Protein 8ZVQ (pdb70)

Nearest PDB structures (foldseek):
  2yh2-assembly1_B  TM=8.060E-01  e=1.694E-17  Pyrobaculum calidifontis
  3zwq-assembly1_A-2  TM=8.144E-01  e=1.072E-16  Pyrobaculum calidifontis JCM 11548
  2yh2-assembly1_D  TM=8.089E-01  e=5.123E-17  Pyrobaculum calidifontis
  1jji-assembly1_A  TM=8.231E-01  e=1.576E-15  Archaeoglobus fulgidus
  7wol-assembly1_B  TM=7.322E-01  e=1.945E-15  Thermomicrobium roseum DSM 5159

InterPro domains:
  IPR002168 Lipase, GDXG, putative histidine active site [PS01173] (647-663)
  IPR010468 Hormone-sensitive lipase, N-terminal [PF06350] (308-615)
  IPR013094 Alpha/beta hydrolase fold-3 [PF07859] (647-795)
  IPR013094 Alpha/beta hydrolase fold-3 [PF07859] (962-1027)
  IPR029058 Alpha/Beta hydrolase fold [G3DSA:3.40.50.1820] (612-806)
  IPR029058 Alpha/Beta hydrolase fold [G3DSA:3.40.50.1820] (913-1050)
  IPR029058 Alpha/Beta hydrolase fold [SSF53474] (625-1048)
  IPR033140 Lipase, GDXG, putative serine active site [PS01174] (719-731)

B-factor: mean 62.89, std 19.81, range [0.26, 115.64]

GO terms:
  GO:0004771 sterol ester esterase activity (F, IDA)
  GO:0004806 triacylglycerol lipase activity (F, IDA)
  GO:0120516 diacylglycerol lipase activity (F, IDA)
  GO:0050253 retinyl-palmitate esterase activity (F, IDA)
  GO:0004806 triacylglycerol lipase activity (F, EXP)
  GO:0005886 plasma membrane (C, EXP)
  GO:0047376 all-trans-retinyl-palmitate hydrolase, all-trans-retinol forming activity (F, EXP)
  GO:0006468 protein phosphorylation (P, TAS)
  GO:0005515 protein binding (F, IPI)
  GO:0005829 cytosol (C, IDA)

Sequence (1152 aa):
RTMTQSLVTLAEDNIAFFSSQGPGETAQRLSGVFAGVREQALGLEPALGRLLGVAHLFDLDPETPANGYRSLVHTARCCLAHLLHKSRYVASNRRSIFFRTSHNLAELEAYLAALTQLRALVYYAQRLLVTNRPGVLFFEGDEGLTADFLREYVTLHKGCFYGRCLGFQFTPAIRPFLQTISIGLVSFGEHYKRNRFAIDPELRGAEFERITQNLDVHFWKAFWNITEMEVLSSLANMASATVRVSRLLSLPPEAFEMPLTADPTLTVTISPPLAHTGPGPVLVRLISYDLREGQDSEELSSLIKSQQAPRSRSLIVHFHGGGFVAQTSRSHEPYLKSWAQELGAPIISIDYSLAPEAPFPRALEECFFAYCWAIKHCALLGSTGERICLAGDSAGGNLCFTVALRAAAYGVRVPDGIMAAYPATMLQPAASPSRLLSLMDPLLPLSVLSKCVSAYAGAKTAAFPEGFHPRRSSQGATQMPLYSSPIVKNPFMSPLLAPDSMLKSLPPVHIVACALDPMLDDSVMLARRLRNLGQPVTLRVVEDLPHGFLTLAALCRETRQAAELCVERIRLVLTPRTMTQSLVTLAEDNIAFFSSQGPGETAQRLSGVFAGVREQALGLEPALGRLLGVAHLFDLDPETPANGYRSLVHTARCCLAHLLHKSRYVASNRRSIFFRTSHNLAELEAYLAALTQLRALVYYAQRLLVTNRPGVLFFEGDEGLTADFLREYVTLHKGCFYGRCLGFQFTPAIRPFLQTISIGLVSFGEHYKRNRFAIDPELRGAEFERITQNLDVHFWKAFWNITEMEVLSSLANMASATVRVSRLLSLPPEAFEMPLTADPTLTVTISPPLAHTGPGPVLVRLISYDLREGQDSEELSSLIKSQQAPRSRSLIVHFHGGGFVAQTSRSHEPYLKSWAQELGAPIISIDYSLAPEAPFPRALEECFFAYCWAIKHCALLGSTGERICLAGDSAGGNLCFTVALRAAAYGVRVPDGIMAAYPATMLQPAASPSRLLSLMDPLLPLSVLSKCVSAYAGAKTAAFPEGFHPRRSSQGATQMPLYSSPIVKNPFMSPLLAPDSMLKSLPPVHIVACALDPMLDDSVMLARRLRNLGQPVTLRVVEDLPHGFLTLAALCRETRQAAELCVERIRLVLTP

Radius of gyration: 34.59 Å; Cα contacts (8 Å, |Δi|>4): 1881; chains: 2; bounding box: 99×94×50 Å

Foldseek 3Di:
DVLLVLLVVLQVVQLVVQLVPDDDPLSVLRNVLSVLVSVLSVVQVVLLVVLVVVLVVAADDPVASFFLSVLLSLQLVLLSVVVSVVSVVCVVVVPDCPDDSVVVSVVSVLSSLVSLLSSLLSVLQVVVVVVADGHAQFHPDDDPVQVVSVLLLVQFADQRLQFPVVQSFFDPQCVVVLLVLLVVVVVLVVCVVVCPCSVHRNCRSVVVLVCLQVDAVVSCLCVLCVCPDPPNLVVVPPLFDDFDFWFKFWDDQFWDWAAFQVDRVHTDTDHALCVVPGGGTQIKIKTARFAAPLAPDVLLVVGGVVVHHYAAEEAEEAEEASLLRHDFPSQQRSVVSVLNPPQRHTYTYGGFHGWQVQAPPSRLRSSLVVVRVCCVCVSNSRHHNPAYFYEEAQARQLSQQQSQQVVVVRRHDGHQEGQHELYPQCLPDGDGSLLSLQCNHSNHHNVSSQNSSCGRVVPDFVSDDPPRDRDTDPPDSRDGDNDDDPVCQESSNHNQNHDLVRCLPGHEYEYEYENRESSRSSVSSVCVSCVVVVRDYDYYYHGSDYGPLLSPCPPDDVSVVVNCVSNVVRCVSVDD/DVLLVLLVVCQPVQLVVQLVPDDDPLSVLRNVLSVLVNVLSVVLVVLLVVLVVLLVVAADDPVDSFALSVLLSLQLSLLSVVVSVVVVVCVVVVPDCPDDSVVVSVVSVLSSQVSLVSSLLSVLQVVVCVPADGHAQFHPDDDVVLVVSVLLLVQFDDLRCQFPVPQSFFDPQCVVVLLVLLVVLLVLVVCVVVCPCSPGSNCSSVRSLCCQLPDALVSLQCVQCVCLDPVNVVVLQVLADDFDFWAKFWDDQDKDKDAFPVDRVDIDIDDGQPVVPGGGTFIKIKTARFAAPLAPDVLRVVGGVVVHHYQAEAAEEEEEARLLRHDFLSQQRRVVRVLNPPLVHMYTHGGAHGWQVQAPPSSVCSVLVVVVVCCVCVSNSRHNNPAYFYEEAAARLCVCVQSQQVVVVVRHDGGQEYFYELYPQCLQDGDGSLLSLQCSHSNHHNSNSLNSSCGRLVDDFVSDDPPSDRDTDPPDRSPGDSDDDCVCQDCNNHPLNHDLVRCLPRHEYEYEYESNESSRSSVSSVCVSCVVNVRDYHYHYHYSDYGPCLSVQPPDPVSVVVNVVSSVVSSVSVDD

Secondary structure (DSSP, 8-state):
-HHHHHHHHTTHHHHHHHHTS--SHHHHHHHHHHHHHHHHHHHHHHHHHHHHHHHHHH-S-SS---SHHHHHHHHHHHHHHHHHHHHHHHHHT-SSS-S-HHHHHHHHHHHHHHHHHHHHHHHHHHHHHHHSPTT-SS----HHHHHHHHHHHHTB--TTTTTTTTTSSS-TTTHHHHHHHHHHHHHHHHHHH----SS-GGGTHHHHTHHHHS--HHHHHHHHTTT-STTHHHHT-SSS---SEEEE--B-SS---EEETTEEEEEE------TTS----B--EEEESSPBTTTSSHHHHT------B---S--EEEE--GGGTS--TTSSHHHHHHHHHHH---EEEE----TTTS-TTHHHHHHHHHHHHTTTSTTTTT---SS-B----SSTTHHHHHTTTSSTTTTS---S-EEEES-----S----STTGGGSS-SS--HHHHHTHHHHHHT-----S-TT----B--S----------TTSSSTTT-SSSS-GGGSTTPPPEEEEEETTSSTTHHHHHHHHHHHTTT--EEEEEE-S--S--GGGGGG-HHHHHHHTHHHHHHSSSS--/-HHHHTTTTTSHHHHHHHHTS--SHHHHHHHHHHHHHHHHHHHHHHHHHHHHHHHHHH-S-SS---SHHHHHHHHHHHHHHHHHHHHHHHHHT-SSS-S-HHHHHHHHHHHHHHHHHHHHHHHHHHHHHHHSPTT-SS----HHHHHHHHHHHHTB---STTSTTTTTTS-TTTHHHHHHHHHHHHHHHHHHHH--TTT-GGGTHHHHHHHHHS--HHHHTTTTTTTTSHHHHHHHGGGS---SB--B--B-SS--EEE-SS-TTSEEEPPP--TTS----B-EEEEBSS-BTTTSSHHHHTT-----B---S-EEEEE--STTTS--GGGSHHHHHHHHHHH-S-EEEE----TTTS-TTHHHHHHHHHHHHTTTSTGGGT---S-EEEE--TTTTTHHHHHHHTHHHHTS---S-EEEES-----S----HHHHTTSS-SS--HHHHSSSHHHHHT-----S-TT----B--S----------GGGSSTTT-GGGS-GGGGGGPPPEEEEEETT-GGGHHHHHHHHHHHTTT--EEEEEE-S--S--GGGTTTSSSHHHHHHHHHHHHSSSS--

Organism: Homo sapiens (NCBI:txid9606)

Solvent-accessible surface area: 49445 Å² total; per-residue (Å²): 153,109,96,11,96,27,2,34,82,29,4,119,63,12,26,48,90,22,57,91,138,32,138,40,120,51,5,114,143,23,19,44,17,8,28,17,0,93,82,20,0,91,21,0,43,59,0,14,17,125,0,88,36,45,0,148,123,4,25,46,40,135,143,26,70,1,2,0,1,66,3,0,6,64,0,0,105,30,0,12,36,55,0,46,96,75,2,136,142,29,38,84,85,31,220,65,103,134,48,196,20,62,110,44,40,24,25,11,90,12,11,46,35,0,0,30,7,0,32,0,1,0,54,7,0,34,98,6,18,121,68,10,159,47,32,46,4,18,41,130,36,115,78,53,100,12,30,90,20,28,63,38,0,23,50,0,14,0,36,2,4,2,6,68,3,4,2,5,5,10,26,101,61,5,71,44,40,11,40,15,74,1,11,20,7,14,22,85,33,97,130,119,160,204,156,191,26,10,132,54,41,94,100,13,4,45,45,4,6,84,29,2,33,112,30,73,28,118,93,13,46,44,48,44,49,57,56,22,88,72,39,74,19,41,64,43,57,79,70,20,32,90,52,124,5,50,50,65,2,27,2,70,60,122,34,46,98,5,39,38,74,95,49,100,118,107,59,45,92,35,68,10,6,80,28,186,100,40,52,23,76,5,78,1,18,0,0,0,54,51,60,27,81,21,1,53,50,120,69,0,26,61,42,83,139,153,221,88,19,97,103,9,162,4,2,0,1,0,0,0,0,0,15,2,5,0,5,29,1,112,10,2,16,40,14,0,12,52,2,2,85,95,26,37,2,1,0,1,0,1,20,2,25,36,0,42,154,19,37,47,66,40,0,20,59,12,0,14,10,0,5,2,7,3,35,76,65,9,48,24,1,0,2,48,15,114,39,16,0,3,0,0,1,19,5,0,0,3,1,0,2,6,1,0,7,18,0,36,76,87,22,13,134,46,4,64,1,0,0,0,0,2,0,7,0,21,12,43,26,9,5,0,0,0,31,1,4,0,2,4,3,7,31,0,2,15,12,17,27,32,44,7,22,34,3,4,19,34,26,154,167,121,58,27,74,173,68,27,141,16,149,79,18,95,62,51,85,42,140,52,71,47,108,10,28,112,74,6,78,29,13,91,7,0,5,1,74,6,86,65,99,60,2,115,64,17,6,59,2,40,1,4,1,0,21,4,0,0,7,1,0,3,1,1,22,3,3,71,54,0,137,112,46,68,21,89,4,72,12,124,24,24,104,42,8,10,8,13,2,3,64,29,27,63,51,15,148,72,0,88,98,4,6,93,30,0,16,103,35,0,85,101,6,39,94,145,143,110,97,14,76,25,5,38,89,38,2,116,69,7,28,46,80,18,54,86,127,33,142,39,121,52,2,114,140,30,19,43,18,10,34,9,1,75,106,13,0,81,25,1,49,60,1,18,31,133,3,102,36,36,1,151,130,7,24,50,53,123,137,23,66,1,2,0,3,62,3,1,10,94,2,0,102,33,0,15,39,49,2,38,98,52,14,118,139,30,38,83,83,25,219,68,104,148,59,195,20,62,112,32,47,17,30,23,79,20,11,48,34,1,0,27,8,0,43,0,2,1,54,2,0,35,65,9,22,110,83,10,166,76,39,46,6,18,36,126,32,107,85,54,102,10,39,90,18,16,73,47,5,36,44,1,20,11,37,4,4,0,10,58,5,1,2,4,13,8,14,92,32,5,70,36,40,12,49,14,61,1,26,25,5,7,46,74,13,93,116,140,171,204,151,225,45,31,121,53,39,98,96,8,5,42,72,0,4,74,14,5,33,116,17,79,25,100,19,13,53,40,39,49,43,57,33,38,88,66,31,62,20,33,76,35,52,71,77,18,35,94,51,147,3,48,54,69,1,25,3,72,70,135,42,47,81,2,46,37,76,89,60,105,115,111,87,44,88,13,92,40,5,89,22,181,102,39,51,22,67,5,40,2,11,0,0,1,55,48,68,32,79,23,1,57,45,125,77,1,25,66,35,81,121,155,224,86,18,100,103,10,190,4,0,0,2,0,1,0,0,2,20,11,6,4,9,20,1,107,4,2,23,38,16,0,14,54,2,4,83,99,22,39,4,2,0,7,0,3,43,5,24,39,0,34,156,17,38,47,54,21,2,21,57,21,0,9,5,4,7,1,12,4,27,67,73,13,50,29,1,0,1,57,21,125,53,13,0,3,0,0,4,26,6,0,0,3,4,0,3,3,1,1,8,30,0,41,79,92,19,5,110,52,3,59,0,0,0,0,0,6,0,10,0,13,17,37,29,10,4,1,5,0,12,0,1,0,12,3,1,5,31,8,0,18,12,17,19,13,42,20,14,41,2,5,14,34,34,157,172,138,62,29,72,172,73,21,150,25,150,73,18,99,69,56,71,40,137,46,87,52,101,12,25,109,61,8,67,48,30,70,2,0,3,10,66,9,81,69,96,53,2,105,76,13,6,60,1,33,1,4,0,0,21,10,0,0,11,1,0,0,2,2,25,3,5,79,48,0,142,108,42,67,18,89,6,63,16,93,23,21,110,53,5,8,12,6,1,2,57,30,21,64,59,10,166,49,0,126,91,6,6,108,36,0,18,73,45,0,84,92,5,48,85,154

Structure (mmCIF, N/CA/C/O backbone):
data_8ZVQ
#
_entry.id   8ZVQ
#
loop_
_atom_site.group_PDB
_atom_site.id
_atom_site.type_symbol
_atom_site.label_atom_id
_atom_site.label_alt_id
_atom_site.label_comp_id
_atom_site.label_asym_id
_atom_site.label_entity_id
_atom_site.label_seq_id
_atom_site.pdbx_PDB_ins_code
_atom_site.Cartn_x
_atom_site.Cartn_y
_atom_site.Cartn_z
_atom_site.occupancy
_atom_site.B_iso_or_equiv
_atom_site.auth_seq_id
_atom_site.auth_comp_id
_atom_site.auth_asym_id
_atom_site.auth_atom_id
_atom_site.pdbx_PDB_model_num
ATOM 1 N N . ARG A 1 4 ? 88.328 146.040 106.013 1.00 84.80 4 ARG A N 1
ATOM 2 C CA . ARG A 1 4 ? 86.934 146.389 106.263 1.00 85.23 4 ARG A CA 1
ATOM 3 C C . ARG A 1 4 ? 86.026 145.179 106.071 1.00 84.37 4 ARG A C 1
ATOM 4 O O . ARG A 1 4 ? 85.081 144.975 106.832 1.00 84.24 4 ARG A O 1
ATOM 12 N N . THR A 1 5 ? 86.317 144.376 105.045 1.00 88.49 5 THR A N 1
ATOM 13 C CA . THR A 1 5 ? 85.575 143.138 104.841 1.00 89.63 5 THR A CA 1
ATOM 14 C C . THR A 1 5 ? 85.948 142.071 105.861 1.00 92.66 5 THR A C 1
ATOM 15 O O . THR A 1 5 ? 85.147 141.164 106.111 1.00 90.30 5 THR A O 1
ATOM 19 N N . MET A 1 6 ? 87.142 142.157 106.449 1.00 90.65 6 MET A N 1
ATOM 20 C CA . MET A 1 6 ? 87.547 141.201 107.473 1.00 87.95 6 MET A CA 1
ATOM 21 C C . MET A 1 6 ? 86.885 141.502 108.811 1.00 81.77 6 MET A C 1
ATOM 22 O O . MET A 1 6 ? 86.570 140.580 109.572 1.00 79.95 6 MET A O 1
ATOM 27 N N . THR A 1 7 ? 86.677 142.784 109.118 1.00 83.33 7 THR A N 1
ATOM 28 C CA . THR A 1 7 ? 86.069 143.162 110.389 1.00 92.86 7 THR A CA 1
ATOM 29 C C . THR A 1 7 ? 84.569 142.887 110.407 1.00 92.90 7 THR A C 1
ATOM 30 O O . THR A 1 7 ? 84.041 142.397 111.411 1.00 89.62 7 THR A O 1
ATOM 34 N N . GLN A 1 8 ? 83.870 143.194 109.309 1.00 85.63 8 GLN A N 1
ATOM 35 C CA . GLN A 1 8 ? 82.423 143.001 109.238 1.00 82.56 8 GLN A CA 1
ATOM 36 C C . GLN A 1 8 ? 82.044 141.526 109.232 1.00 86.16 8 GLN A C 1
ATOM 37 O O . GLN A 1 8 ? 80.980 141.170 109.748 1.00 86.59 8 GLN A O 1
ATOM 43 N N . SER A 1 9 ? 82.899 140.663 108.672 1.00 82.24 9 SER A N 1
ATOM 44 C CA . SER A 1 9 ? 82.574 139.244 108.554 1.00 78.55 9 SER A CA 1
ATOM 45 C C . SER A 1 9 ? 82.440 138.585 109.921 1.00 79.50 9 SER A C 1
ATOM 46 O O . SER A 1 9 ? 81.617 137.681 110.100 1.00 79.53 9 SER A O 1
ATOM 49 N N . LEU A 1 10 ? 83.230 139.025 110.899 1.00 73.37 10 LEU A N 1
ATOM 50 C CA . LEU A 1 10 ? 83.025 13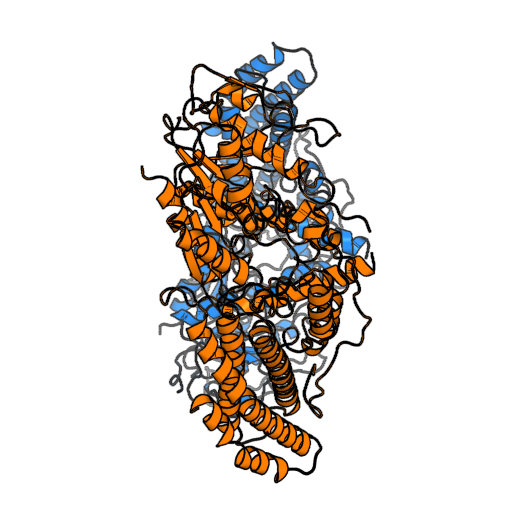8.551 112.262 1.00 72.16 10 LEU A CA 1
ATOM 51 C C . LEU A 1 10 ? 81.754 139.131 112.868 1.00 74.63 10 LEU A C 1
ATOM 52 O O . LEU A 1 10 ? 81.091 138.464 113.672 1.00 74.09 10 LEU A O 1
ATOM 57 N N . VAL A 1 11 ? 81.401 140.365 112.501 1.00 76.96 11 VAL A N 1
ATOM 58 C CA . VAL A 1 11 ? 80.229 141.016 113.081 1.00 74.38 11 VAL A CA 1
ATOM 59 C C . VAL A 1 11 ? 78.941 140.435 112.504 1.00 75.96 11 VAL A C 1
ATOM 60 O O . VAL A 1 11 ? 77.965 140.217 113.231 1.00 76.46 11 VAL A O 1
ATOM 64 N N . THR A 1 12 ? 78.911 140.169 111.197 1.00 82.71 12 THR A N 1
ATOM 65 C CA . THR A 1 12 ? 77.690 139.662 110.579 1.00 82.49 12 THR A CA 1
ATOM 66 C C . THR A 1 12 ? 77.399 138.206 110.929 1.00 81.09 12 THR A C 1
ATOM 67 O O . THR A 1 12 ? 76.290 137.734 110.656 1.00 82.73 12 THR A O 1
ATOM 71 N N . LEU A 1 13 ? 78.352 137.489 111.526 1.00 81.57 13 LEU A N 1
ATOM 72 C CA . LEU A 1 13 ? 78.134 136.137 112.030 1.00 82.04 13 LEU A CA 1
ATOM 73 C C . LEU A 1 13 ? 77.983 136.098 113.546 1.00 81.56 13 LEU A C 1
ATOM 74 O O . LEU A 1 13 ? 78.160 135.038 114.154 1.00 81.37 13 LEU A O 1
ATOM 79 N N . ALA A 1 14 ? 77.647 137.226 114.173 1.00 87.45 14 ALA A N 1
ATOM 80 C CA . ALA A 1 14 ? 77.639 137.317 115.631 1.00 84.14 14 ALA A CA 1
ATOM 81 C C . ALA A 1 14 ? 76.273 137.017 116.237 1.00 88.91 14 ALA A C 1
ATOM 82 O O . ALA A 1 14 ? 76.150 136.105 117.062 1.00 89.27 14 ALA A O 1
ATOM 84 N N . GLU A 1 15 ? 75.246 137.782 115.851 1.00 92.58 15 GLU A N 1
ATOM 85 C CA . GLU A 1 15 ? 73.932 137.651 116.476 1.00 93.92 15 GLU A CA 1
ATOM 86 C C . GLU A 1 15 ? 73.300 136.294 116.202 1.00 98.04 15 GLU A C 1
ATOM 87 O O . GLU A 1 15 ? 72.653 135.725 117.091 1.00 94.58 15 GLU A O 1
ATOM 93 N N . ASP A 1 16 ? 73.467 135.762 114.986 1.00 102.31 16 ASP A N 1
ATOM 94 C CA . ASP A 1 16 ? 72.946 134.431 114.698 1.00 95.55 16 ASP A CA 1
ATOM 95 C C . ASP A 1 16 ? 73.643 133.379 115.557 1.00 95.80 16 ASP A C 1
ATOM 96 O O . ASP A 1 16 ? 72.981 132.561 116.202 1.00 94.20 16 ASP A O 1
ATOM 101 N N . ASN A 1 17 ? 74.972 133.461 115.674 1.00 95.25 17 ASN A N 1
ATOM 102 C CA . ASN A 1 17 ? 75.692 132.519 116.522 1.00 96.02 17 ASN A CA 1
ATOM 103 C C . ASN A 1 17 ? 75.433 132.779 117.998 1.00 95.00 17 ASN A C 1
ATOM 104 O O . ASN A 1 17 ? 75.557 131.858 118.813 1.00 98.21 17 ASN A O 1
ATOM 109 N N . ILE A 1 18 ? 75.074 134.011 118.360 1.00 91.42 18 ILE A N 1
ATOM 110 C CA . ILE A 1 18 ? 74.548 134.260 119.697 1.00 91.31 18 ILE A CA 1
ATOM 111 C C . ILE A 1 18 ? 73.192 133.578 119.860 1.00 91.68 18 ILE A C 1
ATOM 112 O O . ILE A 1 18 ? 72.927 132.915 120.871 1.00 91.68 18 ILE A O 1
ATOM 117 N N . ALA A 1 19 ? 72.327 133.700 118.850 1.00 96.79 19 ALA A N 1
ATOM 118 C CA . ALA A 1 19 ? 71.016 133.063 118.904 1.00 97.69 19 ALA A CA 1
ATOM 119 C C . ALA A 1 19 ? 71.085 131.555 118.689 1.00 99.11 19 ALA A C 1
ATOM 120 O O . ALA A 1 19 ? 70.147 130.847 119.071 1.00 98.18 19 ALA A O 1
ATOM 122 N N . PHE A 1 20 ? 72.164 131.053 118.079 1.00 104.22 20 PHE A N 1
ATOM 123 C CA . PHE A 1 20 ? 72.307 129.614 117.871 1.00 102.31 20 PHE A CA 1
ATOM 124 C C . PHE A 1 20 ? 72.497 128.870 119.188 1.00 102.34 20 PHE A C 1
ATOM 125 O O . PHE A 1 20 ? 72.008 127.746 119.344 1.00 103.19 20 PHE A O 1
ATOM 133 N N . PHE A 1 21 ? 73.202 129.472 120.143 1.00 101.36 21 PHE A N 1
ATOM 134 C CA . PHE A 1 21 ? 73.512 128.792 121.395 1.00 103.27 21 PHE A CA 1
ATOM 135 C C . PHE A 1 21 ? 72.628 129.220 122.557 1.00 103.15 21 PHE A C 1
ATOM 136 O O . PHE A 1 21 ? 72.405 128.422 123.474 1.00 105.35 21 PHE A O 1
ATOM 144 N N . SER A 1 22 ? 72.120 130.453 122.548 1.00 94.92 22 SER A N 1
ATOM 145 C CA . SER A 1 22 ? 71.284 130.927 123.645 1.00 95.41 22 SER A CA 1
ATOM 146 C C . SER A 1 22 ? 69.871 130.360 123.606 1.00 95.67 22 SER A C 1
ATOM 147 O O . SER A 1 22 ? 69.186 130.374 124.635 1.00 95.53 22 SER A O 1
ATOM 150 N N . SER A 1 23 ? 69.419 129.865 122.455 1.00 100.79 23 SER A N 1
ATOM 151 C CA . SER A 1 23 ? 68.063 129.350 122.321 1.00 101.02 23 SER A CA 1
ATOM 152 C C . SER A 1 23 ? 67.958 127.850 122.564 1.00 101.03 23 SER A C 1
ATOM 153 O O . SER A 1 23 ? 66.840 127.325 122.601 1.00 99.19 23 SER A O 1
ATOM 156 N N . GLN A 1 24 ? 69.078 127.150 122.733 1.00 105.04 24 GLN A N 1
ATOM 157 C CA . GLN A 1 24 ? 69.091 125.698 122.901 1.00 105.31 24 GLN A CA 1
ATOM 158 C C . GLN A 1 24 ? 69.809 125.316 124.187 1.00 107.71 24 GLN A C 1
ATOM 159 O O . GLN A 1 24 ? 70.689 124.452 124.208 1.00 109.08 24 GLN A O 1
ATOM 165 N N . GLY A 1 25 ? 69.439 125.963 125.287 1.00 96.54 25 GLY A N 1
ATOM 166 C CA . GLY A 1 25 ? 69.971 125.613 126.580 1.00 94.83 25 GLY A CA 1
ATOM 167 C C . GLY A 1 25 ? 70.003 126.777 127.549 1.00 93.78 25 GLY A C 1
ATOM 168 O O . GLY A 1 25 ? 70.422 127.889 127.214 1.00 93.18 25 GLY A O 1
ATOM 169 N N . PRO A 1 26 ? 69.552 126.535 128.780 1.00 86.04 26 PRO A N 1
ATOM 170 C CA . PRO A 1 26 ? 69.593 127.570 129.827 1.00 85.40 26 PRO A CA 1
ATOM 171 C C . PRO A 1 26 ? 70.820 127.517 130.730 1.00 86.32 26 PRO A C 1
ATOM 172 O O . PRO A 1 26 ? 70.839 128.232 131.737 1.00 87.62 26 PRO A O 1
ATOM 176 N N . GLY A 1 27 ? 71.820 126.705 130.402 1.00 83.45 27 GLY A N 1
ATOM 177 C CA . GLY A 1 27 ? 72.989 126.564 131.241 1.00 82.79 27 GLY A CA 1
ATOM 178 C C . GLY A 1 27 ? 73.921 127.758 131.143 1.00 82.49 27 GLY A C 1
ATOM 179 O O . GLY A 1 27 ? 73.663 128.752 130.463 1.00 81.33 27 GLY A O 1
ATOM 180 N N . GLU A 1 28 ? 75.040 127.647 131.863 1.00 84.68 28 GLU A N 1
ATOM 181 C CA . GLU A 1 28 ? 76.015 128.732 131.894 1.00 84.77 28 GLU A CA 1
ATOM 182 C C . GLU A 1 28 ? 76.727 128.893 130.557 1.00 87.21 28 GLU A C 1
ATOM 183 O O . GLU A 1 28 ? 77.091 130.014 130.186 1.00 86.04 28 GLU A O 1
ATOM 189 N N . THR A 1 29 ? 76.915 127.792 129.821 1.00 85.31 29 THR A N 1
ATOM 190 C CA . THR A 1 29 ? 77.726 127.823 128.607 1.00 83.78 29 THR A CA 1
ATOM 191 C C . THR A 1 29 ? 77.080 128.650 127.503 1.00 84.56 29 THR A C 1
ATOM 192 O O . THR A 1 29 ? 77.792 129.224 126.673 0.62 84.02 29 THR A O 1
ATOM 196 N N . ALA A 1 30 ? 75.747 128.731 127.480 1.00 86.92 30 ALA A N 1
ATOM 197 C CA . ALA A 1 30 ? 75.074 129.594 126.512 1.00 87.31 30 ALA A CA 1
ATOM 198 C C . ALA A 1 30 ? 75.409 131.058 126.762 1.00 90.65 30 ALA A C 1
ATOM 199 O O . ALA A 1 30 ? 75.737 131.802 125.828 1.00 92.27 30 ALA A O 1
ATOM 201 N N . GLN A 1 31 ? 75.353 131.480 128.029 1.00 91.47 31 GLN A N 1
ATOM 202 C CA . GLN A 1 31 ? 75.733 132.842 128.388 1.00 91.76 31 GLN A CA 1
ATOM 203 C C . GLN A 1 31 ? 77.206 133.095 128.099 1.00 85.95 31 GLN A C 1
ATOM 204 O O . GLN A 1 31 ? 77.571 134.167 127.599 1.00 86.82 31 GLN A O 1
ATOM 210 N N . ARG A 1 32 ? 78.061 132.108 128.397 1.00 83.45 32 ARG A N 1
ATOM 211 C CA . ARG A 1 32 ? 79.493 132.238 128.136 1.00 83.21 32 ARG A CA 1
ATOM 212 C C . ARG A 1 32 ? 79.771 132.439 126.652 1.00 82.66 32 ARG A C 1
ATOM 213 O O . ARG A 1 32 ? 80.497 133.361 126.269 1.00 86.70 32 ARG A O 1
ATOM 221 N N . LEU A 1 33 ? 79.177 131.603 125.798 1.00 75.94 33 LEU A N 1
ATOM 222 C CA . LEU A 1 33 ? 79.457 131.697 124.369 1.00 79.18 33 LEU A CA 1
ATOM 223 C C . LEU A 1 33 ? 78.838 132.948 123.756 1.00 79.90 33 LEU A C 1
ATOM 224 O O . LEU A 1 33 ? 79.449 133.575 122.881 1.00 79.00 33 LEU A O 1
ATOM 229 N N . SER A 1 34 ? 77.639 133.337 124.207 1.00 74.42 34 SER A N 1
ATOM 230 C CA . SER A 1 34 ? 77.024 134.560 123.697 1.00 82.34 34 SER A CA 1
ATOM 231 C C . SER A 1 34 ? 77.839 135.791 124.077 1.00 85.90 34 SER A C 1
ATOM 232 O O . SER A 1 34 ? 78.085 136.664 123.234 1.00 87.78 34 SER A O 1
ATOM 235 N N . GLY A 1 35 ? 78.289 135.866 125.334 1.00 77.61 35 GLY A N 1
ATOM 236 C CA . GLY A 1 35 ? 79.130 136.977 125.743 1.00 73.94 35 GLY A CA 1
ATOM 237 C C . GLY A 1 35 ? 80.479 136.975 125.052 1.00 69.75 35 GLY A C 1
ATOM 238 O O . GLY A 1 35 ? 81.013 138.035 124.720 1.00 71.59 35 GLY A O 1
ATOM 239 N N . VAL A 1 36 ? 81.035 135.785 124.804 1.00 61.98 36 VAL A N 1
ATOM 240 C CA . VAL A 1 36 ? 82.316 135.678 124.113 1.00 63.62 36 VAL A CA 1
ATOM 241 C C . VAL A 1 36 ? 82.196 136.191 122.684 1.00 65.35 36 VAL A C 1
ATOM 242 O O . VAL A 1 36 ? 83.043 136.955 122.208 1.00 64.25 36 VAL A O 1
ATOM 246 N N . PHE A 1 37 ? 81.123 135.815 121.988 1.00 62.90 37 PHE A N 1
ATOM 247 C CA . PHE A 1 37 ? 81.017 136.224 120.592 1.00 62.49 37 PHE A CA 1
ATOM 248 C C . PHE A 1 37 ? 80.615 137.693 120.477 1.00 66.64 37 PHE A C 1
ATOM 249 O O . PHE A 1 37 ? 81.027 138.387 119.533 1.00 70.49 37 PHE A O 1
ATOM 257 N N . ALA A 1 38 ? 79.834 138.193 121.444 1.00 66.39 38 ALA A N 1
ATOM 258 C CA . ALA A 1 38 ? 79.557 139.626 121.507 1.00 69.77 38 ALA A CA 1
ATOM 259 C C . ALA A 1 38 ? 80.832 140.422 121.763 1.00 71.37 38 ALA A C 1
ATOM 260 O O . ALA A 1 38 ? 81.045 141.482 121.161 1.00 68.21 38 ALA A O 1
ATOM 262 N N . GLY A 1 39 ? 81.700 139.918 122.644 1.00 65.80 39 GLY A N 1
ATOM 263 C CA . GLY A 1 39 ? 82.993 140.548 122.840 1.00 54.43 39 GLY A CA 1
ATOM 264 C C . GLY A 1 39 ? 83.864 140.490 121.600 1.00 52.81 39 GLY A C 1
ATOM 265 O O . GLY A 1 39 ? 84.614 141.425 121.323 1.00 57.01 39 GLY A O 1
ATOM 266 N N . VAL A 1 40 ? 83.772 139.395 120.838 1.00 55.54 40 VAL A N 1
ATOM 267 C CA . VAL A 1 40 ? 84.547 139.265 119.604 1.00 54.09 40 VAL A CA 1
ATOM 268 C C . VAL A 1 40 ? 84.131 140.326 118.592 1.00 53.86 40 VAL A C 1
ATOM 269 O O . VAL A 1 40 ? 84.982 141.034 118.028 1.00 54.05 40 VAL A O 1
ATOM 273 N N . ARG A 1 41 ? 82.821 140.477 118.365 1.00 48.44 41 ARG A N 1
ATOM 274 C CA . ARG A 1 41 ? 82.375 141.477 117.397 1.00 52.13 41 ARG A CA 1
ATOM 275 C C . ARG A 1 41 ? 82.644 142.894 117.900 1.00 56.15 41 ARG A C 1
ATOM 276 O O . ARG A 1 41 ? 83.012 143.777 117.111 1.00 56.20 41 ARG A O 1
ATOM 284 N N . GLU A 1 42 ? 82.516 143.118 119.216 1.00 58.17 42 GLU A N 1
ATOM 285 C CA . GLU A 1 42 ? 82.810 144.434 119.779 1.00 59.82 42 GLU A CA 1
ATOM 286 C C . GLU A 1 42 ? 84.285 144.791 119.637 1.00 54.04 42 GLU A C 1
ATOM 287 O O . GLU A 1 42 ? 84.617 145.926 119.276 1.00 51.17 42 GLU A O 1
ATOM 293 N N . GLN A 1 43 ? 85.182 143.837 119.908 1.00 55.77 43 GLN A N 1
ATOM 294 C CA . GLN A 1 43 ? 86.612 144.098 119.787 1.00 49.51 43 GLN A CA 1
ATOM 295 C C . GLN A 1 43 ? 87.015 144.342 118.340 1.00 49.82 43 GLN A C 1
ATOM 296 O O . GLN A 1 43 ? 87.818 145.240 118.068 1.00 52.14 43 GLN A O 1
ATOM 302 N N . ALA A 1 44 ? 86.463 143.570 117.396 1.00 61.20 44 ALA A N 1
ATOM 303 C CA . ALA A 1 44 ? 86.780 143.801 115.987 1.00 56.78 44 ALA A CA 1
ATOM 304 C C . ALA A 1 44 ? 86.298 145.175 115.525 1.00 55.79 44 ALA A C 1
ATOM 305 O O . ALA A 1 44 ? 87.049 145.926 114.879 1.00 57.50 44 ALA A O 1
ATOM 307 N N . LEU A 1 45 ? 85.058 145.534 115.879 1.00 50.09 45 LEU A N 1
ATOM 308 C CA . LEU A 1 45 ? 84.500 146.808 115.438 1.00 56.87 45 LEU A CA 1
ATOM 309 C C . LEU A 1 45 ? 85.211 147.992 116.085 1.00 64.25 45 LEU A C 1
ATOM 310 O O . LEU A 1 45 ? 85.402 149.031 115.442 1.00 63.90 45 LEU A O 1
ATOM 315 N N . GLY A 1 46 ? 85.609 147.863 117.354 1.00 64.68 46 GLY A N 1
ATOM 316 C CA . GLY A 1 46 ? 86.341 148.934 118.005 1.00 60.29 46 GLY A CA 1
ATOM 317 C C . GLY A 1 46 ? 87.803 149.011 117.620 1.00 60.95 46 GLY A C 1
ATOM 318 O O . GLY A 1 46 ? 88.415 150.074 117.766 1.00 60.56 46 GLY A O 1
ATOM 319 N N . LEU A 1 47 ? 88.377 147.915 117.127 1.00 61.70 47 LEU A N 1
ATOM 320 C CA . LEU A 1 47 ? 89.778 147.904 116.746 1.00 49.16 47 LEU A CA 1
ATOM 321 C C . LEU A 1 47 ? 90.005 148.285 115.292 1.00 54.67 47 LEU A C 1
ATOM 322 O O . LEU A 1 47 ? 91.141 148.605 114.929 1.00 56.66 47 LEU A O 1
ATOM 327 N N . GLU A 1 48 ? 88.964 148.243 114.456 1.00 66.93 48 GLU A N 1
ATOM 328 C CA . GLU A 1 48 ? 89.113 148.657 113.057 1.00 68.46 48 GLU A CA 1
ATOM 329 C C . GLU A 1 48 ? 89.635 150.088 112.845 1.00 74.83 48 GLU A C 1
ATOM 330 O O . GLU A 1 48 ? 90.594 150.250 112.064 1.00 74.33 48 GLU A O 1
ATOM 336 N N . PRO A 1 49 ? 89.096 151.151 113.478 1.00 69.46 49 PRO A N 1
ATOM 337 C CA . PRO A 1 49 ? 89.559 152.502 113.098 1.00 65.40 49 PRO A CA 1
ATOM 338 C C . PRO A 1 49 ? 90.966 152.835 113.572 1.00 64.17 49 PRO A C 1
ATOM 339 O O . PRO A 1 49 ? 91.691 153.550 112.863 1.00 64.24 49 PRO A O 1
ATOM 343 N N . ALA A 1 50 ? 91.370 152.346 114.748 1.00 64.71 50 ALA A N 1
ATOM 344 C CA . ALA A 1 50 ? 92.734 152.564 115.214 1.00 60.62 50 ALA A CA 1
ATOM 345 C C . ALA A 1 50 ? 93.739 151.889 114.291 1.00 56.70 50 ALA A C 1
ATOM 346 O O . ALA A 1 50 ? 94.797 152.455 113.991 1.00 60.02 50 ALA A O 1
ATOM 348 N N . LEU A 1 51 ? 93.406 150.688 113.807 1.00 52.10 51 LEU A N 1
ATOM 349 C CA . LEU A 1 51 ? 94.251 150.013 112.827 1.00 59.21 51 LEU A CA 1
ATOM 350 C C . LEU A 1 51 ? 94.315 150.789 111.517 1.00 58.24 51 LEU A C 1
ATOM 351 O O . LEU A 1 51 ? 95.370 150.842 110.874 1.00 63.65 51 LEU A O 1
ATOM 356 N N . GLY A 1 52 ? 93.195 151.392 111.103 1.00 66.25 52 GLY A N 1
ATOM 357 C CA . GLY A 1 52 ? 93.212 152.201 109.889 1.00 72.46 52 GLY A CA 1
ATOM 358 C C . GLY A 1 52 ? 94.119 153.415 109.999 1.00 70.13 52 GLY A C 1
ATOM 359 O O . GLY A 1 52 ? 94.902 153.710 109.086 1.00 65.71 52 GLY A O 1
ATOM 360 N N . ARG A 1 53 ? 94.031 154.130 111.127 1.00 66.76 53 ARG A N 1
ATOM 361 C CA . ARG A 1 53 ? 94.922 155.270 111.353 1.00 68.49 53 ARG A CA 1
ATOM 362 C C . ARG A 1 53 ? 96.381 154.830 111.417 1.00 67.47 53 ARG A C 1
ATOM 363 O O . ARG A 1 53 ? 97.269 155.507 110.874 1.00 69.06 53 ARG A O 1
ATOM 371 N N . LEU A 1 54 ? 96.642 153.693 112.075 1.00 55.74 54 LEU A N 1
ATOM 372 C CA . LEU A 1 54 ? 98.005 153.184 112.181 1.00 46.00 54 LEU A CA 1
ATOM 373 C C . LEU A 1 54 ? 98.582 152.830 110.818 1.00 52.06 54 LEU A C 1
ATOM 374 O O . LEU A 1 54 ? 99.737 153.155 110.535 1.00 54.69 54 LEU A O 1
ATOM 379 N N . LEU A 1 55 ? 97.797 152.184 109.949 1.00 63.73 55 LEU A N 1
ATOM 380 C CA . LEU A 1 55 ? 98.333 151.834 108.635 1.00 65.84 55 LEU A CA 1
ATOM 381 C C . LEU A 1 55 ? 98.517 153.063 107.752 1.00 66.36 55 LEU A C 1
ATOM 382 O O . LEU A 1 55 ? 99.490 153.128 106.986 1.00 70.73 55 LEU A O 1
ATOM 387 N N . GLY A 1 56 ? 97.621 154.052 107.856 1.00 60.33 56 GLY A N 1
ATOM 388 C CA . GLY A 1 56 ? 97.805 155.278 107.089 1.00 64.37 56 GLY A CA 1
ATOM 389 C C . GLY A 1 56 ? 99.067 156.028 107.477 1.00 66.98 56 GLY A C 1
ATOM 390 O O . GLY A 1 56 ? 99.871 156.422 106.620 1.00 62.34 56 GLY A O 1
ATOM 391 N N . VAL A 1 57 ? 99.295 156.192 108.780 1.00 62.55 57 VAL A N 1
ATOM 392 C CA . VAL A 1 57 ? 100.497 156.916 109.171 1.00 57.53 57 VAL A CA 1
ATOM 393 C C . VAL A 1 57 ? 101.739 156.033 109.007 1.00 60.50 57 VAL A C 1
ATOM 394 O O . VAL A 1 57 ? 102.834 156.551 108.761 1.00 60.62 57 VAL A O 1
ATOM 398 N N . ALA A 1 58 ? 101.587 154.705 109.040 1.00 58.72 58 ALA A N 1
ATOM 399 C CA . ALA A 1 58 ? 102.700 153.812 108.732 1.00 58.40 58 ALA A CA 1
ATOM 400 C C . ALA A 1 58 ? 103.147 153.959 107.284 1.00 59.72 58 ALA A C 1
ATOM 401 O O . ALA A 1 58 ? 104.345 153.873 106.987 1.00 55.66 58 ALA A O 1
ATOM 403 N N . HIS A 1 59 ? 102.197 154.156 106.367 1.00 61.80 59 HIS A N 1
ATOM 404 C CA . HIS A 1 59 ? 102.566 154.563 105.014 1.00 65.76 59 HIS A CA 1
ATOM 405 C C . HIS A 1 59 ? 103.249 155.925 105.027 1.00 68.52 59 HIS A C 1
ATOM 406 O O . HIS A 1 59 ? 104.212 156.154 104.284 1.00 67.27 59 HIS A O 1
ATOM 413 N N . LEU A 1 60 ? 102.765 156.842 105.871 1.00 67.43 60 LEU A N 1
ATOM 414 C CA . LEU A 1 60 ? 103.390 158.162 105.990 1.00 62.00 60 LEU A CA 1
ATOM 415 C C . LEU A 1 60 ? 104.790 158.120 106.616 1.00 62.32 60 LEU A C 1
ATOM 416 O O . LEU A 1 60 ? 105.541 159.093 106.485 1.00 58.16 60 LEU A O 1
ATOM 421 N N . PHE A 1 61 ? 105.171 157.016 107.259 1.00 58.50 61 PHE A N 1
ATOM 422 C CA . PHE A 1 61 ? 106.306 156.985 108.174 1.00 62.87 61 PHE A CA 1
ATOM 423 C C . PHE A 1 61 ? 107.549 156.302 107.623 1.00 66.86 61 PHE A C 1
ATOM 424 O O . PHE A 1 61 ? 108.655 156.641 108.046 1.00 66.94 61 PHE A O 1
ATOM 432 N N . ASP A 1 62 ? 107.399 155.345 106.709 1.00 64.20 62 ASP A N 1
ATOM 433 C CA . ASP A 1 62 ? 108.510 154.492 106.307 1.00 63.18 62 ASP A CA 1
ATOM 434 C C . ASP A 1 62 ? 109.516 155.246 105.440 1.00 63.19 62 ASP A C 1
ATOM 435 O O . ASP A 1 62 ? 109.194 156.231 104.769 1.00 64.99 62 ASP A O 1
ATOM 440 N N . LEU A 1 63 ? 110.758 154.756 105.465 1.00 71.97 63 LEU A N 1
ATOM 441 C CA . LEU A 1 63 ? 111.844 155.390 104.726 1.00 71.95 63 LEU A CA 1
ATOM 442 C C . LEU A 1 63 ? 111.728 155.148 103.223 1.00 71.68 63 LEU A C 1
ATOM 443 O O . LEU A 1 63 ? 111.882 156.081 102.427 1.00 67.98 63 LEU A O 1
ATOM 448 N N . ASP A 1 64 ? 111.443 153.915 102.814 1.00 84.04 64 ASP A N 1
ATOM 449 C CA . ASP A 1 64 ? 111.327 153.566 101.407 1.00 85.80 64 ASP A CA 1
ATOM 450 C C . ASP A 1 64 ? 110.090 152.712 101.180 1.00 84.97 64 ASP A C 1
ATOM 451 O O . ASP A 1 64 ? 109.690 151.945 102.062 1.00 80.19 64 ASP A O 1
ATOM 456 N N . PRO A 1 65 ? 109.460 152.826 100.006 1.00 87.02 65 PRO A N 1
ATOM 457 C CA . PRO A 1 65 ? 108.329 151.937 99.697 1.00 85.83 65 PRO A CA 1
ATOM 458 C C . PRO A 1 65 ? 108.733 150.489 99.482 1.00 82.80 65 PRO A C 1
ATOM 459 O O . PRO A 1 65 ? 107.876 149.604 99.596 1.00 82.23 65 PRO A O 1
ATOM 463 N N . GLU A 1 66 ? 110.004 150.220 99.175 1.00 87.99 66 GLU A N 1
ATOM 464 C CA . GLU A 1 66 ? 110.425 148.853 98.889 1.00 91.48 66 GLU A CA 1
ATOM 465 C C . GLU A 1 66 ? 110.471 147.995 100.146 1.00 91.59 66 GLU A C 1
ATOM 466 O O . GLU A 1 66 ? 110.222 146.787 100.077 1.00 89.08 66 GLU A O 1
ATOM 472 N N . THR A 1 67 ? 110.784 148.590 101.294 1.00 87.12 67 THR A N 1
ATOM 473 C CA . THR A 1 67 ? 110.919 147.844 102.545 1.00 86.07 67 THR A CA 1
ATOM 474 C C . THR A 1 67 ? 109.844 148.278 103.528 1.00 86.45 67 THR A C 1
ATOM 475 O O . THR A 1 67 ? 109.987 149.322 104.189 1.00 81.41 67 THR A O 1
ATOM 479 N N . PRO A 1 68 ? 108.754 147.522 103.663 1.00 87.92 68 PRO A N 1
ATOM 480 C CA . PRO A 1 68 ? 107.761 147.842 104.697 1.00 85.12 68 PRO A CA 1
ATOM 481 C C . PRO A 1 68 ? 108.262 147.452 106.076 1.00 82.72 68 PRO A C 1
ATOM 482 O O . PRO A 1 68 ? 107.836 146.434 106.631 1.00 78.85 68 PRO A O 1
ATOM 486 N N . ALA A 1 69 ? 109.168 148.246 106.637 1.00 58.10 69 ALA A N 1
ATOM 487 C CA . ALA A 1 69 ? 109.820 147.928 107.902 1.00 56.01 69 ALA A CA 1
ATOM 488 C C . ALA A 1 69 ? 109.615 149.092 108.863 1.00 52.69 69 ALA A C 1
ATOM 489 O O . ALA A 1 69 ? 110.354 150.076 108.831 1.00 62.52 69 ALA A O 1
ATOM 491 N N . ASN A 1 70 ? 108.588 148.982 109.701 1.00 47.45 70 ASN A N 1
ATOM 492 C CA . ASN A 1 70 ? 108.362 149.892 110.814 1.00 53.47 70 ASN A CA 1
ATOM 493 C C . ASN A 1 70 ? 107.782 149.087 111.965 1.00 59.42 70 ASN A C 1
ATOM 494 O O . ASN A 1 70 ? 107.462 147.906 111.817 1.00 55.95 70 ASN A O 1
ATOM 499 N N . GLY A 1 71 ? 107.641 149.734 113.121 1.00 60.72 71 GLY A N 1
ATOM 500 C CA . GLY A 1 71 ? 106.928 149.099 114.216 1.00 64.04 71 GLY A CA 1
ATOM 501 C C . GLY A 1 71 ? 105.426 149.109 114.024 1.00 60.48 71 GLY A C 1
ATOM 502 O O . GLY A 1 71 ? 104.728 148.193 114.480 1.00 59.45 71 GLY A O 1
ATOM 503 N N . TYR A 1 72 ? 104.910 150.138 113.346 1.00 47.84 72 TYR A N 1
ATOM 504 C CA . TYR A 1 72 ? 103.475 150.247 113.111 1.00 51.95 72 TYR A CA 1
ATOM 505 C C . TYR A 1 72 ? 102.971 149.117 112.225 1.00 49.79 72 TYR A C 1
ATOM 506 O O . TYR A 1 72 ? 101.912 148.534 112.493 1.00 52.44 72 TYR A O 1
ATOM 515 N N . ARG A 1 73 ? 103.723 148.791 111.169 1.00 44.26 73 ARG A N 1
ATOM 516 C CA . ARG A 1 73 ? 103.362 147.664 110.319 1.00 48.82 73 ARG A CA 1
ATOM 517 C C . ARG A 1 73 ? 103.390 146.357 111.092 1.00 44.67 73 ARG A C 1
ATOM 518 O O . ARG A 1 73 ? 102.562 145.477 110.846 1.00 50.83 73 ARG A O 1
ATOM 526 N N . SER A 1 74 ? 104.299 146.230 112.060 1.00 35.43 74 SER A N 1
ATOM 527 C CA . SER A 1 74 ? 104.374 145.005 112.847 1.00 42.61 74 SER A CA 1
ATOM 528 C C . SER A 1 74 ? 103.185 144.867 113.793 1.00 48.24 74 SER A C 1
ATOM 529 O O . SER A 1 74 ? 102.625 143.772 113.937 1.00 46.00 74 SER A O 1
ATOM 532 N N . LEU A 1 75 ? 102.778 145.962 114.446 1.00 47.88 75 LEU A N 1
ATOM 533 C CA . LEU A 1 75 ? 101.614 145.884 115.329 1.00 50.14 75 LEU A CA 1
ATOM 534 C C . LEU A 1 75 ? 100.328 145.648 114.542 1.00 44.15 75 LEU A C 1
ATOM 535 O O . LEU A 1 75 ? 99.462 144.871 114.973 1.00 39.71 75 LEU A O 1
ATOM 540 N N . VAL A 1 76 ? 100.192 146.294 113.379 1.00 46.06 76 VAL A N 1
ATOM 541 C CA . VAL A 1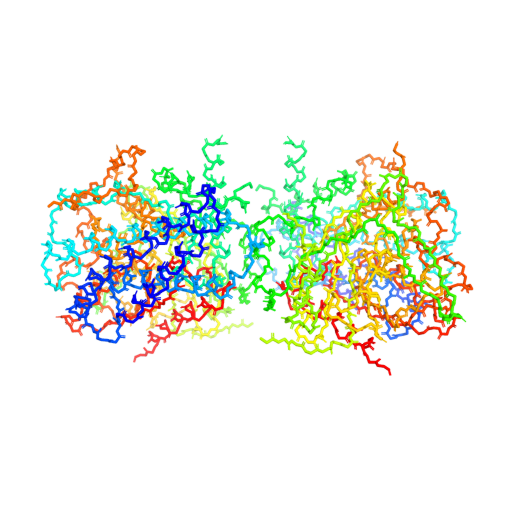 76 ? 99.046 146.044 112.510 1.00 39.40 76 VAL A CA 1
ATOM 542 C C . VAL A 1 76 ? 99.046 144.600 112.014 1.00 40.78 76 VAL A C 1
ATOM 543 O O . VAL A 1 76 ? 97.986 143.963 111.937 1.00 51.25 76 VAL A O 1
ATOM 547 N N . HIS A 1 77 ? 100.227 144.050 111.708 1.00 35.00 77 HIS A N 1
ATOM 548 C CA . HIS A 1 77 ? 100.338 142.655 111.294 1.00 32.27 77 HIS A CA 1
ATOM 549 C C . HIS A 1 77 ? 99.905 141.704 112.399 1.00 37.52 77 HIS A C 1
ATOM 550 O O . HIS A 1 77 ? 99.200 140.723 112.138 1.00 43.58 77 HIS A O 1
ATOM 557 N N . THR A 1 78 ? 100.318 141.980 113.638 1.00 32.92 78 THR A N 1
ATOM 558 C CA . THR A 1 78 ? 99.909 141.150 114.769 1.00 41.31 78 THR A CA 1
ATOM 559 C C . THR A 1 78 ? 98.396 141.199 114.978 1.00 50.14 78 THR A C 1
ATOM 560 O O . THR A 1 78 ? 97.749 140.157 115.184 1.00 54.90 78 THR A O 1
ATOM 564 N N . ALA A 1 79 ? 97.811 142.397 114.881 1.00 42.21 79 ALA A N 1
ATOM 565 C CA . ALA A 1 79 ? 96.367 142.541 115.054 1.00 30.77 79 ALA A CA 1
ATOM 566 C C . ALA A 1 79 ? 95.592 141.816 113.959 1.00 33.14 79 ALA A C 1
ATOM 567 O O . ALA A 1 79 ? 94.611 141.116 114.239 1.00 41.64 79 ALA A O 1
ATOM 569 N N . ARG A 1 80 ? 96.023 141.954 112.702 1.00 40.33 80 ARG A N 1
ATOM 570 C CA . ARG A 1 80 ? 95.275 141.303 111.632 1.00 41.11 80 ARG A CA 1
ATOM 571 C C . ARG A 1 80 ? 95.515 139.800 111.608 1.00 39.70 80 ARG A C 1
ATOM 572 O O . ARG A 1 80 ? 94.642 139.054 111.155 1.00 46.39 80 ARG A O 1
ATOM 580 N N . CYS A 1 81 ? 96.657 139.326 112.117 1.00 39.69 81 CYS A N 1
ATOM 581 C CA . CYS A 1 81 ? 96.839 137.886 112.272 1.00 35.33 81 CYS A CA 1
ATOM 582 C C . CYS A 1 81 ? 95.881 137.318 113.310 1.00 43.24 81 CYS A C 1
ATOM 583 O O . CYS A 1 81 ? 95.274 136.261 113.087 1.00 59.63 81 CYS A O 1
ATOM 586 N N . CYS A 1 82 ? 95.720 138.017 114.441 1.00 38.64 82 CYS A N 1
ATOM 587 C CA . CYS A 1 82 ? 94.743 137.582 115.441 1.00 50.48 82 CYS A CA 1
ATOM 588 C C . CYS A 1 82 ? 93.322 137.607 114.880 1.00 50.36 82 CYS A C 1
ATOM 589 O O . CYS A 1 82 ? 92.532 136.681 115.120 1.00 41.39 82 CYS A O 1
ATOM 592 N N . LEU A 1 83 ? 92.989 138.652 114.113 1.00 54.96 83 LEU A N 1
ATOM 593 C CA . LEU A 1 83 ? 91.658 138.755 113.520 1.00 38.60 83 LEU A CA 1
ATOM 594 C C . LEU A 1 83 ? 91.404 137.650 112.499 1.00 41.46 83 LEU A C 1
ATOM 595 O O . LEU A 1 83 ? 90.307 137.084 112.458 1.00 45.77 83 LEU A O 1
ATOM 600 N N . ALA A 1 84 ? 92.402 137.324 111.672 1.00 48.20 84 ALA A N 1
ATOM 601 C CA . ALA A 1 84 ? 92.229 136.266 110.681 1.00 50.79 84 ALA A CA 1
ATOM 602 C C . ALA A 1 84 ? 92.106 134.898 111.340 1.00 51.22 84 ALA A C 1
ATOM 603 O O . ALA A 1 84 ? 91.339 134.047 110.873 1.00 57.47 84 ALA A O 1
ATOM 605 N N . HIS A 1 85 ? 92.852 134.669 112.425 1.00 45.28 85 HIS A N 1
ATOM 606 C CA . HIS A 1 85 ? 92.724 133.408 113.152 1.00 46.03 85 HIS A CA 1
ATOM 607 C C . HIS A 1 85 ? 91.343 133.266 113.787 1.00 45.98 85 HIS A C 1
ATOM 608 O O . HIS A 1 85 ? 90.727 132.191 113.722 1.00 48.24 85 HIS A O 1
ATOM 615 N N . LEU A 1 86 ? 90.834 134.346 114.394 1.00 44.71 86 LEU A N 1
ATOM 616 C CA . LEU A 1 86 ? 89.488 134.311 114.964 1.00 46.55 86 LEU A CA 1
ATOM 617 C C . LEU A 1 86 ? 88.432 134.127 113.880 1.00 53.32 86 LEU A C 1
ATOM 618 O O . LEU A 1 86 ? 87.438 133.422 114.087 1.00 58.01 86 LEU A O 1
ATOM 623 N N . LEU A 1 87 ? 88.640 134.748 112.713 1.00 57.10 87 LEU A N 1
ATOM 624 C CA . LEU A 1 87 ? 87.736 134.573 111.579 1.00 51.63 87 LEU A CA 1
ATOM 625 C C . LEU A 1 87 ? 87.695 133.125 111.106 1.00 59.73 87 LEU A C 1
ATOM 626 O O . LEU A 1 87 ? 86.613 132.583 110.853 1.00 56.80 87 LEU A O 1
ATOM 631 N N . HIS A 1 88 ? 88.864 132.493 110.958 1.00 65.04 88 HIS A N 1
ATOM 632 C CA . HIS A 1 88 ? 88.908 131.103 110.509 1.00 57.84 88 HIS A CA 1
ATOM 633 C C . HIS A 1 88 ? 88.259 130.168 111.522 1.00 53.96 88 HIS A C 1
ATOM 634 O O . HIS A 1 88 ? 87.508 129.257 111.140 1.00 52.53 88 HIS A O 1
ATOM 641 N N . LYS A 1 89 ? 88.529 130.385 112.815 1.00 53.89 89 LYS A N 1
ATOM 642 C CA . LYS A 1 89 ? 87.897 129.569 113.848 1.00 51.92 89 LYS A CA 1
ATOM 643 C C . LYS A 1 89 ? 86.384 129.748 113.848 1.00 50.77 89 LYS A C 1
ATOM 644 O O . LYS A 1 89 ? 85.640 128.768 113.979 1.00 59.63 89 LYS A O 1
ATOM 650 N N . SER A 1 90 ? 85.914 130.990 113.673 1.00 64.37 90 SER A N 1
ATOM 651 C CA . SER A 1 90 ? 84.480 131.261 113.620 1.00 65.84 90 SER A CA 1
ATOM 652 C C . SER A 1 90 ? 83.824 130.604 112.413 1.00 64.84 90 SER A C 1
ATOM 653 O O . SER A 1 90 ? 82.727 130.043 112.528 1.00 66.57 90 SER A O 1
ATOM 656 N N . ARG A 1 91 ? 84.476 130.669 111.246 1.00 71.31 91 ARG A N 1
ATOM 657 C CA . ARG A 1 91 ? 83.934 130.031 110.048 1.00 71.34 91 ARG A CA 1
ATOM 658 C C . ARG A 1 91 ? 83.838 128.522 110.227 1.00 76.39 91 ARG A C 1
ATOM 659 O O . ARG A 1 91 ? 82.840 127.903 109.833 1.00 72.70 91 ARG A O 1
ATOM 667 N N . TYR A 1 92 ? 84.856 127.918 110.849 1.00 81.04 92 TYR A N 1
ATOM 668 C CA . TYR A 1 92 ? 84.835 126.475 111.070 1.00 71.94 92 TYR A CA 1
ATOM 669 C C . TYR A 1 92 ? 83.740 126.064 112.054 1.00 70.72 92 TYR A C 1
ATOM 670 O O . TYR A 1 92 ? 83.037 125.074 111.813 1.00 73.14 92 TYR A O 1
ATOM 679 N N . VAL A 1 93 ? 83.567 126.800 113.162 1.00 73.90 93 VAL A N 1
ATOM 680 C CA . VAL A 1 93 ? 82.550 126.374 114.127 1.00 74.42 93 VAL A CA 1
ATOM 681 C C . VAL A 1 93 ? 81.156 126.632 113.558 1.00 74.66 93 VAL A C 1
ATOM 682 O O . VAL A 1 93 ? 80.223 125.854 113.791 1.00 74.99 93 VAL A O 1
ATOM 686 N N . ALA A 1 94 ? 81.000 127.702 112.768 1.00 70.24 94 ALA A N 1
ATOM 687 C CA . ALA A 1 94 ? 79.717 127.972 112.125 1.00 75.53 94 ALA A CA 1
ATOM 688 C C . ALA A 1 94 ? 79.367 126.899 111.101 1.00 78.01 94 ALA A C 1
ATOM 689 O O . ALA A 1 94 ? 78.204 126.493 110.994 1.00 79.32 94 ALA A O 1
ATOM 691 N N . SER A 1 95 ? 80.357 126.423 110.340 1.00 73.28 95 SER A N 1
ATOM 692 C CA . SER A 1 95 ? 80.096 125.339 109.401 1.00 74.68 95 SER A CA 1
ATOM 693 C C . SER A 1 95 ? 79.937 123.991 110.095 1.00 77.21 95 SER A C 1
ATOM 694 O O . SER A 1 95 ? 79.382 123.065 109.494 1.00 73.27 95 SER A O 1
ATOM 697 N N . ASN A 1 96 ? 80.404 123.858 111.339 1.00 81.61 96 ASN A N 1
ATOM 698 C CA . ASN A 1 96 ? 80.366 122.569 112.024 1.00 77.79 96 ASN A CA 1
ATOM 699 C C . ASN A 1 96 ? 79.661 122.641 113.376 1.00 75.41 96 ASN A C 1
ATOM 700 O O . ASN A 1 96 ? 80.193 122.150 114.377 1.00 74.66 96 ASN A O 1
ATOM 705 N N . ARG A 1 97 ? 78.475 123.244 113.425 1.00 79.08 97 ARG A N 1
ATOM 706 C CA . ARG A 1 97 ? 77.686 123.329 114.651 1.00 79.09 97 ARG A CA 1
ATOM 707 C C . ARG A 1 97 ? 76.347 122.617 114.493 1.00 83.11 97 ARG A C 1
ATOM 708 O O . ARG A 1 97 ? 75.334 123.020 115.068 1.00 83.46 97 ARG A O 1
ATOM 716 N N . ARG A 1 98 ? 76.324 121.544 113.702 1.00 95.78 98 ARG A N 1
ATOM 717 C CA . ARG A 1 98 ? 75.091 120.781 113.540 1.00 96.44 98 ARG A CA 1
ATOM 718 C C . ARG A 1 98 ? 74.804 119.919 114.763 1.00 100.31 98 ARG A C 1
ATOM 719 O O . ARG A 1 98 ? 73.638 119.691 115.105 1.00 99.65 98 ARG A O 1
ATOM 727 N N . SER A 1 99 ? 75.847 119.439 115.430 1.00 104.65 99 SER A N 1
ATOM 728 C CA . SER A 1 99 ? 75.724 118.641 116.639 1.00 105.29 99 SER A CA 1
ATOM 729 C C . SER A 1 99 ? 76.495 119.308 117.772 1.00 104.80 99 SER A C 1
ATOM 730 O O . SER A 1 99 ? 77.248 120.264 117.567 1.00 99.33 99 SER A O 1
ATOM 733 N N . ILE A 1 100 ? 76.296 118.791 118.983 1.00 100.07 100 ILE A N 1
ATOM 734 C CA . ILE A 1 100 ? 76.952 119.312 120.180 1.00 94.09 100 ILE A CA 1
ATOM 735 C C . ILE A 1 100 ? 77.953 118.222 120.568 1.00 94.42 100 ILE A C 1
ATOM 736 O O . ILE A 1 100 ? 78.213 117.962 121.750 1.00 95.36 100 ILE A O 1
ATOM 741 N N . PHE A 1 101 ? 78.477 117.528 119.553 1.00 94.12 101 PHE A N 1
ATOM 742 C CA . PHE A 1 101 ? 79.476 116.489 119.789 1.00 93.49 101 PHE A CA 1
ATOM 743 C C . PHE A 1 101 ? 80.759 117.072 120.369 1.00 95.07 101 PHE A C 1
ATOM 744 O O . PHE A 1 101 ? 81.349 116.496 121.291 1.00 96.94 101 PHE A O 1
ATOM 752 N N . PHE A 1 102 ? 81.210 118.208 119.840 1.00 89.07 102 PHE A N 1
ATOM 753 C CA . PHE A 1 102 ? 82.380 118.878 120.389 1.00 87.24 102 PHE A CA 1
ATOM 754 C C . PHE A 1 102 ? 82.060 119.444 121.766 1.00 89.91 102 PHE A C 1
ATOM 755 O O . PHE A 1 102 ? 80.965 119.961 122.004 1.00 94.32 102 PHE A O 1
ATOM 763 N N . ARG A 1 103 ? 83.015 119.326 122.684 1.00 87.75 103 ARG A N 1
ATOM 764 C CA . ARG A 1 103 ? 82.813 119.854 124.025 1.00 88.21 103 ARG A CA 1
ATOM 765 C C . ARG A 1 103 ? 82.899 121.374 124.007 1.00 87.48 103 ARG A C 1
ATOM 766 O O . ARG A 1 103 ? 83.811 121.950 123.407 1.00 85.00 103 ARG A O 1
ATOM 774 N N . THR A 1 104 ? 81.937 122.021 124.667 1.00 75.86 104 THR A N 1
ATOM 775 C CA . THR A 1 104 ? 81.889 123.475 124.701 1.00 73.92 104 THR A CA 1
ATOM 776 C C . THR A 1 104 ? 83.044 124.074 125.492 1.00 72.37 104 THR A C 1
ATOM 777 O O . THR A 1 104 ? 83.402 125.231 125.255 1.00 73.73 104 THR A O 1
ATOM 781 N N . SER A 1 105 ? 83.643 123.308 126.410 1.00 60.80 105 SER A N 1
ATOM 782 C CA . SER A 1 105 ? 84.709 123.839 127.257 1.00 66.89 105 SER A CA 1
ATOM 783 C C . SER A 1 105 ? 85.966 124.165 126.455 1.00 75.12 105 SER A C 1
ATOM 784 O O . SER A 1 105 ? 86.612 125.193 126.697 1.00 75.40 105 SER A O 1
ATOM 787 N N . HIS A 1 106 ? 86.324 123.304 125.497 1.00 69.82 106 HIS A N 1
ATOM 788 C CA . HIS A 1 106 ? 87.551 123.499 124.725 1.00 67.69 106 HIS A CA 1
ATOM 789 C C . HIS A 1 106 ? 87.478 124.757 123.865 1.00 67.12 106 HIS A C 1
ATOM 790 O O . HIS A 1 106 ? 88.360 125.625 123.936 1.00 65.74 106 HIS A O 1
ATOM 797 N N . ASN A 1 107 ? 86.417 124.886 123.062 1.00 65.93 107 ASN A N 1
ATOM 798 C CA . ASN A 1 107 ? 86.263 126.080 122.237 1.00 65.91 107 ASN A CA 1
ATOM 799 C C . ASN A 1 107 ? 85.951 127.308 123.081 1.00 63.54 107 ASN A C 1
ATOM 800 O O . ASN A 1 107 ? 86.298 128.427 122.687 1.00 62.07 107 ASN A O 1
ATOM 805 N N . LEU A 1 108 ? 85.329 127.116 124.248 1.00 56.08 108 LEU A N 1
ATOM 806 C CA . LEU A 1 108 ? 85.127 128.210 125.192 1.00 56.27 108 LEU A CA 1
ATOM 807 C C . LEU A 1 108 ? 86.459 128.790 125.647 1.00 59.49 108 LEU A C 1
ATOM 808 O O . LEU A 1 108 ? 86.663 130.008 125.608 1.00 64.16 108 LEU A O 1
ATOM 813 N N . ALA A 1 109 ? 87.386 127.924 126.064 1.00 52.16 109 ALA A N 1
ATOM 814 C CA . ALA A 1 109 ? 88.689 128.396 126.523 1.00 58.97 109 ALA A CA 1
ATOM 815 C C . ALA A 1 109 ? 89.508 128.978 125.375 1.00 63.80 109 ALA A C 1
ATOM 816 O O . ALA A 1 109 ? 90.219 129.977 125.559 1.00 66.34 109 ALA A O 1
ATOM 818 N N . GLU A 1 110 ? 89.400 128.385 124.180 1.00 57.88 110 GLU A N 1
ATOM 819 C CA . GLU A 1 110 ? 90.106 128.912 123.012 1.00 54.11 110 GLU A CA 1
ATOM 820 C C . GLU A 1 110 ? 89.631 130.319 122.658 1.00 53.69 110 GLU A C 1
ATOM 821 O O . GLU A 1 110 ? 90.441 131.239 122.468 1.00 51.70 110 GLU A O 1
ATOM 827 N N . LEU A 1 111 ? 88.314 130.516 122.595 1.00 41.23 111 LEU A N 1
ATOM 828 C CA . LEU A 1 111 ? 87.802 131.826 122.226 1.00 46.33 111 LEU A CA 1
ATOM 829 C C . LEU A 1 111 ? 87.950 132.827 123.367 1.00 50.92 111 LEU A C 1
ATOM 830 O O . LEU A 1 111 ? 88.046 134.031 123.113 1.00 47.21 111 LEU A O 1
ATOM 835 N N . GLU A 1 112 ? 88.020 132.358 124.617 1.00 41.50 112 GLU A N 1
ATOM 836 C CA . GLU A 1 112 ? 88.328 133.254 125.729 1.00 44.25 112 GLU A CA 1
ATOM 837 C C . GLU A 1 112 ? 89.761 133.770 125.637 1.00 46.06 112 GLU A C 1
ATOM 838 O O . GLU A 1 112 ? 90.018 134.969 125.834 1.00 49.68 112 GLU A O 1
ATOM 844 N N . ALA A 1 113 ? 90.708 132.877 125.324 1.00 44.05 113 ALA A N 1
ATOM 845 C CA . ALA A 1 113 ? 92.094 133.299 125.135 1.00 48.36 113 ALA A CA 1
ATOM 846 C C . ALA A 1 113 ? 92.227 134.250 123.953 1.00 39.10 113 ALA A C 1
ATOM 847 O O . ALA A 1 113 ? 93.000 135.213 124.005 1.00 42.72 113 ALA A O 1
ATOM 849 N N . TYR A 1 114 ? 91.464 134.015 122.886 1.00 33.44 114 TYR A N 1
ATOM 850 C CA . TYR A 1 114 ? 91.536 134.932 121.754 1.00 31.49 114 TYR A CA 1
ATOM 851 C C . TYR A 1 114 ? 90.844 136.266 122.032 1.00 33.89 114 TYR A C 1
ATOM 852 O O . TYR A 1 114 ? 91.262 137.295 121.486 1.00 39.58 114 TYR A O 1
ATOM 861 N N . LEU A 1 115 ? 89.813 136.278 122.883 1.00 39.40 115 LEU A N 1
ATOM 862 C CA . LEU A 1 115 ? 89.268 137.541 123.377 1.00 41.41 115 LEU A CA 1
ATOM 863 C C . LEU A 1 115 ? 90.314 138.324 124.156 1.00 44.45 115 LEU A C 1
ATOM 864 O O . LEU A 1 115 ? 90.439 139.548 123.994 1.00 40.63 115 LEU A O 1
ATOM 869 N N . ALA A 1 116 ? 91.069 137.630 125.012 1.00 38.15 116 ALA A N 1
ATOM 870 C CA . ALA A 1 116 ? 92.144 138.286 125.751 1.00 40.94 116 ALA A CA 1
ATOM 871 C C . ALA A 1 116 ? 93.213 138.826 124.807 1.00 47.85 116 ALA A C 1
ATOM 872 O O . ALA A 1 116 ? 93.736 139.930 125.013 1.00 37.70 116 ALA A O 1
ATOM 874 N N . ALA A 1 117 ? 93.535 138.067 123.756 1.00 52.19 117 ALA A N 1
ATOM 875 C CA . ALA A 1 117 ? 94.517 138.523 122.777 1.00 34.15 117 ALA A CA 1
ATOM 876 C C . ALA A 1 117 ? 94.049 139.778 122.055 1.00 30.78 117 ALA A C 1
ATOM 877 O O . ALA A 1 117 ? 94.822 140.730 121.888 1.00 40.83 117 ALA A O 1
ATOM 879 N N . LEU A 1 118 ? 92.781 139.808 121.640 1.00 24.77 118 LEU A N 1
ATOM 880 C CA . LEU A 1 118 ? 92.284 140.976 120.922 1.00 28.48 118 LEU A CA 1
ATOM 881 C C . LEU A 1 118 ? 92.207 142.200 121.826 1.00 33.49 118 LEU A C 1
ATOM 882 O O . LEU A 1 118 ? 92.541 143.308 121.393 1.00 41.14 118 LEU A O 1
ATOM 887 N N . THR A 1 119 ? 91.804 142.032 123.092 1.00 40.61 119 THR A N 1
ATOM 888 C CA . THR A 1 119 ? 91.741 143.209 123.960 1.00 54.23 119 THR A CA 1
ATOM 889 C C . THR A 1 119 ? 93.139 143.712 124.340 1.00 54.84 119 THR A C 1
ATOM 890 O O . THR A 1 119 ? 93.350 144.933 124.440 1.00 50.79 119 THR A O 1
ATOM 894 N N . GLN A 1 120 ? 94.122 142.810 124.479 1.00 49.82 120 GLN A N 1
ATOM 895 C CA . GLN A 1 120 ? 95.481 143.256 124.778 1.00 44.60 120 GLN A CA 1
ATOM 896 C C . GLN A 1 120 ? 96.107 143.959 123.581 1.00 36.68 120 GLN A C 1
ATOM 897 O O . GLN A 1 120 ? 96.796 144.976 123.739 1.00 37.89 120 GLN A O 1
ATOM 903 N N . LEU A 1 121 ? 95.866 143.445 122.373 1.00 37.84 121 LEU A N 1
ATOM 904 C CA . LEU A 1 121 ? 96.341 144.144 121.189 1.00 27.45 121 LEU A CA 1
ATOM 905 C C . LEU A 1 121 ? 95.614 145.467 120.993 1.00 39.89 121 LEU A C 1
ATOM 906 O O . LEU A 1 121 ? 96.198 146.407 120.450 1.00 40.47 121 LEU A O 1
ATOM 911 N N . ARG A 1 122 ? 94.357 145.567 121.439 1.00 48.94 122 ARG A N 1
ATOM 912 C CA . ARG A 1 122 ? 93.664 146.854 121.415 1.00 51.82 122 ARG A CA 1
ATOM 913 C C . ARG A 1 122 ? 94.358 147.869 122.313 1.00 54.30 122 ARG A C 1
ATOM 914 O O . ARG A 1 122 ? 94.577 149.022 121.911 1.00 47.44 122 ARG A O 1
ATOM 922 N N . ALA A 1 123 ? 94.733 147.447 123.525 1.00 48.68 123 ALA A N 1
ATOM 923 C CA . ALA A 1 123 ? 95.456 148.340 124.430 1.00 47.86 123 ALA A CA 1
ATOM 924 C C . ALA A 1 123 ? 96.809 148.753 123.852 1.00 47.28 123 ALA A C 1
ATOM 925 O O . ALA A 1 123 ? 97.200 149.927 123.933 1.00 47.78 123 ALA A O 1
ATOM 927 N N . LEU A 1 124 ? 97.526 147.806 123.236 1.00 47.08 124 LEU A N 1
ATOM 928 C CA . LEU A 1 124 ? 98.833 148.126 122.659 1.00 36.11 124 LEU A CA 1
ATOM 929 C C . LEU A 1 124 ? 98.711 149.050 121.449 1.00 39.32 124 LEU A C 1
ATOM 930 O O . LEU A 1 124 ? 99.555 149.930 121.252 1.00 41.91 124 LEU A O 1
ATOM 935 N N . VAL A 1 125 ? 97.674 148.867 120.628 1.00 37.32 125 VAL A N 1
ATOM 936 C CA . VAL A 1 125 ? 97.476 149.732 119.469 1.00 35.79 125 VAL A CA 1
ATOM 937 C C . VAL A 1 125 ? 97.103 151.144 119.913 1.00 40.02 125 VAL A C 1
ATOM 938 O O . VAL A 1 125 ? 97.563 152.137 119.330 1.00 43.53 125 VAL A O 1
ATOM 942 N N . TYR A 1 126 ? 96.303 151.258 120.978 1.00 42.17 126 TYR A N 1
ATOM 943 C CA . TYR A 1 126 ? 96.013 152.574 121.545 1.00 42.40 126 TYR A CA 1
ATOM 944 C C . TYR A 1 126 ? 97.277 153.245 122.078 1.00 50.13 126 TYR A C 1
ATOM 945 O O . TYR A 1 126 ? 97.460 154.459 121.919 1.00 57.66 126 TYR A O 1
ATOM 954 N N . TYR A 1 127 ? 98.166 152.468 122.707 1.00 50.06 127 TYR A N 1
ATOM 955 C CA . TYR A 1 127 ? 99.415 153.039 123.215 1.00 45.47 127 TYR A CA 1
ATOM 956 C C . TYR A 1 127 ? 100.346 153.472 122.083 1.00 42.07 127 TYR A C 1
ATOM 957 O O . TYR A 1 127 ? 101.031 154.499 122.191 1.00 43.06 127 TYR A O 1
ATOM 966 N N . ALA A 1 128 ? 100.383 152.703 120.992 1.00 38.48 128 ALA A N 1
ATOM 967 C CA . ALA A 1 128 ? 101.157 153.108 119.822 1.00 26.73 128 ALA A CA 1
ATOM 968 C C . ALA A 1 128 ? 100.598 154.384 119.209 1.00 32.77 128 ALA A C 1
ATOM 969 O O . ALA A 1 128 ? 101.358 155.248 118.758 1.00 45.88 128 ALA A O 1
ATOM 971 N N . GLN A 1 129 ? 99.270 154.528 119.195 1.00 47.76 129 GLN A N 1
ATOM 972 C CA . GLN A 1 129 ? 98.664 155.770 118.720 1.00 54.73 129 GLN A CA 1
ATOM 973 C C . GLN A 1 129 ? 99.015 156.948 119.627 1.00 52.90 129 GLN A C 1
ATOM 974 O O . GLN A 1 129 ? 99.251 158.063 119.142 1.00 53.70 129 GLN A O 1
ATOM 980 N N . ARG A 1 130 ? 99.047 156.720 120.945 1.00 53.82 130 ARG A N 1
ATOM 981 C CA . ARG A 1 130 ? 99.440 157.774 121.880 1.00 53.03 130 ARG A CA 1
ATOM 982 C C . ARG A 1 130 ? 100.880 158.219 121.643 1.00 56.33 130 ARG A C 1
ATOM 983 O O . ARG A 1 130 ? 101.172 159.424 121.629 1.00 61.58 130 ARG A O 1
ATOM 991 N N . LEU A 1 131 ? 101.786 157.257 121.438 1.00 58.16 131 LEU A N 1
ATOM 992 C CA . LEU A 1 131 ? 103.175 157.581 121.112 1.00 61.01 131 LEU A CA 1
ATOM 993 C C . LEU A 1 131 ? 103.271 158.337 119.793 1.00 53.20 131 LEU A C 1
ATOM 994 O O . LEU A 1 131 ? 104.090 159.252 119.645 1.00 59.66 131 LEU A O 1
ATOM 999 N N . LEU A 1 132 ? 102.449 157.947 118.822 1.00 48.00 132 LEU A N 1
ATOM 1000 C CA . LEU A 1 132 ? 102.435 158.588 117.515 1.00 46.44 132 LEU A CA 1
ATOM 1001 C C . LEU A 1 132 ? 102.014 160.047 117.606 1.00 61.97 132 LEU A C 1
ATOM 1002 O O . LEU A 1 132 ? 102.596 160.914 116.944 1.00 59.27 132 LEU A O 1
ATOM 1007 N N . VAL A 1 133 ? 100.985 160.330 118.405 1.00 77.88 133 VAL A N 1
ATOM 1008 C CA . VAL A 1 133 ? 100.534 161.708 118.577 1.00 64.91 133 VAL A CA 1
ATOM 1009 C C . VAL A 1 133 ? 101.563 162.514 119.365 1.00 65.25 133 VAL A C 1
ATOM 1010 O O . VAL A 1 133 ? 101.830 163.681 119.047 1.00 63.44 133 VAL A O 1
ATOM 1014 N N . THR A 1 134 ? 102.175 161.899 120.383 1.00 72.95 134 THR A N 1
ATOM 1015 C CA . THR A 1 134 ? 103.078 162.628 121.273 1.00 73.28 134 THR A CA 1
ATOM 1016 C C . THR A 1 134 ? 104.352 163.082 120.561 1.00 70.56 134 THR A C 1
ATOM 1017 O O . THR A 1 134 ? 104.837 164.194 120.801 1.00 69.99 134 THR A O 1
ATOM 1021 N N . ASN A 1 135 ? 104.903 162.252 119.679 1.00 71.82 135 ASN A N 1
ATOM 1022 C CA . ASN A 1 135 ? 106.186 162.563 119.064 1.00 73.56 135 ASN A CA 1
ATOM 1023 C C . ASN A 1 135 ? 106.013 163.303 117.738 1.00 73.79 135 ASN A C 1
ATOM 1024 O O . ASN A 1 135 ? 104.911 163.442 117.204 1.00 73.53 135 ASN A O 1
ATOM 1029 N N . ARG A 1 136 ? 107.135 163.786 117.216 1.00 81.82 136 ARG A N 1
ATOM 1030 C CA . ARG A 1 136 ? 107.178 164.378 115.885 1.00 82.67 136 ARG A CA 1
ATOM 1031 C C . ARG A 1 136 ? 107.267 163.269 114.843 1.00 79.90 136 ARG A C 1
ATOM 1032 O O . ARG A 1 136 ? 108.153 162.412 114.943 1.00 79.39 136 ARG A O 1
ATOM 1040 N N . PRO A 1 137 ? 106.357 163.214 113.872 1.00 83.72 137 PRO A N 1
ATOM 1041 C CA . PRO A 1 137 ? 106.471 162.214 112.804 1.00 81.07 137 PRO A CA 1
ATOM 1042 C C . PRO A 1 137 ? 107.725 162.415 111.966 1.00 81.66 137 PRO A C 1
ATOM 1043 O O . PRO A 1 137 ? 108.239 163.524 111.806 1.00 83.26 137 PRO A O 1
ATOM 1047 N N . GLY A 1 138 ? 108.218 161.301 111.429 1.00 75.17 138 GLY A N 1
ATOM 1048 C CA . GLY A 1 138 ? 109.451 161.262 110.682 1.00 74.06 138 GLY A CA 1
ATOM 1049 C C . GLY A 1 138 ? 110.612 160.645 111.431 1.00 76.23 138 GLY A C 1
ATOM 1050 O O . GLY A 1 138 ? 111.558 160.164 110.796 1.00 70.16 138 GLY A O 1
ATOM 1051 N N . VAL A 1 139 ? 110.561 160.639 112.760 1.00 79.64 139 VAL A N 1
ATOM 1052 C CA . VAL A 1 139 ? 111.548 159.964 113.592 1.00 72.89 139 VAL A CA 1
ATOM 1053 C C . VAL A 1 139 ? 110.815 158.929 114.439 1.00 71.32 139 VAL A C 1
ATOM 1054 O O . VAL A 1 139 ? 109.800 159.237 115.078 1.00 72.56 139 VAL A O 1
ATOM 1058 N N . LEU A 1 140 ? 111.292 157.686 114.394 1.00 67.52 140 LEU A N 1
ATOM 1059 C CA . LEU A 1 140 ? 110.608 156.601 115.080 1.00 65.50 140 LEU A CA 1
ATOM 1060 C C . LEU A 1 140 ? 111.070 156.435 116.519 1.00 69.11 140 LEU A C 1
ATOM 1061 O O . LEU A 1 140 ? 110.595 155.523 117.202 1.00 68.17 140 LEU A O 1
ATOM 1066 N N . PHE A 1 141 ? 111.984 157.278 116.983 1.00 74.30 141 PHE A N 1
ATOM 1067 C CA . PHE A 1 141 ? 112.428 157.304 118.365 1.00 68.61 141 PHE A CA 1
ATOM 1068 C C . PHE A 1 141 ? 111.944 158.593 119.023 1.00 75.73 141 PHE A C 1
ATOM 1069 O O . PHE A 1 141 ? 111.205 159.383 118.425 1.00 74.85 141 PHE A O 1
ATOM 1077 N N . PHE A 1 142 ? 112.361 158.808 120.267 1.00 85.78 142 PHE A N 1
ATOM 1078 C CA . PHE A 1 142 ? 111.951 159.969 121.042 1.00 84.17 142 PHE A CA 1
ATOM 1079 C C . PHE A 1 142 ? 113.153 160.850 121.349 1.00 84.08 142 PHE A C 1
ATOM 1080 O O . PHE A 1 142 ? 114.260 160.353 121.576 1.00 86.80 142 PHE A O 1
ATOM 1088 N N . GLU A 1 143 ? 112.924 162.162 121.352 1.00 83.26 143 GLU A N 1
ATOM 1089 C CA . GLU A 1 143 ? 113.956 163.145 121.652 1.00 86.54 143 GLU A CA 1
ATOM 1090 C C . GLU A 1 143 ? 113.922 163.622 123.099 1.00 88.20 143 GLU A C 1
ATOM 1091 O O . GLU A 1 143 ? 114.715 164.494 123.468 1.00 87.25 143 GLU A O 1
ATOM 1097 N N . GLY A 1 144 ? 113.036 163.067 123.927 1.00 96.53 144 GLY A N 1
ATOM 1098 C CA . GLY A 1 144 ? 112.885 163.534 125.287 1.00 98.47 144 GLY A CA 1
ATOM 1099 C C . GLY A 1 144 ? 114.009 163.090 126.204 1.00 98.34 144 GLY A C 1
ATOM 1100 O O . GLY A 1 144 ? 114.901 162.329 125.831 1.00 94.48 144 GLY A O 1
ATOM 1101 N N . ASP A 1 145 ? 113.950 163.584 127.439 1.00 105.28 145 ASP A N 1
ATOM 1102 C CA . ASP A 1 145 ? 114.976 163.305 128.431 1.00 104.27 145 ASP A CA 1
ATOM 1103 C C . ASP A 1 145 ? 114.762 161.924 129.050 1.00 101.02 145 ASP A C 1
ATOM 1104 O O . ASP A 1 145 ? 113.922 161.135 128.610 1.00 98.93 145 ASP A O 1
ATOM 1109 N N . GLU A 1 146 ? 115.542 161.630 130.093 1.00 94.37 146 GLU A N 1
ATOM 1110 C CA . GLU A 1 146 ? 115.519 160.296 130.687 1.00 93.49 146 GLU A CA 1
ATOM 1111 C C . GLU A 1 146 ? 114.263 160.066 131.520 1.00 94.76 146 GLU A C 1
ATOM 1112 O O . GLU A 1 146 ? 113.703 158.963 131.508 1.00 93.76 146 GLU A O 1
ATOM 1118 N N . GLY A 1 147 ? 113.817 161.085 132.260 1.00 96.29 147 GLY A N 1
ATOM 1119 C CA . GLY A 1 147 ? 112.695 160.896 133.170 1.00 93.75 147 GLY A CA 1
ATOM 1120 C C . GLY A 1 147 ? 111.384 160.623 132.456 1.00 92.28 147 GLY A C 1
ATOM 1121 O O . GLY A 1 147 ? 110.641 159.707 132.825 1.00 89.79 147 GLY A O 1
ATOM 1122 N N . LEU A 1 148 ? 111.091 161.397 131.409 1.00 94.49 148 LEU A N 1
ATOM 1123 C CA . LEU A 1 148 ? 109.837 161.203 130.687 1.00 95.95 148 LEU A CA 1
ATOM 1124 C C . LEU A 1 148 ? 109.860 159.920 129.864 1.00 97.09 148 LEU A C 1
ATOM 1125 O O . LEU A 1 148 ? 108.828 159.254 129.732 1.00 99.42 148 LEU A O 1
ATOM 1130 N N . THR A 1 149 ? 111.022 159.558 129.314 1.00 92.79 149 THR A N 1
ATOM 1131 C CA . THR A 1 149 ? 111.155 158.288 128.605 1.00 93.70 149 THR A CA 1
ATOM 1132 C C . THR A 1 149 ? 110.963 157.108 129.555 1.00 93.27 149 THR A C 1
ATOM 1133 O O . THR A 1 149 ? 110.294 156.127 129.208 1.00 91.94 149 THR A O 1
ATOM 1137 N N . ALA A 1 150 ? 111.519 157.200 130.768 1.00 87.90 150 ALA A N 1
ATOM 1138 C CA . ALA A 1 150 ? 111.295 156.166 131.774 1.00 87.53 150 ALA A CA 1
ATOM 1139 C C . ALA A 1 150 ? 109.831 156.091 132.190 1.00 87.26 150 ALA A C 1
ATOM 1140 O O . ALA A 1 150 ? 109.306 154.990 132.403 1.00 84.05 150 ALA A O 1
ATOM 1142 N N . ASP A 1 151 ? 109.163 157.244 132.308 1.00 85.41 151 ASP A N 1
ATOM 1143 C CA . ASP A 1 151 ? 107.732 157.258 132.603 1.00 87.25 151 ASP A CA 1
ATOM 1144 C C . ASP A 1 151 ? 106.934 156.581 131.495 1.00 88.02 151 ASP A C 1
ATOM 1145 O O . ASP A 1 151 ? 106.016 155.799 131.770 1.00 94.09 151 ASP A O 1
ATOM 1150 N N . PHE A 1 152 ? 107.282 156.864 130.237 1.00 82.18 152 PHE A N 1
ATOM 1151 C CA . PHE A 1 152 ? 106.621 156.230 129.099 1.00 84.78 152 PHE A CA 1
ATOM 1152 C C . PHE A 1 152 ? 106.835 154.722 129.102 1.00 84.17 152 PHE A C 1
ATOM 1153 O O . PHE A 1 152 ? 105.897 153.950 128.860 1.00 86.15 152 PHE A O 1
ATOM 1161 N N . LEU A 1 153 ? 108.067 154.287 129.376 1.00 78.74 153 LEU A N 1
ATOM 1162 C CA . LEU A 1 153 ? 108.373 152.863 129.382 1.00 79.07 153 LEU A CA 1
ATOM 1163 C C . LEU A 1 153 ? 107.644 152.143 130.507 1.00 79.95 153 LEU A C 1
ATOM 1164 O O . LEU A 1 153 ? 107.132 151.037 130.307 1.00 76.72 153 LEU A O 1
ATOM 1169 N N . ARG A 1 154 ? 107.574 152.758 131.692 1.00 82.05 154 ARG A N 1
ATOM 1170 C CA . ARG A 1 154 ? 106.841 152.146 132.797 1.00 82.15 154 ARG A CA 1
ATOM 1171 C C . ARG A 1 154 ? 105.343 152.101 132.515 1.00 82.50 154 ARG A C 1
ATOM 1172 O O . ARG A 1 154 ? 104.675 151.109 132.838 1.00 82.13 154 ARG A O 1
ATOM 1180 N N . GLU A 1 155 ? 104.806 153.161 131.900 1.00 71.62 155 GLU A N 1
ATOM 1181 C CA . GLU A 1 155 ? 103.386 153.202 131.571 1.00 66.26 155 GLU A CA 1
ATOM 1182 C C . GLU A 1 155 ? 103.022 152.134 130.546 1.00 67.68 155 GLU A C 1
ATOM 1183 O O . GLU A 1 155 ? 101.964 151.502 130.649 1.00 69.46 155 GLU A O 1
ATOM 1189 N N . TYR A 1 156 ? 103.894 151.898 129.562 1.00 68.50 156 TYR A N 1
ATOM 1190 C CA . TYR A 1 156 ? 103.619 150.827 128.606 1.00 71.43 156 TYR A CA 1
ATOM 1191 C C . TYR A 1 156 ? 103.831 149.448 129.228 1.00 71.01 156 TYR A C 1
ATOM 1192 O O . TYR A 1 156 ? 103.052 148.524 128.967 1.00 70.04 156 TYR A O 1
ATOM 1201 N N . VAL A 1 157 ? 104.866 149.282 130.058 1.00 66.19 157 VAL A N 1
ATOM 1202 C CA . VAL A 1 157 ? 105.147 147.967 130.633 1.00 65.21 157 VAL A CA 1
ATOM 1203 C C . VAL A 1 157 ? 104.189 147.611 131.759 1.00 72.87 157 VAL A C 1
ATOM 1204 O O . VAL A 1 157 ? 104.192 146.462 132.223 1.00 74.92 157 VAL A O 1
ATOM 1208 N N . THR A 1 158 ? 103.348 148.555 132.196 1.00 72.02 158 THR A N 1
ATOM 1209 C CA . THR A 1 158 ? 102.325 148.252 133.194 1.00 72.15 158 THR A CA 1
ATOM 1210 C C . THR A 1 158 ? 101.281 147.257 132.685 1.00 71.43 158 THR A C 1
ATOM 1211 O O . THR A 1 158 ? 100.602 146.622 133.499 1.00 75.55 158 THR A O 1
ATOM 1215 N N . LEU A 1 159 ? 101.149 147.095 131.368 1.00 69.73 159 LEU A N 1
ATOM 1216 C CA . LEU A 1 159 ? 100.170 146.171 130.810 1.00 72.25 159 LEU A CA 1
ATOM 1217 C C . LEU A 1 159 ? 100.530 144.721 131.124 1.00 69.42 159 LEU A C 1
ATOM 1218 O O . LEU A 1 159 ? 101.674 144.394 131.451 1.00 68.68 159 LEU A O 1
ATOM 1223 N N . HIS A 1 160 ? 99.530 143.851 131.019 1.00 70.66 160 HIS A N 1
ATOM 1224 C CA . HIS A 1 160 ? 99.635 142.458 131.426 1.00 69.68 160 HIS A CA 1
ATOM 1225 C C . HIS A 1 160 ? 99.444 141.577 130.199 1.00 69.37 160 HIS A C 1
ATOM 1226 O O . HIS A 1 160 ? 98.632 141.887 129.322 1.00 69.75 160 HIS A O 1
ATOM 1233 N N . LYS A 1 161 ? 100.194 140.477 130.143 1.00 74.48 161 LYS A N 1
ATOM 1234 C CA . LYS A 1 161 ? 100.378 139.730 128.903 1.00 75.74 161 LYS A CA 1
ATOM 1235 C C . LYS A 1 161 ? 99.858 138.299 129.001 1.00 76.38 161 LYS A C 1
ATOM 1236 O O . LYS A 1 161 ? 100.551 137.351 128.616 1.00 68.79 161 LYS A O 1
ATOM 1242 N N . GLY A 1 162 ? 98.631 138.133 129.492 1.00 70.03 162 GLY A N 1
ATOM 1243 C CA . GLY A 1 162 ? 98.078 136.818 129.763 1.00 70.06 162 GLY A CA 1
ATOM 1244 C C . GLY A 1 162 ? 97.640 135.995 128.571 1.00 74.12 162 GLY A C 1
ATOM 1245 O O . GLY A 1 162 ? 97.074 134.910 128.736 1.00 69.93 162 GLY A O 1
ATOM 1246 N N . CYS A 1 163 ? 97.896 136.490 127.367 1.00 68.59 163 CYS A N 1
ATOM 1247 C CA . CYS A 1 163 ? 97.396 135.872 126.148 1.00 67.74 163 CYS A CA 1
ATOM 1248 C C . CYS A 1 163 ? 98.501 135.398 125.218 1.00 65.44 163 CYS A C 1
ATOM 1249 O O . CYS A 1 163 ? 98.407 134.292 124.671 1.00 62.39 163 CYS A O 1
ATOM 1252 N N . PHE A 1 164 ? 99.542 136.209 125.005 1.00 58.96 164 PHE A N 1
ATOM 1253 C CA . PHE A 1 164 ? 100.624 135.795 124.116 1.00 52.00 164 PHE A CA 1
ATOM 1254 C C . PHE A 1 164 ? 101.473 134.694 124.736 1.00 58.09 164 PHE A C 1
ATOM 1255 O O . PHE A 1 164 ? 102.104 133.919 124.010 1.00 58.68 164 PHE A O 1
ATOM 1263 N N . TYR A 1 165 ? 101.511 134.612 126.065 1.00 68.68 165 TYR A N 1
ATOM 1264 C CA . TYR A 1 165 ? 102.373 133.673 126.769 1.00 68.26 165 TYR A CA 1
ATOM 1265 C C . TYR A 1 165 ? 101.628 132.436 127.246 1.00 63.64 165 TYR A C 1
ATOM 1266 O O . TYR A 1 165 ? 102.205 131.616 127.966 1.00 62.45 165 TYR A O 1
ATOM 1275 N N . GLY A 1 166 ? 100.364 132.285 126.867 1.00 64.24 166 GLY A N 1
ATOM 1276 C CA . GLY A 1 166 ? 99.604 131.109 127.233 1.00 67.64 166 GLY A CA 1
ATOM 1277 C C . GLY A 1 166 ? 99.489 130.131 126.084 1.00 70.36 166 GLY A C 1
ATOM 1278 O O . GLY A 1 166 ? 100.502 129.689 125.535 1.00 71.07 166 GLY A O 1
ATOM 1279 N N . ARG A 1 167 ? 98.257 129.793 125.705 1.00 68.92 167 ARG A N 1
ATOM 1280 C CA . ARG A 1 167 ? 98.033 128.855 124.613 1.00 67.17 167 ARG A CA 1
ATOM 1281 C C . ARG A 1 167 ? 98.347 129.462 123.249 1.00 66.62 167 ARG A C 1
ATOM 1282 O O . ARG A 1 167 ? 98.770 128.738 122.340 1.00 67.78 167 ARG A O 1
ATOM 1290 N N . CYS A 1 168 ? 98.244 130.781 123.113 1.00 66.40 168 CYS A N 1
ATOM 1291 C CA . CYS A 1 168 ? 98.410 131.456 121.826 1.00 69.37 168 CYS A CA 1
ATOM 1292 C C . CYS A 1 168 ? 99.855 131.855 121.556 1.00 66.04 168 CYS A C 1
ATOM 1293 O O . CYS A 1 168 ? 100.109 132.859 120.884 1.00 66.35 168 CYS A O 1
ATOM 1296 N N . LEU A 1 169 ? 100.822 131.096 122.072 1.00 67.03 169 LEU A N 1
ATOM 1297 C CA . LEU A 1 169 ? 102.242 131.406 121.896 1.00 68.54 169 LEU A CA 1
ATOM 1298 C C . LEU A 1 169 ? 102.642 131.117 120.455 1.00 70.83 169 LEU A C 1
ATOM 1299 O O . LEU A 1 169 ? 102.851 129.970 120.059 1.00 66.96 169 LEU A O 1
ATOM 1304 N N . GLY A 1 170 ? 102.757 132.177 119.662 1.00 77.98 170 GLY A N 1
ATOM 1305 C CA . GLY A 1 170 ? 103.250 132.042 118.309 1.00 73.84 170 GLY A CA 1
ATOM 1306 C C . GLY A 1 170 ? 102.177 132.076 117.243 1.00 72.76 170 GLY A C 1
ATOM 1307 O O . GLY A 1 170 ? 102.274 131.354 116.247 1.00 74.31 170 GLY A O 1
ATOM 1308 N N . PHE A 1 171 ? 101.147 132.902 117.433 1.00 61.68 171 PHE A N 1
ATOM 1309 C CA . PHE A 1 171 ? 100.145 133.074 116.390 1.00 63.99 171 PHE A CA 1
ATOM 1310 C C . PHE A 1 171 ? 100.649 133.958 115.259 1.00 65.04 171 PHE A C 1
ATOM 1311 O O . PHE A 1 171 ? 100.151 133.852 114.134 1.00 66.79 171 PHE A O 1
ATOM 1319 N N . GLN A 1 172 ? 101.624 134.822 115.537 1.00 62.55 172 GLN A N 1
ATOM 1320 C CA . GLN A 1 172 ? 102.124 135.768 114.552 1.00 58.44 172 GLN A CA 1
ATOM 1321 C C . GLN A 1 172 ? 103.199 135.175 113.655 1.00 65.19 172 GLN A C 1
ATOM 1322 O O . GLN A 1 172 ? 103.652 135.855 112.728 1.00 66.25 172 GLN A O 1
ATOM 1328 N N . PHE A 1 173 ? 103.608 133.936 113.902 1.00 70.91 173 PHE A N 1
ATOM 1329 C CA . PHE A 1 173 ? 104.656 133.271 113.146 1.00 63.88 173 PHE A CA 1
ATOM 1330 C C . PHE A 1 173 ? 104.055 132.218 112.225 1.00 62.40 173 PHE A C 1
ATOM 1331 O O . PHE A 1 173 ? 102.836 132.059 112.121 1.00 66.44 173 PHE A O 1
ATOM 1339 N N . THR A 1 174 ? 104.943 131.503 111.547 1.00 57.26 174 THR A N 1
ATOM 1340 C CA . THR A 1 174 ? 104.547 130.360 110.750 1.00 65.41 174 THR A CA 1
ATOM 1341 C C . THR A 1 174 ? 104.051 129.239 111.664 1.00 67.85 174 THR A C 1
ATOM 1342 O O . THR A 1 174 ? 104.595 129.030 112.752 1.00 68.24 174 THR A O 1
ATOM 1346 N N . PRO A 1 175 ? 103.006 128.510 111.256 1.00 65.01 175 PRO A N 1
ATOM 1347 C CA . PRO A 1 175 ? 102.579 127.334 112.032 1.00 64.34 175 PRO A CA 1
ATOM 1348 C C . PRO A 1 175 ? 103.562 126.170 112.007 1.00 63.79 175 PRO A C 1
ATOM 1349 O O . PRO A 1 175 ? 103.334 125.183 112.715 1.00 64.36 175 PRO A O 1
ATOM 1353 N N . ALA A 1 176 ? 104.641 126.245 111.229 1.00 56.88 176 ALA A N 1
ATOM 1354 C CA . ALA A 1 176 ? 105.634 125.181 111.163 1.00 60.18 176 ALA A CA 1
ATOM 1355 C C . ALA A 1 176 ? 106.728 125.318 112.212 1.00 61.53 176 ALA A C 1
ATOM 1356 O O . ALA A 1 176 ? 107.683 124.534 112.192 1.00 66.78 176 ALA A O 1
ATOM 1358 N N . ILE A 1 177 ? 106.619 126.283 113.121 1.00 56.35 177 ILE A N 1
ATOM 1359 C CA . ILE A 1 177 ? 107.657 126.522 114.114 1.00 55.91 177 ILE A CA 1
ATOM 1360 C C . ILE A 1 177 ? 107.139 126.468 115.547 1.00 56.18 177 ILE A C 1
ATOM 1361 O O . ILE A 1 177 ? 107.953 126.311 116.472 1.00 48.50 177 ILE A O 1
ATOM 1366 N N . ARG A 1 178 ? 105.823 126.542 115.760 1.00 56.93 178 ARG A N 1
ATOM 1367 C CA . ARG A 1 178 ? 105.246 126.667 117.099 1.00 53.18 178 ARG A CA 1
ATOM 1368 C C . ARG A 1 178 ? 105.635 125.580 118.101 1.00 58.04 178 ARG A C 1
ATOM 1369 O O . ARG A 1 178 ? 105.852 125.948 119.274 1.00 57.53 178 ARG A O 1
ATOM 1377 N N . PRO A 1 179 ? 105.703 124.273 117.770 1.00 61.09 179 PRO A N 1
ATOM 1378 C CA . PRO A 1 179 ? 106.130 123.282 118.779 1.00 53.06 179 PRO A CA 1
ATOM 1379 C C . PRO A 1 179 ? 107.506 123.542 119.373 1.00 59.28 179 PRO A C 1
ATOM 1380 O O . PRO A 1 179 ? 107.712 123.273 120.566 1.00 61.53 179 PRO A O 1
ATOM 1384 N N . PHE A 1 180 ? 108.435 124.077 118.582 1.00 64.46 180 PHE A N 1
ATOM 1385 C CA . PHE A 1 180 ? 109.740 124.436 119.123 1.00 59.80 180 PHE A CA 1
ATOM 1386 C C . PHE A 1 180 ? 109.625 125.571 120.131 1.00 61.23 180 PHE A C 1
ATOM 1387 O O . PHE A 1 180 ? 110.300 125.555 121.166 1.00 58.98 180 PHE A O 1
ATOM 1395 N N . LEU A 1 181 ? 108.776 126.562 119.850 1.00 57.32 181 LEU A N 1
ATOM 1396 C CA . LEU A 1 181 ? 108.543 127.629 120.818 1.00 54.88 181 LEU A CA 1
ATOM 1397 C C . LEU A 1 181 ? 107.910 127.092 122.096 1.00 53.72 181 LEU A C 1
ATOM 1398 O O . LEU A 1 181 ? 108.276 127.520 123.199 1.00 54.46 181 LEU A O 1
ATOM 1403 N N . GLN A 1 182 ? 106.981 126.135 121.976 1.00 56.75 182 GLN A N 1
ATOM 1404 C CA . GLN A 1 182 ? 106.376 125.576 123.184 1.00 60.53 182 GLN A CA 1
ATOM 1405 C C . GLN A 1 182 ? 107.388 124.785 124.013 1.00 65.58 182 GLN A C 1
ATOM 1406 O O . GLN A 1 182 ? 107.406 124.906 125.243 1.00 66.66 182 GLN A O 1
ATOM 1412 N N . THR A 1 183 ? 108.257 123.990 123.373 1.00 61.39 183 THR A N 1
ATOM 1413 C CA . THR A 1 183 ? 109.206 123.231 124.191 1.00 56.73 183 THR A CA 1
ATOM 1414 C C . THR A 1 183 ? 110.318 124.122 124.736 1.00 56.41 183 THR A C 1
ATOM 1415 O O . THR A 1 183 ? 110.863 123.832 125.806 1.00 60.15 183 THR A O 1
ATOM 1419 N N . ILE A 1 184 ? 110.657 125.213 124.039 1.00 49.18 184 ILE A N 1
ATOM 1420 C CA . ILE A 1 184 ? 111.595 126.180 124.602 1.00 52.94 184 ILE A CA 1
ATOM 1421 C C . ILE A 1 184 ? 110.985 126.860 125.821 1.00 55.72 184 ILE A C 1
ATOM 1422 O O . ILE A 1 184 ? 111.664 127.066 126.836 1.00 53.70 184 ILE A O 1
ATOM 1427 N N . SER A 1 185 ? 109.688 127.182 125.755 1.00 60.44 185 SER A N 1
ATOM 1428 C CA . SER A 1 185 ? 108.997 127.731 126.919 1.00 62.16 185 SER A CA 1
ATOM 1429 C C . SER A 1 185 ? 108.985 126.742 128.079 1.00 63.00 185 SER A C 1
ATOM 1430 O O . SER A 1 185 ? 109.227 127.124 129.232 1.00 61.13 185 SER A O 1
ATOM 1433 N N . ILE A 1 186 ? 108.725 125.464 127.786 1.00 66.85 186 ILE A N 1
ATOM 1434 C CA . ILE A 1 186 ? 108.705 124.435 128.826 1.00 66.24 186 ILE A CA 1
ATOM 1435 C C . ILE A 1 186 ? 110.083 124.280 129.459 1.00 66.33 186 ILE A C 1
ATOM 1436 O O . ILE A 1 186 ? 110.214 124.213 130.688 1.00 65.87 186 ILE A O 1
ATOM 1441 N N . GLY A 1 187 ? 111.133 124.261 128.634 1.00 62.33 187 GLY A N 1
ATOM 1442 C CA . GLY A 1 187 ? 112.483 124.146 129.161 1.00 62.26 187 GLY A CA 1
ATOM 1443 C C . GLY A 1 187 ? 112.900 125.342 129.997 1.00 60.89 187 GLY A C 1
ATOM 1444 O O . GLY A 1 187 ? 113.530 125.184 131.045 1.00 57.12 187 GLY A O 1
ATOM 1445 N N . LEU A 1 188 ? 112.542 126.552 129.556 1.00 61.53 188 LEU A N 1
ATOM 1446 C CA . LEU A 1 188 ? 112.937 127.745 130.297 1.00 66.68 188 LEU A CA 1
ATOM 1447 C C . LEU A 1 188 ? 112.190 127.855 131.622 1.00 65.31 188 LEU A C 1
ATOM 1448 O O . LEU A 1 188 ? 112.781 128.241 132.639 1.00 69.74 188 LEU A O 1
ATOM 1453 N N . VAL A 1 189 ? 110.900 127.501 131.640 1.00 65.17 189 VAL A N 1
ATOM 1454 C CA . VAL A 1 189 ? 110.175 127.431 132.908 1.00 65.71 189 VAL A CA 1
ATOM 1455 C C . VAL A 1 189 ? 110.757 126.340 133.801 1.00 65.12 189 VAL A C 1
ATOM 1456 O O . VAL A 1 189 ? 110.827 126.502 135.028 1.00 66.56 189 VAL A O 1
ATOM 1460 N N . SER A 1 190 ? 111.210 125.232 133.207 1.00 68.83 190 SER A N 1
ATOM 1461 C CA . SER A 1 190 ? 111.828 124.162 133.983 1.00 73.62 190 SER A CA 1
ATOM 1462 C C . SER A 1 190 ? 113.111 124.634 134.660 1.00 75.51 190 SER A C 1
ATOM 1463 O O . SER A 1 190 ? 113.323 124.377 135.852 1.00 74.25 190 SER A O 1
ATOM 1466 N N . PHE A 1 191 ? 113.973 125.343 133.919 1.00 76.13 191 PHE A N 1
ATOM 1467 C CA . PHE A 1 191 ? 115.187 125.873 134.540 1.00 76.94 191 PHE A CA 1
ATOM 1468 C C . PHE A 1 191 ? 114.865 126.942 135.576 1.00 77.41 191 PHE A C 1
ATOM 1469 O O . PHE A 1 191 ? 115.526 127.000 136.622 1.00 80.05 191 PHE A O 1
ATOM 1477 N N . GLY A 1 192 ? 113.845 127.769 135.320 1.00 75.78 192 GLY A N 1
ATOM 1478 C CA . GLY A 1 192 ? 113.458 128.779 136.293 1.00 78.06 192 GLY A CA 1
ATOM 1479 C C . GLY A 1 192 ? 112.982 128.178 137.603 1.00 79.13 192 GLY A C 1
ATOM 1480 O O . GLY A 1 192 ? 113.387 128.615 138.681 1.00 80.06 192 GLY A O 1
ATOM 1481 N N . GLU A 1 193 ? 112.140 127.143 137.522 1.00 83.76 193 GLU A N 1
ATOM 1482 C CA . GLU A 1 193 ? 111.666 126.464 138.727 1.00 80.80 193 GLU A CA 1
ATOM 1483 C C . GLU A 1 193 ? 112.791 125.720 139.439 1.00 81.00 193 GLU A C 1
ATOM 1484 O O . GLU A 1 193 ? 112.888 125.769 140.674 1.00 83.69 193 GLU A O 1
ATOM 1490 N N . HIS A 1 194 ? 113.656 125.038 138.677 1.00 85.50 194 HIS A N 1
ATOM 1491 C CA . HIS A 1 194 ? 114.759 124.283 139.267 1.00 85.23 194 HIS A CA 1
ATOM 1492 C C . HIS A 1 194 ? 115.725 125.189 140.009 1.00 85.84 194 HIS A C 1
ATOM 1493 O O . HIS A 1 194 ? 116.258 124.815 141.061 1.00 85.97 194 HIS A O 1
ATOM 1500 N N . TYR A 1 195 ? 115.977 126.371 139.463 1.00 89.56 195 TYR A N 1
ATOM 1501 C CA . TYR A 1 195 ? 116.920 127.287 140.078 1.00 89.57 195 TYR A CA 1
ATOM 1502 C C . TYR A 1 195 ? 116.285 128.159 141.154 1.00 87.29 195 TYR A C 1
ATOM 1503 O O . TYR A 1 195 ? 116.997 128.651 142.037 1.00 87.30 195 TYR A O 1
ATOM 1512 N N . LYS A 1 196 ? 114.970 128.387 141.090 1.00 90.14 196 LYS A N 1
ATOM 1513 C CA . LYS A 1 196 ? 114.279 128.965 142.236 1.00 90.45 196 LYS A CA 1
ATOM 1514 C C . LYS A 1 196 ? 114.317 128.007 143.417 1.00 90.01 196 LYS A C 1
ATOM 1515 O O . LYS A 1 196 ? 114.511 128.427 144.564 1.00 90.22 196 LYS A O 1
ATOM 1521 N N . ARG A 1 197 ? 114.160 126.710 143.150 1.00 87.11 197 ARG A N 1
ATOM 1522 C CA . ARG A 1 197 ? 114.328 125.700 144.183 1.00 86.52 197 ARG A CA 1
ATOM 1523 C C . ARG A 1 197 ? 115.791 125.375 144.461 1.00 86.89 197 ARG A C 1
ATOM 1524 O O . ARG A 1 197 ? 116.068 124.671 145.439 1.00 86.91 197 ARG A O 1
ATOM 1532 N N . ASN A 1 198 ? 116.713 125.872 143.631 1.00 85.71 198 ASN A N 1
ATOM 1533 C CA . ASN A 1 198 ? 118.163 125.681 143.771 1.00 84.06 198 ASN A CA 1
ATOM 1534 C C . ASN A 1 198 ? 118.572 124.210 143.848 1.00 84.40 198 ASN A C 1
ATOM 1535 O O . ASN A 1 198 ? 119.680 123.842 143.455 1.00 86.14 198 ASN A O 1
ATOM 1540 N N . ARG A 1 214 ? 104.199 117.852 133.740 1.00 80.13 214 ARG A N 1
ATOM 1541 C CA . ARG A 1 214 ? 103.612 118.588 134.853 1.00 84.51 214 ARG A CA 1
ATOM 1542 C C . ARG A 1 214 ? 102.690 119.688 134.345 1.00 84.85 214 ARG A C 1
ATOM 1543 O O . ARG A 1 214 ? 101.486 119.484 134.187 1.00 88.06 214 ARG A O 1
ATOM 1551 N N . PHE A 1 215 ? 103.268 120.859 134.095 1.00 77.07 215 PHE A N 1
ATOM 1552 C CA . PHE A 1 215 ? 102.542 122.005 133.567 1.00 77.49 215 PHE A CA 1
ATOM 1553 C C . PHE A 1 215 ? 102.479 122.020 132.045 1.00 77.52 215 PHE A C 1
ATOM 1554 O O . PHE A 1 215 ? 101.800 122.879 131.476 1.00 79.48 215 PHE A O 1
ATOM 1562 N N . ALA A 1 216 ? 103.178 121.104 131.377 1.00 79.68 216 ALA A N 1
ATOM 1563 C CA . ALA A 1 216 ? 103.209 121.070 129.922 1.00 79.67 216 ALA A CA 1
ATOM 1564 C C . ALA A 1 216 ? 101.921 120.547 129.308 1.00 82.23 216 ALA A C 1
ATOM 1565 O O . ALA A 1 216 ? 101.636 120.854 128.145 1.00 80.71 216 ALA A O 1
ATOM 1567 N N . ILE A 1 217 ? 101.146 119.759 130.054 1.00 81.12 217 ILE A N 1
ATOM 1568 C CA . ILE A 1 217 ? 99.888 119.235 129.532 1.00 80.16 217 ILE A CA 1
ATOM 1569 C C . ILE A 1 217 ? 98.846 120.342 129.396 1.00 80.57 217 ILE A C 1
ATOM 1570 O O . ILE A 1 217 ? 98.144 120.416 128.380 1.00 83.46 217 ILE A O 1
ATOM 1575 N N . ASP A 1 218 ? 98.748 121.234 130.382 1.00 79.79 218 ASP A N 1
ATOM 1576 C CA . ASP A 1 218 ? 97.750 122.300 130.372 1.00 79.22 218 ASP A CA 1
ATOM 1577 C C . ASP A 1 218 ? 98.379 123.623 129.950 1.00 78.16 218 ASP A C 1
ATOM 1578 O O . ASP A 1 218 ? 99.164 124.210 130.711 1.00 78.12 218 ASP A O 1
ATOM 1583 N N . PRO A 1 219 ? 98.071 124.139 128.756 1.00 70.08 219 PRO A N 1
ATOM 1584 C CA . PRO A 1 219 ? 98.636 125.433 128.343 1.00 70.47 219 PRO A CA 1
ATOM 1585 C C . PRO A 1 219 ? 98.025 126.627 129.057 1.00 69.62 219 PRO A C 1
ATOM 1586 O O . PRO A 1 219 ? 98.542 127.741 128.902 1.00 71.54 219 PRO A O 1
ATOM 1590 N N . GLU A 1 220 ? 96.942 126.435 129.816 1.00 84.99 220 GLU A N 1
ATOM 1591 C CA . GLU A 1 220 ? 96.317 127.546 130.526 1.00 88.85 220 GLU A CA 1
ATOM 1592 C C . GLU A 1 220 ? 97.226 128.084 131.624 1.00 87.10 220 GLU A C 1
ATOM 1593 O O . GLU A 1 220 ? 97.230 129.289 131.899 1.00 89.10 220 GLU A O 1
ATOM 1599 N N . LEU A 1 221 ? 97.997 127.209 132.263 1.00 74.90 221 LEU A N 1
ATOM 1600 C CA . LEU A 1 221 ? 98.898 127.612 133.331 1.00 77.27 221 LEU A CA 1
ATOM 1601 C C . LEU A 1 221 ? 100.296 127.950 132.836 1.00 79.23 221 LEU A C 1
ATOM 1602 O O . LEU A 1 221 ? 101.173 128.226 133.660 1.00 83.01 221 LEU A O 1
ATOM 1607 N N . ARG A 1 222 ? 100.532 127.912 131.523 1.00 70.49 222 ARG A N 1
ATOM 1608 C CA . ARG A 1 222 ? 101.832 128.310 130.987 1.00 71.01 222 ARG A CA 1
ATOM 1609 C C . ARG A 1 222 ? 102.093 129.796 131.207 1.00 68.87 222 ARG A C 1
ATOM 1610 O O . ARG A 1 222 ? 103.204 130.191 131.590 1.00 67.47 222 ARG A O 1
ATOM 1618 N N . GLY A 1 223 ? 101.073 130.628 130.981 1.00 63.53 223 GLY A N 1
ATOM 1619 C CA . GLY A 1 223 ? 101.225 132.059 131.163 1.00 66.29 223 GLY A CA 1
ATOM 1620 C C . GLY A 1 223 ? 101.503 132.458 132.598 1.00 67.60 223 GLY A C 1
ATOM 1621 O O . GLY A 1 223 ? 102.256 133.404 132.845 1.00 70.70 223 GLY A O 1
ATOM 1622 N N . ALA A 1 224 ? 100.962 131.703 133.560 1.00 67.90 224 ALA A N 1
ATOM 1623 C CA . ALA A 1 224 ? 101.110 132.011 134.980 1.00 70.45 224 ALA A CA 1
ATOM 1624 C C . ALA A 1 224 ? 102.549 131.919 135.473 1.00 66.03 224 ALA A C 1
ATOM 1625 O O . ALA A 1 224 ? 102.812 132.289 136.621 1.00 66.27 224 ALA A O 1
ATOM 1627 N N . GLU A 1 225 ? 103.473 131.414 134.658 1.00 62.56 225 GLU A N 1
ATOM 1628 C CA . GLU A 1 225 ? 104.892 131.536 134.957 1.00 68.47 225 GLU A CA 1
ATOM 1629 C C . GLU A 1 225 ? 105.633 132.268 133.842 1.00 68.10 225 GLU A C 1
ATOM 1630 O O . GLU A 1 225 ? 106.650 132.925 134.102 1.00 68.27 225 GLU A O 1
ATOM 1636 N N . PHE A 1 226 ? 105.133 132.184 132.603 1.00 67.76 226 PHE A N 1
ATOM 1637 C CA . PHE A 1 226 ? 105.818 132.847 131.498 1.00 64.13 226 PHE A CA 1
ATOM 1638 C C . PHE A 1 226 ? 105.697 134.365 131.555 1.00 57.37 226 PHE A C 1
ATOM 1639 O O . PHE A 1 226 ? 106.493 135.060 130.917 1.00 56.53 226 PHE A O 1
ATOM 1647 N N . GLU A 1 227 ? 104.728 134.899 132.295 1.00 62.31 227 GLU A N 1
ATOM 1648 C CA . GLU A 1 227 ? 104.673 136.337 132.509 1.00 64.48 227 GLU A CA 1
ATOM 1649 C C . GLU A 1 227 ? 105.330 136.763 133.811 1.00 68.64 227 GLU A C 1
ATOM 1650 O O . GLU A 1 227 ? 105.694 137.936 133.950 1.00 68.82 227 GLU A O 1
ATOM 1656 N N . ARG A 1 228 ? 105.483 135.846 134.767 1.00 72.43 228 ARG A N 1
ATOM 1657 C CA . ARG A 1 228 ? 106.213 136.164 135.988 1.00 72.53 228 ARG A CA 1
ATOM 1658 C C . ARG A 1 228 ? 107.718 136.168 135.760 1.00 75.74 228 ARG A C 1
ATOM 1659 O O . ARG A 1 228 ? 108.434 136.961 136.388 1.00 72.67 228 ARG A O 1
ATOM 1667 N N . ILE A 1 229 ? 108.218 135.310 134.863 1.00 69.46 229 ILE A N 1
ATOM 1668 C CA . ILE A 1 229 ? 109.641 135.355 134.527 1.00 73.43 229 ILE A CA 1
ATOM 1669 C C . ILE A 1 229 ? 110.021 136.588 133.722 1.00 70.35 229 ILE A C 1
ATOM 1670 O O . ILE A 1 229 ? 111.214 136.879 133.588 1.00 62.80 229 ILE A O 1
ATOM 1675 N N . THR A 1 230 ? 109.046 137.304 133.155 1.00 73.84 230 THR A N 1
ATOM 1676 C CA . THR A 1 230 ? 109.350 138.556 132.472 1.00 72.75 230 THR A CA 1
ATOM 1677 C C . THR A 1 230 ? 109.869 139.598 133.455 1.00 75.38 230 THR A C 1
ATOM 1678 O O . THR A 1 230 ? 110.889 140.248 133.202 1.00 76.12 230 THR A O 1
ATOM 1682 N N . GLN A 1 231 ? 109.211 139.735 134.602 1.00 82.68 231 GLN A N 1
ATOM 1683 C CA . GLN A 1 231 ? 109.563 140.748 135.583 1.00 82.23 231 GLN A CA 1
ATOM 1684 C C . GLN A 1 231 ? 110.332 140.189 136.772 1.00 78.98 231 GLN A C 1
ATOM 1685 O O . GLN A 1 231 ? 110.655 140.947 137.691 1.00 79.23 231 GLN A O 1
ATOM 1691 N N . ASN A 1 232 ? 110.633 138.892 136.784 1.00 71.18 232 ASN A N 1
ATOM 1692 C CA . ASN A 1 232 ? 111.360 138.276 137.891 1.00 76.58 232 ASN A CA 1
ATOM 1693 C C . ASN A 1 232 ? 112.569 137.500 137.380 1.00 79.11 232 ASN A C 1
ATOM 1694 O O . ASN A 1 232 ? 112.790 136.339 137.730 1.00 82.00 232 ASN A O 1
ATOM 1699 N N . LEU A 1 233 ? 113.378 138.139 136.535 1.00 78.84 233 LEU A N 1
ATOM 1700 C CA . LEU A 1 233 ? 114.529 137.494 135.921 1.00 78.35 233 LEU A CA 1
ATOM 1701 C C . LEU A 1 233 ? 115.777 138.345 136.120 1.00 75.86 233 LEU A C 1
ATOM 1702 O O . LEU A 1 233 ? 115.700 139.571 136.238 1.00 73.74 233 LEU A O 1
ATOM 1707 N N . ASP A 1 234 ? 116.928 137.677 136.164 1.00 76.52 234 ASP A N 1
ATOM 1708 C CA . ASP A 1 234 ? 118.228 138.323 136.260 1.00 75.76 234 ASP A CA 1
ATOM 1709 C C . ASP A 1 234 ? 119.069 137.957 135.042 1.00 74.11 234 ASP A C 1
ATOM 1710 O O . ASP A 1 234 ? 118.923 136.869 134.478 1.00 75.17 234 ASP A O 1
ATOM 1715 N N . VAL A 1 235 ? 119.946 138.879 134.632 1.00 74.05 235 VAL A N 1
ATOM 1716 C CA . VAL A 1 235 ? 120.790 138.643 133.462 1.00 75.77 235 VAL A CA 1
ATOM 1717 C C . VAL A 1 235 ? 121.841 137.571 133.731 1.00 71.74 235 VAL A C 1
ATOM 1718 O O . VAL A 1 235 ? 122.251 136.860 132.803 1.00 68.54 235 VAL A O 1
ATOM 1722 N N . HIS A 1 236 ? 122.253 137.400 134.993 1.00 73.66 236 HIS A N 1
ATOM 1723 C CA . HIS A 1 236 ? 123.130 136.293 135.356 1.00 70.84 236 HIS A CA 1
ATOM 1724 C C . HIS A 1 236 ? 122.446 134.956 135.131 1.00 73.07 236 HIS A C 1
ATOM 1725 O O . HIS A 1 236 ? 123.115 133.927 134.987 1.00 75.65 236 HIS A O 1
ATOM 1732 N N . PHE A 1 237 ? 121.117 134.962 135.098 1.00 70.19 237 PHE A N 1
ATOM 1733 C CA . PHE A 1 237 ? 120.352 133.740 134.969 1.00 70.57 237 PHE A CA 1
ATOM 1734 C C . PHE A 1 237 ? 120.002 133.438 133.523 1.00 65.31 237 PHE A C 1
ATOM 1735 O O . PHE A 1 237 ? 119.855 132.268 133.150 1.00 61.54 237 PHE A O 1
ATOM 1743 N N . TRP A 1 238 ? 119.864 134.478 132.706 1.00 65.23 238 TRP A N 1
ATOM 1744 C CA . TRP A 1 238 ? 119.801 134.326 131.263 1.00 63.75 238 TRP A CA 1
ATOM 1745 C C . TRP A 1 238 ? 121.177 134.082 130.663 1.00 65.70 238 TRP A C 1
ATOM 1746 O O . TRP A 1 238 ? 121.269 133.710 129.489 1.00 62.02 238 TRP A O 1
ATOM 1757 N N . LYS A 1 239 ? 122.240 134.274 131.452 1.00 65.04 239 LYS A N 1
ATOM 1758 C CA . LYS A 1 239 ? 123.592 133.962 130.999 1.00 59.15 239 LYS A CA 1
ATOM 1759 C C . LYS A 1 239 ? 123.750 132.487 130.651 1.00 57.78 239 LYS A C 1
ATOM 1760 O O . LYS A 1 239 ? 124.603 132.138 129.830 1.00 57.42 239 LYS A O 1
ATOM 1766 N N . ALA A 1 240 ? 122.951 131.612 131.267 1.00 61.53 240 ALA A N 1
ATOM 1767 C CA . ALA A 1 240 ? 122.956 130.194 130.928 1.00 52.15 240 ALA A CA 1
ATOM 1768 C C . ALA A 1 240 ? 122.184 129.883 129.650 1.00 56.40 240 ALA A C 1
ATOM 1769 O O . ALA A 1 240 ? 122.468 128.872 128.996 1.00 55.09 240 ALA A O 1
ATOM 1771 N N . PHE A 1 241 ? 121.229 130.733 129.271 1.00 61.61 241 PHE A N 1
ATOM 1772 C CA . PHE A 1 241 ? 120.282 130.370 128.222 1.00 60.44 241 PHE A CA 1
ATOM 1773 C C . PHE A 1 241 ? 120.923 130.392 126.841 1.00 57.48 241 PHE A C 1
ATOM 1774 O O . PHE A 1 241 ? 120.705 129.482 126.032 1.00 57.73 241 PHE A O 1
ATOM 1782 N N . TRP A 1 242 ? 121.705 131.429 126.544 1.00 50.26 242 TRP A N 1
ATOM 1783 C CA . TRP A 1 242 ? 122.295 131.534 125.215 1.00 44.20 242 TRP A CA 1
ATOM 1784 C C . TRP A 1 242 ? 123.401 130.507 125.018 1.00 44.26 242 TRP A C 1
ATOM 1785 O O . TRP A 1 242 ? 123.642 130.057 123.891 1.00 42.50 242 TRP A O 1
ATOM 1796 N N . ASN A 1 243 ? 124.082 130.120 126.096 1.00 54.36 243 ASN A N 1
ATOM 1797 C CA . ASN A 1 243 ? 125.176 129.167 126.001 1.00 59.40 243 ASN A CA 1
ATOM 1798 C C . ASN A 1 243 ? 124.787 127.780 126.519 1.00 57.96 243 ASN A C 1
ATOM 1799 O O . ASN A 1 243 ? 125.663 126.986 126.869 1.00 63.01 243 ASN A O 1
ATOM 1804 N N . ILE A 1 244 ? 123.485 127.493 126.614 1.00 58.77 244 ILE A N 1
ATOM 1805 C CA . ILE A 1 244 ? 123.042 126.109 126.769 1.00 55.13 244 ILE A CA 1
ATOM 1806 C C . ILE A 1 244 ? 123.387 125.256 125.552 1.00 54.83 244 ILE A C 1
ATOM 1807 O O . ILE A 1 244 ? 123.394 124.024 125.652 1.00 60.39 244 ILE A O 1
ATOM 1812 N N . THR A 1 245 ? 123.681 125.869 124.404 1.00 55.55 245 THR A N 1
ATOM 1813 C CA . THR A 1 245 ? 124.218 125.157 123.255 1.00 55.19 245 THR A CA 1
ATOM 1814 C C . THR A 1 245 ? 125.742 125.091 123.277 1.00 62.08 245 THR A C 1
ATOM 1815 O O . THR A 1 245 ? 126.365 124.946 122.218 1.00 67.57 245 THR A O 1
ATOM 1819 N N . GLU A 1 246 ? 126.352 125.206 124.463 1.00 74.25 246 GLU A N 1
ATOM 1820 C CA . GLU A 1 246 ? 127.790 125.065 124.634 1.00 70.76 246 GLU A CA 1
ATOM 1821 C C . GLU A 1 246 ? 128.204 123.823 125.403 1.00 68.95 246 GLU A C 1
ATOM 1822 O O . GLU A 1 246 ? 129.348 123.384 125.245 1.00 68.86 246 GLU A O 1
ATOM 1828 N N . MET A 1 247 ? 127.338 123.271 126.251 1.00 85.57 247 MET A N 1
ATOM 1829 C CA . MET A 1 247 ? 127.751 122.156 127.089 1.00 90.11 247 MET A CA 1
ATOM 1830 C C . MET A 1 247 ? 127.960 120.917 126.233 1.00 89.74 247 MET A C 1
ATOM 1831 O O . MET A 1 247 ? 127.385 120.777 125.151 1.00 88.40 247 MET A O 1
ATOM 1836 N N . GLU A 1 248 ? 128.790 120.010 126.743 1.00 94.77 248 GLU A N 1
ATOM 1837 C CA . GLU A 1 248 ? 129.510 119.061 125.904 1.00 95.68 248 GLU A CA 1
ATOM 1838 C C . GLU A 1 248 ? 128.611 118.003 125.271 1.00 96.09 248 GLU A C 1
ATOM 1839 O O . GLU A 1 248 ? 129.079 117.253 124.408 1.00 99.98 248 GLU A O 1
ATOM 1845 N N . VAL A 1 249 ? 127.343 117.917 125.672 1.00 80.59 249 VAL A N 1
ATOM 1846 C CA . VAL A 1 249 ? 126.425 117.003 124.999 1.00 79.13 249 VAL A CA 1
ATOM 1847 C C . VAL A 1 249 ? 125.763 117.674 123.796 1.00 84.20 249 VAL A C 1
ATOM 1848 O O . VAL A 1 249 ? 125.795 117.138 122.684 1.00 84.85 249 VAL A O 1
ATOM 1852 N N . LEU A 1 250 ? 125.183 118.868 123.979 1.00 83.79 250 LEU A N 1
ATOM 1853 C CA . LEU A 1 250 ? 124.511 119.554 122.875 1.00 79.08 250 LEU A CA 1
ATOM 1854 C C . LEU A 1 250 ? 125.474 120.200 121.888 1.00 76.60 250 LEU A C 1
ATOM 1855 O O . LEU A 1 250 ? 125.146 120.284 120.702 1.00 75.75 250 LEU A O 1
ATOM 1860 N N . SER A 1 251 ? 126.652 120.657 122.329 1.00 76.18 251 SER A N 1
ATOM 1861 C CA . SER A 1 251 ? 127.633 121.154 121.364 1.00 79.96 251 SER A CA 1
ATOM 1862 C C . SER A 1 251 ? 128.115 120.040 120.440 1.00 83.10 251 SER A C 1
ATOM 1863 O O . SER A 1 251 ? 128.389 120.285 119.259 1.00 83.19 251 SER A O 1
ATOM 1866 N N . SER A 1 252 ? 128.205 118.813 120.954 1.00 82.58 252 SER A N 1
ATOM 1867 C CA . SER A 1 252 ? 128.528 117.661 120.120 1.00 79.37 252 SER A CA 1
ATOM 1868 C C . SER A 1 252 ? 127.330 117.204 119.294 1.00 83.64 252 SER A C 1
ATOM 1869 O O . SER A 1 252 ? 127.497 116.757 118.154 1.00 81.35 252 SER A O 1
ATOM 1872 N N . LEU A 1 253 ? 126.120 117.306 119.847 1.00 87.38 253 LEU A N 1
ATOM 1873 C CA . LEU A 1 253 ? 124.915 116.827 119.183 1.00 79.98 253 LEU A CA 1
ATOM 1874 C C . LEU A 1 253 ? 124.342 117.824 118.182 1.00 81.78 253 LEU A C 1
ATOM 1875 O O . LEU A 1 253 ? 123.389 117.490 117.473 1.00 84.09 253 LEU A O 1
ATOM 1880 N N . ALA A 1 254 ? 124.872 119.041 118.123 1.00 79.63 254 ALA A N 1
ATOM 1881 C CA . ALA A 1 254 ? 124.415 120.021 117.151 1.00 79.76 254 ALA A CA 1
ATOM 1882 C C . ALA A 1 254 ? 125.282 120.066 115.902 1.00 78.50 254 ALA A C 1
ATOM 1883 O O . ALA A 1 254 ? 125.079 120.945 115.059 1.00 78.68 254 ALA A O 1
ATOM 1885 N N . ASN A 1 255 ? 126.230 119.143 115.754 1.00 84.70 255 ASN A N 1
ATOM 1886 C CA . ASN A 1 255 ? 127.257 119.255 114.729 1.00 88.26 255 ASN A CA 1
ATOM 1887 C C . ASN A 1 255 ? 127.111 118.267 113.579 1.00 90.18 255 ASN A C 1
ATOM 1888 O O . ASN A 1 255 ? 127.975 118.251 112.696 1.00 92.16 255 ASN A O 1
ATOM 1893 N N . MET A 1 256 ? 126.061 117.442 113.551 1.00 86.20 256 MET A N 1
ATOM 1894 C CA . MET A 1 256 ? 125.867 116.600 112.373 1.00 87.96 256 MET A CA 1
ATOM 1895 C C . MET A 1 256 ? 125.340 117.392 111.185 1.00 87.27 256 MET A C 1
ATOM 1896 O O . MET A 1 256 ? 125.622 117.035 110.036 1.00 86.44 256 MET A O 1
ATOM 1901 N N . ALA A 1 257 ? 124.583 118.462 111.433 1.00 87.48 257 ALA A N 1
ATOM 1902 C CA . ALA A 1 257 ? 124.168 119.338 110.345 1.00 87.09 257 ALA A CA 1
ATOM 1903 C C . ALA A 1 257 ? 125.311 120.215 109.852 1.00 87.27 257 ALA A C 1
ATOM 1904 O O . ALA A 1 257 ? 125.219 120.768 108.750 1.00 84.08 257 ALA A O 1
ATOM 1906 N N . SER A 1 258 ? 126.374 120.356 110.640 1.00 74.82 258 SER A N 1
ATOM 1907 C CA . SER A 1 258 ? 127.533 121.130 110.222 1.00 73.91 258 SER A CA 1
ATOM 1908 C C . SER A 1 258 ? 128.275 120.418 109.097 1.00 79.00 258 SER A C 1
ATOM 1909 O O . SER A 1 258 ? 128.305 119.187 109.034 1.00 81.53 258 SER A O 1
ATOM 1912 N N . ALA A 1 259 ? 128.876 121.203 108.207 1.00 71.83 259 ALA A N 1
ATOM 1913 C CA . ALA A 1 259 ? 129.556 120.662 107.041 1.00 73.41 259 ALA A CA 1
ATOM 1914 C C . ALA A 1 259 ? 130.927 120.101 107.422 1.00 71.30 259 ALA A C 1
ATOM 1915 O O . ALA A 1 259 ? 131.352 120.142 108.580 1.00 70.94 259 ALA A O 1
ATOM 1917 N N . THR A 1 260 ? 131.625 119.564 106.423 1.00 69.99 260 THR A N 1
ATOM 1918 C CA . THR A 1 260 ? 132.930 118.954 106.646 1.00 68.47 260 THR A CA 1
ATOM 1919 C C . THR A 1 260 ? 133.996 120.016 106.884 1.00 71.56 260 THR A C 1
ATOM 1920 O O . THR A 1 260 ? 133.886 121.150 106.409 1.00 66.45 260 THR A O 1
ATOM 1924 N N . VAL A 1 261 ? 135.042 119.635 107.617 1.00 67.86 261 VAL A N 1
ATOM 1925 C CA . VAL A 1 261 ? 136.077 120.573 108.037 1.00 66.06 261 VAL A CA 1
ATOM 1926 C C . VAL A 1 261 ? 137.323 119.770 108.389 1.00 58.57 261 VAL A C 1
ATOM 1927 O O . VAL A 1 261 ? 137.276 118.545 108.521 1.00 56.86 261 VAL A O 1
ATOM 1931 N N . ARG A 1 262 ? 138.455 120.457 108.489 1.00 46.08 262 ARG A N 1
ATOM 1932 C CA . ARG A 1 262 ? 139.639 119.924 109.147 1.00 41.90 262 ARG A CA 1
ATOM 1933 C C . ARG A 1 262 ? 140.246 120.890 110.153 1.00 45.64 262 ARG A C 1
ATOM 1934 O O . ARG A 1 262 ? 140.711 120.460 111.211 1.00 45.71 262 ARG A O 1
ATOM 1942 N N . VAL A 1 263 ? 140.239 122.187 109.856 1.00 35.81 263 VAL A N 1
ATOM 1943 C CA . VAL A 1 263 ? 140.937 123.187 110.656 1.00 35.75 263 VAL A CA 1
ATOM 1944 C C . VAL A 1 263 ? 139.914 123.836 111.584 1.00 27.70 263 VAL A C 1
ATOM 1945 O O . VAL A 1 263 ? 139.100 124.653 111.156 1.00 32.66 263 VAL A O 1
ATOM 1949 N N . SER A 1 264 ? 139.956 123.470 112.861 1.00 30.24 264 SER A N 1
ATOM 1950 C CA . SER A 1 264 ? 139.060 124.024 113.873 1.00 29.89 264 SER A CA 1
ATOM 1951 C C . SER A 1 264 ? 139.844 124.344 115.140 1.00 29.68 264 SER A C 1
ATOM 1952 O O . SER A 1 264 ? 139.442 124.008 116.254 1.00 27.39 264 SER A O 1
ATOM 1955 N N . ARG A 1 265 ? 140.979 125.013 114.975 1.00 27.99 265 ARG A N 1
ATOM 1956 C CA . ARG A 1 265 ? 141.964 125.177 116.033 1.00 27.50 265 ARG A CA 1
ATOM 1957 C C . ARG A 1 265 ? 141.850 126.548 116.682 1.00 25.59 265 ARG A C 1
ATOM 1958 O O . ARG A 1 265 ? 141.657 127.557 115.998 1.00 30.60 265 ARG A O 1
ATOM 1966 N N . LEU A 1 266 ? 141.985 126.576 118.004 1.00 17.21 266 LEU A N 1
ATOM 1967 C CA . LEU A 1 266 ? 142.035 127.819 118.752 1.00 17.92 266 LEU A CA 1
ATOM 1968 C C . LEU A 1 266 ? 143.417 128.456 118.626 1.00 19.68 266 LEU A C 1
ATOM 1969 O O . LEU A 1 266 ? 144.384 127.829 118.190 1.00 27.30 266 LEU A O 1
ATOM 1974 N N . LEU A 1 267 ? 143.502 129.727 119.008 1.00 25.50 267 LEU A N 1
ATOM 1975 C CA . LEU A 1 267 ? 144.769 130.441 119.055 1.00 27.33 267 LEU A CA 1
ATOM 1976 C C . LEU A 1 267 ? 144.894 131.135 120.401 1.00 30.38 267 LEU A C 1
ATOM 1977 O O . LEU A 1 267 ? 143.954 131.162 121.198 1.00 35.69 267 LEU A O 1
ATOM 1982 N N . SER A 1 268 ? 146.074 131.698 120.649 1.00 24.89 268 SER A N 1
ATOM 1983 C CA . SER A 1 268 ? 146.341 132.447 121.878 1.00 34.38 268 SER A CA 1
ATOM 1984 C C . SER A 1 268 ? 147.296 133.582 121.527 1.00 41.29 268 SER A C 1
ATOM 1985 O O . SER A 1 268 ? 148.494 133.356 121.332 1.00 43.65 268 SER A O 1
ATOM 1988 N N . LEU A 1 269 ? 146.763 134.797 121.445 1.00 49.57 269 LEU A N 1
ATOM 1989 C CA . LEU A 1 269 ? 147.559 135.950 121.062 1.00 49.06 269 LEU A CA 1
ATOM 1990 C C . LEU A 1 269 ? 148.373 136.472 122.246 1.00 54.54 269 LEU A C 1
ATOM 1991 O O . LEU A 1 269 ? 147.937 136.378 123.397 1.00 56.45 269 LEU A O 1
ATOM 1996 N N . PRO A 1 270 ? 149.563 137.013 121.992 1.00 71.57 270 PRO A N 1
ATOM 1997 C CA . PRO A 1 270 ? 150.391 137.540 123.084 1.00 76.56 270 PRO A CA 1
ATOM 1998 C C . PRO A 1 270 ? 149.806 138.820 123.652 1.00 77.13 270 PRO A C 1
ATOM 1999 O O . PRO A 1 270 ? 149.257 139.648 122.909 1.00 69.99 270 PRO A O 1
ATOM 2003 N N . PRO A 1 271 ? 149.904 139.023 124.977 1.00 82.76 271 PRO A N 1
ATOM 2004 C CA . PRO A 1 271 ? 149.390 140.242 125.612 1.00 77.99 271 PRO A CA 1
ATOM 2005 C C . PRO A 1 271 ? 150.395 141.393 125.617 1.00 71.98 271 PRO A C 1
ATOM 2006 O O . PRO A 1 271 ? 150.660 142.012 126.654 1.00 70.42 271 PRO A O 1
ATOM 2010 N N . GLU A 1 272 ? 150.966 141.691 124.453 1.00 80.81 272 GLU A N 1
ATOM 2011 C CA . GLU A 1 272 ? 151.908 142.792 124.321 1.00 80.37 272 GLU A CA 1
ATOM 2012 C C . GLU A 1 272 ? 151.666 143.502 122.997 1.00 85.64 272 GLU A C 1
ATOM 2013 O O . GLU A 1 272 ? 151.268 142.882 122.007 1.00 80.45 272 GLU A O 1
ATOM 2019 N N . ALA A 1 273 ? 151.920 144.809 122.988 1.00 75.08 273 ALA A N 1
ATOM 2020 C CA . ALA A 1 273 ? 151.647 145.630 121.820 1.00 76.87 273 ALA A CA 1
ATOM 2021 C C . ALA A 1 273 ? 152.663 145.353 120.714 1.00 73.67 273 ALA A C 1
ATOM 2022 O O . ALA A 1 273 ? 153.725 144.762 120.932 1.00 74.51 273 ALA A O 1
ATOM 2024 N N . PHE A 1 274 ? 152.321 145.793 119.508 1.00 64.91 274 PHE A N 1
ATOM 2025 C CA . PHE A 1 274 ? 153.191 145.634 118.353 1.00 64.08 274 PHE A CA 1
ATOM 2026 C C . PHE A 1 274 ? 153.059 146.880 117.484 1.00 65.35 274 PHE A C 1
ATOM 2027 O O . PHE A 1 274 ? 152.497 147.897 117.902 1.00 68.00 274 PHE A O 1
ATOM 2035 N N . GLU A 1 275 ? 153.581 146.796 116.266 1.00 70.82 275 GLU A N 1
ATOM 2036 C CA . GLU A 1 275 ? 153.713 147.939 115.376 1.00 70.80 275 GLU A CA 1
ATOM 2037 C C . GLU A 1 275 ? 152.678 147.862 114.262 1.00 73.82 275 GLU A C 1
ATOM 2038 O O . GLU A 1 275 ? 152.478 146.803 113.659 1.00 71.28 275 GLU A O 1
ATOM 2044 N N . MET A 1 276 ? 152.019 148.993 113.995 1.00 67.56 276 MET A N 1
ATOM 2045 C CA . MET A 1 276 ? 151.025 149.071 112.934 1.00 65.55 276 MET A CA 1
ATOM 2046 C C . MET A 1 276 ? 151.010 150.463 112.329 1.00 68.36 276 MET A C 1
ATOM 2047 O O . MET A 1 276 ? 151.052 151.451 113.075 1.00 66.33 276 MET A O 1
ATOM 2052 N N . PRO A 1 277 ? 150.973 150.583 110.998 1.00 69.82 277 PRO A N 1
ATOM 2053 C CA . PRO A 1 277 ? 151.012 151.907 110.366 1.00 71.75 277 PRO A CA 1
ATOM 2054 C C . PRO A 1 277 ? 149.633 152.518 110.182 1.00 67.03 277 PRO A C 1
ATOM 2055 O O . PRO A 1 277 ? 148.628 151.955 110.625 1.00 67.95 277 PRO A O 1
ATOM 2059 N N . LEU A 1 278 ? 149.582 153.679 109.532 1.00 72.49 278 LEU A N 1
ATOM 2060 C CA . LEU A 1 278 ? 148.333 154.350 109.206 1.00 78.16 278 LEU A CA 1
ATOM 2061 C C . LEU A 1 278 ? 148.346 154.768 107.741 1.00 78.60 278 LEU A C 1
ATOM 2062 O O . LEU A 1 278 ? 149.402 155.044 107.167 1.00 75.97 278 LEU A O 1
ATOM 2067 N N . THR A 1 279 ? 147.151 154.811 107.141 1.00 79.29 279 THR A N 1
ATOM 2068 C CA . THR A 1 279 ? 147.030 155.002 105.698 1.00 79.91 279 THR A CA 1
ATOM 2069 C C . THR A 1 279 ? 147.367 156.425 105.263 1.00 81.58 279 THR A C 1
ATOM 2070 O O . THR A 1 279 ? 147.760 156.627 104.108 1.00 82.43 279 THR A O 1
ATOM 2074 N N . ALA A 1 280 ? 147.234 157.409 106.159 1.00 86.90 280 ALA A N 1
ATOM 2075 C CA . ALA A 1 280 ? 147.510 158.796 105.790 1.00 87.80 280 ALA A CA 1
ATOM 2076 C C . ALA A 1 280 ? 148.981 159.013 105.456 1.00 86.63 280 ALA A C 1
ATOM 2077 O O . ALA A 1 280 ? 149.309 159.874 104.632 1.00 84.85 280 ALA A O 1
ATOM 2079 N N . ASP A 1 281 ? 149.872 158.247 106.076 1.00 80.12 281 ASP A N 1
ATOM 2080 C CA . ASP A 1 281 ? 151.291 158.270 105.749 1.00 80.47 281 ASP A CA 1
ATOM 2081 C C . ASP A 1 281 ? 151.889 156.901 106.047 1.00 81.70 281 ASP A C 1
ATOM 2082 O O . ASP A 1 281 ? 152.001 156.517 107.218 1.00 83.28 281 ASP A O 1
ATOM 2087 N N . PRO A 1 282 ? 152.251 156.129 105.017 1.00 81.17 282 PRO A N 1
ATOM 2088 C CA . PRO A 1 282 ? 152.820 154.790 105.260 1.00 80.33 282 PRO A CA 1
ATOM 2089 C C . PRO A 1 282 ? 154.139 154.805 106.015 1.00 78.01 282 PRO A C 1
ATOM 2090 O O . PRO A 1 282 ? 154.444 153.838 106.724 1.00 76.19 282 PRO A O 1
ATOM 2094 N N . THR A 1 283 ? 154.932 155.870 105.887 1.00 77.42 283 THR A N 1
ATOM 2095 C CA . THR A 1 283 ? 156.200 155.953 106.602 1.00 77.33 283 THR A CA 1
ATOM 2096 C C . THR A 1 283 ? 156.023 156.201 108.094 1.00 78.55 283 THR A C 1
ATOM 2097 O O . THR A 1 283 ? 156.968 155.973 108.856 1.00 77.21 283 THR A O 1
ATOM 2101 N N . LEU A 1 284 ? 154.852 156.658 108.527 1.00 75.40 284 LEU A N 1
ATOM 2102 C CA . LEU A 1 284 ? 154.570 156.888 109.936 1.00 75.18 284 LEU A CA 1
ATOM 2103 C C . LEU A 1 284 ? 153.655 155.794 110.468 1.00 74.24 284 LEU A C 1
ATOM 2104 O O . LEU A 1 284 ? 152.660 155.435 109.830 1.00 75.08 284 LEU A O 1
ATOM 2109 N N . THR A 1 285 ? 154.006 155.263 111.634 1.00 74.09 285 THR A N 1
ATOM 2110 C CA . THR A 1 285 ? 153.237 154.228 112.303 1.00 72.26 285 THR A CA 1
ATOM 2111 C C . THR A 1 285 ? 152.798 154.722 113.674 1.00 74.21 285 THR A C 1
ATOM 2112 O O . THR A 1 285 ? 153.394 155.636 114.250 1.00 74.05 285 THR A O 1
ATOM 2116 N N . VAL A 1 286 ? 151.743 154.104 114.196 1.00 78.60 286 VAL A N 1
ATOM 2117 C CA . VAL A 1 286 ? 151.190 154.456 115.497 1.00 81.16 286 VAL A CA 1
ATOM 2118 C C . VAL A 1 286 ? 151.145 153.199 116.359 1.00 85.69 286 VAL A C 1
ATOM 2119 O O . VAL A 1 286 ? 150.710 152.136 115.901 1.00 86.40 286 VAL A O 1
ATOM 2123 N N . THR A 1 287 ? 151.639 153.313 117.588 1.00 100.84 287 THR A N 1
ATOM 2124 C CA . THR A 1 287 ? 151.658 152.210 118.539 1.00 98.76 287 THR A CA 1
ATOM 2125 C C . THR A 1 287 ? 150.553 152.425 119.565 1.00 96.06 287 THR A C 1
ATOM 2126 O O . THR A 1 287 ? 150.473 153.492 120.183 1.00 93.69 287 THR A O 1
ATOM 2130 N N . ILE A 1 288 ? 149.705 151.415 119.740 1.00 97.95 288 ILE A N 1
ATOM 2131 C CA . ILE A 1 288 ? 148.580 151.470 120.665 1.00 98.97 288 ILE A CA 1
ATOM 2132 C C . ILE A 1 288 ? 148.700 150.310 121.645 1.00 99.76 288 ILE A C 1
ATOM 2133 O O . ILE A 1 288 ? 149.007 149.179 121.253 1.00 96.84 288 ILE A O 1
ATOM 2138 N N . SER A 1 289 ? 148.462 150.609 122.922 1.00 94.53 289 SER A N 1
ATOM 2139 C CA . SER A 1 289 ? 148.660 149.677 124.016 1.00 90.59 289 SER A CA 1
ATOM 2140 C C . SER A 1 289 ? 147.713 148.479 123.907 1.00 92.32 289 SER A C 1
ATOM 2141 O O . SER A 1 289 ? 146.677 148.554 123.242 1.00 89.76 289 SER A O 1
ATOM 2144 N N . PRO A 1 290 ? 148.062 147.355 124.535 1.00 82.36 290 PRO A N 1
ATOM 2145 C CA . PRO A 1 290 ? 147.150 146.195 124.570 1.00 77.37 290 PRO A CA 1
ATOM 2146 C C . PRO A 1 290 ? 145.896 146.499 125.372 1.00 76.19 290 PRO A C 1
ATOM 2147 O O . PRO A 1 290 ? 145.819 147.534 126.050 1.00 76.14 290 PRO A O 1
ATOM 2151 N N . PRO A 1 291 ? 144.874 145.626 125.317 1.00 70.05 291 PRO A N 1
ATOM 2152 C CA . PRO A 1 291 ? 143.699 145.847 126.167 1.00 72.82 291 PRO A CA 1
ATOM 2153 C C . PRO A 1 291 ? 144.025 145.657 127.637 1.00 74.33 291 PRO A C 1
ATOM 2154 O O . PRO A 1 291 ? 144.188 144.529 128.109 1.00 73.72 291 PRO A O 1
ATOM 2158 N N . LEU A 1 292 ? 144.119 146.767 128.370 1.00 77.06 292 LEU A N 1
ATOM 2159 C CA . LEU A 1 292 ? 144.441 146.725 129.792 1.00 79.60 292 LEU A CA 1
ATOM 2160 C C . LEU A 1 292 ? 143.178 146.711 130.647 1.00 80.70 292 LEU A C 1
ATOM 2161 O O . LEU A 1 292 ? 142.962 145.773 131.420 1.00 80.15 292 LEU A O 1
ATOM 2166 N N . ALA A 1 293 ? 142.340 147.745 130.498 1.00 78.46 293 ALA A N 1
ATOM 2167 C CA . ALA A 1 293 ? 141.116 147.939 131.286 1.00 77.52 293 ALA A CA 1
ATOM 2168 C C . ALA A 1 293 ? 141.406 147.903 132.784 1.00 75.67 293 ALA A C 1
ATOM 2169 O O . ALA A 1 293 ? 140.634 147.348 133.569 1.00 76.31 293 ALA A O 1
ATOM 2171 N N . HIS A 1 294 ? 142.541 148.506 133.165 1.00 76.37 294 HIS A N 1
ATOM 2172 C CA . HIS A 1 294 ? 143.120 148.574 134.510 1.00 73.91 294 HIS A CA 1
ATOM 2173 C C . HIS A 1 294 ? 143.056 147.257 135.285 1.00 74.61 294 HIS A C 1
ATOM 2174 O O . HIS A 1 294 ? 142.873 147.257 136.507 1.00 76.43 294 HIS A O 1
ATOM 2181 N N . THR A 1 295 ? 143.231 146.131 134.587 1.00 79.63 295 THR A N 1
ATOM 2182 C CA . THR A 1 295 ? 143.278 144.829 135.239 1.00 80.14 295 THR A CA 1
ATOM 2183 C C . THR A 1 295 ? 144.321 143.893 134.644 1.00 78.79 295 THR A C 1
ATOM 2184 O O . THR A 1 295 ? 144.376 142.728 135.051 1.00 77.40 295 THR A O 1
ATOM 2188 N N . GLY A 1 296 ? 145.142 144.353 133.704 1.00 76.97 296 GLY A N 1
ATOM 2189 C CA . GLY A 1 296 ? 146.182 143.533 133.131 1.00 77.89 296 GLY A CA 1
ATOM 2190 C C . GLY A 1 296 ? 145.745 142.845 131.854 1.00 76.80 296 GLY A C 1
ATOM 2191 O O . GLY A 1 296 ? 144.703 142.184 131.804 1.00 76.60 296 GLY A O 1
ATOM 2192 N N . PRO A 1 297 ? 146.530 143.004 130.788 1.00 78.43 297 PRO A N 1
ATOM 2193 C CA . PRO A 1 297 ? 146.215 142.316 129.531 1.00 78.07 297 PRO A CA 1
ATOM 2194 C C . PRO A 1 297 ? 146.375 140.810 129.651 1.00 78.81 297 PRO A C 1
ATOM 2195 O O . PRO A 1 297 ? 147.233 140.304 130.380 1.00 79.60 297 PRO A O 1
ATOM 2199 N N . GLY A 1 298 ? 145.534 140.093 128.912 1.00 73.38 298 GLY A N 1
ATOM 2200 C CA . GLY A 1 298 ? 145.538 138.652 128.938 1.00 72.94 298 GLY A CA 1
ATOM 2201 C C . GLY A 1 298 ? 145.581 138.051 127.548 1.00 73.47 298 GLY A C 1
ATOM 2202 O O . GLY A 1 298 ? 145.973 138.699 126.573 1.00 75.50 298 GLY A O 1
ATOM 2203 N N . PRO A 1 299 ? 145.159 136.791 127.430 1.00 67.12 299 PRO A N 1
ATOM 2204 C CA . PRO A 1 299 ? 145.186 136.107 126.133 1.00 63.83 299 PRO A CA 1
ATOM 2205 C C . PRO A 1 299 ? 143.946 136.369 125.284 1.00 59.13 299 PRO A C 1
ATOM 2206 O O . PRO A 1 299 ? 142.829 135.969 125.625 1.00 65.56 299 PRO A O 1
ATOM 2210 N N . VAL A 1 300 ? 144.154 137.031 124.148 1.00 50.76 300 VAL A N 1
ATOM 2211 C CA . VAL A 1 300 ? 143.053 137.321 123.242 1.00 44.59 300 VAL A CA 1
ATOM 2212 C C . VAL A 1 300 ? 142.741 136.015 122.524 1.00 49.25 300 VAL A C 1
ATOM 2213 O O . VAL A 1 300 ? 143.457 135.605 121.600 1.00 48.84 300 VAL A O 1
ATOM 2217 N N . LEU A 1 301 ? 141.702 135.325 122.985 1.00 49.30 301 LEU A N 1
ATOM 2218 C CA . LEU A 1 301 ? 141.415 133.966 122.534 1.00 39.13 301 LEU A CA 1
ATOM 2219 C C . LEU A 1 301 ? 140.553 134.020 121.278 1.00 28.10 301 LEU A C 1
ATOM 2220 O O . LEU A 1 301 ? 139.360 134.325 121.325 1.00 30.83 301 LEU A O 1
ATOM 2225 N N . VAL A 1 302 ? 141.174 133.753 120.137 1.00 13.17 302 VAL A N 1
ATOM 2226 C CA . VAL A 1 302 ? 140.476 133.653 118.871 1.00 6.96 302 VAL A CA 1
ATOM 2227 C C . VAL A 1 302 ? 140.545 132.198 118.426 1.00 14.29 302 VAL A C 1
ATOM 2228 O O . VAL A 1 302 ? 141.236 131.379 119.028 1.00 23.89 302 VAL A O 1
ATOM 2232 N N . ARG A 1 303 ? 139.807 131.869 117.369 1.00 12.25 303 ARG A N 1
ATOM 2233 C CA . ARG A 1 303 ? 139.875 130.511 116.843 1.00 22.67 303 ARG A CA 1
ATOM 2234 C C . ARG A 1 303 ? 139.627 130.508 115.342 1.00 21.13 303 ARG A C 1
ATOM 2235 O O . ARG A 1 303 ? 138.673 131.122 114.860 1.00 28.70 303 ARG A O 1
ATOM 2243 N N . LEU A 1 304 ? 140.497 129.816 114.614 1.00 26.44 304 LEU A N 1
ATOM 2244 C CA . LEU A 1 304 ? 140.477 129.795 113.158 1.00 19.89 304 LEU A CA 1
ATOM 2245 C C . LEU A 1 304 ? 139.665 128.608 112.664 1.00 18.25 304 LEU A C 1
ATOM 2246 O O . LEU A 1 304 ? 139.942 127.463 113.032 1.00 24.98 304 LEU A O 1
ATOM 2251 N N . ILE A 1 305 ? 138.677 128.885 111.824 1.00 11.63 305 ILE A N 1
ATOM 2252 C CA . ILE A 1 305 ? 137.884 127.862 111.159 1.00 16.85 305 ILE A CA 1
ATOM 2253 C C . ILE A 1 305 ? 138.121 128.016 109.665 1.00 14.52 305 ILE A C 1
ATOM 2254 O O . ILE A 1 305 ? 137.762 129.040 109.073 1.00 25.86 305 ILE A O 1
ATOM 2259 N N . SER A 1 306 ? 138.724 127.006 109.051 1.00 27.37 306 SER A N 1
ATOM 2260 C CA . SER A 1 306 ? 139.028 127.034 107.630 1.00 26.88 306 SER A CA 1
ATOM 2261 C C . SER A 1 306 ? 138.615 125.717 106.996 1.00 34.72 306 SER A C 1
ATOM 2262 O O . SER A 1 306 ? 138.523 124.687 107.668 1.00 34.42 306 SER A O 1
ATOM 2265 N N . TYR A 1 307 ? 138.357 125.765 105.689 1.00 44.60 307 TYR A N 1
ATOM 2266 C CA . TYR A 1 307 ? 137.927 124.564 104.982 1.00 46.26 307 TYR A CA 1
ATOM 2267 C C . TYR A 1 307 ? 139.072 123.571 104.833 1.00 52.34 307 TYR A C 1
ATOM 2268 O O . TYR A 1 307 ? 138.892 122.369 105.047 1.00 56.58 307 TYR A O 1
ATOM 2277 N N . ASP A 1 308 ? 140.256 124.055 104.461 1.00 54.67 308 ASP A N 1
ATOM 2278 C CA . ASP A 1 308 ? 141.425 123.208 104.273 1.00 51.44 308 ASP A CA 1
ATOM 2279 C C . ASP A 1 308 ? 142.637 123.881 104.901 1.00 52.68 308 ASP A C 1
ATOM 2280 O O . ASP A 1 308 ? 142.578 125.029 105.349 1.00 49.66 308 ASP A O 1
ATOM 2285 N N . LEU A 1 309 ? 143.747 123.148 104.933 1.00 51.05 309 LEU A N 1
ATOM 2286 C CA . LEU A 1 309 ? 145.018 123.724 105.351 1.00 57.33 309 LEU A CA 1
ATOM 2287 C C . LEU A 1 309 ? 145.557 124.603 104.229 1.00 59.32 309 LEU A C 1
ATOM 2288 O O . LEU A 1 309 ? 145.699 124.147 103.090 1.00 58.64 309 LEU A O 1
ATOM 2293 N N . ARG A 1 310 ? 145.854 125.859 104.546 1.00 61.23 310 ARG A N 1
ATOM 2294 C CA . ARG A 1 310 ? 146.257 126.837 103.551 1.00 50.91 310 ARG A CA 1
ATOM 2295 C C . ARG A 1 310 ? 147.776 127.002 103.548 1.00 54.95 310 ARG A C 1
ATOM 2296 O O . ARG A 1 310 ? 148.489 126.465 104.398 1.00 58.18 310 ARG A O 1
ATOM 2304 N N . GLU A 1 311 ? 148.270 127.763 102.574 1.00 64.55 311 GLU A N 1
ATOM 2305 C CA . GLU A 1 311 ? 149.708 127.888 102.364 1.00 70.64 311 GLU A CA 1
ATOM 2306 C C . GLU A 1 311 ? 150.346 128.721 103.467 1.00 70.86 311 GLU A C 1
ATOM 2307 O O . GLU A 1 311 ? 149.867 129.810 103.797 1.00 67.60 311 GLU A O 1
ATOM 2313 N N . GLY A 1 312 ? 151.434 128.204 104.035 1.00 69.13 312 GLY A N 1
ATOM 2314 C CA . GLY A 1 312 ? 152.139 128.907 105.087 1.00 71.16 312 GLY A CA 1
ATOM 2315 C C . GLY A 1 312 ? 151.390 128.989 106.393 1.00 70.24 312 GLY A C 1
ATOM 2316 O O . GLY A 1 312 ? 151.735 129.810 107.245 1.00 69.96 312 GLY A O 1
ATOM 2317 N N . GLN A 1 313 ? 150.375 128.147 106.581 1.00 65.31 313 GLN A N 1
ATOM 2318 C CA . GLN A 1 313 ? 149.518 128.211 107.752 1.00 60.92 313 GLN A CA 1
ATOM 2319 C C . GLN A 1 313 ? 149.696 127.041 108.706 1.00 71.22 313 GLN A C 1
ATOM 2320 O O . GLN A 1 313 ? 149.678 127.256 109.921 1.00 77.66 313 GLN A O 1
ATOM 2326 N N . ASP A 1 314 ? 149.923 125.828 108.204 1.00 74.25 314 ASP A N 1
ATOM 2327 C CA . ASP A 1 314 ? 150.101 124.651 109.045 1.00 74.66 314 ASP A CA 1
ATOM 2328 C C . ASP A 1 314 ? 151.524 124.503 109.579 1.00 75.07 314 ASP A C 1
ATOM 2329 O O . ASP A 1 314 ? 151.886 123.419 110.045 1.00 79.68 314 ASP A O 1
ATOM 2334 N N . SER A 1 315 ? 152.331 125.560 109.527 1.00 69.95 315 SER A N 1
ATOM 2335 C CA . SER A 1 315 ? 153.712 125.505 109.984 1.00 68.18 315 SER A CA 1
ATOM 2336 C C . SER A 1 315 ? 153.767 125.720 111.497 1.00 69.94 315 SER A C 1
ATOM 2337 O O . SER A 1 315 ? 152.749 125.690 112.194 1.00 71.39 315 SER A O 1
ATOM 2340 N N . GLU A 1 316 ? 154.976 125.937 112.024 1.00 73.97 316 GLU A N 1
ATOM 2341 C CA . GLU A 1 316 ? 155.167 126.047 113.466 1.00 75.06 316 GLU A CA 1
ATOM 2342 C C . GLU A 1 316 ? 154.650 127.363 114.036 1.00 74.12 316 GLU A C 1
ATOM 2343 O O . GLU A 1 316 ? 154.306 127.412 115.224 1.00 73.05 316 GLU A O 1
ATOM 2349 N N . GLU A 1 317 ? 154.579 128.422 113.221 1.00 78.26 317 GLU A N 1
ATOM 2350 C CA . GLU A 1 317 ? 154.169 129.728 113.728 1.00 72.99 317 GLU A CA 1
ATOM 2351 C C . GLU A 1 317 ? 152.712 129.735 114.171 1.00 72.97 317 GLU A C 1
ATOM 2352 O O . GLU A 1 317 ? 152.345 130.502 115.068 1.00 78.41 317 GLU A O 1
ATOM 2358 N N . LEU A 1 318 ? 151.872 128.898 113.567 1.00 56.57 318 LEU A N 1
ATOM 2359 C CA . LEU A 1 318 ? 150.524 128.699 114.078 1.00 56.94 318 LEU A CA 1
ATOM 2360 C C . LEU A 1 318 ? 150.454 127.555 115.078 1.00 58.00 318 LEU A C 1
ATOM 2361 O O . LEU A 1 318 ? 149.624 127.591 115.995 1.00 62.03 318 LEU A O 1
ATOM 2366 N N . SER A 1 319 ? 151.325 126.553 114.942 1.00 57.10 319 SER A N 1
ATOM 2367 C CA . SER A 1 319 ? 151.299 125.406 115.840 1.00 61.12 319 SER A CA 1
ATOM 2368 C C . SER A 1 319 ? 151.812 125.730 117.236 1.00 60.50 319 SER A C 1
ATOM 2369 O O . SER A 1 319 ? 151.603 124.927 118.151 1.00 61.56 319 SER A O 1
ATOM 2372 N N . SER A 1 320 ? 152.466 126.872 117.426 1.00 62.14 320 SER A N 1
ATOM 2373 C CA . SER A 1 320 ? 153.030 127.232 118.719 1.00 62.69 320 SER A CA 1
ATOM 2374 C C . SER A 1 320 ? 152.084 128.050 119.592 1.00 58.70 320 SER A C 1
ATOM 2375 O O . SER A 1 320 ? 152.497 128.495 120.667 1.00 58.94 320 SER A O 1
ATOM 2378 N N . LEU A 1 321 ? 150.837 128.267 119.170 1.00 50.55 321 LEU A N 1
ATOM 2379 C CA . LEU A 1 321 ? 149.929 129.141 119.905 1.00 48.59 321 LEU A CA 1
ATOM 2380 C C . LEU A 1 321 ? 148.623 128.475 120.322 1.00 48.05 321 LEU A C 1
ATOM 2381 O O . LEU A 1 321 ? 147.710 129.176 120.772 1.00 51.22 321 LEU A O 1
ATOM 2386 N N . ILE A 1 322 ? 148.496 127.160 120.199 1.00 41.01 322 ILE A N 1
ATOM 2387 C CA . ILE A 1 322 ? 147.268 126.491 120.615 1.00 40.73 322 ILE A CA 1
ATOM 2388 C C . ILE A 1 322 ? 147.260 126.376 122.133 1.00 48.11 322 ILE A C 1
ATOM 2389 O O . ILE A 1 322 ? 148.209 125.859 122.734 1.00 45.95 322 ILE A O 1
ATOM 2394 N N . LYS A 1 323 ? 146.194 126.869 122.759 1.00 58.11 323 LYS A N 1
ATOM 2395 C CA . LYS A 1 323 ? 146.069 126.794 124.207 1.00 64.68 323 LYS A CA 1
ATOM 2396 C C . LYS A 1 323 ? 145.597 125.410 124.630 1.00 65.85 323 LYS A C 1
ATOM 2397 O O . LYS A 1 323 ? 144.696 124.829 124.017 1.00 63.86 323 LYS A O 1
ATOM 2403 N N . SER A 1 324 ? 146.212 124.885 125.685 1.00 73.01 324 SER A N 1
ATOM 2404 C CA . SER A 1 324 ? 145.884 123.556 126.187 1.00 74.73 324 SER A CA 1
ATOM 2405 C C . SER A 1 324 ? 144.540 123.552 126.906 1.00 76.64 324 SER A C 1
ATOM 2406 O O . SER A 1 324 ? 143.874 122.520 126.991 1.00 77.92 324 SER A O 1
ATOM 2409 N N . GLN A 1 337 ? 148.287 117.788 101.137 1.00 80.98 337 GLN A N 1
ATOM 2410 C CA . GLN A 1 337 ? 148.578 118.971 100.336 1.00 82.34 337 GLN A CA 1
ATOM 2411 C C . GLN A 1 337 ? 148.166 120.241 101.068 1.00 82.65 337 GLN A C 1
ATOM 2412 O O . GLN A 1 337 ? 147.679 120.190 102.198 1.00 82.70 337 GLN A O 1
ATOM 2418 N N . GLN A 1 338 ? 148.371 121.385 100.422 1.00 74.32 338 GLN A N 1
ATOM 2419 C CA . GLN A 1 338 ? 148.075 122.679 101.015 1.00 70.25 338 GLN A CA 1
ATOM 2420 C C . GLN A 1 338 ? 147.324 123.548 100.019 1.00 71.34 338 GLN A C 1
ATOM 2421 O O . GLN A 1 338 ? 147.679 123.607 98.838 1.00 71.57 338 GLN A O 1
ATOM 2427 N N . ALA A 1 339 ? 146.281 124.210 100.510 1.00 66.10 339 ALA A N 1
ATOM 2428 C CA . ALA A 1 339 ? 145.567 125.203 99.729 1.00 67.33 339 ALA A CA 1
ATOM 2429 C C . ALA A 1 339 ? 146.463 126.426 99.508 1.00 65.72 339 ALA A C 1
ATOM 2430 O O . ALA A 1 339 ? 147.296 126.750 100.359 1.00 64.30 339 ALA A O 1
ATOM 2432 N N . PRO A 1 340 ? 146.323 127.130 98.360 1.00 71.90 340 PRO A N 1
ATOM 2433 C CA . PRO A 1 340 ? 147.322 128.141 98.023 1.00 63.80 340 PRO A CA 1
ATOM 2434 C C . PRO A 1 340 ? 147.181 129.445 98.797 1.00 67.38 340 PRO A C 1
ATOM 2435 O O . PRO A 1 340 ? 146.510 129.493 99.835 1.00 65.21 340 PRO A O 1
ATOM 2439 N N . ARG A 1 341 ? 147.892 130.482 98.353 1.00 68.94 341 ARG A N 1
ATOM 2440 C CA . ARG A 1 341 ? 147.833 131.774 99.026 1.00 62.53 341 ARG A CA 1
ATOM 2441 C C . ARG A 1 341 ? 146.421 132.340 98.953 1.00 62.00 341 ARG A C 1
ATOM 2442 O O . ARG A 1 341 ? 145.888 132.576 97.865 1.00 63.26 341 ARG A O 1
ATOM 2450 N N . SER A 1 342 ? 145.813 132.541 100.119 1.00 48.46 342 SER A N 1
ATOM 2451 C CA . SER A 1 342 ? 144.428 132.968 100.194 1.00 55.81 342 SER A CA 1
ATOM 2452 C C . SER A 1 342 ? 144.295 134.427 99.765 1.00 60.30 342 SER A C 1
ATOM 2453 O O . SER A 1 342 ? 145.279 135.155 99.610 1.00 60.42 342 SER A O 1
ATOM 2456 N N . ARG A 1 343 ? 143.052 134.854 99.564 1.00 52.05 343 ARG A N 1
ATOM 2457 C CA . ARG A 1 343 ? 142.770 136.170 99.012 1.00 41.47 343 ARG A CA 1
ATOM 2458 C C . ARG A 1 343 ? 142.201 137.137 100.038 1.00 47.87 343 ARG A C 1
ATOM 2459 O O . ARG A 1 343 ? 142.606 138.303 100.071 1.00 60.64 343 ARG A O 1
ATOM 2467 N N . SER A 1 344 ? 141.281 136.691 100.889 1.00 36.05 344 SER A N 1
ATOM 2468 C CA . SER A 1 344 ? 140.666 137.598 101.855 1.00 36.99 344 SER A CA 1
ATOM 2469 C C . SER A 1 344 ? 140.113 136.800 103.021 1.00 27.71 344 SER A C 1
ATOM 2470 O O . SER A 1 344 ? 139.226 135.965 102.829 1.00 33.07 344 SER A O 1
ATOM 2473 N N . LEU A 1 345 ? 140.618 137.062 104.219 1.00 18.64 345 LEU A N 1
ATOM 2474 C CA . LEU A 1 345 ? 140.050 136.449 105.405 1.00 25.02 345 LEU A CA 1
ATOM 2475 C C . LEU A 1 345 ? 138.739 137.131 105.771 1.00 7.10 345 LEU A C 1
ATOM 2476 O O . LEU A 1 345 ? 138.465 138.263 105.369 1.00 29.43 345 LEU A O 1
ATOM 2481 N N . ILE A 1 346 ? 137.914 136.415 106.526 1.00 9.20 346 ILE A N 1
ATOM 2482 C CA . ILE A 1 346 ? 136.643 136.931 107.019 1.00 26.44 346 ILE A CA 1
ATOM 2483 C C . ILE A 1 346 ? 136.714 136.946 108.538 1.00 26.61 346 ILE A C 1
ATOM 2484 O O . ILE A 1 346 ? 136.919 135.902 109.168 1.00 44.83 346 ILE A O 1
ATOM 2489 N N . VAL A 1 347 ? 136.579 138.126 109.116 1.00 40.14 347 VAL A N 1
ATOM 2490 C CA . VAL A 1 347 ? 136.542 138.280 110.562 1.00 39.37 347 VAL A CA 1
ATOM 2491 C C . VAL A 1 347 ? 135.129 137.947 111.022 1.00 33.35 347 VAL A C 1
ATOM 2492 O O . VAL A 1 347 ? 134.182 137.993 110.233 1.00 48.83 347 VAL A O 1
ATOM 2496 N N . HIS A 1 348 ? 134.970 137.565 112.286 1.00 1.00 348 HIS A N 1
ATOM 2497 C CA . HIS A 1 348 ? 133.641 137.280 112.813 1.00 16.02 348 HIS A CA 1
ATOM 2498 C C . HIS A 1 348 ? 133.612 137.589 114.299 1.00 19.67 348 HIS A C 1
ATOM 2499 O O . HIS A 1 348 ? 134.520 137.194 115.034 1.00 28.57 348 HIS A O 1
ATOM 2506 N N . PHE A 1 349 ? 132.574 138.297 114.731 1.00 27.76 349 PHE A N 1
ATOM 2507 C CA . PHE A 1 349 ? 132.265 138.496 116.139 1.00 21.02 349 PHE A CA 1
ATOM 2508 C C . PHE A 1 349 ? 130.920 137.845 116.421 1.00 43.06 349 PHE A C 1
ATOM 2509 O O . PHE A 1 349 ? 129.956 138.069 115.683 1.00 45.03 349 PHE A O 1
ATOM 2517 N N . HIS A 1 350 ? 130.852 137.044 117.479 1.00 36.33 350 HIS A N 1
ATOM 2518 C CA . HIS A 1 350 ? 129.609 136.356 117.785 1.00 35.80 350 HIS A CA 1
ATOM 2519 C C . HIS A 1 350 ? 128.592 137.326 118.386 1.00 29.96 350 HIS A C 1
ATOM 2520 O O . HIS A 1 350 ? 128.894 138.482 118.693 1.00 33.10 350 HIS A O 1
ATOM 2527 N N . GLY A 1 351 ? 127.369 136.835 118.558 1.00 29.20 351 GLY A N 1
ATOM 2528 C CA . GLY A 1 351 ? 126.323 137.618 119.184 1.00 33.92 351 GLY A CA 1
ATOM 2529 C C . GLY A 1 351 ? 126.115 137.244 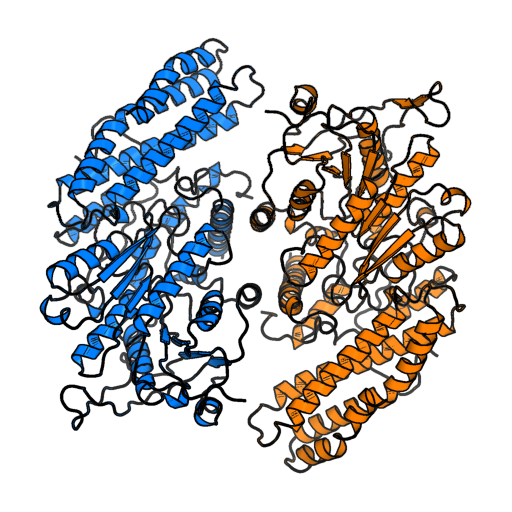120.635 1.00 40.47 351 GLY A C 1
ATOM 2530 O O . GLY A 1 351 ? 127.033 137.363 121.450 1.00 41.67 351 GLY A O 1
ATOM 2531 N N . GLY A 1 352 ? 124.915 136.785 120.969 1.00 45.56 352 GLY A N 1
ATOM 2532 C CA . GLY A 1 352 ? 124.631 136.312 122.312 1.00 45.11 352 GLY A CA 1
ATOM 2533 C C . GLY A 1 352 ? 124.607 137.362 123.402 1.00 43.95 352 GLY A C 1
ATOM 2534 O O . GLY A 1 352 ? 125.100 137.108 124.508 1.00 36.20 352 GLY A O 1
ATOM 2535 N N . GLY A 1 353 ? 124.057 138.540 123.112 1.00 55.82 353 GLY A N 1
ATOM 2536 C CA . GLY A 1 353 ? 123.727 139.525 124.127 1.00 58.92 353 GLY A CA 1
ATOM 2537 C C . GLY A 1 353 ? 124.884 140.121 124.895 1.00 51.10 353 GLY A C 1
ATOM 2538 O O . GLY A 1 353 ? 124.657 140.676 125.975 1.00 64.81 353 GLY A O 1
ATOM 2539 N N . PHE A 1 354 ? 126.117 139.995 124.395 1.00 33.62 354 PHE A N 1
ATOM 2540 C CA . PHE A 1 354 ? 127.359 140.403 125.056 1.00 50.27 354 PHE A CA 1
ATOM 2541 C C . PHE A 1 354 ? 127.554 139.759 126.422 1.00 50.57 354 PHE A C 1
ATOM 2542 O O . PHE A 1 354 ? 128.412 140.205 127.191 1.00 49.90 354 PHE A O 1
ATOM 2550 N N . VAL A 1 355 ? 126.782 138.728 126.750 1.00 41.41 355 VAL A N 1
ATOM 2551 C CA . VAL A 1 355 ? 126.867 138.082 128.050 1.00 48.58 355 VAL A CA 1
ATOM 2552 C C . VAL A 1 355 ? 127.058 136.577 127.948 1.00 49.60 355 VAL A C 1
ATOM 2553 O O . VAL A 1 355 ? 127.479 135.955 128.936 1.00 50.01 355 VAL A O 1
ATOM 2557 N N . ALA A 1 356 ? 126.787 135.966 126.800 1.00 44.41 356 ALA A N 1
ATOM 2558 C CA . ALA A 1 356 ? 126.902 134.524 126.646 1.00 48.01 356 ALA A CA 1
ATOM 2559 C C . ALA A 1 356 ? 127.106 134.214 125.169 1.00 46.74 356 ALA A C 1
ATOM 2560 O O . ALA A 1 356 ? 127.362 135.114 124.361 1.00 42.99 356 ALA A O 1
ATOM 2562 N N . GLN A 1 357 ? 126.985 132.928 124.825 1.00 49.85 357 GLN A N 1
ATOM 2563 C CA . GLN A 1 357 ? 127.113 132.405 123.463 1.00 45.39 357 GLN A CA 1
ATOM 2564 C C . GLN A 1 357 ? 128.485 132.746 122.870 1.00 45.43 357 GLN A C 1
ATOM 2565 O O . GLN A 1 357 ? 128.624 133.556 121.954 1.00 46.73 357 GLN A O 1
ATOM 2571 N N . THR A 1 358 ? 129.502 132.110 123.441 1.00 45.39 358 THR A N 1
ATOM 2572 C CA . THR A 1 358 ? 130.877 132.300 122.994 1.00 45.90 358 THR A CA 1
ATOM 2573 C C . THR A 1 358 ? 131.077 131.660 121.616 1.00 42.96 358 THR A C 1
ATOM 2574 O O . THR A 1 358 ? 130.151 131.130 120.996 1.00 49.13 358 THR A O 1
ATOM 2578 N N . SER A 1 359 ? 132.317 131.689 121.129 1.00 39.60 359 SER A N 1
ATOM 2579 C CA . SER A 1 359 ? 132.602 131.273 119.761 1.00 41.67 359 SER A CA 1
ATOM 2580 C C . SER A 1 359 ? 132.473 129.774 119.545 1.00 41.10 359 SER A C 1
ATOM 2581 O O . SER A 1 359 ? 132.527 129.335 118.393 1.00 40.12 359 SER A O 1
ATOM 2584 N N . ARG A 1 360 ? 132.300 128.983 120.605 1.00 55.52 360 ARG A N 1
ATOM 2585 C CA . ARG A 1 360 ? 132.143 127.539 120.491 1.00 61.62 360 ARG A CA 1
ATOM 2586 C C . ARG A 1 360 ? 130.723 127.111 120.097 1.00 65.87 360 ARG A C 1
ATOM 2587 O O . ARG A 1 360 ? 130.399 125.924 120.217 1.00 64.98 360 ARG A O 1
ATOM 2595 N N . SER A 1 361 ? 129.874 128.033 119.635 1.00 57.57 361 SER A N 1
ATOM 2596 C CA . SER A 1 361 ? 128.460 127.739 119.427 1.00 47.14 361 SER A CA 1
ATOM 2597 C C . SER A 1 361 ? 127.985 128.054 118.016 1.00 49.86 361 SER A C 1
ATOM 2598 O O . SER A 1 361 ? 126.950 127.541 117.581 1.00 48.28 361 SER A O 1
ATOM 2601 N N . HIS A 1 362 ? 128.709 128.901 117.298 1.00 48.38 362 HIS A N 1
ATOM 2602 C CA . HIS A 1 362 ? 128.225 129.386 116.016 1.00 46.73 362 HIS A CA 1
ATOM 2603 C C . HIS A 1 362 ? 128.767 128.598 114.830 1.00 43.97 362 HIS A C 1
ATOM 2604 O O . HIS A 1 362 ? 128.488 128.975 113.688 1.00 42.71 362 HIS A O 1
ATOM 2611 N N . GLU A 1 363 ? 129.517 127.518 115.071 1.00 41.40 363 GLU A N 1
ATOM 2612 C CA . GLU A 1 363 ? 130.022 126.693 113.970 1.00 43.41 363 GLU A CA 1
ATOM 2613 C C . GLU A 1 363 ? 128.966 126.103 113.037 1.00 42.90 363 GLU A C 1
ATOM 2614 O O . GLU A 1 363 ? 129.188 126.182 111.817 1.00 40.83 363 GLU A O 1
ATOM 2620 N N . PRO A 1 364 ? 127.839 125.517 113.492 1.00 44.76 364 PRO A N 1
ATOM 2621 C CA . PRO A 1 364 ? 126.947 124.807 112.545 1.00 51.90 364 PRO A CA 1
ATOM 2622 C C . PRO A 1 364 ? 126.438 125.628 111.361 1.00 43.99 364 PRO A C 1
ATOM 2623 O O . PRO A 1 364 ? 125.933 125.040 110.397 1.00 50.74 364 PRO A O 1
ATOM 2627 N N . TYR A 1 365 ? 126.571 126.952 111.389 1.00 26.14 365 TYR A N 1
ATOM 2628 C CA . TYR A 1 365 ? 126.483 127.747 110.175 1.00 37.52 365 TYR A CA 1
ATOM 2629 C C . TYR A 1 365 ? 127.816 128.376 109.775 1.00 52.46 365 TYR A C 1
ATOM 2630 O O . TYR A 1 365 ? 127.966 128.776 108.616 1.00 60.12 365 TYR A O 1
ATOM 2639 N N . LEU A 1 366 ? 128.786 128.464 110.694 1.00 47.24 366 LEU A N 1
ATOM 2640 C CA . LEU A 1 366 ? 130.126 128.914 110.320 1.00 36.88 366 LEU A CA 1
ATOM 2641 C C . LEU A 1 366 ? 130.834 127.892 109.438 1.00 39.77 366 LEU A C 1
ATOM 2642 O O . LEU A 1 366 ? 131.559 128.274 108.514 1.00 48.95 366 LEU A O 1
ATOM 2647 N N . LYS A 1 367 ? 130.658 126.595 109.719 1.00 51.55 367 LYS A N 1
ATOM 2648 C CA . LYS A 1 367 ? 131.224 125.567 108.851 1.00 45.69 367 LYS A CA 1
ATOM 2649 C C . LYS A 1 367 ? 130.502 125.559 107.513 1.00 48.40 367 LYS A C 1
ATOM 2650 O O . LYS A 1 367 ? 131.116 125.331 106.464 1.00 42.94 367 LYS A O 1
ATOM 2656 N N . SER A 1 368 ? 129.193 125.827 107.534 1.00 46.44 368 SER A N 1
ATOM 2657 C CA . SER A 1 368 ? 128.433 125.948 106.298 1.00 45.29 368 SER A CA 1
ATOM 2658 C C . SER A 1 368 ? 128.731 127.256 105.580 1.00 41.92 368 SER A C 1
ATOM 2659 O O . SER A 1 368 ? 128.415 127.392 104.394 1.00 46.14 368 SER A O 1
ATOM 2662 N N . TRP A 1 369 ? 129.315 128.233 106.278 1.00 39.45 369 TRP A N 1
ATOM 2663 C CA . TRP A 1 369 ? 129.755 129.448 105.601 1.00 42.00 369 TRP A CA 1
ATOM 2664 C C . TRP A 1 369 ? 130.984 129.182 104.742 1.00 51.29 369 TRP A C 1
ATOM 2665 O O . TRP A 1 369 ? 131.077 129.667 103.609 1.00 48.66 369 TRP A O 1
ATOM 2676 N N . ALA A 1 370 ? 131.933 128.398 105.259 1.00 52.39 370 ALA A N 1
ATOM 2677 C CA . ALA A 1 370 ? 133.208 128.180 104.586 1.00 44.12 370 ALA A CA 1
ATOM 2678 C C . ALA A 1 370 ? 133.100 127.285 103.357 1.00 48.50 370 ALA A C 1
ATOM 2679 O O . ALA A 1 370 ? 134.087 127.160 102.624 1.00 58.80 370 ALA A O 1
ATOM 2681 N N . GLN A 1 371 ? 131.946 126.655 103.123 1.00 56.84 371 GLN A N 1
ATOM 2682 C CA . GLN A 1 371 ? 131.796 125.770 101.971 1.00 57.62 371 GLN A CA 1
ATOM 2683 C C . GLN A 1 371 ? 131.860 126.537 100.654 1.00 57.51 371 GLN A C 1
ATOM 2684 O O . GLN A 1 371 ? 132.492 126.078 99.695 1.00 54.02 371 GLN A O 1
ATOM 2690 N N . GLU A 1 372 ? 131.218 127.703 100.582 1.00 52.17 372 GLU A N 1
ATOM 2691 C CA . GLU A 1 372 ? 131.188 128.474 99.344 1.00 52.98 372 GLU A CA 1
ATOM 2692 C C . GLU A 1 372 ? 132.055 129.723 99.384 1.00 53.74 372 GLU A C 1
ATOM 2693 O O . GLU A 1 372 ? 132.507 130.178 98.328 1.00 57.36 372 GLU A O 1
ATOM 2699 N N . LEU A 1 373 ? 132.288 130.293 100.569 1.00 46.41 373 LEU A N 1
ATOM 2700 C CA . LEU A 1 373 ? 133.075 131.519 100.653 1.00 49.03 373 LEU A CA 1
ATOM 2701 C C . LEU A 1 373 ? 134.545 131.263 100.348 1.00 43.54 373 LEU A C 1
ATOM 2702 O O . LEU A 1 373 ? 135.181 132.047 99.634 1.00 38.04 373 LEU A O 1
ATOM 2707 N N . GLY A 1 374 ? 135.094 130.166 100.861 1.00 42.64 374 GLY A N 1
ATOM 2708 C CA . GLY A 1 374 ? 136.509 129.884 100.678 1.00 38.43 374 GLY A CA 1
ATOM 2709 C C . GLY A 1 374 ? 137.417 130.867 101.383 1.00 33.63 374 GLY A C 1
ATOM 2710 O O . GLY A 1 374 ? 138.423 131.304 100.809 1.00 34.40 374 GLY A O 1
ATOM 2711 N N . ALA A 1 375 ? 137.083 131.231 102.615 1.00 31.25 375 ALA A N 1
ATOM 2712 C CA . ALA A 1 375 ? 137.859 132.192 103.376 1.00 25.63 375 ALA A CA 1
ATOM 2713 C C . ALA A 1 375 ? 138.133 131.655 104.770 1.00 28.82 375 ALA A C 1
ATOM 2714 O O . ALA A 1 375 ? 137.275 130.995 105.363 1.00 36.31 375 ALA A O 1
ATOM 2716 N N . PRO A 1 376 ? 139.322 131.914 105.316 1.00 14.63 376 PRO A N 1
ATOM 2717 C CA . PRO A 1 376 ? 139.606 131.484 106.692 1.00 15.94 376 PRO A CA 1
ATOM 2718 C C . PRO A 1 376 ? 138.876 132.333 107.718 1.00 13.52 376 PRO A C 1
ATOM 2719 O O . PRO A 1 376 ? 139.266 133.471 107.990 1.00 21.84 376 PRO A O 1
ATOM 2723 N N . ILE A 1 377 ? 137.827 131.778 108.313 1.00 16.43 377 ILE A N 1
ATOM 2724 C CA . ILE A 1 377 ? 136.924 132.542 109.164 1.00 15.19 377 ILE A CA 1
ATOM 2725 C C . ILE A 1 377 ? 137.443 132.497 110.594 1.00 10.91 377 ILE A C 1
ATOM 2726 O O . ILE A 1 377 ? 137.228 131.516 111.308 1.00 32.23 377 ILE A O 1
ATOM 2731 N N . ILE A 1 378 ? 138.101 133.567 111.027 1.00 5.24 378 ILE A N 1
ATOM 2732 C CA . ILE A 1 378 ? 138.588 133.665 112.397 1.00 3.67 378 ILE A CA 1
ATOM 2733 C C . ILE A 1 378 ? 137.433 134.213 113.233 1.00 13.96 378 ILE A C 1
ATOM 2734 O O . ILE A 1 378 ? 137.101 135.396 113.177 1.00 42.37 378 ILE A O 1
ATOM 2739 N N . SER A 1 379 ? 136.784 133.330 113.981 1.00 15.55 379 SER A N 1
ATOM 2740 C CA . SER A 1 379 ? 135.615 133.700 114.773 1.00 15.70 379 SER A CA 1
ATOM 2741 C C . SER A 1 379 ? 136.086 134.117 116.157 1.00 16.64 379 SER A C 1
ATOM 2742 O O . SER A 1 379 ? 136.255 133.280 117.045 1.00 35.93 379 SER A O 1
ATOM 2745 N N . ILE A 1 380 ? 136.283 135.423 116.346 1.00 3.65 380 ILE A N 1
ATOM 2746 C CA . ILE A 1 380 ? 136.883 135.937 117.571 1.00 7.89 380 ILE A CA 1
ATOM 2747 C C . ILE A 1 380 ? 135.930 135.735 118.739 1.00 11.68 380 ILE A C 1
ATOM 2748 O O . ILE A 1 380 ? 134.755 136.117 118.676 1.00 39.15 380 ILE A O 1
ATOM 2753 N N . ASP A 1 381 ? 136.427 135.121 119.808 1.00 21.44 381 ASP A N 1
ATOM 2754 C CA . ASP A 1 381 ? 135.679 135.043 121.059 1.00 27.94 381 ASP A CA 1
ATOM 2755 C C . ASP A 1 381 ? 136.140 136.205 121.925 1.00 29.75 381 ASP A C 1
ATOM 2756 O O . ASP A 1 381 ? 137.105 136.102 122.681 1.00 34.47 381 ASP A O 1
ATOM 2761 N N . TYR A 1 382 ? 135.451 137.334 121.802 1.00 24.90 382 TYR A N 1
ATOM 2762 C CA . TYR A 1 382 ? 135.737 138.469 122.659 1.00 29.19 382 TYR A CA 1
ATOM 2763 C C . TYR A 1 382 ? 135.178 138.221 124.059 1.00 37.14 382 TYR A C 1
ATOM 2764 O O . TYR A 1 382 ? 134.361 137.324 124.281 1.00 44.21 382 TYR A O 1
ATOM 2773 N N . SER A 1 383 ? 135.635 139.024 125.015 1.00 41.72 383 SER A N 1
ATOM 2774 C CA . SER A 1 383 ? 135.177 138.880 126.387 1.00 43.24 383 SER A CA 1
ATOM 2775 C C . SER A 1 383 ? 133.738 139.377 126.525 1.00 37.65 383 SER A C 1
ATOM 2776 O O . SER A 1 383 ? 133.222 140.124 125.691 1.00 34.41 383 SER A O 1
ATOM 2779 N N . LEU A 1 384 ? 133.086 138.953 127.604 1.00 40.32 384 LEU A N 1
ATOM 2780 C CA . LEU A 1 384 ? 131.651 139.127 127.760 1.00 39.45 384 LEU A CA 1
ATOM 2781 C C . LEU A 1 384 ? 131.325 139.952 128.999 1.00 48.00 384 LEU A C 1
ATOM 2782 O O . LEU A 1 384 ? 132.013 139.877 130.021 1.00 45.60 384 LEU A O 1
ATOM 2787 N N . ALA A 1 385 ? 130.261 140.745 128.884 1.00 39.17 385 ALA A N 1
ATOM 2788 C CA . ALA A 1 385 ? 129.730 141.520 129.991 1.00 47.87 385 ALA A CA 1
ATOM 2789 C C . ALA A 1 385 ? 129.031 140.594 130.989 1.00 37.90 385 ALA A C 1
ATOM 2790 O O . ALA A 1 385 ? 128.616 139.491 130.627 1.00 39.01 385 ALA A O 1
ATOM 2792 N N . PRO A 1 386 ? 128.882 141.010 132.268 1.00 42.44 386 PRO A N 1
ATOM 2793 C CA . PRO A 1 386 ? 129.294 142.259 132.933 1.00 44.02 386 PRO A CA 1
ATOM 2794 C C . PRO A 1 386 ? 130.657 142.209 133.608 1.00 52.28 386 PRO A C 1
ATOM 2795 O O . PRO A 1 386 ? 131.173 143.246 134.016 1.00 58.88 386 PRO A O 1
ATOM 2799 N N . GLU A 1 387 ? 131.257 141.027 133.756 1.00 72.60 387 GLU A N 1
ATOM 2800 C CA . GLU A 1 387 ? 132.568 140.934 134.386 1.00 77.09 387 GLU A CA 1
ATOM 2801 C C . GLU A 1 387 ? 133.664 141.531 133.517 1.00 69.29 387 GLU A C 1
ATOM 2802 O O . GLU A 1 387 ? 134.706 141.936 134.042 1.00 64.19 387 GLU A O 1
ATOM 2808 N N . ALA A 1 388 ? 133.450 141.599 132.206 1.00 60.16 388 ALA A N 1
ATOM 2809 C CA . ALA A 1 388 ? 134.367 142.259 131.281 1.00 61.20 388 ALA A CA 1
ATOM 2810 C C . ALA A 1 388 ? 133.560 143.202 130.398 1.00 69.33 388 ALA A C 1
ATOM 2811 O O . ALA A 1 388 ? 133.294 142.903 129.226 1.00 67.78 388 ALA A O 1
ATOM 2813 N N . PRO A 1 389 ? 133.155 144.361 130.929 1.00 63.40 389 PRO A N 1
ATOM 2814 C CA . PRO A 1 389 ? 132.366 145.302 130.129 1.00 51.34 389 PRO A CA 1
ATOM 2815 C C . PRO A 1 389 ? 133.252 146.152 129.238 1.00 51.23 389 PRO A C 1
ATOM 2816 O O . PRO A 1 389 ? 134.448 145.878 129.109 1.00 55.65 389 PRO A O 1
ATOM 2820 N N . PHE A 1 390 ? 132.675 147.162 128.595 1.00 54.74 390 PHE A N 1
ATOM 2821 C CA . PHE A 1 390 ? 133.485 148.117 127.863 1.00 58.98 390 PHE A CA 1
ATOM 2822 C C . PHE A 1 390 ? 134.375 148.890 128.840 1.00 56.67 390 PHE A C 1
ATOM 2823 O O . PHE A 1 390 ? 133.988 149.133 129.986 1.00 59.01 390 PHE A O 1
ATOM 2831 N N . PRO A 1 391 ? 135.590 149.262 128.424 1.00 42.28 391 PRO A N 1
ATOM 2832 C CA . PRO A 1 391 ? 136.206 149.083 127.106 1.00 44.79 391 PRO A CA 1
ATOM 2833 C C . PRO A 1 391 ? 136.993 147.782 126.941 1.00 56.70 391 PRO A C 1
ATOM 2834 O O . PRO A 1 391 ? 137.621 147.599 125.903 1.00 62.60 391 PRO A O 1
ATOM 2838 N N . ARG A 1 392 ? 136.995 146.873 127.922 1.00 57.15 392 ARG A N 1
ATOM 2839 C CA . ARG A 1 392 ? 137.662 145.584 127.740 1.00 53.28 392 ARG A CA 1
ATOM 2840 C C . ARG A 1 392 ? 136.985 144.762 126.650 1.00 58.92 392 ARG A C 1
ATOM 2841 O O . ARG A 1 392 ? 137.660 144.132 125.829 1.00 61.88 392 ARG A O 1
ATOM 2849 N N . ALA A 1 393 ? 135.653 144.779 126.610 1.00 56.02 393 ALA A N 1
ATOM 2850 C CA . ALA A 1 393 ? 134.911 143.997 125.630 1.00 54.74 393 ALA A CA 1
ATOM 2851 C C . ALA A 1 393 ? 135.057 144.520 124.204 1.00 48.84 393 ALA A C 1
ATOM 2852 O O . ALA A 1 393 ? 134.658 143.819 123.270 1.00 36.65 393 ALA A O 1
ATOM 2854 N N . LEU A 1 394 ? 135.607 145.720 124.010 1.00 43.60 394 LEU A N 1
ATOM 2855 C CA . LEU A 1 394 ? 135.764 146.296 122.683 1.00 45.89 394 LEU A CA 1
ATOM 2856 C C . LEU A 1 394 ? 137.218 146.465 122.265 1.00 47.08 394 LEU A C 1
ATOM 2857 O O . LEU A 1 394 ? 137.475 146.850 121.119 1.00 52.72 394 LEU A O 1
ATOM 2862 N N . GLU A 1 395 ? 138.174 146.193 123.150 1.00 43.72 395 GLU A N 1
ATOM 2863 C CA . GLU A 1 395 ? 139.581 146.403 122.836 1.00 42.64 395 GLU A CA 1
ATOM 2864 C C . GLU A 1 395 ? 140.312 145.126 122.448 1.00 44.02 395 GLU A C 1
ATOM 2865 O O . GLU A 1 395 ? 141.236 145.183 121.630 1.00 44.13 395 GLU A O 1
ATOM 2871 N N . GLU A 1 396 ? 139.937 143.976 123.015 1.00 41.33 396 GLU A N 1
ATOM 2872 C CA . GLU A 1 396 ? 140.595 142.734 122.625 1.00 40.83 396 GLU A CA 1
ATOM 2873 C C . GLU A 1 396 ? 140.120 142.260 121.259 1.00 36.53 396 GLU A C 1
ATOM 2874 O O . GLU A 1 396 ? 140.859 141.563 120.557 1.00 42.73 396 GLU A O 1
ATOM 2880 N N . CYS A 1 397 ? 138.898 142.620 120.863 1.00 34.23 397 CYS A N 1
ATOM 2881 C CA . CYS A 1 397 ? 138.506 142.436 119.476 1.00 28.52 397 CYS A CA 1
ATOM 2882 C C . CYS A 1 397 ? 139.060 143.544 118.601 1.00 26.77 397 CYS A C 1
ATOM 2883 O O . CYS A 1 397 ? 139.136 143.377 117.380 1.00 28.72 397 CYS A O 1
ATOM 2886 N N . PHE A 1 398 ? 139.429 144.678 119.197 1.00 31.66 398 PHE A N 1
ATOM 2887 C CA . PHE A 1 398 ? 140.254 145.642 118.487 1.00 37.14 398 PHE A CA 1
ATOM 2888 C C . PHE A 1 398 ? 141.698 145.174 118.392 1.00 46.64 398 PHE A C 1
ATOM 2889 O O . PHE A 1 398 ? 142.373 145.484 117.407 1.00 41.81 398 PHE A O 1
ATOM 2897 N N . PHE A 1 399 ? 142.183 144.426 119.380 1.00 45.88 399 PHE A N 1
ATOM 2898 C CA . PHE A 1 399 ? 143.523 143.860 119.302 1.00 51.56 399 PHE A CA 1
ATOM 2899 C C . PHE A 1 399 ? 143.599 142.695 118.318 1.00 51.48 399 PHE A C 1
ATOM 2900 O O . PHE A 1 399 ? 144.556 142.605 117.541 1.00 54.28 399 PHE A O 1
ATOM 2908 N N . ALA A 1 400 ? 142.598 141.807 118.334 1.00 43.66 400 ALA A N 1
ATOM 2909 C CA . ALA A 1 400 ? 142.595 140.652 117.438 1.00 35.20 400 ALA A CA 1
ATOM 2910 C C . ALA A 1 400 ? 142.437 141.071 115.986 1.00 37.40 400 ALA A C 1
ATOM 2911 O O . ALA A 1 400 ? 143.056 140.479 115.096 1.00 32.27 400 ALA A O 1
ATOM 2913 N N . TYR A 1 401 ? 141.590 142.067 115.724 1.00 48.79 401 TYR A N 1
ATOM 2914 C CA . TYR A 1 401 ? 141.490 142.592 114.369 1.00 40.22 401 TYR A CA 1
ATOM 2915 C C . TYR A 1 401 ? 142.791 143.266 113.956 1.00 31.65 401 TYR A C 1
ATOM 2916 O O . TYR A 1 401 ? 143.214 143.145 112.803 1.00 44.04 401 TYR A O 1
ATOM 2925 N N . CYS A 1 402 ? 143.444 143.964 114.892 1.00 30.65 402 CYS A N 1
ATOM 2926 C CA . CYS A 1 402 ? 144.713 144.619 114.591 1.00 41.74 402 CYS A CA 1
ATOM 2927 C C . CYS A 1 402 ? 145.834 143.614 114.361 1.00 50.64 402 CYS A C 1
ATOM 2928 O O . CYS A 1 402 ? 146.750 143.876 113.573 1.00 48.38 402 CYS A O 1
ATOM 2931 N N . TRP A 1 403 ? 145.791 142.472 115.044 1.00 55.67 403 TRP A N 1
ATOM 2932 C CA . TRP A 1 403 ? 146.816 141.452 114.873 1.00 47.58 403 TRP A CA 1
ATOM 2933 C C . TRP A 1 403 ? 146.681 140.704 113.551 1.00 52.67 403 TRP A C 1
ATOM 2934 O O . TRP A 1 403 ? 147.648 140.076 113.107 1.00 53.60 403 TRP A O 1
ATOM 2945 N N . ALA A 1 404 ? 145.528 140.791 112.893 1.00 63.66 404 ALA A N 1
ATOM 2946 C CA . ALA A 1 404 ? 145.232 139.971 111.727 1.00 59.44 404 ALA A CA 1
ATOM 2947 C C . ALA A 1 404 ? 145.515 140.656 110.393 1.00 56.25 404 ALA A C 1
ATOM 2948 O O . ALA A 1 404 ? 145.209 140.070 109.351 1.00 56.40 404 ALA A O 1
ATOM 2950 N N . ILE A 1 405 ? 146.074 141.869 110.378 1.00 59.53 405 ILE A N 1
ATOM 2951 C CA . ILE A 1 405 ? 146.534 142.432 109.107 1.00 64.12 405 ILE A CA 1
ATOM 2952 C C . ILE A 1 405 ? 148.027 142.175 108.908 1.00 66.50 405 ILE A C 1
ATOM 2953 O O . ILE A 1 405 ? 148.526 142.268 107.776 1.00 65.26 405 ILE A O 1
ATOM 2958 N N . LYS A 1 406 ? 148.753 141.840 109.968 1.00 68.00 406 LYS A N 1
ATOM 2959 C CA . LYS A 1 406 ? 150.198 141.665 109.898 1.00 68.55 406 LYS A CA 1
ATOM 2960 C C . LYS A 1 406 ? 150.603 140.204 109.984 1.00 68.92 406 LYS A C 1
ATOM 2961 O O . LYS A 1 406 ? 151.526 139.777 109.287 1.00 65.60 406 LYS A O 1
ATOM 2967 N N . HIS A 1 407 ? 149.917 139.432 110.821 1.00 65.41 407 HIS A N 1
ATOM 2968 C CA . HIS A 1 407 ? 150.103 137.986 110.901 1.00 64.81 407 HIS A CA 1
ATOM 2969 C C . HIS A 1 407 ? 149.100 137.285 109.981 1.00 64.36 407 HIS A C 1
ATOM 2970 O O . HIS A 1 407 ? 148.323 136.422 110.385 1.00 66.14 407 HIS A O 1
ATOM 2977 N N . CYS A 1 408 ? 149.121 137.705 108.715 1.00 61.08 408 CYS A N 1
ATOM 2978 C CA . CYS A 1 408 ? 148.191 137.171 107.727 1.00 59.56 408 CYS A CA 1
ATOM 2979 C C . CYS A 1 408 ? 148.571 135.764 107.287 1.00 70.88 408 CYS A C 1
ATOM 2980 O O . CYS A 1 408 ? 147.696 134.904 107.136 1.00 74.53 408 CYS A O 1
ATOM 2983 N N . ALA A 1 409 ? 149.863 135.515 107.055 1.00 70.00 409 ALA A N 1
ATOM 2984 C CA . ALA A 1 409 ? 150.297 134.167 106.710 1.00 61.50 409 ALA A CA 1
ATOM 2985 C C . ALA A 1 409 ? 150.137 133.219 107.888 1.00 58.54 409 ALA A C 1
ATOM 2986 O O . ALA A 1 409 ? 149.905 132.022 107.692 1.00 61.12 409 ALA A O 1
ATOM 2988 N N . LEU A 1 410 ? 150.245 133.742 109.111 1.00 55.77 410 LEU A N 1
ATOM 2989 C CA . LEU A 1 410 ? 150.031 132.933 110.305 1.00 59.81 410 LEU A CA 1
ATOM 2990 C C . LEU A 1 410 ? 148.582 132.472 110.414 1.00 54.50 410 LEU A C 1
ATOM 2991 O O . LEU A 1 410 ? 148.315 131.401 110.969 1.00 53.15 410 LEU A O 1
ATOM 2996 N N . LEU A 1 411 ? 147.641 133.258 109.895 1.00 46.18 411 LEU A N 1
ATOM 2997 C CA . LEU A 1 411 ? 146.243 132.861 109.807 1.00 47.01 411 LEU A CA 1
ATOM 2998 C C . LEU A 1 411 ? 145.891 132.255 108.455 1.00 42.20 411 LEU A C 1
ATOM 2999 O O . LEU A 1 411 ? 144.720 131.950 108.211 1.00 42.01 411 LEU A O 1
ATOM 3004 N N . GLY A 1 412 ? 146.875 132.066 107.584 1.00 36.29 412 GLY A N 1
ATOM 3005 C CA . GLY A 1 412 ? 146.621 131.544 106.254 1.00 42.15 412 GLY A CA 1
ATOM 3006 C C . GLY A 1 412 ? 145.860 132.488 105.352 1.00 43.27 412 GLY A C 1
ATOM 3007 O O . GLY A 1 412 ? 145.005 132.042 104.577 1.00 45.58 412 GLY A O 1
ATOM 3008 N N . SER A 1 413 ? 146.152 133.786 105.430 1.00 53.14 413 SER A N 1
ATOM 3009 C CA . SER A 1 413 ? 145.495 134.779 104.589 1.00 56.76 413 SER A CA 1
ATOM 3010 C C . SER A 1 413 ? 146.521 135.728 103.988 1.00 54.15 413 SER A C 1
ATOM 3011 O O . SER A 1 413 ? 147.725 135.577 104.217 1.00 54.74 413 SER A O 1
ATOM 3014 N N . THR A 1 414 ? 146.057 136.709 103.220 1.00 53.68 414 THR A N 1
ATOM 3015 C CA . THR A 1 414 ? 146.930 137.703 102.612 1.00 59.03 414 THR A CA 1
ATOM 3016 C C . THR A 1 414 ? 146.776 139.074 103.249 1.00 59.89 414 THR A C 1
ATOM 3017 O O . THR A 1 414 ? 147.771 139.694 103.638 1.00 62.00 414 THR A O 1
ATOM 3021 N N . GLY A 1 415 ? 145.545 139.563 103.372 1.00 69.09 415 GLY A N 1
ATOM 3022 C CA . GLY A 1 415 ? 145.283 140.831 104.016 1.00 69.56 415 GLY A CA 1
ATOM 3023 C C . GLY A 1 415 ? 145.108 142.010 103.087 1.00 70.32 415 GLY A C 1
ATOM 3024 O O . GLY A 1 415 ? 144.949 143.137 103.572 1.00 70.05 415 GLY A O 1
ATOM 3025 N N . GLU A 1 416 ? 145.134 141.794 101.771 1.00 79.33 416 GLU A N 1
ATOM 3026 C CA . GLU A 1 416 ? 144.858 142.876 100.837 1.00 84.29 416 GLU A CA 1
ATOM 3027 C C . GLU A 1 416 ? 143.373 143.186 100.725 1.00 81.43 416 GLU A C 1
ATOM 3028 O O . GLU A 1 416 ? 143.012 144.190 100.102 1.00 84.70 416 GLU A O 1
ATOM 3034 N N . ARG A 1 417 ? 142.511 142.355 101.305 1.00 61.24 417 ARG A N 1
ATOM 3035 C CA . ARG A 1 417 ? 141.095 142.662 101.406 1.00 61.89 417 ARG A CA 1
ATOM 3036 C C . ARG A 1 417 ? 140.526 142.001 102.650 1.00 67.72 417 ARG A C 1
ATOM 3037 O O . ARG A 1 417 ? 140.804 140.833 102.924 1.00 74.52 417 ARG A O 1
ATOM 3045 N N . ILE A 1 418 ? 139.745 142.763 103.406 1.00 44.27 418 ILE A N 1
ATOM 3046 C CA . ILE A 1 418 ? 139.151 142.297 104.648 1.00 34.13 418 ILE A CA 1
ATOM 3047 C C . ILE A 1 418 ? 137.640 142.344 104.501 1.00 26.08 418 ILE A C 1
ATOM 3048 O O . ILE A 1 418 ? 137.094 143.272 103.896 1.00 52.05 418 ILE A O 1
ATOM 3053 N N . CYS A 1 419 ? 136.969 141.334 105.040 1.00 18.39 419 CYS A N 1
ATOM 3054 C CA . CYS A 1 419 ? 135.520 141.324 105.138 1.00 33.31 419 CYS A CA 1
ATOM 3055 C C . CYS A 1 419 ? 135.141 141.254 106.609 1.00 28.51 419 CYS A C 1
ATOM 3056 O O . CYS A 1 419 ? 135.997 141.088 107.481 1.00 34.48 419 CYS A O 1
ATOM 3059 N N . LEU A 1 420 ? 133.850 141.397 106.886 1.00 20.40 420 LEU A N 1
ATOM 3060 C CA . LEU A 1 420 ? 133.359 141.379 108.254 1.00 17.63 420 LEU A CA 1
ATOM 3061 C C . LEU A 1 420 ? 132.042 140.626 108.337 1.00 23.64 420 LEU A C 1
ATOM 3062 O O . LEU A 1 420 ? 131.363 140.395 107.335 1.00 37.70 420 LEU A O 1
ATOM 3067 N N . ALA A 1 421 ? 131.696 140.240 109.561 1.00 16.79 421 ALA A N 1
ATOM 3068 C CA . ALA A 1 421 ? 130.452 139.544 109.835 1.00 24.58 421 ALA A CA 1
ATOM 3069 C C . ALA A 1 421 ? 129.909 140.016 111.172 1.00 15.30 421 ALA A C 1
ATOM 3070 O O . ALA A 1 421 ? 130.647 140.495 112.035 1.00 1.00 421 ALA A O 1
ATOM 3072 N N . GLY A 1 422 ? 128.601 139.868 111.332 1.00 28.03 422 GLY A N 1
ATOM 3073 C CA . GLY A 1 422 ? 127.937 140.291 112.548 1.00 36.94 422 GLY A CA 1
ATOM 3074 C C . GLY A 1 422 ? 126.819 139.333 112.882 1.00 44.70 422 GLY A C 1
ATOM 3075 O O . GLY A 1 422 ? 126.407 138.511 112.058 1.00 33.87 422 GLY A O 1
ATOM 3076 N N . ASP A 1 423 ? 126.322 139.459 114.106 1.00 51.00 423 ASP A N 1
ATOM 3077 C CA . ASP A 1 423 ? 125.396 138.485 114.666 1.00 30.12 423 ASP A CA 1
ATOM 3078 C C . ASP A 1 423 ? 124.383 139.241 115.517 1.00 25.40 423 ASP A C 1
ATOM 3079 O O . ASP A 1 423 ? 124.196 140.451 115.346 1.00 21.91 423 ASP A O 1
ATOM 3084 N N . SER A 1 424 ? 123.702 138.507 116.407 1.00 29.17 424 SER A N 1
ATOM 3085 C CA . SER A 1 424 ? 122.564 139.022 117.170 1.00 40.26 424 SER A CA 1
ATOM 3086 C C . SER A 1 424 ? 122.904 140.293 117.939 1.00 24.51 424 SER A C 1
ATOM 3087 O O . SER A 1 424 ? 122.286 141.343 117.735 1.00 20.84 424 SER A O 1
ATOM 3090 N N . ALA A 1 425 ? 123.888 140.217 118.825 1.00 24.66 425 ALA A N 1
ATOM 3091 C CA . ALA A 1 425 ? 124.368 141.401 119.519 1.00 30.17 425 ALA A CA 1
ATOM 3092 C C . ALA A 1 425 ? 125.662 141.943 118.940 1.00 30.91 425 ALA A C 1
ATOM 3093 O O . ALA A 1 425 ? 125.905 143.150 119.018 1.00 29.96 425 ALA A O 1
ATOM 3095 N N . GLY A 1 426 ? 126.477 141.092 118.323 1.00 37.05 426 GLY A N 1
ATOM 3096 C CA . GLY A 1 426 ? 127.723 141.528 117.727 1.00 32.74 426 GLY A CA 1
ATOM 3097 C C . GLY A 1 426 ? 127.550 142.219 116.391 1.00 27.74 426 GLY A C 1
ATOM 3098 O O . GLY A 1 426 ? 128.271 141.926 115.433 1.00 30.49 426 GLY A O 1
ATOM 3099 N N . GLY A 1 427 ? 126.591 143.134 116.314 1.00 20.18 427 GLY A N 1
ATOM 3100 C CA . GLY A 1 427 ? 126.418 143.973 115.151 1.00 28.30 427 GLY A CA 1
ATOM 3101 C C . GLY A 1 427 ? 126.864 145.386 115.453 1.00 26.17 427 GLY A C 1
ATOM 3102 O O . GLY A 1 427 ? 127.455 146.047 114.598 1.00 27.85 427 GLY A O 1
ATOM 3103 N N . ASN A 1 428 ? 126.594 145.860 116.672 1.00 19.91 428 ASN A N 1
ATOM 3104 C CA . ASN A 1 428 ? 127.152 147.140 117.095 1.00 23.60 428 ASN A CA 1
ATOM 3105 C C . ASN A 1 428 ? 128.657 147.030 117.298 1.00 38.73 428 ASN A C 1
ATOM 3106 O O . ASN A 1 428 ? 129.398 147.979 117.019 1.00 33.54 428 ASN A O 1
ATOM 3111 N N . LEU A 1 429 ? 129.124 145.875 117.781 1.00 46.51 429 LEU A N 1
ATOM 3112 C CA . LEU A 1 429 ? 130.557 145.621 117.852 1.00 36.98 429 LEU A CA 1
ATOM 3113 C C . LEU A 1 429 ? 131.147 145.422 116.466 1.00 21.24 429 LEU A C 1
ATOM 3114 O O . LEU A 1 429 ? 132.338 145.661 116.258 1.00 31.88 429 LEU A O 1
ATOM 3119 N N . CYS A 1 430 ? 130.332 144.969 115.515 1.00 16.41 430 CYS A N 1
ATOM 3120 C CA . CYS A 1 430 ? 130.765 144.923 114.127 1.00 13.70 430 CYS A CA 1
ATOM 3121 C C . CYS A 1 430 ? 130.906 146.324 113.543 1.00 21.03 430 CYS A C 1
ATOM 3122 O O . CYS A 1 430 ? 131.804 146.568 112.730 1.00 27.82 430 CYS A O 1
ATOM 3125 N N . PHE A 1 431 ? 130.038 147.253 113.948 1.00 38.23 431 PHE A N 1
ATOM 3126 C CA . PHE A 1 431 ? 130.131 148.638 113.493 1.00 31.47 431 PHE A CA 1
ATOM 3127 C C . PHE A 1 431 ? 131.267 149.388 114.172 1.00 33.20 431 PHE A C 1
ATOM 3128 O O . PHE A 1 431 ? 132.004 150.130 113.514 1.00 35.29 431 PHE A O 1
ATOM 3136 N N . THR A 1 432 ? 131.415 149.209 115.487 1.00 30.71 432 THR A N 1
ATOM 3137 C CA . THR A 1 432 ? 132.283 150.083 116.269 1.00 28.95 432 THR A CA 1
ATOM 3138 C C . THR A 1 432 ? 133.759 149.818 115.992 1.00 36.21 432 THR A C 1
ATOM 3139 O O . THR A 1 432 ? 134.544 150.762 115.850 1.00 37.16 432 THR A O 1
ATOM 3143 N N . VAL A 1 433 ? 134.159 148.547 115.904 1.00 41.56 433 VAL A N 1
ATOM 3144 C CA . VAL A 1 433 ? 135.558 148.240 115.634 1.00 37.86 433 VAL A CA 1
ATOM 3145 C C . VAL A 1 433 ? 135.928 148.527 114.187 1.00 44.04 433 VAL A C 1
ATOM 3146 O O . VAL A 1 433 ? 137.117 148.597 113.860 1.00 37.99 433 VAL A O 1
ATOM 3150 N N . ALA A 1 434 ? 134.947 148.697 113.309 1.00 35.80 434 ALA A N 1
ATOM 3151 C CA . ALA A 1 434 ? 135.212 149.063 111.929 1.00 39.00 434 ALA A CA 1
ATOM 3152 C C . ALA A 1 434 ? 135.135 150.562 111.702 1.00 36.52 434 ALA A C 1
ATOM 3153 O O . ALA A 1 434 ? 135.275 151.011 110.560 1.00 38.01 434 ALA A O 1
ATOM 3155 N N . LEU A 1 435 ? 134.918 151.344 112.754 1.00 29.26 435 LEU A N 1
ATOM 3156 C CA . LEU A 1 435 ? 134.752 152.780 112.594 1.00 32.05 435 LEU A CA 1
ATOM 3157 C C . LEU A 1 435 ? 135.766 153.532 113.446 1.00 43.91 435 LEU A C 1
ATOM 3158 O O . LEU A 1 435 ? 136.251 154.594 113.044 1.00 45.21 435 LEU A O 1
ATOM 3163 N N . ARG A 1 436 ? 136.111 152.986 114.614 1.00 56.38 436 ARG A N 1
ATOM 3164 C CA . ARG A 1 436 ? 137.185 153.568 115.409 1.00 59.37 436 ARG A CA 1
ATOM 3165 C C . ARG A 1 436 ? 138.559 153.273 114.829 1.00 48.76 436 ARG A C 1
ATOM 3166 O O . ARG A 1 436 ? 139.526 153.951 115.192 1.00 52.26 436 ARG A O 1
ATOM 3174 N N . ALA A 1 437 ? 138.665 152.285 113.939 1.00 54.96 437 ALA A N 1
ATOM 3175 C CA . ALA A 1 437 ? 139.898 152.098 113.190 1.00 62.84 437 ALA A CA 1
ATOM 3176 C C . ALA A 1 437 ? 140.148 153.261 112.240 1.00 59.64 437 ALA A C 1
ATOM 3177 O O . ALA A 1 437 ? 141.305 153.628 112.004 1.00 60.58 437 ALA A O 1
ATOM 3179 N N . ALA A 1 438 ? 139.082 153.857 111.695 1.00 52.65 438 ALA A N 1
ATOM 3180 C CA . ALA A 1 438 ? 139.223 155.033 110.844 1.00 57.14 438 ALA A CA 1
ATOM 3181 C C . ALA A 1 438 ? 139.688 156.255 111.621 1.00 62.43 438 ALA A C 1
ATOM 3182 O O . ALA A 1 438 ? 140.240 157.182 111.021 1.00 71.65 438 ALA A O 1
ATOM 3184 N N . ALA A 1 439 ? 139.470 156.280 112.935 1.00 61.10 439 ALA A N 1
ATOM 3185 C CA . ALA A 1 439 ? 140.029 157.325 113.780 1.00 66.17 439 ALA A CA 1
ATOM 3186 C C . ALA A 1 439 ? 141.519 157.139 114.035 1.00 69.43 439 ALA A C 1
ATOM 3187 O O . ALA A 1 439 ? 142.165 158.067 114.532 1.00 66.57 439 ALA A O 1
ATOM 3189 N N . TYR A 1 440 ? 142.074 155.970 113.710 1.00 82.50 440 TYR A N 1
ATOM 3190 C CA . TYR A 1 440 ? 143.483 155.682 113.930 1.00 76.01 440 TYR A CA 1
ATOM 3191 C C . TYR A 1 440 ? 144.307 155.710 112.651 1.00 74.79 440 TYR A C 1
ATOM 3192 O O . TYR A 1 440 ? 145.539 155.696 112.728 1.00 75.14 440 TYR A O 1
ATOM 3201 N N . GLY A 1 441 ? 143.664 155.752 111.484 1.00 71.17 441 GLY A N 1
ATOM 3202 C CA . GLY A 1 441 ? 144.359 155.795 110.217 1.00 73.66 441 GLY A CA 1
ATOM 3203 C C . GLY A 1 441 ? 144.643 154.448 109.588 1.00 79.16 441 GLY A C 1
ATOM 3204 O O . GLY A 1 441 ? 145.079 154.404 108.433 1.00 81.38 441 GLY A O 1
ATOM 3205 N N . VAL A 1 442 ? 144.414 153.349 110.307 1.00 71.50 442 VAL A N 1
ATOM 3206 C CA . VAL A 1 442 ? 144.613 152.021 109.740 1.00 63.58 442 VAL A CA 1
ATOM 3207 C C . VAL A 1 442 ? 143.486 151.722 108.752 1.00 66.53 442 VAL A C 1
ATOM 3208 O O . VAL A 1 442 ? 142.350 152.187 108.914 1.00 72.65 442 VAL A O 1
ATOM 3212 N N . ARG A 1 443 ? 143.819 150.985 107.688 1.00 56.39 443 ARG A N 1
ATOM 3213 C CA . ARG A 1 443 ? 142.883 150.643 106.621 1.00 57.21 443 ARG A CA 1
ATOM 3214 C C . ARG A 1 443 ? 141.667 149.888 107.142 1.00 57.54 443 ARG A C 1
ATOM 3215 O O . ARG A 1 443 ? 141.780 148.750 107.609 1.00 51.42 443 ARG A O 1
ATOM 3223 N N . VAL A 1 444 ? 140.503 150.526 107.068 1.00 52.14 444 VAL A N 1
ATOM 3224 C CA . VAL A 1 444 ? 139.239 149.960 107.533 1.00 48.96 444 VAL A CA 1
ATOM 3225 C C . VAL A 1 444 ? 138.745 148.943 106.511 1.00 41.27 444 VAL A C 1
ATOM 3226 O O . VAL A 1 444 ? 139.147 149.010 105.340 1.00 41.99 444 VAL A O 1
ATOM 3230 N N . PRO A 1 445 ? 137.897 147.986 106.890 1.00 35.29 445 PRO A N 1
ATOM 3231 C CA . PRO A 1 445 ? 137.319 147.085 105.891 1.00 37.63 445 PRO A CA 1
ATOM 3232 C C . PRO A 1 445 ? 136.361 147.829 104.979 1.00 44.54 445 PRO A C 1
ATOM 3233 O O . PRO A 1 445 ? 135.950 148.959 105.248 1.00 49.50 445 PRO A O 1
ATOM 3237 N N . ASP A 1 446 ? 136.021 147.183 103.868 1.00 43.65 446 ASP A N 1
ATOM 3238 C CA . ASP A 1 446 ? 135.125 147.771 102.885 1.00 42.76 446 ASP A CA 1
ATOM 3239 C C . ASP A 1 446 ? 133.750 147.115 102.884 1.00 47.01 446 ASP A C 1
ATOM 3240 O O . ASP A 1 446 ? 133.031 147.196 101.882 1.00 45.49 446 ASP A O 1
ATOM 3245 N N . GLY A 1 447 ? 133.366 146.476 103.983 1.00 46.18 447 GLY A N 1
ATOM 3246 C CA . GLY A 1 447 ? 132.047 145.882 104.066 1.00 47.22 447 GLY A CA 1
ATOM 3247 C C . GLY A 1 447 ? 131.654 145.598 105.494 1.00 43.98 447 GLY A C 1
ATOM 3248 O O . GLY A 1 447 ? 132.504 145.387 106.364 1.00 43.47 447 GLY A O 1
ATOM 3249 N N . ILE A 1 448 ? 130.347 145.605 105.733 1.00 45.13 448 ILE A N 1
ATOM 3250 C CA . ILE A 1 448 ? 129.756 145.287 107.025 1.00 37.37 448 ILE A CA 1
ATOM 3251 C C . ILE A 1 448 ? 128.562 144.385 106.757 1.00 34.21 448 ILE A C 1
ATOM 3252 O O . ILE A 1 448 ? 127.711 144.715 105.923 1.00 38.04 448 ILE A O 1
ATOM 3257 N N . MET A 1 449 ? 128.497 143.250 107.444 1.00 18.90 449 MET A N 1
ATOM 3258 C CA . MET A 1 449 ? 127.345 142.359 107.357 1.00 26.91 449 MET A CA 1
ATOM 3259 C C . MET A 1 449 ? 126.939 142.063 108.796 1.00 33.04 449 MET A C 1
ATOM 3260 O O . MET A 1 449 ? 127.445 141.125 109.413 1.00 32.59 449 MET A O 1
ATOM 3265 N N . ALA A 1 450 ? 126.025 142.868 109.325 1.00 29.71 450 ALA A N 1
ATOM 3266 C CA . ALA A 1 450 ? 125.485 142.681 110.663 1.00 24.06 450 ALA A CA 1
ATOM 3267 C C . ALA A 1 450 ? 124.012 142.327 110.555 1.00 36.24 450 ALA A C 1
ATOM 3268 O O . ALA A 1 450 ? 123.231 143.080 109.965 1.00 31.68 450 ALA A O 1
ATOM 3270 N N . ALA A 1 451 ? 123.637 141.188 111.125 1.00 38.37 451 ALA A N 1
ATOM 3271 C CA . ALA A 1 451 ? 122.264 140.706 111.090 1.00 30.84 451 ALA A CA 1
ATOM 3272 C C . ALA A 1 451 ? 121.573 141.045 112.402 1.00 25.28 451 ALA A C 1
ATOM 3273 O O . ALA A 1 451 ? 122.024 140.615 113.468 1.00 24.87 451 ALA A O 1
ATOM 3275 N N . TYR A 1 452 ? 120.441 141.762 112.305 1.00 25.73 452 TYR A N 1
ATOM 3276 C CA . TYR A 1 452 ? 119.597 142.301 113.376 1.00 33.62 452 TYR A CA 1
ATOM 3277 C C . TYR A 1 452 ? 120.407 142.807 114.572 1.00 38.79 452 TYR A C 1
ATOM 3278 O O . TYR A 1 452 ? 120.357 142.218 115.658 1.00 43.01 452 TYR A O 1
ATOM 3287 N N . PRO A 1 453 ? 121.155 143.894 114.415 1.00 23.03 453 PRO A N 1
ATOM 3288 C CA . PRO A 1 453 ? 122.062 144.338 115.475 1.00 18.63 453 PRO A CA 1
ATOM 3289 C C . PRO A 1 453 ? 121.336 145.116 116.565 1.00 12.21 453 PRO A C 1
ATOM 3290 O O . PRO A 1 453 ? 120.231 145.624 116.383 1.00 29.84 453 PRO A O 1
ATOM 3294 N N . ALA A 1 454 ? 121.996 145.200 117.721 1.00 20.25 454 ALA A N 1
ATOM 3295 C CA . ALA A 1 454 ? 121.497 145.961 118.867 1.00 36.50 454 ALA A CA 1
ATOM 3296 C C . ALA A 1 454 ? 122.190 147.319 118.858 1.00 45.60 454 ALA A C 1
ATOM 3297 O O . ALA A 1 454 ? 123.134 147.577 119.603 1.00 38.82 454 ALA A O 1
ATOM 3299 N N . THR A 1 455 ? 121.703 148.204 117.997 1.00 47.80 455 THR A N 1
ATOM 3300 C CA . THR A 1 455 ? 122.457 149.395 117.642 1.00 38.59 455 THR A CA 1
ATOM 3301 C C . THR A 1 455 ? 121.949 150.618 118.427 1.00 39.32 455 THR A C 1
ATOM 3302 O O . THR A 1 455 ? 122.529 151.708 118.353 1.00 42.80 455 THR A O 1
ATOM 3306 N N . MET A 1 456 ? 120.937 150.402 119.268 1.00 47.38 456 MET A N 1
ATOM 3307 C CA . MET A 1 456 ? 120.212 151.407 120.058 1.00 49.27 456 MET A CA 1
ATOM 3308 C C . MET A 1 456 ? 120.161 151.014 121.529 1.00 53.84 456 MET A C 1
ATOM 3309 O O . MET A 1 456 ? 119.101 150.970 122.151 1.00 52.17 456 MET A O 1
ATOM 3314 N N . LEU A 1 457 ? 121.339 150.729 122.085 1.00 56.37 457 LEU A N 1
ATOM 3315 C CA . LEU A 1 457 ? 121.463 150.369 123.494 1.00 52.77 457 LEU A CA 1
ATOM 3316 C C . LEU A 1 457 ? 121.009 151.480 124.439 1.00 55.44 457 LEU A C 1
ATOM 3317 O O . LEU A 1 457 ? 120.756 151.206 125.616 1.00 54.98 457 LEU A O 1
ATOM 3322 N N . GLN A 1 458 ? 120.921 152.719 123.967 1.00 63.83 458 GLN A N 1
ATOM 3323 C CA . GLN A 1 458 ? 120.290 153.783 124.739 1.00 67.55 458 GLN A CA 1
ATOM 3324 C C . GLN A 1 458 ? 118.810 153.464 124.933 1.00 65.75 458 GLN A C 1
ATOM 3325 O O . GLN A 1 458 ? 118.103 153.229 123.941 1.00 60.76 458 GLN A O 1
ATOM 3331 N N . PRO A 1 459 ? 118.306 153.422 126.170 1.00 78.02 459 PRO A N 1
ATOM 3332 C CA . PRO A 1 459 ? 116.905 153.031 126.398 1.00 79.42 459 PRO A CA 1
ATOM 3333 C C . PRO A 1 459 ? 115.934 154.128 125.980 1.00 85.24 459 PRO A C 1
ATOM 3334 O O . PRO A 1 459 ? 116.032 155.271 126.431 1.00 78.70 459 PRO A O 1
ATOM 3338 N N . ALA A 1 460 ? 114.991 153.772 125.108 1.00 89.04 460 ALA A N 1
ATOM 3339 C CA . ALA A 1 460 ? 113.966 154.705 124.661 1.00 86.47 460 ALA A CA 1
ATOM 3340 C C . ALA A 1 460 ? 112.776 153.920 124.129 1.00 87.42 460 ALA A C 1
ATOM 3341 O O . ALA A 1 460 ? 112.937 152.811 123.613 1.00 85.07 460 ALA A O 1
ATOM 3343 N N . ALA A 1 461 ? 111.587 154.503 124.259 1.00 88.30 461 ALA A N 1
ATOM 3344 C CA . ALA A 1 461 ? 110.378 153.865 123.764 1.00 88.41 461 ALA A CA 1
ATOM 3345 C C . ALA A 1 461 ? 110.303 153.956 122.244 1.00 83.72 461 ALA A C 1
ATOM 3346 O O . ALA A 1 461 ? 110.788 154.906 121.624 1.00 83.80 461 ALA A O 1
ATOM 3348 N N . SER A 1 462 ? 109.681 152.947 121.644 1.00 61.08 462 SER A N 1
ATOM 3349 C CA . SER A 1 462 ? 109.555 152.868 120.196 1.00 62.18 462 SER A CA 1
ATOM 3350 C C . SER A 1 462 ? 108.369 151.973 119.866 1.00 67.17 462 SER A C 1
ATOM 3351 O O . SER A 1 462 ? 107.991 151.123 120.680 1.00 70.39 462 SER A O 1
ATOM 3354 N N . PRO A 1 463 ? 107.743 152.160 118.694 1.00 61.48 463 PRO A N 1
ATOM 3355 C CA . PRO A 1 463 ? 106.622 151.278 118.316 1.00 56.01 463 PRO A CA 1
ATOM 3356 C C . PRO A 1 463 ? 107.008 149.818 118.172 1.00 56.59 463 PRO A C 1
ATOM 3357 O O . PRO A 1 463 ? 106.224 148.936 118.541 1.00 56.13 463 PRO A O 1
ATOM 3361 N N . SER A 1 464 ? 108.194 149.536 117.635 1.00 50.37 464 SER A N 1
ATOM 3362 C CA . SER A 1 464 ? 108.631 148.156 117.484 1.00 45.54 464 SER A CA 1
ATOM 3363 C C . SER A 1 464 ? 109.223 147.592 118.762 1.00 46.11 464 SER A C 1
ATOM 3364 O O . SER A 1 464 ? 109.316 146.369 118.897 1.00 50.47 464 SER A O 1
ATOM 3367 N N . ARG A 1 465 ? 109.628 148.445 119.697 1.00 43.18 465 ARG A N 1
ATOM 3368 C CA . ARG A 1 465 ? 110.008 147.960 121.013 1.00 44.13 465 ARG A CA 1
ATOM 3369 C C . ARG A 1 465 ? 108.802 147.736 121.911 1.00 47.63 465 ARG A C 1
ATOM 3370 O O . ARG A 1 465 ? 108.971 147.260 123.039 1.00 52.98 465 ARG A O 1
ATOM 3378 N N . LEU A 1 466 ? 107.595 148.071 121.443 1.00 51.46 466 LEU A N 1
ATOM 3379 C CA . LEU A 1 466 ? 106.392 147.761 122.202 1.00 53.72 466 LEU A CA 1
ATOM 3380 C C . LEU A 1 466 ? 106.068 146.276 122.141 1.00 54.48 466 LEU A C 1
ATOM 3381 O O . LEU A 1 466 ? 105.439 145.748 123.062 1.00 54.99 466 LEU A O 1
ATOM 3386 N N . LEU A 1 467 ? 106.481 145.592 121.077 1.00 40.17 467 LEU A N 1
ATOM 3387 C CA . LEU A 1 467 ? 106.296 144.147 120.962 1.00 33.04 467 LEU A CA 1
ATOM 3388 C C . LEU A 1 467 ? 107.501 143.384 121.513 1.00 38.65 467 LEU A C 1
ATOM 3389 O O . LEU A 1 467 ? 107.995 142.409 120.956 1.00 35.77 467 LEU A O 1
ATOM 3394 N N . SER A 1 468 ? 107.928 143.804 122.700 1.00 53.22 468 SER A N 1
ATOM 3395 C CA . SER A 1 468 ? 108.981 143.132 123.438 1.00 54.88 468 SER A CA 1
ATOM 3396 C C . SER A 1 468 ? 108.452 142.380 124.645 1.00 62.70 468 SER A C 1
ATOM 3397 O O . SER A 1 468 ? 109.205 141.616 125.257 1.00 60.73 468 SER A O 1
ATOM 3400 N N . LEU A 1 469 ? 107.187 142.579 125.002 1.00 63.45 469 LEU A N 1
ATOM 3401 C CA . LEU A 1 469 ? 106.536 141.855 126.084 1.00 59.72 469 LEU A CA 1
ATOM 3402 C C . LEU A 1 469 ? 105.801 140.612 125.601 1.00 53.98 469 LEU A C 1
ATOM 3403 O O . LEU A 1 469 ? 105.277 139.859 126.427 1.00 55.46 469 LEU A O 1
ATOM 3408 N N . MET A 1 470 ? 105.767 140.371 124.290 1.00 53.43 470 MET A N 1
ATOM 3409 C CA . MET A 1 470 ? 104.979 139.297 123.708 1.00 51.90 470 MET A CA 1
ATOM 3410 C C . MET A 1 470 ? 105.797 138.252 122.962 1.00 48.43 470 MET A C 1
ATOM 3411 O O . MET A 1 470 ? 105.234 137.223 122.570 1.00 41.43 470 MET A O 1
ATOM 3416 N N . ASP A 1 471 ? 107.092 138.479 122.753 1.00 58.72 471 ASP A N 1
ATOM 3417 C CA . ASP A 1 471 ? 107.891 137.587 121.927 1.00 60.14 471 ASP A CA 1
ATOM 3418 C C . ASP A 1 471 ? 108.135 136.254 122.636 1.00 59.95 471 ASP A C 1
ATOM 3419 O O . ASP A 1 471 ? 108.205 136.200 123.866 1.00 59.46 471 ASP A O 1
ATOM 3424 N N . PRO A 1 472 ? 108.258 135.151 121.875 1.00 58.32 472 PRO A N 1
ATOM 3425 C CA . PRO A 1 472 ? 108.389 133.827 122.502 1.00 67.48 472 PRO A CA 1
ATOM 3426 C C . PRO A 1 472 ? 109.691 133.586 123.248 1.00 62.90 472 PRO A C 1
ATOM 3427 O O . PRO A 1 472 ? 109.678 133.120 124.389 1.00 57.58 472 PRO A O 1
ATOM 3431 N N . LEU A 1 473 ? 110.809 133.905 122.604 1.00 64.75 473 LEU A N 1
ATOM 3432 C CA . LEU A 1 473 ? 112.115 133.633 123.200 1.00 66.39 473 LEU A CA 1
ATOM 3433 C C . LEU A 1 473 ? 112.543 134.618 124.273 1.00 68.04 473 LEU A C 1
ATOM 3434 O O . LEU A 1 473 ? 113.117 134.213 125.279 1.00 69.54 473 LEU A O 1
ATOM 3439 N N . LEU A 1 474 ? 112.275 135.903 124.079 1.00 63.86 474 LEU A N 1
ATOM 3440 C CA . LEU A 1 474 ? 112.777 136.888 125.037 1.00 67.84 474 LEU A CA 1
ATOM 3441 C C . LEU A 1 474 ? 111.730 137.868 125.543 1.00 66.65 474 LEU A C 1
ATOM 3442 O O . LEU A 1 474 ? 110.905 138.361 124.774 1.00 66.53 474 LEU A O 1
ATOM 3447 N N . PRO A 1 475 ? 111.748 138.136 126.853 1.00 30.00 475 PRO A N 1
ATOM 3448 C CA . PRO A 1 475 ? 110.832 139.138 127.397 1.00 30.00 475 PRO A CA 1
ATOM 3449 C C . PRO A 1 475 ? 111.485 140.505 127.391 1.00 30.00 475 PRO A C 1
ATOM 3450 O O . PRO A 1 475 ? 112.676 140.618 127.097 1.00 30.00 475 PRO A O 1
ATOM 3454 N N . LEU A 1 476 ? 110.721 141.535 127.723 1.00 61.35 476 LEU A N 1
ATOM 3455 C CA . LEU A 1 476 ? 111.257 142.888 127.751 1.00 60.90 476 LEU A CA 1
ATOM 3456 C C . LEU A 1 476 ? 112.502 143.000 128.616 1.00 60.61 476 LEU A C 1
ATOM 3457 O O . LEU A 1 476 ? 113.292 143.928 128.444 1.00 62.83 476 LEU A O 1
ATOM 3462 N N . SER A 1 477 ? 112.695 142.066 129.542 1.00 67.34 477 SER A N 1
ATOM 3463 C CA . SER A 1 477 ? 113.816 142.186 130.462 1.00 64.01 477 SER A CA 1
ATOM 3464 C C . SER A 1 477 ? 115.119 141.641 129.902 1.00 67.57 477 SER A C 1
ATOM 3465 O O . SER A 1 477 ? 116.141 141.742 130.586 1.00 70.10 477 SER A O 1
ATOM 3468 N N . VAL A 1 478 ? 115.115 141.046 128.708 1.00 63.10 478 VAL A N 1
ATOM 3469 C CA . VAL A 1 478 ? 116.368 140.601 128.106 1.00 62.55 478 VAL A CA 1
ATOM 3470 C C . VAL A 1 478 ? 117.233 141.799 127.727 1.00 59.22 478 VAL A C 1
ATOM 3471 O O . VAL A 1 478 ? 118.418 141.866 128.074 1.00 62.80 478 VAL A O 1
ATOM 3475 N N . LEU A 1 479 ? 116.648 142.777 127.034 1.00 62.38 479 LEU A N 1
ATOM 3476 C CA . LEU A 1 479 ? 117.420 143.940 126.606 1.00 63.66 479 LEU A CA 1
ATOM 3477 C C . LEU A 1 479 ? 117.496 145.013 127.678 1.00 65.02 479 LEU A C 1
ATOM 3478 O O . LEU A 1 479 ? 118.345 145.906 127.594 1.00 67.32 479 LEU A O 1
ATOM 3483 N N . SER A 1 480 ? 116.613 144.959 128.673 1.00 76.37 480 SER A N 1
ATOM 3484 C CA . SER A 1 480 ? 116.700 145.896 129.785 1.00 72.79 480 SER A CA 1
ATOM 3485 C C . SER A 1 480 ? 117.928 145.616 130.639 1.00 75.43 480 SER A C 1
ATOM 3486 O O . SER A 1 480 ? 118.571 146.547 131.138 1.00 72.49 480 SER A O 1
ATOM 3489 N N . LYS A 1 481 ? 118.266 144.343 130.818 1.00 67.17 481 LYS A N 1
ATOM 3490 C CA . LYS A 1 481 ? 119.416 143.944 131.614 1.00 57.45 481 LYS A CA 1
ATOM 3491 C C . LYS A 1 481 ? 120.647 143.637 130.773 1.00 62.58 481 LYS A C 1
ATOM 3492 O O . LYS A 1 481 ? 121.702 143.334 131.338 1.00 71.44 481 LYS A O 1
ATOM 3498 N N . CYS A 1 482 ? 120.542 143.701 129.444 1.00 62.20 482 CYS A N 1
ATOM 3499 C CA . CYS A 1 482 ? 121.726 143.561 128.602 1.00 66.00 482 CYS A CA 1
ATOM 3500 C C . CYS A 1 482 ? 122.581 144.823 128.631 1.00 62.68 482 CYS A C 1
ATOM 3501 O O . CYS A 1 482 ? 123.813 144.741 128.661 1.00 60.64 482 CYS A O 1
ATOM 3504 N N . VAL A 1 483 ? 121.948 145.998 128.635 1.00 49.29 483 VAL A N 1
ATOM 3505 C CA . VAL A 1 483 ? 122.706 147.242 128.686 1.00 40.43 483 VAL A CA 1
ATOM 3506 C C . VAL A 1 483 ? 123.134 147.594 130.106 1.00 48.03 483 VAL A C 1
ATOM 3507 O O . VAL A 1 483 ? 124.017 148.441 130.287 1.00 58.60 483 VAL A O 1
ATOM 3511 N N . SER A 1 484 ? 122.540 146.971 131.126 1.00 57.05 484 SER A N 1
ATOM 3512 C CA . SER A 1 484 ? 123.065 147.135 132.477 1.00 61.60 484 SER A CA 1
ATOM 3513 C C . SER A 1 484 ? 124.385 146.393 132.634 1.00 57.24 484 SER A C 1
ATOM 3514 O O . SER A 1 484 ? 125.279 146.843 133.360 1.00 54.96 484 SER A O 1
ATOM 3517 N N . ALA A 1 485 ? 124.520 145.254 131.955 1.00 51.12 485 ALA A N 1
ATOM 3518 C CA . ALA A 1 485 ? 125.765 144.500 131.997 1.00 55.71 485 ALA A CA 1
ATOM 3519 C C . ALA A 1 485 ? 126.852 145.174 131.170 1.00 59.73 485 ALA A C 1
ATOM 3520 O O . ALA A 1 485 ? 128.009 145.244 131.598 1.00 61.28 485 ALA A O 1
ATOM 3522 N N . TYR A 1 486 ? 126.497 145.666 129.980 1.00 54.09 486 TYR A N 1
ATOM 3523 C CA . TYR A 1 486 ? 127.476 146.290 129.093 1.00 50.40 486 TYR A CA 1
ATOM 3524 C C . TYR A 1 486 ? 128.019 147.588 129.681 1.00 53.66 486 TYR A C 1
ATOM 3525 O O . TYR A 1 486 ? 129.234 147.809 129.690 1.00 61.73 486 TYR A O 1
ATOM 3534 N N . ALA A 1 487 ? 127.143 148.455 130.183 1.00 55.89 487 ALA A N 1
ATOM 3535 C CA . ALA A 1 487 ? 127.588 149.739 130.706 1.00 58.57 487 ALA A CA 1
ATOM 3536 C C . ALA A 1 487 ? 128.140 149.651 132.122 1.00 66.41 487 ALA A C 1
ATOM 3537 O O . ALA A 1 487 ? 128.681 150.646 132.616 1.00 69.87 487 ALA A O 1
ATOM 3539 N N . GLY A 1 488 ? 128.031 148.496 132.775 1.00 74.86 488 GLY A N 1
ATOM 3540 C CA . GLY A 1 488 ? 128.526 148.339 134.129 1.00 74.36 488 GLY A CA 1
ATOM 3541 C C . GLY A 1 488 ? 127.796 149.184 135.153 1.00 75.99 488 GLY A C 1
ATOM 3542 O O . GLY A 1 488 ? 128.427 149.860 135.971 1.00 78.91 488 GLY A O 1
ATOM 3543 N N . ALA A 1 489 ? 126.466 149.167 135.100 1.00 87.84 489 ALA A N 1
ATOM 3544 C CA . ALA A 1 489 ? 125.659 149.930 136.041 1.00 90.34 489 ALA A CA 1
ATOM 3545 C C . ALA A 1 489 ? 125.792 149.373 137.456 1.00 89.48 489 ALA A C 1
ATOM 3546 O O . ALA A 1 489 ? 125.960 148.169 137.664 1.00 90.39 489 ALA A O 1
ATOM 3548 N N . LYS A 1 490 ? 125.718 150.272 138.434 1.00 105.86 490 LYS A N 1
ATOM 3549 C CA . LYS A 1 490 ? 125.841 149.904 139.838 1.00 105.90 490 LYS A CA 1
ATOM 3550 C C . LYS A 1 490 ? 124.458 149.705 140.445 1.00 107.17 490 LYS A C 1
ATOM 3551 O O . LYS A 1 490 ? 123.579 150.562 140.302 1.00 105.10 490 LYS A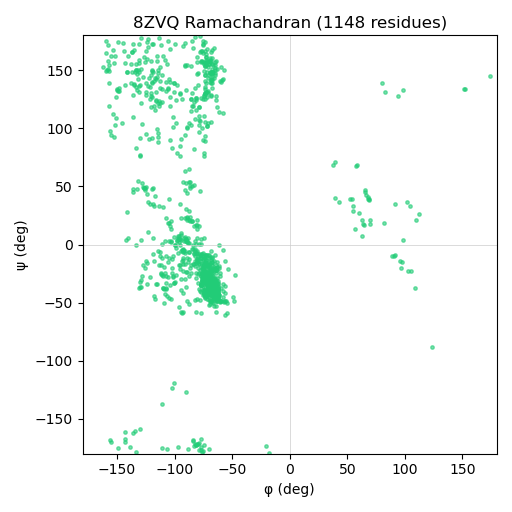 O 1
ATOM 3557 N N . THR A 1 491 ? 124.269 148.575 141.120 1.00 115.64 491 THR A N 1
ATOM 3558 C CA . THR A 1 491 ? 122.995 148.269 141.759 1.00 112.88 491 THR A CA 1
ATOM 3559 C C . THR A 1 491 ? 122.925 148.878 143.155 1.00 111.06 491 THR A C 1
ATOM 3560 O O . THR A 1 491 ? 121.841 149.148 143.672 1.00 108.40 491 THR A O 1
ATOM 3564 N N . ALA A 1 638 ? 95.264 161.512 128.699 1.00 86.34 638 ALA A N 1
ATOM 3565 C CA . ALA A 1 638 ? 94.909 160.409 129.583 1.00 87.49 638 ALA A CA 1
ATOM 3566 C C . ALA A 1 638 ? 95.594 159.121 129.144 1.00 86.39 638 ALA A C 1
ATOM 3567 O O . ALA A 1 638 ? 95.909 158.945 127.967 1.00 86.49 638 ALA A O 1
ATOM 3569 N N . ALA A 1 639 ? 95.834 158.226 130.106 1.00 82.10 639 ALA A N 1
ATOM 3570 C CA . ALA A 1 639 ? 96.442 156.939 129.786 1.00 80.32 639 ALA A CA 1
ATOM 3571 C C . ALA A 1 639 ? 95.490 156.061 128.984 1.00 78.30 639 ALA A C 1
ATOM 3572 O O . ALA A 1 639 ? 95.914 155.361 128.057 1.00 78.60 639 ALA A O 1
ATOM 3574 N N . PHE A 1 640 ? 94.202 156.087 129.322 1.00 76.68 640 PHE A N 1
ATOM 3575 C CA . PHE A 1 640 ? 93.206 155.271 128.645 1.00 76.23 640 PHE A CA 1
ATOM 3576 C C . PHE A 1 640 ? 91.842 155.908 128.845 1.00 77.32 640 PHE A C 1
ATOM 3577 O O . PHE A 1 640 ? 91.618 156.567 129.868 1.00 78.96 640 PHE A O 1
ATOM 3585 N N . PRO A 1 641 ? 90.922 155.751 127.895 1.00 85.50 641 PRO A N 1
ATOM 3586 C CA . PRO A 1 641 ? 89.564 156.271 128.087 1.00 85.59 641 PRO A CA 1
ATOM 3587 C C . PRO A 1 641 ? 88.826 155.522 129.188 1.00 84.49 641 PRO A C 1
ATOM 3588 O O . PRO A 1 641 ? 89.130 154.372 129.514 1.00 83.98 641 PRO A O 1
ATOM 3592 N N . GLU A 1 642 ? 87.848 156.212 129.773 1.00 92.19 642 GLU A N 1
ATOM 3593 C CA . GLU A 1 642 ? 87.070 155.644 130.866 1.00 90.02 642 GLU A CA 1
ATOM 3594 C C . GLU A 1 642 ? 86.194 154.500 130.373 1.00 90.94 642 GLU A C 1
ATOM 3595 O O . GLU A 1 642 ? 85.639 154.547 129.271 1.00 90.30 642 GLU A O 1
ATOM 3601 N N . GLY A 1 643 ? 86.074 153.464 131.200 1.00 80.47 643 GLY A N 1
ATOM 3602 C CA . GLY A 1 643 ? 85.287 152.299 130.871 1.00 79.00 643 GLY A CA 1
ATOM 3603 C C . GLY A 1 643 ? 86.042 151.193 130.169 1.00 79.51 643 GLY A C 1
ATOM 3604 O O . GLY A 1 643 ? 85.496 150.093 130.017 1.00 79.65 643 GLY A O 1
ATOM 3605 N N . PHE A 1 644 ? 87.275 151.442 129.739 1.00 71.71 644 PHE A N 1
ATOM 3606 C CA . PHE A 1 644 ? 88.109 150.433 129.099 1.00 69.85 644 PHE A CA 1
ATOM 3607 C C . PHE A 1 644 ? 89.146 149.959 130.105 1.00 68.01 644 PHE A C 1
ATOM 3608 O O . PHE A 1 644 ? 89.960 150.756 130.582 1.00 63.53 644 PHE A O 1
ATOM 3616 N N . HIS A 1 645 ? 89.118 148.670 130.419 1.00 82.45 645 HIS A N 1
ATOM 3617 C CA . HIS A 1 645 ? 90.040 148.137 131.410 1.00 79.91 645 HIS A CA 1
ATOM 3618 C C . HIS A 1 645 ? 90.323 146.663 131.152 1.00 77.80 645 HIS A C 1
ATOM 3619 O O . HIS A 1 645 ? 89.585 145.792 131.629 1.00 77.95 645 HIS A O 1
ATOM 3626 N N . PRO A 1 646 ? 91.383 146.341 130.406 1.00 78.84 646 PRO A N 1
ATOM 3627 C CA . PRO A 1 646 ? 91.806 144.938 130.300 1.00 82.46 646 PRO A CA 1
ATOM 3628 C C . PRO A 1 646 ? 92.544 144.492 131.553 1.00 75.14 646 PRO A C 1
ATOM 3629 O O . PRO A 1 646 ? 92.648 145.258 132.518 1.00 75.36 646 PRO A O 1
ATOM 3633 N N . ARG A 1 647 ? 93.050 143.260 131.564 1.00 67.54 647 ARG A N 1
ATOM 3634 C CA . ARG A 1 647 ? 93.799 142.779 132.717 1.00 72.47 647 ARG A CA 1
ATOM 3635 C C . ARG A 1 647 ? 95.117 143.535 132.842 1.00 72.57 647 ARG A C 1
ATOM 3636 O O . ARG A 1 647 ? 95.823 143.747 131.852 1.00 66.70 647 ARG A O 1
ATOM 3644 N N . ARG A 1 648 ? 95.438 143.956 134.062 1.00 74.88 648 ARG A N 1
ATOM 3645 C CA . ARG A 1 648 ? 96.610 144.772 134.329 1.00 73.38 648 ARG A CA 1
ATOM 3646 C C . ARG A 1 648 ? 97.546 144.039 135.279 1.00 75.10 648 ARG A C 1
ATOM 3647 O O . ARG A 1 648 ? 97.109 143.261 136.132 1.00 73.05 648 ARG A O 1
ATOM 3655 N N . SER A 1 649 ? 98.843 144.293 135.119 1.00 80.84 649 SER A N 1
ATOM 3656 C CA . SER A 1 649 ? 99.875 143.610 135.896 1.00 85.50 649 SER A CA 1
ATOM 3657 C C . SER A 1 649 ? 99.945 144.244 137.278 1.00 85.35 649 SER A C 1
ATOM 3658 O O . SER A 1 649 ? 100.497 145.332 137.450 1.00 86.96 649 SER A O 1
ATOM 3661 N N . SER A 1 650 ? 99.376 143.563 138.269 1.00 86.41 650 SER A N 1
ATOM 3662 C CA . SER A 1 650 ? 99.380 144.031 139.647 1.00 86.31 650 SER A CA 1
ATOM 3663 C C . SER A 1 650 ? 100.395 143.296 140.511 1.00 87.28 650 SER A C 1
ATOM 3664 O O . SER A 1 650 ? 100.340 143.403 141.741 1.00 87.70 650 SER A O 1
ATOM 3667 N N . GLN A 1 651 ? 101.314 142.553 139.902 1.00 88.27 651 GLN A N 1
ATOM 3668 C CA . GLN A 1 651 ? 102.301 141.765 140.642 1.00 92.62 651 GLN A CA 1
ATOM 3669 C C . GLN A 1 651 ? 103.545 142.584 140.980 1.00 91.42 651 GLN A C 1
ATOM 3670 O O . GLN A 1 651 ? 104.673 142.194 140.679 1.00 90.05 651 GLN A O 1
ATOM 3676 N N . GLY A 1 652 ? 103.344 143.737 141.614 1.00 93.43 652 GLY A N 1
ATOM 3677 C CA . GLY A 1 652 ? 104.452 144.576 142.024 1.00 95.75 652 GLY A CA 1
ATOM 3678 C C . GLY A 1 652 ? 104.979 145.457 140.910 1.00 95.35 652 GLY A C 1
ATOM 3679 O O . GLY A 1 652 ? 105.234 144.980 139.800 1.00 93.35 652 GLY A O 1
ATOM 3680 N N . ALA A 1 653 ? 105.155 146.745 141.196 1.00 98.11 653 ALA A N 1
ATOM 3681 C CA . ALA A 1 653 ? 105.677 147.688 140.213 1.00 98.23 653 ALA A CA 1
ATOM 3682 C C . ALA A 1 653 ? 107.195 147.566 140.173 1.00 94.98 653 ALA A C 1
ATOM 3683 O O . ALA A 1 653 ? 107.876 147.857 141.162 1.00 95.12 653 ALA A O 1
ATOM 3685 N N . THR A 1 654 ? 107.728 147.138 139.032 1.00 94.77 654 THR A N 1
ATOM 3686 C CA . THR A 1 654 ? 109.162 146.922 138.893 1.00 96.62 654 THR A CA 1
ATOM 3687 C C . THR A 1 654 ? 109.868 148.256 138.684 1.00 97.45 654 THR A C 1
ATOM 3688 O O . THR A 1 654 ? 109.606 148.958 137.702 1.00 94.92 654 THR A O 1
ATOM 3692 N N . GLN A 1 655 ? 110.761 148.602 139.607 1.00 106.06 655 GLN A N 1
ATOM 3693 C CA . GLN A 1 655 ? 111.583 149.806 139.517 1.00 105.63 655 GLN A CA 1
ATOM 3694 C C . GLN A 1 655 ? 113.043 149.365 139.574 1.00 103.12 655 GLN A C 1
ATOM 3695 O O . GLN A 1 655 ? 113.631 149.240 140.651 1.00 102.99 655 GLN A O 1
ATOM 3701 N N . MET A 1 656 ? 113.608 149.116 138.418 1.00 101.74 656 MET A N 1
ATOM 3702 C CA . MET A 1 656 ? 114.967 148.713 138.101 1.00 102.50 656 MET A CA 1
ATOM 3703 C C . MET A 1 656 ? 115.845 149.937 137.858 1.00 102.46 656 MET A C 1
ATOM 3704 O O . MET A 1 656 ? 115.345 151.001 137.482 1.00 102.11 656 MET A O 1
ATOM 3709 N N . PRO A 1 657 ? 117.158 149.834 138.086 1.00 102.13 657 PRO A N 1
ATOM 3710 C CA . PRO A 1 657 ? 118.066 150.925 137.702 1.00 99.93 657 PRO A CA 1
ATOM 3711 C C . PRO A 1 657 ? 118.365 150.890 136.210 1.00 102.02 657 PRO A C 1
ATOM 3712 O O . PRO A 1 657 ? 119.098 150.022 135.725 1.00 105.07 657 PRO A O 1
ATOM 3716 N N . LEU A 1 658 ? 117.790 151.839 135.475 1.00 101.30 658 LEU A N 1
ATOM 3717 C CA . LEU A 1 658 ? 118.028 151.987 134.044 1.00 101.20 658 LEU A CA 1
ATOM 3718 C C . LEU A 1 658 ? 118.585 153.372 133.730 1.00 101.80 658 LEU A C 1
ATOM 3719 O O . LEU A 1 658 ? 118.298 153.961 132.684 1.00 102.43 658 LEU A O 1
ATOM 3724 N N . TYR A 1 659 ? 119.406 153.897 134.639 1.00 95.08 659 TYR A N 1
ATOM 3725 C CA . TYR A 1 659 ? 119.979 155.226 134.472 1.00 93.52 659 TYR A CA 1
ATOM 3726 C C . TYR A 1 659 ? 120.965 155.254 133.309 1.00 93.13 659 TYR A C 1
ATOM 3727 O O . TYR A 1 659 ? 121.621 154.255 133.000 1.00 94.46 659 TYR A O 1
ATOM 3736 N N . SER A 1 660 ? 121.052 156.409 132.653 1.00 90.14 660 SER A N 1
ATOM 3737 C CA . SER A 1 660 ? 121.887 156.598 131.468 1.00 87.30 660 SER A CA 1
ATOM 3738 C C . SER A 1 660 ? 123.000 157.586 131.808 1.00 88.47 660 SER A C 1
ATOM 3739 O O . SER A 1 660 ? 122.828 158.802 131.687 1.00 89.10 660 SER A O 1
ATOM 3742 N N . SER A 1 661 ? 124.142 157.053 132.236 1.00 76.19 661 SER A N 1
ATOM 3743 C CA . SER A 1 661 ? 125.333 157.859 132.436 1.00 74.02 661 SER A CA 1
ATOM 3744 C C . SER A 1 661 ? 125.875 158.311 131.079 1.00 74.63 661 SER A C 1
ATOM 3745 O O . SER A 1 661 ? 125.575 157.698 130.052 1.00 73.91 661 SER A O 1
ATOM 3748 N N . PRO A 1 662 ? 126.661 159.398 131.043 1.00 72.73 662 PRO A N 1
ATOM 3749 C CA . PRO A 1 662 ? 127.246 159.858 129.764 1.00 72.44 662 PRO A CA 1
ATOM 3750 C C . PRO A 1 662 ? 128.123 158.838 129.030 1.00 72.19 662 PRO A C 1
ATOM 3751 O O . PRO A 1 662 ? 128.562 159.130 127.911 1.00 77.91 662 PRO A O 1
ATOM 3755 N N . ILE A 1 663 ? 128.390 157.663 129.613 1.00 73.04 663 ILE A N 1
ATOM 3756 C CA . ILE A 1 663 ? 129.110 156.600 128.916 1.00 71.55 663 ILE A CA 1
ATOM 3757 C C . ILE A 1 663 ? 128.223 155.763 128.007 1.00 66.97 663 ILE A C 1
ATOM 3758 O O . ILE A 1 663 ? 128.718 154.797 127.410 1.00 67.63 663 ILE A O 1
ATOM 3763 N N . VAL A 1 664 ? 126.933 156.087 127.884 1.00 64.25 664 VAL A N 1
ATOM 3764 C CA . VAL A 1 664 ? 126.016 155.309 127.052 1.00 65.83 664 VAL A CA 1
ATOM 3765 C C . VAL A 1 664 ? 125.590 156.059 125.793 1.00 67.20 664 VAL A C 1
ATOM 3766 O O . VAL A 1 664 ? 125.108 155.417 124.845 1.00 66.58 664 VAL A O 1
ATOM 3770 N N . LYS A 1 665 ? 125.739 157.376 125.791 1.00 63.40 665 LYS A N 1
ATOM 3771 C CA . LYS A 1 665 ? 125.328 158.174 124.649 1.00 63.41 665 LYS A CA 1
ATOM 3772 C C . LYS A 1 665 ? 126.520 158.412 123.752 1.00 63.21 665 LYS A C 1
ATOM 3773 O O . LYS A 1 665 ? 127.088 159.503 123.745 1.00 62.98 665 LYS A O 1
ATOM 3779 N N . ASN A 1 666 ? 126.909 157.395 122.993 1.00 67.66 666 ASN A N 1
ATOM 3780 C CA . ASN A 1 666 ? 128.089 157.518 122.150 1.00 64.19 666 ASN A CA 1
ATOM 3781 C C . ASN A 1 666 ? 128.082 156.490 121.040 1.00 61.55 666 ASN A C 1
ATOM 3782 O O . ASN A 1 666 ? 127.552 155.399 121.214 1.00 62.84 666 ASN A O 1
ATOM 3787 N N . PRO A 1 667 ? 128.682 156.829 119.891 1.00 52.48 667 PRO A N 1
ATOM 3788 C CA . PRO A 1 667 ? 128.783 155.853 118.806 1.00 44.19 667 PRO A CA 1
ATOM 3789 C C . PRO A 1 667 ? 129.433 154.602 119.318 1.00 52.25 667 PRO A C 1
ATOM 3790 O O . PRO A 1 667 ? 128.914 153.505 119.109 1.00 48.26 667 PRO A O 1
ATOM 3794 N N . PHE A 1 668 ? 130.571 154.767 119.980 1.00 53.13 668 PHE A N 1
ATOM 3795 C CA . PHE A 1 668 ? 131.303 153.623 120.491 1.00 52.75 668 PHE A CA 1
ATOM 3796 C C . PHE A 1 668 ? 130.378 152.671 121.214 1.00 55.12 668 PHE A C 1
ATOM 3797 O O . PHE A 1 668 ? 130.659 151.476 121.292 1.00 60.87 668 PHE A O 1
ATOM 3805 N N . MET A 1 669 ? 129.270 153.178 121.741 1.00 52.61 669 MET A N 1
ATOM 3806 C CA . MET A 1 669 ? 128.323 152.246 122.344 1.00 47.99 669 MET A CA 1
ATOM 3807 C C . MET A 1 669 ? 127.029 152.117 121.558 1.00 57.00 669 MET A C 1
ATOM 3808 O O . MET A 1 669 ? 126.393 151.058 121.619 1.00 61.73 669 MET A O 1
ATOM 3813 N N . SER A 1 670 ? 126.640 153.133 120.796 1.00 55.54 670 SER A N 1
ATOM 3814 C CA . SER A 1 670 ? 125.392 153.121 120.035 1.00 47.89 670 SER A CA 1
ATOM 3815 C C . SER A 1 670 ? 125.524 154.100 118.867 1.00 44.61 670 SER A C 1
ATOM 3816 O O . SER A 1 670 ? 125.351 155.317 119.032 1.00 47.12 670 SER A O 1
ATOM 3819 N N . PRO A 1 671 ? 125.856 153.601 117.671 1.00 38.38 671 PRO A N 1
ATOM 3820 C CA . PRO A 1 671 ? 126.378 154.473 116.608 1.00 47.99 671 PRO A CA 1
ATOM 3821 C C . PRO A 1 671 ? 125.337 155.250 115.800 1.00 47.04 671 PRO A C 1
ATOM 3822 O O . PRO A 1 671 ? 125.684 155.734 114.716 1.00 44.83 671 PRO A O 1
ATOM 3826 N N . LEU A 1 672 ? 124.084 155.392 116.251 1.00 48.43 672 LEU A N 1
ATOM 3827 C CA . LEU A 1 672 ? 123.164 156.336 115.604 1.00 54.70 672 LEU A CA 1
ATOM 3828 C C . LEU A 1 672 ? 123.384 157.766 116.070 1.00 58.27 672 LEU A C 1
ATOM 3829 O O . LEU A 1 672 ? 123.637 158.664 115.261 1.00 68.07 672 LEU A O 1
ATOM 3834 N N . LEU A 1 673 ? 123.260 158.007 117.379 1.00 57.91 673 LEU A N 1
ATOM 3835 C CA . LEU A 1 673 ? 123.286 159.358 117.935 1.00 60.75 673 LEU A CA 1
ATOM 3836 C C . LEU A 1 673 ? 124.701 159.908 118.046 1.00 58.96 673 LEU A C 1
ATOM 3837 O O . LEU A 1 673 ? 124.938 160.926 118.708 1.00 56.19 673 LEU A O 1
ATOM 3842 N N . ALA A 1 674 ? 125.632 159.261 117.355 1.00 57.93 674 ALA A N 1
ATOM 3843 C CA . ALA A 1 674 ? 126.985 159.729 117.223 1.00 56.50 674 ALA A CA 1
ATOM 3844 C C . ALA A 1 674 ? 127.013 161.040 116.448 1.00 58.81 674 ALA A C 1
ATOM 3845 O O . ALA A 1 674 ? 126.061 161.367 115.732 1.00 59.11 674 ALA A O 1
ATOM 3847 N N . PRO A 1 675 ? 128.066 161.836 116.629 1.00 69.10 675 PRO A N 1
ATOM 3848 C CA . PRO A 1 675 ? 128.240 163.025 115.789 1.00 67.81 675 PRO A CA 1
ATOM 3849 C C . PRO A 1 675 ? 128.303 162.650 114.315 1.00 65.94 675 PRO A C 1
ATOM 3850 O O . PRO A 1 675 ? 128.852 161.613 113.938 1.00 64.20 675 PRO A O 1
ATOM 3854 N N . ASP A 1 676 ? 127.703 163.507 113.490 1.00 64.97 676 ASP A N 1
ATOM 3855 C CA . ASP A 1 676 ? 127.516 163.214 112.073 1.00 66.13 676 ASP A CA 1
ATOM 3856 C C . ASP A 1 676 ? 128.839 163.207 111.316 1.00 64.86 676 ASP A C 1
ATOM 3857 O O . ASP A 1 676 ? 129.029 162.388 110.410 1.00 67.22 676 ASP A O 1
ATOM 3862 N N . SER A 1 677 ? 129.768 164.092 111.686 1.00 71.84 677 SER A N 1
ATOM 3863 C CA . SER A 1 677 ? 130.987 164.316 110.916 1.00 71.23 677 SER A CA 1
ATOM 3864 C C . SER A 1 677 ? 131.946 163.132 110.933 1.00 69.70 677 SER A C 1
ATOM 3865 O O . SER A 1 677 ? 132.886 163.115 110.132 1.00 69.98 677 SER A O 1
ATOM 3868 N N . MET A 1 678 ? 131.744 162.152 111.813 1.00 68.08 678 MET A N 1
ATOM 3869 C CA . MET A 1 678 ? 132.648 161.015 111.886 1.00 71.23 678 MET A CA 1
ATOM 3870 C C . MET A 1 678 ? 132.023 159.710 111.403 1.00 69.69 678 MET A C 1
ATOM 3871 O O . MET A 1 678 ? 132.704 158.680 111.410 1.00 64.67 678 MET A O 1
ATOM 3876 N N . LEU A 1 679 ? 130.758 159.728 110.973 1.00 63.31 679 LEU A N 1
ATOM 3877 C CA . LEU A 1 679 ? 130.163 158.586 110.283 1.00 59.94 679 LEU A CA 1
ATOM 3878 C C . LEU A 1 679 ? 130.352 158.643 108.776 1.00 64.87 679 LEU A C 1
ATOM 3879 O O . LEU A 1 679 ? 129.831 157.771 108.073 1.00 61.94 679 LEU A O 1
ATOM 3884 N N . LYS A 1 680 ? 131.060 159.651 108.265 1.00 73.97 680 LYS A N 1
ATOM 3885 C CA . LYS A 1 680 ? 131.202 159.799 106.820 1.00 72.09 680 LYS A CA 1
ATOM 3886 C C . LYS A 1 680 ? 132.131 158.740 106.238 1.00 72.35 680 LYS A C 1
ATOM 3887 O O . LYS A 1 680 ? 131.956 158.317 105.090 1.00 72.44 680 LYS A O 1
ATOM 3893 N N . SER A 1 681 ? 133.122 158.297 107.014 1.00 65.14 681 SER A N 1
ATOM 3894 C CA . SER A 1 681 ? 134.095 157.312 106.559 1.00 73.72 681 SER A CA 1
ATOM 3895 C C . SER A 1 681 ? 133.674 155.879 106.864 1.00 72.28 681 SER A C 1
ATOM 3896 O O . SER A 1 681 ? 134.532 154.990 106.944 1.00 73.20 681 SER A O 1
ATOM 3899 N N . LEU A 1 682 ? 132.379 155.632 107.045 1.00 51.89 682 LEU A N 1
ATOM 3900 C CA . LEU A 1 682 ? 131.905 154.286 107.310 1.00 46.16 682 LEU A CA 1
ATOM 3901 C C . LEU A 1 682 ? 132.047 153.417 106.062 1.00 48.41 682 LEU A C 1
ATOM 3902 O O . LEU A 1 682 ? 131.918 153.905 104.937 1.00 52.60 682 LEU A O 1
ATOM 3907 N N . PRO A 1 683 ? 132.332 152.130 106.234 1.00 39.63 683 PRO A N 1
ATOM 3908 C CA . PRO A 1 683 ? 132.295 151.200 105.103 1.00 40.95 683 PRO A CA 1
ATOM 3909 C C . PRO A 1 683 ? 130.870 150.984 104.630 1.00 50.63 683 PRO A C 1
ATOM 3910 O O . PRO A 1 683 ? 129.919 151.296 105.362 1.00 57.47 683 PRO A O 1
ATOM 3914 N N . PRO A 1 684 ? 130.677 150.497 103.402 1.00 52.07 684 PRO A N 1
ATOM 3915 C CA . PRO A 1 684 ? 129.332 150.087 102.974 1.00 44.04 684 PRO A CA 1
ATOM 3916 C C . PRO A 1 684 ? 128.783 148.986 103.869 1.00 36.94 684 PRO A C 1
ATOM 3917 O O . PRO A 1 684 ? 129.504 148.072 104.273 1.00 32.37 684 PRO A O 1
ATOM 3921 N N . VAL A 1 685 ? 127.494 149.083 104.177 1.00 43.85 685 VAL A N 1
ATOM 3922 C CA . VAL A 1 685 ? 126.857 148.264 105.199 1.00 45.54 685 VAL A CA 1
ATOM 3923 C C . VAL A 1 685 ? 125.734 147.463 104.562 1.00 49.37 685 VAL A C 1
ATOM 3924 O O . VAL A 1 685 ? 124.890 148.023 103.853 1.00 44.89 685 VAL A O 1
ATOM 3928 N N . HIS A 1 686 ? 125.724 146.159 104.816 1.00 29.18 686 HIS A N 1
ATOM 3929 C CA . HIS A 1 686 ? 124.629 145.283 104.428 1.00 35.95 686 HIS A CA 1
ATOM 3930 C C . HIS A 1 686 ? 124.004 144.740 105.707 1.00 40.34 686 HIS A C 1
ATOM 3931 O O . HIS A 1 686 ? 124.705 144.167 106.546 1.00 38.69 686 HIS A O 1
ATOM 3938 N N . ILE A 1 687 ? 122.699 144.936 105.864 1.00 42.78 687 ILE A N 1
ATOM 3939 C CA . ILE A 1 687 ? 122.022 144.677 107.130 1.00 43.99 687 ILE A CA 1
ATOM 3940 C C . ILE A 1 687 ? 120.696 143.976 106.857 1.00 50.82 687 ILE A C 1
ATOM 3941 O O . ILE A 1 687 ? 120.003 144.289 105.882 1.00 44.20 687 ILE A O 1
ATOM 3946 N N . VAL A 1 688 ? 120.367 142.985 107.692 1.00 52.78 688 VAL A N 1
ATOM 3947 C CA . VAL A 1 688 ? 119.097 142.274 107.614 1.00 47.30 688 VAL A CA 1
ATOM 3948 C C . VAL A 1 688 ? 118.472 142.209 109.002 1.00 46.88 688 VAL A C 1
ATOM 3949 O O . VAL A 1 688 ? 119.154 142.294 110.026 1.00 46.41 688 VAL A O 1
ATOM 3953 N N . ALA A 1 689 ? 117.149 142.054 109.020 1.00 40.67 689 ALA A N 1
ATOM 3954 C CA . ALA A 1 689 ? 116.381 141.938 110.254 1.00 39.37 689 ALA A CA 1
ATOM 3955 C C . ALA A 1 689 ? 115.050 141.278 109.925 1.00 44.92 689 ALA A C 1
ATOM 3956 O O . ALA A 1 689 ? 114.740 141.014 108.763 1.00 45.08 689 ALA A O 1
ATOM 3958 N N . CYS A 1 690 ? 114.267 141.005 110.965 1.00 51.02 690 CYS A N 1
ATOM 3959 C CA . CYS A 1 690 ? 112.916 140.490 110.786 1.00 54.16 690 CYS A CA 1
ATOM 3960 C C . CYS A 1 690 ? 111.892 141.550 111.175 1.00 49.04 690 CYS A C 1
ATOM 3961 O O . CYS A 1 690 ? 112.197 142.517 111.876 1.00 54.17 690 CYS A O 1
ATOM 3964 N N . ALA A 1 691 ? 110.658 141.345 110.717 1.00 40.20 691 ALA A N 1
ATOM 3965 C CA . ALA A 1 691 ? 109.600 142.320 110.937 1.00 45.91 691 ALA A CA 1
ATOM 3966 C C . ALA A 1 691 ? 109.026 142.286 112.347 1.00 40.20 691 ALA A C 1
ATOM 3967 O O . ALA A 1 691 ? 108.322 143.227 112.727 1.00 38.10 691 ALA A O 1
ATOM 3969 N N . LEU A 1 692 ? 109.304 141.248 113.130 1.00 41.92 692 LEU A N 1
ATOM 3970 C CA . LEU A 1 692 ? 108.700 141.083 114.450 1.00 49.33 692 LEU A CA 1
ATOM 3971 C C . LEU A 1 692 ? 109.772 140.896 115.514 1.00 46.33 692 LEU A C 1
ATOM 3972 O O . LEU A 1 692 ? 109.692 140.013 116.371 1.00 55.24 692 LEU A O 1
ATOM 3977 N N . ASP A 1 693 ? 110.794 141.739 115.475 1.00 35.76 693 ASP A N 1
ATOM 3978 C CA . ASP A 1 693 ? 111.815 141.781 116.505 1.00 38.54 693 ASP A CA 1
ATOM 3979 C C . ASP A 1 693 ? 111.738 143.093 117.266 1.00 43.82 693 ASP A C 1
ATOM 3980 O O . ASP A 1 693 ? 111.273 144.105 116.733 1.00 48.87 693 ASP A O 1
ATOM 3985 N N . PRO A 1 694 ? 112.170 143.113 118.527 1.00 46.22 694 PRO A N 1
ATOM 3986 C CA . PRO A 1 694 ? 112.458 144.406 119.165 1.00 47.98 694 PRO A CA 1
ATOM 3987 C C . PRO A 1 694 ? 113.617 145.136 118.504 1.00 53.24 694 PRO A C 1
ATOM 3988 O O . PRO A 1 694 ? 113.660 146.372 118.532 1.00 51.91 694 PRO A O 1
ATOM 3992 N N . MET A 1 695 ? 114.565 144.402 117.921 1.00 61.77 695 MET A N 1
ATOM 3993 C CA . MET A 1 695 ? 115.659 144.954 117.113 1.00 53.50 695 MET A CA 1
ATOM 3994 C C . MET A 1 695 ? 115.225 145.216 115.676 1.00 52.84 695 MET A C 1
ATOM 3995 O O . MET A 1 695 ? 115.875 144.788 114.725 1.00 52.71 695 MET A O 1
ATOM 4000 N N . LEU A 1 696 ? 114.119 145.932 115.510 1.00 45.61 696 LEU A N 1
ATOM 4001 C CA . LEU A 1 696 ? 113.652 146.329 114.191 1.00 41.59 696 LEU A CA 1
ATOM 4002 C C . LEU A 1 696 ? 113.634 147.837 114.025 1.00 43.20 696 LEU A C 1
ATOM 4003 O O . LEU A 1 696 ? 114.125 148.348 113.013 1.00 49.06 696 LEU A O 1
ATOM 4008 N N . ASP A 1 697 ? 113.091 148.568 114.999 1.00 44.60 697 ASP A N 1
ATOM 4009 C CA . ASP A 1 697 ? 113.122 150.024 114.926 1.00 50.43 697 ASP A CA 1
ATOM 4010 C C . ASP A 1 697 ? 114.534 150.558 115.103 1.00 53.46 697 ASP A C 1
ATOM 4011 O O . ASP A 1 697 ? 114.860 151.636 114.592 1.00 51.93 697 ASP A O 1
ATOM 4016 N N . ASP A 1 698 ? 115.373 149.826 115.837 1.00 69.20 698 ASP A N 1
ATOM 4017 C CA . ASP A 1 698 ? 116.771 150.208 115.997 1.00 65.03 698 ASP A CA 1
ATOM 4018 C C . ASP A 1 698 ? 117.509 150.146 114.666 1.00 52.86 698 ASP A C 1
ATOM 4019 O O . ASP A 1 698 ? 118.248 151.069 114.307 1.00 56.16 698 ASP A O 1
ATOM 4024 N N . SER A 1 699 ? 117.305 149.065 113.913 1.00 38.16 699 SER A N 1
ATOM 4025 C CA . SER A 1 699 ? 117.967 148.918 112.623 1.00 38.87 699 SER A CA 1
ATOM 4026 C C . SER A 1 699 ? 117.355 149.822 111.560 1.00 45.95 699 SER A C 1
ATOM 4027 O O . SER A 1 699 ? 118.031 150.170 110.586 1.00 52.34 699 SER A O 1
ATOM 4030 N N . VAL A 1 700 ? 116.082 150.193 111.714 1.00 55.01 700 VAL A N 1
ATOM 4031 C CA . VAL A 1 700 ? 115.432 151.056 110.730 1.00 53.94 700 VAL A CA 1
ATOM 4032 C C . VAL A 1 700 ? 116.002 152.469 110.800 1.00 55.06 700 VAL A C 1
ATOM 4033 O O . VAL A 1 700 ? 116.216 153.117 109.767 1.00 53.89 700 VAL A O 1
ATOM 4037 N N . MET A 1 701 ? 116.303 152.949 112.011 1.00 51.12 701 MET A N 1
ATOM 4038 C CA . MET A 1 701 ? 116.877 154.283 112.171 1.00 52.86 701 MET A CA 1
ATOM 4039 C C . MET A 1 701 ? 118.273 154.384 111.559 1.00 58.62 701 MET A C 1
ATOM 4040 O O . MET A 1 701 ? 118.723 155.488 111.228 1.00 56.60 701 MET A O 1
ATOM 4045 N N . LEU A 1 702 ? 118.971 153.253 111.410 1.00 58.34 702 LEU A N 1
ATOM 4046 C CA . LEU A 1 702 ? 120.283 153.249 110.765 1.00 55.64 702 LEU A CA 1
ATOM 4047 C C . LEU A 1 702 ? 120.204 153.675 109.306 1.00 57.40 702 LEU A C 1
ATOM 4048 O O . LEU A 1 702 ? 121.033 154.466 108.844 1.00 57.63 702 LEU A O 1
ATOM 4053 N N . ALA A 1 703 ? 119.218 153.167 108.566 1.00 65.16 703 ALA A N 1
ATOM 4054 C CA . ALA A 1 703 ? 119.105 153.516 107.154 1.00 66.63 703 ALA A CA 1
ATOM 4055 C C . ALA A 1 703 ? 118.758 154.989 106.967 1.00 69.14 703 ALA A C 1
ATOM 4056 O O . ALA A 1 703 ? 119.289 155.644 106.063 1.00 72.17 703 ALA A O 1
ATOM 4058 N N . ARG A 1 704 ? 117.882 155.533 107.818 1.00 61.90 704 ARG A N 1
ATOM 4059 C CA . ARG A 1 704 ? 117.504 156.938 107.691 1.00 62.94 704 ARG A CA 1
ATOM 4060 C C . ARG A 1 704 ? 118.644 157.876 108.064 1.00 69.71 704 ARG A C 1
ATOM 4061 O O . ARG A 1 704 ? 118.754 158.969 107.496 1.00 73.20 704 ARG A O 1
ATOM 4069 N N . ARG A 1 705 ? 119.496 157.479 109.008 1.00 67.16 705 ARG A N 1
ATOM 4070 C CA . ARG A 1 705 ? 120.592 158.345 109.418 1.00 62.85 705 ARG A CA 1
ATOM 4071 C C . ARG A 1 705 ? 121.800 158.258 108.497 1.00 58.61 705 ARG A C 1
ATOM 4072 O O . ARG A 1 705 ? 122.749 159.025 108.682 1.00 64.97 705 ARG A O 1
ATOM 4080 N N . LEU A 1 706 ? 121.793 157.354 107.515 1.00 56.33 706 LEU A N 1
ATOM 4081 C CA . LEU A 1 706 ? 122.860 157.284 106.529 1.00 63.84 706 LEU A CA 1
ATOM 4082 C C . LEU A 1 706 ? 122.400 157.541 105.102 1.00 66.50 706 LEU A C 1
ATOM 4083 O O . LEU A 1 706 ? 123.252 157.761 104.234 1.00 66.05 706 LEU A O 1
ATOM 4088 N N . ARG A 1 707 ? 121.095 157.518 104.826 1.00 71.80 707 ARG A N 1
ATOM 4089 C CA . ARG A 1 707 ? 120.626 157.860 103.489 1.00 74.21 707 ARG A CA 1
ATOM 4090 C C . ARG A 1 707 ? 120.547 159.364 103.265 1.00 75.84 707 ARG A C 1
ATOM 4091 O O . ARG A 1 707 ? 120.431 159.800 102.115 1.00 72.36 707 ARG A O 1
ATOM 4099 N N . ASN A 1 708 ? 120.606 160.161 104.330 1.00 80.14 708 ASN A N 1
ATOM 4100 C CA . ASN A 1 708 ? 120.694 161.609 104.210 1.00 77.33 708 ASN A CA 1
ATOM 4101 C C . ASN A 1 708 ? 122.133 162.100 104.124 1.00 83.64 708 ASN A C 1
ATOM 4102 O O . ASN A 1 708 ? 122.357 163.313 104.059 1.00 90.22 708 ASN A O 1
ATOM 4107 N N . LEU A 1 709 ? 123.108 161.189 104.125 1.00 69.36 709 LEU A N 1
ATOM 4108 C CA . LEU A 1 709 ? 124.515 161.542 104.016 1.00 68.82 709 LEU A CA 1
ATOM 4109 C C . LEU A 1 709 ? 125.153 161.086 102.712 1.00 68.34 709 LEU A C 1
ATOM 4110 O O . LEU A 1 709 ? 126.286 161.487 102.425 1.00 67.77 709 LEU A O 1
ATOM 4115 N N . GLY A 1 710 ? 124.467 160.262 101.922 1.00 55.60 710 GLY A N 1
ATOM 4116 C CA . GLY A 1 710 ? 124.995 159.748 100.681 1.00 59.48 710 GLY A CA 1
ATOM 4117 C C . GLY A 1 710 ? 125.623 158.374 100.785 1.00 63.29 710 GLY A C 1
ATOM 4118 O O . GLY A 1 710 ? 125.861 157.738 99.752 1.00 62.09 710 GLY A O 1
ATOM 4119 N N . GLN A 1 711 ? 125.899 157.906 101.996 1.00 64.28 711 GLN A N 1
ATOM 4120 C CA . GLN A 1 711 ? 126.459 156.572 102.172 1.00 62.37 711 GLN A CA 1
ATOM 4121 C C . GLN A 1 711 ? 125.387 155.526 101.891 1.00 66.26 711 GLN A C 1
ATOM 4122 O O . GLN A 1 711 ? 124.272 155.635 102.413 1.00 67.54 711 GLN A O 1
ATOM 4128 N N . PRO A 1 712 ? 125.675 154.509 101.081 1.00 71.57 712 PRO A N 1
ATOM 4129 C CA . PRO A 1 712 ? 124.649 153.502 100.783 1.00 73.54 712 PRO A CA 1
ATOM 4130 C C . PRO A 1 712 ? 124.572 152.400 101.828 1.00 70.89 712 PRO A C 1
ATOM 4131 O O . PRO A 1 712 ? 125.591 151.817 102.208 1.00 69.48 712 PRO A O 1
ATOM 4135 N N . VAL A 1 713 ? 123.363 152.117 102.304 1.00 53.02 713 VAL A N 1
ATOM 4136 C CA . VAL A 1 713 ? 123.103 150.981 103.181 1.00 46.73 713 VAL A CA 1
ATOM 4137 C C . VAL A 1 713 ? 121.840 150.287 102.686 1.00 53.51 713 VAL A C 1
ATOM 4138 O O . VAL A 1 713 ? 120.880 150.948 102.274 1.00 59.70 713 VAL A O 1
ATOM 4142 N N . THR A 1 714 ? 121.864 148.959 102.659 1.00 56.27 714 THR A N 1
ATOM 4143 C CA . THR A 1 714 ? 120.738 148.161 102.196 1.00 60.06 714 THR A CA 1
ATOM 4144 C C . THR A 1 714 ? 120.174 147.365 103.363 1.00 48.89 714 THR A C 1
ATOM 4145 O O . THR A 1 714 ? 120.876 146.538 103.951 1.00 52.15 714 THR A O 1
ATOM 4149 N N . LEU A 1 715 ? 118.907 147.606 103.684 1.00 43.89 715 LEU A N 1
ATOM 4150 C CA . LEU A 1 715 ? 118.220 146.905 104.759 1.00 53.74 715 LEU A CA 1
ATOM 4151 C C . LEU A 1 715 ? 117.159 145.995 104.163 1.00 59.59 715 LEU A C 1
ATOM 4152 O O . LEU A 1 715 ? 116.279 146.458 103.432 1.00 53.02 715 LEU A O 1
ATOM 4157 N N . ARG A 1 716 ? 117.253 144.704 104.463 1.00 63.69 716 ARG A N 1
ATOM 4158 C CA . ARG A 1 716 ? 116.263 143.723 104.048 1.00 62.29 716 ARG A CA 1
ATOM 4159 C C . ARG A 1 716 ? 115.545 143.195 105.280 1.00 56.16 716 ARG A C 1
ATOM 4160 O O . ARG A 1 716 ? 116.178 142.891 106.294 1.00 50.54 716 ARG A O 1
ATOM 4168 N N . VAL A 1 717 ? 114.222 143.099 105.196 1.00 55.35 717 VAL A N 1
ATOM 4169 C CA . VAL A 1 717 ? 113.398 142.647 106.307 1.00 58.54 717 VAL A CA 1
ATOM 4170 C C . VAL A 1 717 ? 112.719 141.342 105.907 1.00 52.48 717 VAL A C 1
ATOM 4171 O O . VAL A 1 717 ? 112.378 141.142 104.735 1.00 58.12 717 VAL A O 1
ATOM 4175 N N . VAL A 1 718 ? 112.601 140.426 106.863 1.00 46.69 718 VAL A N 1
ATOM 4176 C CA . VAL A 1 718 ? 111.880 139.180 106.666 1.00 53.74 718 VAL A CA 1
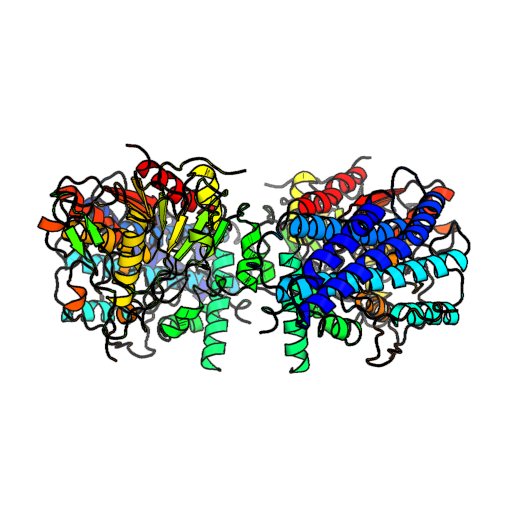ATOM 4177 C C . VAL A 1 718 ? 110.734 139.124 107.673 1.00 52.43 718 VAL A C 1
ATOM 4178 O O . VAL A 1 718 ? 110.610 139.973 108.555 1.00 55.98 718 VAL A O 1
ATOM 4182 N N . GLU A 1 719 ? 109.881 138.113 107.529 1.00 56.83 719 GLU A N 1
ATOM 4183 C CA . GLU A 1 719 ? 108.646 138.052 108.296 1.00 57.17 719 GLU A CA 1
ATOM 4184 C C . GLU A 1 719 ? 108.436 136.648 108.843 1.00 55.40 719 GLU A C 1
ATOM 4185 O O . GLU A 1 719 ? 109.118 135.694 108.454 1.00 57.42 719 GLU A O 1
ATOM 4191 N N . ASP A 1 720 ? 107.485 136.548 109.777 1.00 59.41 720 ASP A N 1
ATOM 4192 C CA . ASP A 1 720 ? 107.031 135.300 110.396 1.00 63.92 720 ASP A CA 1
ATOM 4193 C C . ASP A 1 720 ? 108.144 134.567 111.136 1.00 62.78 720 ASP A C 1
ATOM 4194 O O . ASP A 1 720 ? 108.093 133.342 111.279 1.00 60.93 720 ASP A O 1
ATOM 4199 N N . LEU A 1 721 ? 109.153 135.287 111.615 1.00 61.47 721 LEU A N 1
ATOM 4200 C CA . LEU A 1 721 ? 110.285 134.688 112.302 1.00 62.55 721 LEU A CA 1
ATOM 4201 C C . LEU A 1 721 ? 110.698 135.572 113.467 1.00 61.60 721 LEU A C 1
ATOM 4202 O O . LEU A 1 721 ? 110.554 136.798 113.399 1.00 57.70 721 LEU A O 1
ATOM 4207 N N . PRO A 1 722 ? 111.219 134.983 114.546 1.00 52.48 722 PRO A N 1
ATOM 4208 C CA . PRO A 1 722 ? 111.748 135.802 115.641 1.00 48.92 722 PRO A CA 1
ATOM 4209 C C . PRO A 1 722 ? 113.173 136.248 115.362 1.00 56.44 722 PRO A C 1
ATOM 4210 O O . PRO A 1 722 ? 113.688 136.027 114.262 1.00 51.51 722 PRO A O 1
ATOM 4214 N N . HIS A 1 723 ? 113.817 136.886 116.333 1.00 53.11 723 HIS A N 1
ATOM 4215 C CA . HIS A 1 723 ? 115.242 137.165 116.248 1.00 49.01 723 HIS A CA 1
ATOM 4216 C C . HIS A 1 723 ? 115.991 136.099 117.038 1.00 55.98 723 HIS A C 1
ATOM 4217 O O . HIS A 1 723 ? 115.571 135.706 118.130 1.00 60.87 723 HIS A O 1
ATOM 4224 N N . GLY A 1 724 ? 117.089 135.617 116.466 1.00 52.76 724 GLY A N 1
ATOM 4225 C CA . GLY A 1 724 ? 117.803 134.492 117.030 1.00 56.18 724 GLY A CA 1
ATOM 4226 C C . GLY A 1 724 ? 117.703 133.283 116.127 1.00 52.15 724 GLY A C 1
ATOM 4227 O O . GLY A 1 724 ? 117.788 132.141 116.586 1.00 52.06 724 GLY A O 1
ATOM 4228 N N . PHE A 1 725 ? 117.516 133.530 114.833 1.00 44.85 725 PHE A N 1
ATOM 4229 C CA . PHE A 1 725 ? 117.337 132.475 113.847 1.00 41.90 725 PHE A CA 1
ATOM 4230 C C . PHE A 1 725 ? 118.636 132.036 113.184 1.00 49.73 725 PHE A C 1
ATOM 4231 O O . PHE A 1 725 ? 118.611 131.105 112.373 1.00 56.32 725 PHE A O 1
ATOM 4239 N N . LEU A 1 726 ? 119.759 132.689 113.483 1.00 48.51 726 LEU A N 1
ATOM 4240 C CA . LEU A 1 726 ? 121.016 132.303 112.851 1.00 41.76 726 LEU A CA 1
ATOM 4241 C C . LEU A 1 726 ? 121.559 131.012 113.448 1.00 46.56 726 LEU A C 1
ATOM 4242 O O . LEU A 1 726 ? 122.114 130.175 112.728 1.00 46.78 726 LEU A O 1
ATOM 4247 N N . THR A 1 727 ? 121.386 130.821 114.755 1.00 57.38 727 THR A N 1
ATOM 4248 C CA . THR A 1 727 ? 121.742 129.579 115.425 1.00 66.33 727 THR A CA 1
ATOM 4249 C C . THR A 1 727 ? 120.632 128.538 115.339 1.00 65.80 727 THR A C 1
ATOM 4250 O O . THR A 1 727 ? 120.596 127.609 116.153 1.00 69.48 727 THR A O 1
ATOM 4254 N N . LEU A 1 728 ? 119.722 128.686 114.375 1.00 41.86 728 LEU A N 1
ATOM 4255 C CA . LEU A 1 728 ? 118.517 127.873 114.281 1.00 34.67 728 LEU A CA 1
ATOM 4256 C C . LEU A 1 728 ? 118.210 127.530 112.822 1.00 40.54 728 LEU A C 1
ATOM 4257 O O . LEU A 1 728 ? 117.051 127.313 112.458 1.00 47.23 728 LEU A O 1
ATOM 4262 N N . ALA A 1 729 ? 119.243 127.470 111.976 1.00 51.50 729 ALA A N 1
ATOM 4263 C CA . ALA A 1 729 ? 119.044 127.253 110.545 1.00 56.38 729 ALA A CA 1
ATOM 4264 C C . ALA A 1 729 ? 118.530 125.854 110.234 1.00 58.19 729 ALA A C 1
ATOM 4265 O O . ALA A 1 729 ? 117.681 125.692 109.350 1.00 55.88 729 ALA A O 1
ATOM 4267 N N . ALA A 1 730 ? 119.030 124.839 110.930 1.00 52.35 730 ALA A N 1
ATOM 4268 C CA . ALA A 1 730 ? 118.652 123.453 110.654 1.00 46.35 730 ALA A CA 1
ATOM 4269 C C . ALA A 1 730 ? 117.437 123.026 111.469 1.00 50.06 730 ALA A C 1
ATOM 4270 O O . ALA A 1 730 ? 117.455 122.012 112.165 1.00 57.25 730 ALA A O 1
ATOM 4272 N N . LEU A 1 731 ? 116.373 123.806 111.393 1.00 46.05 731 LEU A N 1
ATOM 4273 C CA . LEU A 1 731 ? 115.165 123.500 112.148 1.00 46.22 731 LEU A CA 1
ATOM 4274 C C . LEU A 1 731 ? 113.902 123.536 111.303 1.00 49.45 731 LEU A C 1
ATOM 4275 O O . LEU A 1 731 ? 112.999 122.726 111.525 1.00 59.36 731 LEU A O 1
ATOM 4280 N N . CYS A 1 732 ? 113.814 124.449 110.340 1.00 47.91 732 CYS A N 1
ATOM 4281 C CA . CYS A 1 732 ? 112.612 124.596 109.533 1.00 47.11 732 CYS A CA 1
ATOM 4282 C C . CYS A 1 732 ? 113.006 125.087 108.148 1.00 51.98 732 CYS A C 1
ATOM 4283 O O . CYS A 1 732 ? 114.171 125.385 107.880 1.00 60.86 732 CYS A O 1
ATOM 4286 N N . ARG A 1 733 ? 112.016 125.150 107.257 1.00 52.78 733 ARG A N 1
ATOM 4287 C CA . ARG A 1 733 ? 112.279 125.619 105.901 1.00 51.71 733 ARG A CA 1
ATOM 4288 C C . ARG A 1 733 ? 112.374 127.140 105.850 1.00 60.77 733 ARG A C 1
ATOM 4289 O O . ARG A 1 733 ? 113.206 127.691 105.120 1.00 65.85 733 ARG A O 1
ATOM 4297 N N . GLU A 1 734 ? 111.544 127.843 106.620 1.00 60.77 734 GLU A N 1
ATOM 4298 C CA . GLU A 1 734 ? 111.619 129.298 106.606 1.00 59.66 734 GLU A CA 1
ATOM 4299 C C . GLU A 1 734 ? 112.815 129.835 107.382 1.00 61.42 734 GLU A C 1
ATOM 4300 O O . GLU A 1 734 ? 113.330 130.901 107.033 1.00 57.39 734 GLU A O 1
ATOM 4306 N N . THR A 1 735 ? 113.271 129.127 108.419 1.00 55.81 735 THR A N 1
ATOM 4307 C CA . THR A 1 735 ? 114.517 129.510 109.072 1.00 52.19 735 THR A CA 1
ATOM 4308 C C . THR A 1 735 ? 115.725 129.173 108.212 1.00 43.33 735 THR A C 1
ATOM 4309 O O . THR A 1 735 ? 116.791 129.767 108.402 1.00 45.75 735 THR A O 1
ATOM 4313 N N . ARG A 1 736 ? 115.586 128.215 107.294 1.00 50.56 736 ARG A N 1
ATOM 4314 C CA . ARG A 1 736 ? 116.650 127.936 106.338 1.00 49.89 736 ARG A CA 1
ATOM 4315 C C . ARG A 1 736 ? 116.883 129.127 105.423 1.00 51.16 736 ARG A C 1
ATOM 4316 O O . ARG A 1 736 ? 118.008 129.616 105.299 0.17 55.27 736 ARG A O 1
ATOM 4324 N N . GLN A 1 737 ? 115.820 129.625 104.791 1.00 51.35 737 GLN A N 1
ATOM 4325 C CA . GLN A 1 737 ? 115.951 130.698 103.814 1.00 60.33 737 GLN A CA 1
ATOM 4326 C C . GLN A 1 737 ? 116.223 132.053 104.449 1.00 62.23 737 GLN A C 1
ATOM 4327 O O . GLN A 1 737 ? 116.563 132.998 103.728 1.00 58.80 737 GLN A O 1
ATOM 4333 N N . ALA A 1 738 ? 116.079 132.175 105.767 1.00 57.97 738 ALA A N 1
ATOM 4334 C CA . ALA A 1 738 ? 116.410 133.412 106.459 1.00 55.12 738 ALA A CA 1
ATOM 4335 C C . ALA A 1 738 ? 117.845 133.419 106.969 1.00 51.70 738 ALA A C 1
ATOM 4336 O O . ALA A 1 738 ? 118.526 134.446 106.884 1.00 53.08 738 ALA A O 1
ATOM 4338 N N . ALA A 1 739 ? 118.319 132.298 107.516 1.00 51.54 739 ALA A N 1
ATOM 4339 C CA . ALA A 1 739 ? 119.701 132.235 107.978 1.00 52.15 739 ALA A CA 1
ATOM 4340 C C . ALA A 1 739 ? 120.677 132.121 106.814 1.00 52.04 739 ALA A C 1
ATOM 4341 O O . ALA A 1 739 ? 121.841 132.513 106.945 1.00 60.46 739 ALA A O 1
ATOM 4343 N N . GLU A 1 740 ? 120.230 131.582 105.681 1.00 43.84 740 GLU A N 1
ATOM 4344 C CA . GLU A 1 740 ? 121.024 131.592 104.460 1.00 42.40 740 GLU A CA 1
ATOM 4345 C C . GLU A 1 740 ? 121.048 132.970 103.806 1.00 47.98 740 GLU A C 1
ATOM 4346 O O . GLU A 1 740 ? 121.979 133.265 103.046 1.00 51.73 740 GLU A O 1
ATOM 4352 N N . LEU A 1 741 ? 120.095 133.845 104.152 1.00 55.30 741 LEU A N 1
ATOM 4353 C CA . LEU A 1 741 ? 120.078 135.204 103.612 1.00 63.11 741 LEU A CA 1
ATOM 4354 C C . LEU A 1 741 ? 121.301 136.010 104.036 1.00 65.90 741 LEU A C 1
ATOM 4355 O O . LEU A 1 741 ? 121.677 136.969 103.353 1.00 67.19 741 LEU A O 1
ATOM 4360 N N . CYS A 1 742 ? 121.929 135.646 105.156 1.00 63.51 742 CYS A N 1
ATOM 4361 C CA . CYS A 1 742 ? 123.183 136.281 105.544 1.00 56.65 742 CYS A CA 1
ATOM 4362 C C . CYS A 1 742 ? 124.321 135.920 104.595 1.00 51.71 742 CYS A C 1
ATOM 4363 O O . CYS A 1 742 ? 125.236 136.725 104.398 1.00 53.34 742 CYS A O 1
ATOM 4366 N N . VAL A 1 743 ? 124.281 134.723 104.003 1.00 53.73 743 VAL A N 1
ATOM 4367 C CA . VAL A 1 743 ? 125.431 134.213 103.261 1.00 49.85 743 VAL A CA 1
ATOM 4368 C C . VAL A 1 743 ? 125.625 134.959 101.945 1.00 55.27 743 VAL A C 1
ATOM 4369 O O . VAL A 1 743 ? 126.748 135.349 101.608 1.00 59.28 743 VAL A O 1
ATOM 4373 N N . GLU A 1 744 ? 124.555 135.159 101.168 1.00 54.04 744 GLU A N 1
ATOM 4374 C CA . GLU A 1 744 ? 124.754 135.725 99.834 1.00 59.84 744 GLU A CA 1
ATOM 4375 C C . GLU A 1 744 ? 125.042 137.219 99.879 1.00 60.04 744 GLU A C 1
ATOM 4376 O O . GLU A 1 744 ? 125.576 137.770 98.910 1.00 64.48 744 GLU A O 1
ATOM 4382 N N . ARG A 1 745 ? 124.701 137.889 100.974 1.00 56.52 745 ARG A N 1
ATOM 4383 C CA . ARG A 1 745 ? 125.056 139.290 101.129 1.00 63.57 745 ARG A CA 1
ATOM 4384 C C . ARG A 1 745 ? 126.413 139.487 101.790 1.00 64.48 745 ARG A C 1
ATOM 4385 O O . ARG A 1 745 ? 126.929 140.610 101.783 1.00 67.15 745 ARG A O 1
ATOM 4393 N N . ILE A 1 746 ? 127.005 138.431 102.351 1.00 47.64 746 ILE A N 1
ATOM 4394 C CA . ILE A 1 746 ? 128.331 138.546 102.947 1.00 38.35 746 ILE A CA 1
ATOM 4395 C C . ILE A 1 746 ? 129.435 138.393 101.907 1.00 37.65 746 ILE A C 1
ATOM 4396 O O . ILE A 1 746 ? 130.581 138.780 102.173 1.00 53.06 746 ILE A O 1
ATOM 4401 N N . ARG A 1 747 ? 129.122 137.862 100.727 1.00 40.67 747 ARG A N 1
ATOM 4402 C CA . ARG A 1 747 ? 130.108 137.677 99.673 1.00 50.58 747 ARG A CA 1
ATOM 4403 C C . ARG A 1 747 ? 130.160 138.843 98.694 1.00 50.99 747 ARG A C 1
ATOM 4404 O O . ARG A 1 747 ? 131.015 138.845 97.803 1.00 53.61 747 ARG A O 1
ATOM 4412 N N . LEU A 1 748 ? 129.270 139.827 98.830 1.00 48.10 748 LEU A N 1
ATOM 4413 C CA . LEU A 1 748 ? 129.375 141.051 98.044 1.00 56.01 748 LEU A CA 1
ATOM 4414 C C . LEU A 1 748 ? 130.520 141.938 98.508 1.00 60.68 748 LEU A C 1
ATOM 4415 O O . LEU A 1 748 ? 131.004 142.762 97.725 1.00 61.11 748 LEU A O 1
ATOM 4420 N N . VAL A 1 749 ? 130.948 141.790 99.764 1.00 50.98 749 VAL A N 1
ATOM 4421 C CA . VAL A 1 749 ? 132.178 142.407 100.244 1.00 48.41 749 VAL A CA 1
ATOM 4422 C C . VAL A 1 749 ? 133.407 141.889 99.507 1.00 48.68 749 VAL A C 1
ATOM 4423 O O . VAL A 1 749 ? 134.358 142.650 99.282 1.00 47.58 749 VAL A O 1
ATOM 4427 N N . LEU A 1 750 ? 133.394 140.618 99.101 1.00 50.85 750 LEU A N 1
ATOM 4428 C CA . LEU A 1 750 ? 134.611 139.937 98.679 1.00 51.98 750 LEU A CA 1
ATOM 4429 C C . LEU A 1 750 ? 135.088 140.393 97.305 1.00 53.42 750 LEU A C 1
ATOM 4430 O O . LEU A 1 750 ? 136.236 140.130 96.936 1.00 55.03 750 LEU A O 1
ATOM 4435 N N . THR A 1 751 ? 134.236 141.042 96.526 1.00 66.46 751 THR A N 1
ATOM 4436 C CA . THR A 1 751 ? 134.654 141.474 95.194 1.00 68.10 751 THR A CA 1
ATOM 4437 C C . THR A 1 751 ? 135.247 142.880 95.254 1.00 64.69 751 THR A C 1
ATOM 4438 O O . THR A 1 751 ? 134.663 143.763 95.888 1.00 69.57 751 THR A O 1
ATOM 4442 N N . PRO A 1 752 ? 136.416 143.118 94.630 1.00 82.13 752 PRO A N 1
ATOM 4443 C CA . PRO A 1 752 ? 137.156 144.386 94.489 1.00 85.87 752 PRO A CA 1
ATOM 4444 C C . PRO A 1 752 ? 136.402 145.483 93.748 1.00 86.15 752 PRO A C 1
ATOM 4445 O O . PRO A 1 752 ? 136.745 145.775 92.604 1.00 86.80 752 PRO A O 1
ATOM 4449 N N . ARG B 1 4 ? 147.029 88.190 105.754 1.00 94.38 4 ARG B N 1
ATOM 4450 C CA . ARG B 1 4 ? 148.403 88.172 106.242 1.00 98.14 4 ARG B CA 1
ATOM 4451 C C . ARG B 1 4 ? 149.065 89.534 106.065 1.00 96.31 4 ARG B C 1
ATOM 4452 O O . ARG B 1 4 ? 149.794 89.993 106.943 1.00 94.84 4 ARG B O 1
ATOM 4460 N N . THR B 1 5 ? 148.802 90.178 104.924 1.00 103.32 5 THR B N 1
ATOM 4461 C CA . THR B 1 5 ? 149.416 91.473 104.646 1.00 103.16 5 THR B CA 1
ATOM 4462 C C . THR B 1 5 ? 148.864 92.572 105.546 1.00 107.13 5 THR B C 1
ATOM 4463 O O . THR B 1 5 ? 149.546 93.575 105.782 1.00 108.11 5 THR B O 1
ATOM 4467 N N . MET B 1 6 ? 147.641 92.408 106.054 1.00 97.36 6 MET B N 1
ATOM 4468 C CA . MET B 1 6 ? 147.100 93.383 106.995 1.00 95.98 6 MET B CA 1
ATOM 4469 C C . MET B 1 6 ? 147.699 93.210 108.384 1.00 93.73 6 MET B C 1
ATOM 4470 O O . MET B 1 6 ? 147.769 94.175 109.153 1.00 90.98 6 MET B O 1
ATOM 4475 N N . THR B 1 7 ? 148.131 91.996 108.722 1.00 95.54 7 THR B N 1
ATOM 4476 C CA . THR B 1 7 ? 148.733 91.724 110.022 1.00 101.32 7 THR B CA 1
ATOM 4477 C C . THR B 1 7 ? 150.245 91.913 110.008 1.00 102.93 7 THR B C 1
ATOM 4478 O O . THR B 1 7 ? 150.814 92.385 110.998 1.00 103.11 7 THR B O 1
ATOM 4482 N N . GLN B 1 8 ? 150.904 91.545 108.905 1.00 93.87 8 GLN B N 1
ATOM 4483 C CA . GLN B 1 8 ? 152.347 91.741 108.785 1.00 90.47 8 GLN B CA 1
ATOM 4484 C C . GLN B 1 8 ? 152.714 93.219 108.757 1.00 92.39 8 GLN B C 1
ATOM 4485 O O . GLN B 1 8 ? 153.751 93.609 109.307 1.00 91.70 8 GLN B O 1
ATOM 4491 N N . SER B 1 9 ? 151.868 94.055 108.147 1.00 91.38 9 SER B N 1
ATOM 4492 C CA . SER B 1 9 ? 152.156 95.485 108.063 1.00 89.37 9 SER B CA 1
ATOM 4493 C C . SER B 1 9 ? 152.097 96.163 109.426 1.00 89.10 9 SER B C 1
ATOM 4494 O O . SER B 1 9 ? 152.610 97.274 109.586 1.00 89.69 9 SER B O 1
ATOM 4497 N N . LEU B 1 10 ? 151.471 95.528 110.414 1.00 87.55 10 LEU B N 1
ATOM 4498 C CA . LEU B 1 10 ? 151.568 96.001 111.787 1.00 86.74 10 LEU B CA 1
ATOM 4499 C C . LEU B 1 10 ? 152.842 95.529 112.477 1.00 86.48 10 LEU B C 1
ATOM 4500 O O . LEU B 1 10 ? 153.154 96.015 113.569 1.00 85.38 10 LEU B O 1
ATOM 4505 N N . VAL B 1 11 ? 153.585 94.611 111.863 1.00 88.30 11 VAL B N 1
ATOM 4506 C CA . VAL B 1 11 ? 154.776 94.040 112.487 1.00 86.30 11 VAL B CA 1
ATOM 4507 C C . VAL B 1 11 ? 156.052 94.679 111.944 1.00 87.84 11 VAL B C 1
ATOM 4508 O O . VAL B 1 11 ? 157.029 94.845 112.679 1.00 86.58 11 VAL B O 1
ATOM 4512 N N . THR B 1 12 ? 156.055 95.075 110.667 1.00 93.09 12 THR B N 1
ATOM 4513 C CA . THR B 1 12 ? 157.280 95.571 110.041 1.00 93.18 12 THR B CA 1
ATOM 4514 C C . THR B 1 12 ? 157.716 96.919 110.607 1.00 93.52 12 THR B C 1
ATOM 4515 O O . THR B 1 12 ? 158.899 97.267 110.522 1.00 93.39 12 THR B O 1
ATOM 4519 N N . LEU B 1 13 ? 156.794 97.684 111.188 1.00 88.04 13 LEU B N 1
ATOM 4520 C CA . LEU B 1 13 ? 157.121 98.956 111.832 1.00 89.65 13 LEU B CA 1
ATOM 4521 C C . LEU B 1 13 ? 157.107 98.849 113.350 1.00 89.34 13 LEU B C 1
ATOM 4522 O O . LEU B 1 13 ? 156.657 99.771 114.033 1.00 87.57 13 LEU B O 1
ATOM 4527 N N . ALA B 1 14 ? 157.596 97.744 113.909 1.00 84.68 14 ALA B N 1
ATOM 4528 C CA . ALA B 1 14 ? 157.580 97.545 115.353 1.00 84.30 14 ALA B CA 1
ATOM 4529 C C . ALA B 1 14 ? 158.937 97.779 116.007 1.00 86.66 14 ALA B C 1
ATOM 4530 O O . ALA B 1 14 ? 159.016 98.458 117.035 1.00 85.63 14 ALA B O 1
ATOM 4532 N N . GLU B 1 15 ? 160.007 97.219 115.434 1.00 87.39 15 GLU B N 1
ATOM 4533 C CA . GLU B 1 15 ? 161.329 97.342 116.045 1.00 89.07 15 GLU B CA 1
ATOM 4534 C C . GLU B 1 15 ? 161.847 98.774 115.977 1.00 89.56 15 GLU B C 1
ATOM 4535 O O . GLU B 1 15 ? 162.417 99.277 116.954 1.00 85.96 15 GLU B O 1
ATOM 4541 N N . ASP B 1 16 ? 161.663 99.441 114.833 1.00 87.35 16 ASP B N 1
ATOM 4542 C CA . ASP B 1 16 ? 162.070 100.839 114.723 1.00 87.57 16 ASP B CA 1
ATOM 4543 C C . ASP B 1 16 ? 161.261 101.719 115.668 1.00 91.16 16 ASP B C 1
ATOM 4544 O O . ASP B 1 16 ? 161.814 102.622 116.305 1.00 91.44 16 ASP B O 1
ATOM 4549 N N . ASN B 1 17 ? 159.960 101.435 115.803 1.00 88.32 17 ASN B N 1
ATOM 4550 C CA . ASN B 1 17 ? 159.102 102.204 116.700 1.00 85.29 17 ASN B CA 1
ATOM 4551 C C . ASN B 1 17 ? 159.572 102.058 118.142 1.00 85.40 17 ASN B C 1
ATOM 4552 O O . ASN B 1 17 ? 159.553 103.031 118.905 1.00 84.67 17 ASN B O 1
ATOM 4557 N N . ILE B 1 18 ? 160.001 100.857 118.530 1.00 85.44 18 ILE B N 1
ATOM 4558 C CA . ILE B 1 18 ? 160.578 100.677 119.859 1.00 85.47 18 ILE B CA 1
ATOM 4559 C C . ILE B 1 18 ? 161.921 101.396 119.961 1.00 85.77 18 ILE B C 1
ATOM 4560 O O . ILE B 1 18 ? 162.208 102.066 120.961 1.00 85.82 18 ILE B O 1
ATOM 4565 N N . ALA B 1 19 ? 162.752 101.294 118.920 1.00 88.97 19 ALA B N 1
ATOM 4566 C CA . ALA B 1 19 ? 164.051 101.957 118.932 1.00 90.60 19 ALA B CA 1
ATOM 4567 C C . ALA B 1 19 ? 163.939 103.475 118.837 1.00 90.90 19 ALA B C 1
ATOM 4568 O O . ALA B 1 19 ? 164.867 104.176 119.255 1.00 92.06 19 ALA B O 1
ATOM 4570 N N . PHE B 1 20 ? 162.834 103.994 118.295 1.00 92.10 20 PHE B N 1
ATOM 4571 C CA . PHE B 1 20 ? 162.666 105.441 118.186 1.00 92.42 20 PHE B CA 1
ATOM 4572 C C . PHE B 1 20 ? 162.425 106.086 119.546 1.00 94.67 20 PHE B C 1
ATOM 4573 O O . PHE B 1 20 ? 162.888 107.204 119.797 1.00 92.67 20 PHE B O 1
ATOM 4581 N N . PHE B 1 21 ? 161.707 105.405 120.436 1.00 93.94 21 PHE B N 1
ATOM 4582 C CA . PHE B 1 21 ? 161.295 106.014 121.694 1.00 91.72 21 PHE B CA 1
ATOM 4583 C C . PHE B 1 21 ? 162.101 105.543 122.896 1.00 95.04 21 PHE B C 1
ATOM 4584 O O . PHE B 1 21 ? 162.337 106.335 123.813 1.00 97.35 21 PHE B O 1
ATOM 4592 N N . SER B 1 22 ? 162.528 104.280 122.921 1.00 85.75 22 SER B N 1
ATOM 4593 C CA . SER B 1 22 ? 163.289 103.772 124.055 1.00 88.42 22 SER B CA 1
ATOM 4594 C C . SER B 1 22 ? 164.726 104.277 124.080 1.00 88.63 22 SER B C 1
ATOM 4595 O O . SER B 1 22 ? 165.343 104.294 125.150 1.00 88.48 22 SER B O 1
ATOM 4598 N N . SER B 1 23 ? 165.271 104.685 122.936 1.00 92.17 23 SER B N 1
ATOM 4599 C CA . SER B 1 23 ? 166.630 105.203 122.860 1.00 91.83 23 SER B CA 1
ATOM 4600 C C . SER B 1 23 ? 166.690 106.723 122.918 1.00 92.49 23 SER B C 1
ATOM 4601 O O . SER B 1 23 ? 167.783 107.289 122.822 1.00 91.72 23 SER B O 1
ATOM 4604 N N . GLN B 1 24 ? 165.552 107.394 123.074 1.00 92.93 24 GLN B N 1
ATOM 4605 C CA . GLN B 1 24 ? 165.476 108.852 123.089 1.00 94.76 24 GLN B CA 1
ATOM 4606 C C . GLN B 1 24 ? 164.752 109.334 124.339 1.00 98.31 24 GLN B C 1
ATOM 4607 O O . GLN B 1 24 ? 163.841 110.163 124.285 1.00 99.82 24 GLN B O 1
ATOM 4613 N N . GLY B 1 25 ? 165.152 108.805 125.491 1.00 85.44 25 GLY B N 1
ATOM 4614 C CA . GLY B 1 25 ? 164.596 109.226 126.754 1.00 87.39 25 GLY B CA 1
ATOM 4615 C C . GLY B 1 25 ? 164.620 108.127 127.795 1.00 85.56 25 GLY B C 1
ATOM 4616 O O . GLY B 1 25 ? 164.259 106.976 127.528 1.00 84.58 25 GLY B O 1
ATOM 4617 N N . PRO B 1 26 ? 165.054 108.462 129.010 1.00 79.12 26 PRO B N 1
ATOM 4618 C CA . PRO B 1 26 ? 165.077 107.482 130.111 1.00 78.06 26 PRO B CA 1
ATOM 4619 C C . PRO B 1 26 ? 163.842 107.497 131.006 1.00 78.74 26 PRO B C 1
ATOM 4620 O O . PRO B 1 26 ? 163.861 106.821 132.040 1.00 78.60 26 PRO B O 1
ATOM 4624 N N . GLY B 1 27 ? 162.794 108.235 130.643 1.00 76.93 27 GLY B N 1
ATOM 4625 C CA . GLY B 1 27 ? 161.614 108.350 131.471 1.00 78.29 27 GLY B CA 1
ATOM 4626 C C . GLY B 1 27 ? 160.728 107.121 131.407 1.00 78.61 27 GLY B C 1
ATOM 4627 O O . GLY B 1 27 ? 161.024 106.127 130.743 1.00 78.80 27 GLY B O 1
ATOM 4628 N N . GLU B 1 28 ? 159.609 107.198 132.135 1.00 83.04 28 GLU B N 1
ATOM 4629 C CA . GLU B 1 28 ? 158.677 106.076 132.177 1.00 83.24 28 GLU B CA 1
ATOM 4630 C C . GLU B 1 28 ? 157.967 105.881 130.844 1.00 83.33 28 GLU B C 1
ATOM 4631 O O . GLU B 1 28 ? 157.616 104.748 130.489 1.00 82.94 28 GLU B O 1
ATOM 4637 N N . THR B 1 29 ? 157.778 106.965 130.088 1.00 85.37 29 THR B N 1
ATOM 4638 C CA . THR B 1 29 ? 156.995 106.905 128.859 1.00 83.45 29 THR B CA 1
ATOM 4639 C C . THR B 1 29 ? 157.680 106.080 127.776 1.00 83.35 29 THR B C 1
ATOM 4640 O O . THR B 1 29 ? 156.997 105.523 126.911 1.00 83.36 29 THR B O 1
ATOM 4644 N N . ALA B 1 30 ? 159.012 105.982 127.806 1.00 80.92 30 ALA B N 1
ATOM 4645 C CA . ALA B 1 30 ? 159.710 105.114 126.861 1.00 83.94 30 ALA B CA 1
ATOM 4646 C C . ALA B 1 30 ? 159.342 103.653 127.084 1.00 84.34 30 ALA B C 1
ATOM 4647 O O . ALA B 1 30 ? 159.020 102.928 126.133 1.00 84.24 30 ALA B O 1
ATOM 4649 N N . GLN B 1 31 ? 159.363 103.211 128.346 1.00 87.41 31 GLN B N 1
ATOM 4650 C CA . GLN B 1 31 ? 158.947 101.849 128.662 1.00 88.07 31 GLN B CA 1
ATOM 4651 C C . GLN B 1 31 ? 157.467 101.643 128.367 1.00 86.85 31 GLN B C 1
ATOM 4652 O O . GLN B 1 31 ? 157.073 100.577 127.880 1.00 88.50 31 GLN B O 1
ATOM 4658 N N . ARG B 1 32 ? 156.639 102.661 128.640 1.00 84.22 32 ARG B N 1
ATOM 4659 C CA . ARG B 1 32 ? 155.211 102.566 128.338 1.00 84.14 32 ARG B CA 1
ATOM 4660 C C . ARG B 1 32 ? 154.965 102.363 126.847 1.00 84.62 32 ARG B C 1
ATOM 4661 O O . ARG B 1 32 ? 154.222 101.461 126.451 1.00 86.17 32 ARG B O 1
ATOM 4669 N N . LEU B 1 33 ? 155.606 103.174 126.002 1.00 81.51 33 LEU B N 1
ATOM 4670 C CA . LEU B 1 33 ? 155.364 103.082 124.566 1.00 81.64 33 LEU B CA 1
ATOM 4671 C C . LEU B 1 33 ? 155.964 101.809 123.978 1.00 81.65 33 LEU B C 1
ATOM 4672 O O . LEU B 1 33 ? 155.362 101.191 123.088 1.00 87.73 33 LEU B O 1
ATOM 4677 N N . SER B 1 34 ? 157.142 101.396 124.462 1.00 72.92 34 SER B N 1
ATOM 4678 C CA . SER B 1 34 ? 157.736 100.151 123.983 1.00 80.00 34 SER B CA 1
ATOM 4679 C C . SER B 1 34 ? 156.879 98.947 124.357 1.00 81.98 34 SER B C 1
ATOM 4680 O O . SER B 1 34 ? 156.646 98.060 123.525 1.00 79.39 34 SER B O 1
ATOM 4683 N N . GLY B 1 35 ? 156.381 98.911 125.597 1.00 79.63 35 GLY B N 1
ATOM 4684 C CA . GLY B 1 35 ? 155.485 97.839 125.996 1.00 74.77 35 GLY B CA 1
ATOM 4685 C C . GLY B 1 35 ? 154.167 97.871 125.249 1.00 71.49 35 GLY B C 1
ATOM 4686 O O . GLY B 1 35 ? 153.600 96.822 124.938 1.00 73.27 35 GLY B O 1
ATOM 4687 N N . VAL B 1 36 ? 153.672 99.072 124.936 1.00 66.39 36 VAL B N 1
ATOM 4688 C CA . VAL B 1 36 ? 152.427 99.203 124.183 1.00 63.04 36 VAL B CA 1
ATOM 4689 C C . VAL B 1 36 ? 152.589 98.630 122.782 1.00 63.50 36 VAL B C 1
ATOM 4690 O O . VAL B 1 36 ? 151.742 97.864 122.306 1.00 66.68 36 VAL B O 1
ATOM 4694 N N . PHE B 1 37 ? 153.695 98.956 122.111 1.00 67.69 37 PHE B N 1
ATOM 4695 C CA . PHE B 1 37 ? 153.834 98.468 120.744 1.00 69.17 37 PHE B CA 1
ATOM 4696 C C . PHE B 1 37 ? 154.204 96.988 120.712 1.00 71.75 37 PHE B C 1
ATOM 4697 O O . PHE B 1 37 ? 153.803 96.272 119.783 1.00 70.83 37 PHE B O 1
ATOM 4705 N N . ALA B 1 38 ? 154.932 96.504 121.727 1.00 69.34 38 ALA B N 1
ATOM 4706 C CA . ALA B 1 38 ? 155.166 95.067 121.851 1.00 65.78 38 ALA B CA 1
ATOM 4707 C C . ALA B 1 38 ? 153.863 94.310 122.089 1.00 65.01 38 ALA B C 1
ATOM 4708 O O . ALA B 1 38 ? 153.637 93.247 121.495 1.00 66.98 38 ALA B O 1
ATOM 4710 N N . GLY B 1 39 ? 152.989 94.848 122.945 1.00 64.56 39 GLY B N 1
ATOM 4711 C CA . GLY B 1 39 ? 151.692 94.232 123.153 1.00 55.11 39 GLY B CA 1
ATOM 4712 C C . GLY B 1 39 ? 150.830 94.255 121.906 1.00 56.18 39 GLY B C 1
ATOM 4713 O O . GLY B 1 39 ? 150.119 93.292 121.621 1.00 58.66 39 GLY B O 1
ATOM 4714 N N . VAL B 1 40 ? 150.901 95.344 121.136 1.00 64.16 40 VAL B N 1
ATOM 4715 C CA . VAL B 1 40 ? 150.124 95.444 119.903 1.00 62.58 40 VAL B CA 1
ATOM 4716 C C . VAL B 1 40 ? 150.593 94.412 118.881 1.00 59.20 40 VAL B C 1
ATOM 4717 O O . VAL B 1 40 ? 149.772 93.701 118.278 1.00 58.21 40 VAL B O 1
ATOM 4721 N N . ARG B 1 41 ? 151.913 94.283 118.695 1.00 50.09 41 ARG B N 1
ATOM 4722 C CA . ARG B 1 41 ? 152.410 93.310 117.725 1.00 54.11 41 ARG B CA 1
ATOM 4723 C C . ARG B 1 41 ? 152.130 91.876 118.178 1.00 61.62 41 ARG B C 1
ATOM 4724 O O . ARG B 1 41 ? 151.759 91.028 117.354 1.00 59.52 41 ARG B O 1
ATOM 4732 N N . GLU B 1 42 ? 152.231 91.594 119.486 1.00 62.53 42 GLU B N 1
ATOM 4733 C CA . GLU B 1 42 ? 151.977 90.228 119.934 1.00 61.95 42 GLU B CA 1
ATOM 4734 C C . GLU B 1 42 ? 150.489 89.894 119.906 1.00 55.51 42 GLU B C 1
ATOM 4735 O O . GLU B 1 42 ? 150.127 88.753 119.602 1.00 53.91 42 GLU B O 1
ATOM 4741 N N . GLN B 1 43 ? 149.614 90.876 120.159 1.00 52.68 43 GLN B N 1
ATOM 4742 C CA . GLN B 1 43 ? 148.180 90.630 120.064 1.00 52.38 43 GLN B CA 1
ATOM 4743 C C . GLN B 1 43 ? 147.758 90.383 118.623 1.00 52.81 43 GLN B C 1
ATOM 4744 O O . GLN B 1 43 ? 146.966 89.472 118.360 1.00 53.10 43 GLN B O 1
ATOM 4750 N N . ALA B 1 44 ? 148.288 91.165 117.674 1.00 58.44 44 ALA B N 1
ATOM 4751 C CA . ALA B 1 44 ? 147.975 90.917 116.268 1.00 56.62 44 ALA B CA 1
ATOM 4752 C C . ALA B 1 44 ? 148.485 89.553 115.814 1.00 53.61 44 ALA B C 1
ATOM 4753 O O . ALA B 1 44 ? 147.748 88.785 115.175 1.00 57.27 44 ALA B O 1
ATOM 4755 N N . LEU B 1 45 ? 149.727 89.213 116.178 1.00 44.32 45 LEU B N 1
ATOM 4756 C CA . LEU B 1 45 ? 150.325 87.967 115.709 1.00 55.39 45 LEU B CA 1
ATOM 4757 C C . LEU B 1 45 ? 149.671 86.749 116.356 1.00 63.60 45 LEU B C 1
ATOM 4758 O O . LEU B 1 45 ? 149.608 85.674 115.748 1.00 60.38 45 LEU B O 1
ATOM 4763 N N . GLY B 1 46 ? 149.179 86.890 117.590 1.00 64.89 46 GLY B N 1
ATOM 4764 C CA . GLY B 1 46 ? 148.509 85.776 118.238 1.00 58.83 46 GLY B CA 1
ATOM 4765 C C . GLY B 1 46 ? 147.030 85.675 117.929 1.00 56.51 46 GLY B C 1
ATOM 4766 O O . GLY B 1 46 ? 146.448 84.599 118.094 1.00 58.10 46 GLY B O 1
ATOM 4767 N N . LEU B 1 47 ? 146.411 86.765 117.478 1.00 57.39 47 LEU B N 1
ATOM 4768 C CA . LEU B 1 47 ? 144.996 86.750 117.149 1.00 47.38 47 LEU B CA 1
ATOM 4769 C C . LEU B 1 47 ? 144.741 86.437 115.681 1.00 53.01 47 LEU B C 1
ATOM 4770 O O . LEU B 1 47 ? 143.615 86.067 115.330 1.00 55.19 47 LEU B O 1
ATOM 4775 N N . GLU B 1 48 ? 145.764 86.550 114.826 1.00 67.12 48 GLU B N 1
ATOM 4776 C CA . GLU B 1 48 ? 145.612 86.165 113.420 1.00 66.51 48 GLU B CA 1
ATOM 4777 C C . GLU B 1 48 ? 145.155 84.718 113.181 1.00 67.09 48 GLU B C 1
ATOM 4778 O O . GLU B 1 48 ? 144.222 84.528 112.377 1.00 65.40 48 GLU B O 1
ATOM 4784 N N . PRO B 1 49 ? 145.737 83.667 113.798 1.00 62.54 49 PRO B N 1
ATOM 4785 C CA . PRO B 1 49 ? 145.284 82.305 113.445 1.00 61.65 49 PRO B CA 1
ATOM 4786 C C . PRO B 1 49 ? 143.867 81.985 113.896 1.00 63.40 49 PRO B C 1
ATOM 4787 O O . PRO B 1 49 ? 143.152 81.260 113.187 1.00 65.96 49 PRO B O 1
ATOM 4791 N N . ALA B 1 50 ? 143.440 82.506 115.049 1.00 62.79 50 ALA B N 1
ATOM 4792 C CA . ALA B 1 50 ? 142.062 82.314 115.485 1.00 59.07 50 ALA B CA 1
ATOM 4793 C C . ALA B 1 50 ? 141.089 82.994 114.532 1.00 55.34 50 ALA B C 1
ATOM 4794 O O . ALA B 1 50 ? 140.023 82.447 114.225 1.00 62.34 50 ALA B O 1
ATOM 4796 N N . LEU B 1 51 ? 141.458 84.177 114.031 1.00 56.10 51 LEU B N 1
ATOM 4797 C CA . LEU B 1 51 ? 140.649 84.854 113.021 1.00 57.08 51 LEU B CA 1
ATOM 4798 C C . LEU B 1 51 ? 140.576 84.045 111.731 1.00 57.89 51 LEU B C 1
ATOM 4799 O O . LEU B 1 51 ? 139.521 83.988 111.087 1.00 58.76 51 LEU B O 1
ATOM 4804 N N . GLY B 1 52 ? 141.689 83.423 111.330 1.00 63.31 52 GLY B N 1
ATOM 4805 C CA . GLY B 1 52 ? 141.673 82.599 110.129 1.00 67.18 52 GLY B CA 1
ATOM 4806 C C . GLY B 1 52 ? 140.775 81.382 110.259 1.00 63.72 52 GLY B C 1
ATOM 4807 O O . GLY B 1 52 ? 140.013 81.054 109.339 1.00 59.86 52 GLY B O 1
ATOM 4808 N N . ARG B 1 53 ? 140.842 80.705 111.410 1.00 63.26 53 ARG B N 1
ATOM 4809 C CA . ARG B 1 53 ? 139.940 79.582 111.658 1.00 63.41 53 ARG B CA 1
ATOM 4810 C C . ARG B 1 53 ? 138.484 80.038 111.670 1.00 66.49 53 ARG B C 1
ATOM 4811 O O . ARG B 1 53 ? 137.612 79.366 111.101 1.00 67.30 53 ARG B O 1
ATOM 4819 N N . LEU B 1 54 ? 138.211 81.193 112.290 1.00 64.72 54 LEU B N 1
ATOM 4820 C CA . LEU B 1 54 ? 136.846 81.707 112.357 1.00 52.60 54 LEU B CA 1
ATOM 4821 C C . LEU B 1 54 ? 136.304 82.063 110.976 1.00 57.14 54 LEU B C 1
ATOM 4822 O O . LEU B 1 54 ? 135.129 81.822 110.689 1.00 58.91 54 LEU B O 1
ATOM 4827 N N . LEU B 1 55 ? 137.133 82.633 110.099 1.00 71.13 55 LEU B N 1
ATOM 4828 C CA . LEU B 1 55 ? 136.615 82.940 108.767 1.00 70.00 55 LEU B CA 1
ATOM 4829 C C . LEU B 1 55 ? 136.431 81.680 107.925 1.00 67.99 55 LEU B C 1
ATOM 4830 O O . LEU B 1 55 ? 135.482 81.609 107.129 1.00 74.13 55 LEU B O 1
ATOM 4835 N N . GLY B 1 56 ? 137.300 80.675 108.093 1.00 58.33 56 GLY B N 1
ATOM 4836 C CA . GLY B 1 56 ? 137.108 79.424 107.366 1.00 62.18 56 GLY B CA 1
ATOM 4837 C C . GLY B 1 56 ? 135.821 78.716 107.750 1.00 63.21 56 GLY B C 1
ATOM 4838 O O . GLY B 1 56 ? 135.022 78.325 106.891 1.00 58.29 56 GLY B O 1
ATOM 4839 N N . VAL B 1 57 ? 135.571 78.590 109.054 1.00 67.55 57 VAL B N 1
ATOM 4840 C CA . VAL B 1 57 ? 134.296 78.031 109.495 1.00 69.15 57 VAL B CA 1
ATOM 4841 C C . VAL B 1 57 ? 133.106 78.961 109.257 1.00 67.43 57 VAL B C 1
ATOM 4842 O O . VAL B 1 57 ? 131.964 78.488 109.221 1.00 68.47 57 VAL B O 1
ATOM 4846 N N . ALA B 1 58 ? 133.326 80.267 109.078 1.00 66.36 58 ALA B N 1
ATOM 4847 C CA . ALA B 1 58 ? 132.220 81.152 108.741 1.00 66.11 58 ALA B CA 1
ATOM 4848 C C . ALA B 1 58 ? 131.784 80.939 107.302 1.00 64.44 58 ALA B C 1
ATOM 4849 O O . ALA B 1 58 ? 130.588 80.988 106.990 1.00 64.59 58 ALA B O 1
ATOM 4851 N N . HIS B 1 59 ? 132.751 80.708 106.414 1.00 72.37 59 HIS B N 1
ATOM 4852 C CA . HIS B 1 59 ? 132.422 80.262 105.066 1.00 73.88 59 HIS B CA 1
ATOM 4853 C C . HIS B 1 59 ? 131.765 78.888 105.093 1.00 76.00 59 HIS B C 1
ATOM 4854 O O . HIS B 1 59 ? 130.855 78.610 104.302 1.00 79.01 59 HIS B O 1
ATOM 4861 N N . LEU B 1 60 ? 132.208 78.016 106.004 1.00 81.70 60 LEU B N 1
ATOM 4862 C CA . LEU B 1 60 ? 131.627 76.679 106.106 1.00 84.43 60 LEU B CA 1
ATOM 4863 C C . LEU B 1 60 ? 130.233 76.675 106.732 1.00 78.97 60 LEU B C 1
ATOM 4864 O O . LEU B 1 60 ? 129.505 75.687 106.584 1.00 77.98 60 LEU B O 1
ATOM 4869 N N . PHE B 1 61 ? 129.831 77.750 107.415 1.00 72.93 61 PHE B N 1
ATOM 4870 C CA . PHE B 1 61 ? 128.686 77.677 108.309 1.00 70.84 61 PHE B CA 1
ATOM 4871 C C . PHE B 1 61 ? 127.440 78.405 107.817 1.00 73.53 61 PHE B C 1
ATOM 4872 O O . PHE B 1 61 ? 126.338 78.048 108.243 1.00 78.32 61 PHE B O 1
ATOM 4880 N N . ASP B 1 62 ? 127.578 79.409 106.951 1.00 68.71 62 ASP B N 1
ATOM 4881 C CA . ASP B 1 62 ? 126.444 80.218 106.519 1.00 68.70 62 ASP B CA 1
ATOM 4882 C C . ASP B 1 62 ? 125.544 79.431 105.563 1.00 68.21 62 ASP B C 1
ATOM 4883 O O . ASP B 1 62 ? 125.941 78.422 104.974 1.00 68.78 62 ASP B O 1
ATOM 4888 N N . LEU B 1 63 ? 124.307 79.915 105.409 1.00 72.66 63 LEU B N 1
ATOM 4889 C CA . LEU B 1 63 ? 123.327 79.209 104.587 1.00 72.86 63 LEU B CA 1
ATOM 4890 C C . LEU B 1 63 ? 123.501 79.515 103.103 1.00 75.93 63 LEU B C 1
ATOM 4891 O O . LEU B 1 63 ? 123.516 78.599 102.274 1.00 75.95 63 LEU B O 1
ATOM 4896 N N . ASP B 1 64 ? 123.632 80.789 102.745 1.00 82.33 64 ASP B N 1
ATOM 4897 C CA . ASP B 1 64 ? 123.725 81.201 101.354 1.00 82.55 64 ASP B CA 1
ATOM 4898 C C . ASP B 1 64 ? 124.898 82.150 101.171 1.00 80.36 64 ASP B C 1
ATOM 4899 O O . ASP B 1 64 ? 125.245 82.901 102.089 1.00 78.32 64 ASP B O 1
ATOM 4904 N N . PRO B 1 65 ? 125.530 82.138 99.993 1.00 81.07 65 PRO B N 1
ATOM 4905 C CA . PRO B 1 65 ? 126.607 83.107 99.735 1.00 82.37 65 PRO B CA 1
ATOM 4906 C C . PRO B 1 65 ? 126.116 84.533 99.569 1.00 78.89 65 PRO B C 1
ATOM 4907 O O . PRO B 1 65 ? 126.928 85.462 99.670 1.00 78.81 65 PRO B O 1
ATOM 4911 N N . GLU B 1 66 ? 124.821 84.737 99.314 1.00 79.64 66 GLU B N 1
ATOM 4912 C CA . GLU B 1 66 ? 124.313 86.080 99.052 1.00 80.38 66 GLU B CA 1
ATOM 4913 C C . GLU B 1 66 ? 124.306 86.933 100.314 1.00 79.62 66 GLU B C 1
ATOM 4914 O O . GLU B 1 66 ? 124.575 88.139 100.254 1.00 79.52 66 GLU B O 1
ATOM 4920 N N . THR B 1 67 ? 124.006 86.331 101.465 1.00 76.79 67 THR B N 1
ATOM 4921 C CA . THR B 1 67 ? 123.900 87.052 102.732 1.00 80.49 67 THR B CA 1
ATOM 4922 C C . THR B 1 67 ? 124.915 86.491 103.718 1.00 78.72 67 THR B C 1
ATOM 4923 O O . THR B 1 67 ? 124.620 85.533 104.451 1.00 77.27 67 THR B O 1
ATOM 4927 N N . PRO B 1 68 ? 126.122 87.055 103.776 1.00 76.08 68 PRO B N 1
ATOM 4928 C CA . PRO B 1 68 ? 127.089 86.616 104.790 1.00 75.63 68 PRO B CA 1
ATOM 4929 C C . PRO B 1 68 ? 126.718 87.140 106.167 1.00 71.91 68 PRO B C 1
ATOM 4930 O O . PRO B 1 68 ? 127.294 88.126 106.638 1.00 71.35 68 PRO B O 1
ATOM 4934 N N . ALA B 1 69 ? 125.756 86.493 106.819 1.00 49.49 69 ALA B N 1
ATOM 4935 C CA . ALA B 1 69 ? 125.230 86.952 108.101 1.00 49.49 69 ALA B CA 1
ATOM 4936 C C . ALA B 1 69 ? 125.264 85.794 109.091 1.00 50.43 69 ALA B C 1
ATOM 4937 O O . ALA B 1 69 ? 124.436 84.882 109.019 1.00 59.04 69 ALA B O 1
ATOM 4939 N N . ASN B 1 70 ? 126.238 85.823 109.997 1.00 46.68 70 ASN B N 1
ATOM 4940 C CA . ASN B 1 70 ? 126.326 84.923 111.139 1.00 48.19 70 ASN B CA 1
ATOM 4941 C C . ASN B 1 70 ? 126.873 85.720 112.315 1.00 52.14 70 ASN B C 1
ATOM 4942 O O . ASN B 1 70 ? 126.992 86.945 112.256 0.15 53.22 70 ASN B O 1
ATOM 4947 N N . GLY B 1 71 ? 127.215 85.021 113.397 1.00 57.96 71 GLY B N 1
ATOM 4948 C CA . GLY B 1 71 ? 128.013 85.653 114.433 1.00 62.67 71 GLY B CA 1
ATOM 4949 C C . GLY B 1 71 ? 129.494 85.674 114.136 1.00 60.56 71 GLY B C 1
ATOM 4950 O O . GLY B 1 71 ? 130.198 86.590 114.582 1.00 55.85 71 GLY B O 1
ATOM 4951 N N . TYR B 1 72 ? 129.973 84.690 113.374 1.00 52.31 72 TYR B N 1
ATOM 4952 C CA . TYR B 1 72 ? 131.396 84.580 113.084 1.00 57.86 72 TYR B CA 1
ATOM 4953 C C . TYR B 1 72 ? 131.869 85.719 112.191 1.00 56.59 72 TYR B C 1
ATOM 4954 O O . TYR B 1 72 ? 132.932 86.306 112.433 1.00 56.93 72 TYR B O 1
ATOM 4963 N N . ARG B 1 73 ? 131.086 86.052 111.159 1.00 44.09 73 ARG B N 1
ATOM 4964 C CA . ARG B 1 73 ? 131.419 87.191 110.311 1.00 48.58 73 ARG B CA 1
ATOM 4965 C C . ARG B 1 73 ? 131.416 88.490 111.100 1.00 44.65 73 ARG B C 1
ATOM 4966 O O . ARG B 1 73 ? 132.253 89.363 110.852 1.00 52.36 73 ARG B O 1
ATOM 4974 N N . SER B 1 74 ? 130.516 88.618 112.075 1.00 36.67 74 SER B N 1
ATOM 4975 C CA . SER B 1 74 ? 130.443 89.850 112.851 1.00 45.94 74 SER B CA 1
ATOM 4976 C C . SER B 1 74 ? 131.635 89.990 113.795 1.00 52.12 74 SER B C 1
ATOM 4977 O O . SER B 1 74 ? 132.203 91.083 113.924 1.00 60.16 74 SER B O 1
ATOM 4980 N N . LEU B 1 75 ? 132.045 88.898 114.452 1.00 46.08 75 LEU B N 1
ATOM 4981 C CA . LEU B 1 75 ? 133.223 88.973 115.317 1.00 49.95 75 LEU B CA 1
ATOM 4982 C C . LEU B 1 75 ? 134.499 89.187 114.507 1.00 46.52 75 LEU B C 1
ATOM 4983 O O . LEU B 1 75 ? 135.397 89.932 114.934 1.00 42.38 75 LEU B O 1
ATOM 4988 N N . VAL B 1 76 ? 134.590 88.557 113.331 1.00 47.92 76 VAL B N 1
ATOM 4989 C CA . VAL B 1 76 ? 135.727 88.770 112.441 1.00 43.54 76 VAL B CA 1
ATOM 4990 C C . VAL B 1 76 ? 135.783 90.224 111.985 1.00 42.81 76 VAL B C 1
ATOM 4991 O O . VAL B 1 76 ? 136.858 90.835 111.953 1.00 45.14 76 VAL B O 1
ATOM 4995 N N . HIS B 1 77 ? 134.626 90.808 111.653 1.00 38.53 77 HIS B N 1
ATOM 4996 C CA . HIS B 1 77 ? 134.581 92.210 111.247 1.00 38.80 77 HIS B CA 1
ATOM 4997 C C . HIS B 1 77 ? 134.968 93.141 112.388 1.00 40.27 77 HIS B C 1
ATOM 4998 O O . HIS B 1 77 ? 135.641 94.151 112.160 1.00 43.91 77 HIS B O 1
ATOM 5005 N N . THR B 1 78 ? 134.555 92.822 113.619 1.00 24.88 78 THR B N 1
ATOM 5006 C CA . THR B 1 78 ? 134.942 93.646 114.763 1.00 34.75 78 THR B CA 1
ATOM 5007 C C . THR B 1 78 ? 136.454 93.616 114.991 1.00 50.32 78 THR B C 1
ATOM 5008 O O . THR B 1 78 ? 137.086 94.668 115.187 1.00 52.33 78 THR B O 1
ATOM 5012 N N . ALA B 1 79 ? 137.056 92.421 114.934 1.00 40.55 79 ALA B N 1
ATOM 5013 C CA . ALA B 1 79 ? 138.504 92.313 115.100 1.00 29.89 79 ALA B CA 1
ATOM 5014 C C . ALA B 1 79 ? 139.254 93.001 113.964 1.00 33.02 79 ALA B C 1
ATOM 5015 O O . ALA B 1 79 ? 140.263 93.681 114.198 1.00 39.65 79 ALA B O 1
ATOM 5017 N N . ARG B 1 80 ? 138.768 92.848 112.731 1.00 38.92 80 ARG B N 1
ATOM 5018 C CA . ARG B 1 80 ? 139.408 93.486 111.586 1.00 43.81 80 ARG B CA 1
ATOM 5019 C C . ARG B 1 80 ? 139.312 95.004 111.670 1.00 38.82 80 ARG B C 1
ATOM 5020 O O . ARG B 1 80 ? 140.263 95.708 111.316 1.00 42.44 80 ARG B O 1
ATOM 5028 N N . CYS B 1 81 ? 138.183 95.529 112.153 1.00 39.71 81 CYS B N 1
ATOM 5029 C CA . CYS B 1 81 ? 138.045 96.976 112.261 1.00 34.01 81 CYS B CA 1
ATOM 5030 C C . CYS B 1 81 ? 138.956 97.536 113.348 1.00 42.41 81 CYS B C 1
ATOM 5031 O O . CYS B 1 81 ? 139.553 98.608 113.172 1.00 58.25 81 CYS B O 1
ATOM 5034 N N . CYS B 1 82 ? 139.099 96.813 114.468 1.00 35.72 82 CYS B N 1
ATOM 5035 C CA . CYS B 1 82 ? 140.064 97.225 115.493 1.00 49.26 82 CYS B CA 1
ATOM 5036 C C . CYS B 1 82 ? 141.494 97.219 114.952 1.00 43.21 82 CYS B C 1
ATOM 5037 O O . CYS B 1 82 ? 142.272 98.152 115.210 1.00 36.31 82 CYS B O 1
ATOM 5040 N N . LEU B 1 83 ? 141.851 96.181 114.185 1.00 44.07 83 LEU B N 1
ATOM 5041 C CA . LEU B 1 83 ? 143.191 96.103 113.608 1.00 35.38 83 LEU B CA 1
ATOM 5042 C C . LEU B 1 83 ? 143.437 97.215 112.593 1.00 41.08 83 LEU B C 1
ATOM 5043 O O . LEU B 1 83 ? 144.534 97.779 112.545 1.00 52.31 83 LEU B O 1
ATOM 5048 N N . ALA B 1 84 ? 142.432 97.546 111.778 1.00 39.96 84 ALA B N 1
ATOM 5049 C CA . ALA B 1 84 ? 142.594 98.618 110.798 1.00 41.82 84 ALA B CA 1
ATOM 5050 C C . ALA B 1 84 ? 142.721 99.977 111.476 1.00 41.25 84 ALA B C 1
ATOM 5051 O O . ALA B 1 84 ? 143.489 100.835 111.020 1.00 44.66 84 ALA B O 1
ATOM 5053 N N . HIS B 1 85 ? 141.977 100.189 112.567 1.00 40.79 85 HIS B N 1
ATOM 5054 C CA . HIS B 1 85 ? 142.107 101.425 113.334 1.00 43.50 85 HIS B CA 1
ATOM 5055 C C . HIS B 1 85 ? 143.504 101.564 113.931 1.00 43.59 85 HIS B C 1
ATOM 5056 O O . HIS B 1 85 ? 144.123 102.637 113.847 1.00 44.06 85 HIS B O 1
ATOM 5063 N N . LEU B 1 86 ? 144.026 100.481 114.517 1.00 45.93 86 LEU B N 1
ATOM 5064 C CA . LEU B 1 86 ? 145.376 100.521 115.075 1.00 43.47 86 LEU B CA 1
ATOM 5065 C C . LEU B 1 86 ? 146.427 100.706 113.985 1.00 47.51 86 LEU B C 1
ATOM 5066 O O . LEU B 1 86 ? 147.430 101.395 114.197 1.00 49.29 86 LEU B O 1
ATOM 5071 N N . LEU B 1 87 ? 146.203 100.111 112.810 1.00 57.54 87 LEU B N 1
ATOM 5072 C CA . LEU B 1 87 ? 147.127 100.270 111.691 1.00 53.73 87 LEU B CA 1
ATOM 5073 C C . LEU B 1 87 ? 147.174 101.713 111.205 1.00 59.26 87 LEU B C 1
ATOM 5074 O O . LEU B 1 87 ? 148.255 102.254 110.943 1.00 58.50 87 LEU B O 1
ATOM 5079 N N . HIS B 1 88 ? 146.008 102.353 111.070 1.00 57.59 88 HIS B N 1
ATOM 5080 C CA . HIS B 1 88 ? 145.978 103.746 110.628 1.00 58.05 88 HIS B CA 1
ATOM 5081 C C . HIS B 1 88 ? 146.616 104.671 111.659 1.00 56.95 88 HIS B C 1
ATOM 5082 O O . HIS B 1 88 ? 147.350 105.602 111.294 1.00 58.85 88 HIS B O 1
ATOM 5089 N N . LYS B 1 89 ? 146.354 104.427 112.950 1.00 58.77 89 LYS B N 1
ATOM 5090 C CA . LYS B 1 89 ? 146.986 105.231 113.994 1.00 58.00 89 LYS B CA 1
ATOM 5091 C C . LYS B 1 89 ? 148.501 105.054 113.996 1.00 57.75 89 LYS B C 1
ATOM 5092 O O . LYS B 1 89 ? 149.245 106.029 114.153 1.00 63.00 89 LYS B O 1
ATOM 5098 N N . SER B 1 90 ? 148.976 103.818 113.805 1.00 65.28 90 SER B N 1
ATOM 5099 C CA . SER B 1 90 ? 150.413 103.573 113.741 1.00 65.76 90 SER B CA 1
ATOM 5100 C C . SER B 1 90 ? 151.042 104.234 112.520 1.00 65.27 90 SER B C 1
ATOM 5101 O O . SER B 1 90 ? 152.156 104.758 112.608 1.00 67.88 90 SER B O 1
ATOM 5104 N N . ARG B 1 91 ? 150.346 104.214 111.377 1.00 75.15 91 ARG B N 1
ATOM 5105 C CA . ARG B 1 91 ? 150.851 104.871 110.172 1.00 77.58 91 ARG B CA 1
ATOM 5106 C C . ARG B 1 91 ? 150.993 106.375 110.383 1.00 81.61 91 ARG B C 1
ATOM 5107 O O . ARG B 1 91 ? 152.021 106.971 110.032 1.00 78.27 91 ARG B O 1
ATOM 5115 N N . TYR B 1 92 ? 149.971 106.998 110.980 1.00 77.14 92 TYR B N 1
ATOM 5116 C CA . TYR B 1 92 ? 150.016 108.435 111.246 1.00 74.74 92 TYR B CA 1
ATOM 5117 C C . TYR B 1 92 ? 151.114 108.790 112.245 1.00 73.01 92 TYR B C 1
ATOM 5118 O O . TYR B 1 92 ? 151.838 109.775 112.052 1.00 78.41 92 TYR B O 1
ATOM 5127 N N . VAL B 1 93 ? 151.263 107.997 113.310 1.00 76.09 93 VAL B N 1
ATOM 5128 C CA . VAL B 1 93 ? 152.279 108.295 114.317 1.00 78.36 93 VAL B CA 1
ATOM 5129 C C . VAL B 1 93 ? 153.681 108.086 113.751 1.00 78.82 93 VAL B C 1
ATOM 5130 O O . VAL B 1 93 ? 154.591 108.881 114.013 1.00 79.16 93 VAL B O 1
ATOM 5134 N N . ALA B 1 94 ? 153.873 107.037 112.946 1.00 78.26 94 ALA B N 1
ATOM 5135 C CA . ALA B 1 94 ? 155.173 106.801 112.325 1.00 80.09 94 ALA B CA 1
ATOM 5136 C C . ALA B 1 94 ? 155.528 107.902 111.334 1.00 83.30 94 ALA B C 1
ATOM 5137 O O . ALA B 1 94 ? 156.689 108.321 111.256 1.00 81.93 94 ALA B O 1
ATOM 5139 N N . SER B 1 95 ? 154.548 108.389 110.571 1.00 84.66 95 SER B N 1
ATOM 5140 C CA . SER B 1 95 ? 154.810 109.493 109.659 1.00 84.55 95 SER B CA 1
ATOM 5141 C C . SER B 1 95 ? 154.955 110.835 110.367 1.00 88.76 95 SER B C 1
ATOM 5142 O O . SER B 1 95 ? 155.502 111.769 109.772 1.00 83.73 95 SER B O 1
ATOM 5145 N N . ASN B 1 96 ? 154.491 110.957 111.611 1.00 90.42 96 ASN B N 1
ATOM 5146 C CA . ASN B 1 96 ? 154.493 112.230 112.330 1.00 85.35 96 ASN B CA 1
ATOM 5147 C C . ASN B 1 96 ? 155.182 112.095 113.686 1.00 83.71 96 ASN B C 1
ATOM 5148 O O . ASN B 1 96 ? 154.664 112.530 114.717 1.00 81.44 96 ASN B O 1
ATOM 5153 N N . ARG B 1 97 ? 156.368 111.490 113.707 1.00 88.95 97 ARG B N 1
ATOM 5154 C CA . ARG B 1 97 ? 157.159 111.361 114.928 1.00 89.62 97 ARG B CA 1
ATOM 5155 C C . ARG B 1 97 ? 158.504 112.067 114.788 1.00 91.93 97 ARG B C 1
ATOM 5156 O O . ARG B 1 97 ? 159.524 111.614 115.311 1.00 89.06 97 ARG B O 1
ATOM 5164 N N . ARG B 1 98 ? 158.522 113.190 114.070 1.00 91.81 98 ARG B N 1
ATOM 5165 C CA . ARG B 1 98 ? 159.759 113.952 113.937 1.00 92.00 98 ARG B CA 1
ATOM 5166 C C . ARG B 1 98 ? 160.074 114.733 115.207 1.00 94.31 98 ARG B C 1
ATOM 5167 O O . ARG B 1 98 ? 161.245 114.881 115.574 1.00 91.63 98 ARG B O 1
ATOM 5175 N N . SER B 1 99 ? 159.049 115.230 115.887 1.00 93.03 99 SER B N 1
ATOM 5176 C CA . SER B 1 99 ? 159.195 115.971 117.131 1.00 98.03 99 SER B CA 1
ATOM 5177 C C . SER B 1 99 ? 158.379 115.290 118.227 1.00 98.78 99 SER B C 1
ATOM 5178 O O . SER B 1 99 ? 157.680 114.302 117.992 1.00 92.82 99 SER B O 1
ATOM 5181 N N . ILE B 1 100 ? 158.477 115.832 119.439 1.00 95.76 100 ILE B N 1
ATOM 5182 C CA . ILE B 1 100 ? 157.743 115.315 120.590 1.00 90.81 100 ILE B CA 1
ATOM 5183 C C . ILE B 1 100 ? 156.749 116.412 120.965 1.00 87.92 100 ILE B C 1
ATOM 5184 O O . ILE B 1 100 ? 156.452 116.642 122.144 1.00 86.60 100 ILE B O 1
ATOM 5189 N N . PHE B 1 101 ? 156.267 117.134 119.948 1.00 87.88 101 PHE B N 1
ATOM 5190 C CA . PHE B 1 101 ? 155.294 118.198 120.177 1.00 88.81 101 PHE B CA 1
ATOM 5191 C C . PHE B 1 101 ? 153.977 117.646 120.710 1.00 88.33 101 PHE B C 1
ATOM 5192 O O . PHE B 1 101 ? 153.383 118.220 121.631 1.00 88.83 101 PHE B O 1
ATOM 5200 N N . PHE B 1 102 ? 153.500 116.542 120.138 1.00 86.71 102 PHE B N 1
ATOM 5201 C CA . PHE B 1 102 ? 152.304 115.891 120.652 1.00 86.37 102 PHE B CA 1
ATOM 5202 C C . PHE B 1 102 ? 152.592 115.286 122.019 1.00 88.80 102 PHE B C 1
ATOM 5203 O O . PHE B 1 102 ? 153.667 114.726 122.253 1.00 92.32 102 PHE B O 1
ATOM 5211 N N . ARG B 1 103 ? 151.636 115.420 122.934 1.00 86.04 103 ARG B N 1
ATOM 5212 C CA . ARG B 1 103 ? 151.838 114.905 124.280 1.00 83.62 103 ARG B CA 1
ATOM 5213 C C . ARG B 1 103 ? 151.741 113.386 124.281 1.00 82.60 103 ARG B C 1
ATOM 5214 O O . ARG B 1 103 ? 150.790 112.809 123.746 1.00 81.85 103 ARG B O 1
ATOM 5222 N N . THR B 1 104 ? 152.740 112.742 124.885 1.00 70.08 104 THR B N 1
ATOM 5223 C CA . THR B 1 104 ? 152.810 111.288 124.900 1.00 71.56 104 THR B CA 1
ATOM 5224 C C . THR B 1 104 ? 151.710 110.671 125.757 1.00 71.18 104 THR B C 1
ATOM 5225 O O . THR B 1 104 ? 151.337 109.519 125.524 1.00 71.24 104 THR B O 1
ATOM 5229 N N . SER B 1 105 ? 151.161 111.423 126.717 1.00 66.13 105 SER B N 1
ATOM 5230 C CA . SER B 1 105 ? 150.131 110.880 127.600 1.00 69.67 105 SER B CA 1
ATOM 5231 C C . SER B 1 105 ? 148.840 110.568 126.846 1.00 71.78 105 SER B C 1
ATOM 5232 O O . SER B 1 105 ? 148.204 109.536 127.097 1.00 73.91 105 SER B O 1
ATOM 5235 N N . HIS B 1 106 ? 148.449 111.438 125.911 1.00 67.54 106 HIS B N 1
ATOM 5236 C CA . HIS B 1 106 ? 147.197 111.254 125.181 1.00 66.53 106 HIS B CA 1
ATOM 5237 C C . HIS B 1 106 ? 147.252 110.024 124.278 1.00 70.22 106 HIS B C 1
ATOM 5238 O O . HIS B 1 106 ? 146.357 109.166 124.319 1.00 71.55 106 HIS B O 1
ATOM 5245 N N . ASN B 1 107 ? 148.307 109.914 123.464 1.00 63.82 107 ASN B N 1
ATOM 5246 C CA . ASN B 1 107 ? 148.464 108.741 122.611 1.00 62.85 107 ASN B CA 1
ATOM 5247 C C . ASN B 1 107 ? 148.755 107.489 123.426 1.00 59.52 107 ASN B C 1
ATOM 5248 O O . ASN B 1 107 ? 148.379 106.388 123.013 1.00 59.17 107 ASN B O 1
ATOM 5253 N N . LEU B 1 108 ? 149.401 107.643 124.585 1.00 55.61 108 LEU B N 1
ATOM 5254 C CA . LEU B 1 108 ? 149.577 106.534 125.518 1.00 54.87 108 LEU B CA 1
ATOM 5255 C C . LEU B 1 108 ? 148.236 105.976 125.967 1.00 61.95 108 LEU B C 1
ATOM 5256 O O . LEU B 1 108 ? 148.019 104.758 125.942 1.00 67.27 108 LEU B O 1
ATOM 5261 N N . ALA B 1 109 ? 147.322 106.859 126.373 1.00 49.65 109 ALA B N 1
ATOM 5262 C CA . ALA B 1 109 ? 146.017 106.416 126.847 1.00 50.93 109 ALA B CA 1
ATOM 5263 C C . ALA B 1 109 ? 145.185 105.813 125.717 1.00 53.83 109 ALA B C 1
ATOM 5264 O O . ALA B 1 109 ? 144.518 104.785 125.911 1.00 54.31 109 ALA B O 1
ATOM 5266 N N . GLU B 1 110 ? 145.234 106.418 124.523 1.00 49.48 110 GLU B N 1
ATOM 5267 C CA . GLU B 1 110 ? 144.521 105.847 123.379 1.00 53.49 110 GLU B CA 1
ATOM 5268 C C . GLU B 1 110 ? 145.059 104.469 123.006 1.00 52.33 110 GLU B C 1
ATOM 5269 O O . GLU B 1 110 ? 144.285 103.533 122.753 1.00 49.72 110 GLU B O 1
ATOM 5275 N N . LEU B 1 111 ? 146.383 104.316 122.983 1.00 41.70 111 LEU B N 1
ATOM 5276 C CA . LEU B 1 111 ? 146.965 103.050 122.569 1.00 41.71 111 LEU B CA 1
ATOM 5277 C C . LEU B 1 111 ? 146.787 101.972 123.631 1.00 46.23 111 LEU B C 1
ATOM 5278 O O . LEU B 1 111 ? 146.639 100.796 123.287 1.00 43.34 111 LEU B O 1
ATOM 5283 N N . GLU B 1 112 ? 146.755 102.339 124.918 1.00 37.33 112 GLU B N 1
ATOM 5284 C CA . GLU B 1 112 ? 146.465 101.323 125.928 1.00 41.03 112 GLU B CA 1
ATOM 5285 C C . GLU B 1 112 ? 144.994 100.918 125.908 1.00 40.22 112 GLU B C 1
ATOM 5286 O O . GLU B 1 112 ? 144.675 99.746 126.156 1.00 39.40 112 GLU B O 1
ATOM 5292 N N . ALA B 1 113 ? 144.088 101.852 125.580 1.00 46.21 113 ALA B N 1
ATOM 5293 C CA . ALA B 1 113 ? 142.689 101.476 125.383 1.00 44.46 113 ALA B CA 1
ATOM 5294 C C . ALA B 1 113 ? 142.535 100.519 124.206 1.00 36.84 113 ALA B C 1
ATOM 5295 O O . ALA B 1 113 ? 141.776 99.544 124.281 1.00 45.21 113 ALA B O 1
ATOM 5297 N N . TYR B 1 114 ? 143.268 100.764 123.119 1.00 28.60 114 TYR B N 1
ATOM 5298 C CA . TYR B 1 114 ? 143.202 99.847 121.984 1.00 30.95 114 TYR B CA 1
ATOM 5299 C C . TYR B 1 114 ? 143.866 98.506 122.282 1.00 29.04 114 TYR B C 1
ATOM 5300 O O . TYR B 1 114 ? 143.438 97.476 121.747 1.00 34.86 114 TYR B O 1
ATOM 5309 N N . LEU B 1 115 ? 144.904 98.495 123.121 1.00 29.40 115 LEU B N 1
ATOM 5310 C CA . LEU B 1 115 ? 145.484 97.234 123.575 1.00 37.07 115 LEU B CA 1
ATOM 5311 C C . LEU B 1 115 ? 144.467 96.422 124.370 1.00 37.50 115 LEU B C 1
ATOM 5312 O O . LEU B 1 115 ? 144.346 95.201 124.191 1.00 33.57 115 LEU B O 1
ATOM 5317 N N . ALA B 1 116 ? 143.713 97.097 125.244 1.00 29.77 116 ALA B N 1
ATOM 5318 C CA . ALA B 1 116 ? 142.644 96.427 125.978 1.00 33.16 116 ALA B CA 1
ATOM 5319 C C . ALA B 1 116 ? 141.568 95.900 125.032 1.00 38.82 116 ALA B C 1
ATOM 5320 O O . ALA B 1 116 ? 141.038 94.796 125.233 1.00 33.25 116 ALA B O 1
ATOM 5322 N N . ALA B 1 117 ? 141.242 96.675 123.992 1.00 39.66 117 ALA B N 1
ATOM 5323 C CA . ALA B 1 117 ? 140.253 96.236 123.010 1.00 25.30 117 ALA B CA 1
ATOM 5324 C C . ALA B 1 117 ? 140.707 94.981 122.282 1.00 21.92 117 ALA B C 1
ATOM 5325 O O . ALA B 1 117 ? 139.919 94.045 122.097 1.00 33.64 117 ALA B O 1
ATOM 5327 N N . LEU B 1 118 ? 141.977 94.933 121.881 1.00 12.74 118 LEU B N 1
ATOM 5328 C CA . LEU B 1 118 ? 142.468 93.755 121.176 1.00 21.35 118 LEU B CA 1
ATOM 5329 C C . LEU B 1 118 ? 142.527 92.538 122.092 1.00 23.89 118 LEU B C 1
ATOM 5330 O O . LEU B 1 118 ? 142.223 91.424 121.654 1.00 34.68 118 LEU B O 1
ATOM 5335 N N . THR B 1 119 ? 142.889 92.725 123.367 1.00 34.62 119 THR B N 1
ATOM 5336 C CA . THR B 1 119 ? 142.897 91.586 124.289 1.00 44.26 119 THR B CA 1
ATOM 5337 C C . THR B 1 119 ? 141.490 91.036 124.518 1.00 36.89 119 THR B C 1
ATOM 5338 O O . THR B 1 119 ? 141.281 89.811 124.510 1.00 40.81 119 THR B O 1
ATOM 5342 N N . GLN B 1 120 ? 140.506 91.922 124.708 1.00 39.70 120 GLN B N 1
ATOM 5343 C CA . GLN B 1 120 ? 139.144 91.454 124.957 1.00 36.22 120 GLN B CA 1
ATOM 5344 C C . GLN B 1 120 ? 138.537 90.808 123.716 1.00 30.49 120 GLN B C 1
ATOM 5345 O O . GLN B 1 120 ? 137.821 89.803 123.820 1.00 35.56 120 GLN B O 1
ATOM 5351 N N . LEU B 1 121 ? 138.827 91.351 122.531 1.00 35.26 121 LEU B N 1
ATOM 5352 C CA . LEU B 1 121 ? 138.369 90.695 121.315 1.00 23.16 121 LEU B CA 1
ATOM 5353 C C . LEU B 1 121 ? 139.074 89.364 121.097 1.00 29.23 121 LEU B C 1
ATOM 5354 O O . LEU B 1 121 ? 138.475 88.442 120.536 1.00 36.62 121 LEU B O 1
ATOM 5359 N N . ARG B 1 122 ? 140.329 89.235 121.543 1.00 38.89 122 ARG B N 1
ATOM 5360 C CA . ARG B 1 122 ? 141.004 87.940 121.494 1.00 47.59 122 ARG B CA 1
ATOM 5361 C C . ARG B 1 122 ? 140.293 86.918 122.372 1.00 47.88 122 ARG B C 1
ATOM 5362 O O . ARG B 1 122 ? 140.087 85.767 121.959 1.00 43.95 122 ARG B O 1
ATOM 5370 N N . ALA B 1 123 ? 139.891 87.332 123.578 1.00 42.19 123 ALA B N 1
ATOM 5371 C CA . ALA B 1 123 ? 139.145 86.435 124.460 1.00 47.98 123 ALA B CA 1
ATOM 5372 C C . ALA B 1 123 ? 137.802 86.034 123.851 1.00 50.95 123 ALA B C 1
ATOM 5373 O O . ALA B 1 123 ? 137.400 84.865 123.926 1.00 51.29 123 ALA B O 1
ATOM 5375 N N . LEU B 1 124 ? 137.104 86.988 123.222 1.00 47.66 124 LEU B N 1
ATOM 5376 C CA . LEU B 1 124 ? 135.819 86.673 122.594 1.00 36.27 124 LEU B CA 1
ATOM 5377 C C . LEU B 1 124 ? 135.983 85.737 121.398 1.00 39.88 124 LEU B C 1
ATOM 5378 O O . LEU B 1 124 ? 135.153 84.845 121.187 1.00 52.74 124 LEU B O 1
ATOM 5383 N N . VAL B 1 125 ? 137.035 85.928 120.599 1.00 37.41 125 VAL B N 1
ATOM 5384 C CA . VAL B 1 125 ? 137.257 85.064 119.442 1.00 41.56 125 VAL B CA 1
ATOM 5385 C C . VAL B 1 125 ? 137.628 83.652 119.890 1.00 41.54 125 VAL B C 1
ATOM 5386 O O . VAL B 1 125 ? 137.194 82.658 119.289 1.00 45.22 125 VAL B O 1
ATOM 5390 N N . TYR B 1 126 ? 138.402 83.538 120.974 1.00 38.79 126 TYR B N 1
ATOM 5391 C CA . TYR B 1 126 ? 138.677 82.223 121.549 1.00 39.04 126 TYR B CA 1
ATOM 5392 C C . TYR B 1 126 ? 137.399 81.561 122.062 1.00 50.75 126 TYR B C 1
ATOM 5393 O O . TYR B 1 126 ? 137.220 80.344 121.914 1.00 58.10 126 TYR B O 1
ATOM 5402 N N . TYR B 1 127 ? 136.500 82.349 122.665 1.00 54.49 127 TYR B N 1
ATOM 5403 C CA . TYR B 1 127 ? 135.212 81.815 123.110 1.00 54.91 127 TYR B CA 1
ATOM 5404 C C . TYR B 1 127 ? 134.369 81.318 121.937 1.00 46.46 127 TYR B C 1
ATOM 5405 O O . TYR B 1 127 ? 133.714 80.273 122.035 1.00 41.35 127 TYR B O 1
ATOM 5414 N N . ALA B 1 128 ? 134.366 82.061 120.826 1.00 40.57 128 ALA B N 1
ATOM 5415 C CA . ALA B 1 128 ? 133.640 81.629 119.632 1.00 26.46 128 ALA B CA 1
ATOM 5416 C C . ALA B 1 128 ? 134.213 80.336 119.067 1.00 40.83 128 ALA B C 1
ATOM 5417 O O . ALA B 1 128 ? 133.463 79.440 118.650 1.00 50.35 128 ALA B O 1
ATOM 5419 N N . GLN B 1 129 ? 135.544 80.223 119.042 1.00 62.16 129 GLN B N 1
ATOM 5420 C CA . GLN B 1 129 ? 136.179 78.994 118.574 1.00 63.98 129 GLN B CA 1
ATOM 5421 C C . GLN B 1 129 ? 135.823 77.809 119.466 1.00 57.29 129 GLN B C 1
ATOM 5422 O O . GLN B 1 129 ? 135.526 76.713 118.967 1.00 60.65 129 GLN B O 1
ATOM 5428 N N . ARG B 1 130 ? 135.822 78.020 120.787 1.00 61.40 130 ARG B N 1
ATOM 5429 C CA . ARG B 1 130 ? 135.478 76.945 121.712 1.00 62.34 130 ARG B CA 1
ATOM 5430 C C . ARG B 1 130 ? 134.015 76.538 121.574 1.00 66.29 130 ARG B C 1
ATOM 5431 O O . ARG B 1 130 ? 133.693 75.345 121.659 1.00 67.60 130 ARG B O 1
ATOM 5439 N N . LEU B 1 131 ? 133.141 77.508 121.332 1.00 71.24 131 LEU B N 1
ATOM 5440 C CA . LEU B 1 131 ? 131.735 77.195 121.126 1.00 70.23 131 LEU B CA 1
ATOM 5441 C C . LEU B 1 131 ? 131.573 76.357 119.878 1.00 64.05 131 LEU B C 1
ATOM 5442 O O . LEU B 1 131 ? 131.040 75.248 119.929 1.00 66.39 131 LEU B O 1
ATOM 5447 N N . LEU B 1 132 ? 132.031 76.888 118.751 1.00 59.30 132 LEU B N 1
ATOM 5448 C CA . LEU B 1 132 ? 131.929 76.162 117.496 1.00 57.60 132 LEU B CA 1
ATOM 5449 C C . LEU B 1 132 ? 132.419 74.734 117.665 1.00 72.14 132 LEU B C 1
ATOM 5450 O O . LEU B 1 132 ? 131.758 73.786 117.249 1.00 67.93 132 LEU B O 1
ATOM 5455 N N . VAL B 1 133 ? 133.587 74.578 118.270 1.00 84.74 133 VAL B N 1
ATOM 5456 C CA . VAL B 1 133 ? 134.127 73.248 118.487 1.00 74.44 133 VAL B CA 1
ATOM 5457 C C . VAL B 1 133 ? 133.137 72.397 119.262 1.00 72.67 133 VAL B C 1
ATOM 5458 O O . VAL B 1 133 ? 132.676 71.369 118.769 1.00 71.81 133 VAL B O 1
ATOM 5462 N N . THR B 1 134 ? 132.797 72.828 120.468 1.00 85.28 134 THR B N 1
ATOM 5463 C CA . THR B 1 134 ? 131.894 72.057 121.318 1.00 88.01 134 THR B CA 1
ATOM 5464 C C . THR B 1 134 ? 130.611 71.597 120.644 1.00 85.86 134 THR B C 1
ATOM 5465 O O . THR B 1 134 ? 130.224 70.438 120.778 1.00 82.59 134 THR B O 1
ATOM 5469 N N . ASN B 1 135 ? 129.952 72.482 119.911 1.00 86.83 135 ASN B N 1
ATOM 5470 C CA . ASN B 1 135 ? 128.659 72.151 119.326 1.00 88.36 135 ASN B CA 1
ATOM 5471 C C . ASN B 1 135 ? 128.823 71.418 117.995 1.00 87.09 135 ASN B C 1
ATOM 5472 O O . ASN B 1 135 ? 129.911 71.337 117.421 1.00 86.09 135 ASN B O 1
ATOM 5477 N N . ARG B 1 136 ? 127.711 70.879 117.509 1.00 101.43 136 ARG B N 1
ATOM 5478 C CA . ARG B 1 136 ? 127.675 70.208 116.215 1.00 99.87 136 ARG B CA 1
ATOM 5479 C C . ARG B 1 136 ? 127.743 71.242 115.095 1.00 101.28 136 ARG B C 1
ATOM 5480 O O . ARG B 1 136 ? 127.012 72.236 115.134 1.00 96.91 136 ARG B O 1
ATOM 5488 N N . PRO B 1 137 ? 128.627 71.069 114.114 1.00 101.58 137 PRO B N 1
ATOM 5489 C CA . PRO B 1 137 ? 128.633 71.978 112.963 1.00 97.99 137 PRO B CA 1
ATOM 5490 C C . PRO B 1 137 ? 127.377 71.823 112.119 1.00 97.20 137 PRO B C 1
ATOM 5491 O O . PRO B 1 137 ? 126.800 70.740 112.007 1.00 96.63 137 PRO B O 1
ATOM 5495 N N . GLY B 1 138 ? 126.967 72.931 111.509 1.00 91.60 138 GLY B N 1
ATOM 5496 C CA . GLY B 1 138 ? 125.787 72.987 110.682 1.00 90.44 138 GLY B CA 1
ATOM 5497 C C . GLY B 1 138 ? 124.583 73.631 111.338 1.00 91.52 138 GLY B C 1
ATOM 5498 O O . GLY B 1 138 ? 123.692 74.110 110.627 1.00 90.20 138 GLY B O 1
ATOM 5499 N N . VAL B 1 139 ? 124.532 73.664 112.668 1.00 95.01 139 VAL B N 1
ATOM 5500 C CA . VAL B 1 139 ? 123.433 74.284 113.396 1.00 93.86 139 VAL B CA 1
ATOM 5501 C C . VAL B 1 139 ? 123.963 75.514 114.125 1.00 91.24 139 VAL B C 1
ATOM 5502 O O . VAL B 1 139 ? 124.885 75.419 114.944 1.00 90.73 139 VAL B O 1
ATOM 5506 N N . LEU B 1 140 ? 123.379 76.667 113.814 1.00 79.74 140 LEU B N 1
ATOM 5507 C CA . LEU B 1 140 ? 123.749 77.958 114.379 1.00 77.03 140 LEU B CA 1
ATOM 5508 C C . LEU B 1 140 ? 123.493 78.068 115.872 1.00 78.20 140 LEU B C 1
ATOM 5509 O O . LEU B 1 140 ? 124.091 78.931 116.520 1.00 68.88 140 LEU B O 1
ATOM 5514 N N . PHE B 1 141 ? 122.629 77.230 116.429 1.00 94.18 141 PHE B N 1
ATOM 5515 C CA . PHE B 1 141 ? 122.221 77.324 117.819 1.00 90.16 141 PHE B CA 1
ATOM 5516 C C . PHE B 1 141 ? 122.744 76.104 118.565 1.00 91.11 141 PHE B C 1
ATOM 5517 O O . PHE B 1 141 ? 123.361 75.209 117.981 1.00 91.41 141 PHE B O 1
ATOM 5525 N N . PHE B 1 142 ? 122.497 76.068 119.869 1.00 100.01 142 PHE B N 1
ATOM 5526 C CA . PHE B 1 142 ? 122.939 74.974 120.719 1.00 100.41 142 PHE B CA 1
ATOM 5527 C C . PHE B 1 142 ? 121.746 74.116 121.116 1.00 100.24 142 PHE B C 1
ATOM 5528 O O . PHE B 1 142 ? 120.663 74.640 121.398 1.00 100.48 142 PHE B O 1
ATOM 5536 N N . GLU B 1 143 ? 121.951 72.802 121.133 1.00 103.30 143 GLU B N 1
ATOM 5537 C CA . GLU B 1 143 ? 120.910 71.838 121.461 1.00 105.42 143 GLU B CA 1
ATOM 5538 C C . GLU B 1 143 ? 120.956 71.377 122.913 1.00 107.88 143 GLU B C 1
ATOM 5539 O O . GLU B 1 143 ? 120.159 70.514 123.298 1.00 109.43 143 GLU B O 1
ATOM 5545 N N . GLY B 1 144 ? 121.851 71.932 123.724 1.00 104.34 144 GLY B N 1
ATOM 5546 C CA . GLY B 1 144 ? 122.031 71.457 125.080 1.00 104.99 144 GLY B CA 1
ATOM 5547 C C . GLY B 1 144 ? 120.903 71.862 126.010 1.00 102.01 144 GLY B C 1
ATOM 5548 O O . GLY B 1 144 ? 119.991 72.613 125.662 1.00 98.04 144 GLY B O 1
ATOM 5549 N N . ASP B 1 145 ? 120.980 71.344 127.233 1.00 97.37 145 ASP B N 1
ATOM 5550 C CA . ASP B 1 145 ? 119.955 71.577 128.241 1.00 96.98 145 ASP B CA 1
ATOM 5551 C C . ASP B 1 145 ? 120.185 72.931 128.911 1.00 95.02 145 ASP B C 1
ATOM 5552 O O . ASP B 1 145 ? 121.043 73.719 128.506 1.00 96.97 145 ASP B O 1
ATOM 5557 N N . GLU B 1 146 ? 119.409 73.214 129.961 1.00 91.25 146 GLU B N 1
ATOM 5558 C CA . GLU B 1 146 ? 119.464 74.528 130.595 1.00 90.00 146 GLU B CA 1
ATOM 5559 C C . GLU B 1 146 ? 120.692 74.694 131.483 1.00 90.83 146 GLU B C 1
ATOM 5560 O O . GLU B 1 146 ? 121.241 75.798 131.568 1.00 89.18 146 GLU B O 1
ATOM 5566 N N . GLY B 1 147 ? 121.131 73.624 132.150 1.00 92.24 147 GLY B N 1
ATOM 5567 C CA . GLY B 1 147 ? 122.178 73.764 133.154 1.00 90.11 147 GLY B CA 1
ATOM 5568 C C . GLY B 1 147 ? 123.534 74.116 132.567 1.00 88.89 147 GLY B C 1
ATOM 5569 O O . GLY B 1 147 ? 124.180 75.076 132.997 1.00 86.05 147 GLY B O 1
ATOM 5570 N N . LEU B 1 148 ? 123.979 73.357 131.566 1.00 94.73 148 LEU B N 1
ATOM 5571 C CA . LEU B 1 148 ? 125.302 73.613 131.007 1.00 95.32 148 LEU B CA 1
ATOM 5572 C C . LEU B 1 148 ? 125.294 74.852 130.116 1.00 96.53 148 LEU B C 1
ATOM 5573 O O . LEU B 1 148 ? 126.319 75.528 129.975 1.00 95.15 148 LEU B O 1
ATOM 5578 N N . THR B 1 149 ? 124.142 75.181 129.522 1.00 93.35 149 THR B N 1
ATOM 5579 C CA . THR B 1 149 ? 124.032 76.443 128.796 1.00 90.33 149 THR B CA 1
ATOM 5580 C C . THR B 1 149 ? 124.095 77.631 129.748 1.00 88.97 149 THR B C 1
ATOM 5581 O O . THR B 1 149 ? 124.688 78.665 129.421 1.00 88.91 149 THR B O 1
ATOM 5585 N N . ALA B 1 150 ? 123.498 77.501 130.937 1.00 88.46 150 ALA B N 1
ATOM 5586 C CA . ALA B 1 150 ? 123.662 78.526 131.963 1.00 87.75 150 ALA B CA 1
ATOM 5587 C C . ALA B 1 150 ? 125.105 78.602 132.446 1.00 87.80 150 ALA B C 1
ATOM 5588 O O . ALA B 1 150 ? 125.591 79.691 132.773 1.00 81.77 150 ALA B O 1
ATOM 5590 N N . ASP B 1 151 ? 125.794 77.458 132.500 1.00 87.76 151 ASP B N 1
ATOM 5591 C CA . ASP B 1 151 ? 127.218 77.452 132.827 1.00 91.40 151 ASP B CA 1
ATOM 5592 C C . ASP B 1 151 ? 128.025 78.222 131.786 1.00 92.30 151 ASP B C 1
ATOM 5593 O O . ASP B 1 151 ? 128.911 79.011 132.138 1.00 95.03 151 ASP B O 1
ATOM 5598 N N . PHE B 1 152 ? 127.725 78.005 130.500 1.00 87.45 152 PHE B N 1
ATOM 5599 C CA . PHE B 1 152 ? 128.371 78.761 129.427 1.00 89.27 152 PHE B CA 1
ATOM 5600 C C . PHE B 1 152 ? 128.058 80.250 129.560 1.00 87.60 152 PHE B C 1
ATOM 5601 O O . PHE B 1 152 ? 128.951 81.093 129.419 1.00 87.17 152 PHE B O 1
ATOM 5609 N N . LEU B 1 153 ? 126.804 80.590 129.855 1.00 83.02 153 LEU B N 1
ATOM 5610 C CA . LEU B 1 153 ? 126.429 81.996 129.958 1.00 85.41 153 LEU B CA 1
ATOM 5611 C C . LEU B 1 153 ? 127.136 82.684 131.122 1.00 86.87 153 LEU B C 1
ATOM 5612 O O . LEU B 1 153 ? 127.592 83.822 130.984 1.00 88.00 153 LEU B O 1
ATOM 5617 N N . ARG B 1 154 ? 127.265 82.005 132.266 1.00 88.40 154 ARG B N 1
ATOM 5618 C CA . ARG B 1 154 ? 127.966 82.611 133.398 1.00 90.60 154 ARG B CA 1
ATOM 5619 C C . ARG B 1 154 ? 129.469 82.698 133.145 1.00 90.13 154 ARG B C 1
ATOM 5620 O O . ARG B 1 154 ? 130.110 83.698 133.503 1.00 87.54 154 ARG B O 1
ATOM 5628 N N . GLU B 1 155 ? 130.046 81.662 132.520 1.00 75.11 155 GLU B N 1
ATOM 5629 C CA . GLU B 1 155 ? 131.449 81.678 132.119 1.00 68.07 155 GLU B CA 1
ATOM 5630 C C . GLU B 1 155 ? 131.731 82.748 131.072 1.00 69.67 155 GLU B C 1
ATOM 5631 O O . GLU B 1 155 ? 132.884 83.158 130.907 1.00 75.73 155 GLU B O 1
ATOM 5637 N N . TYR B 1 156 ? 130.704 83.184 130.346 1.00 72.29 156 TYR B N 1
ATOM 5638 C CA . TYR B 1 156 ? 130.810 84.366 129.501 1.00 74.03 156 TYR B CA 1
ATOM 5639 C C . TYR B 1 156 ? 130.726 85.649 130.325 1.00 71.84 156 TYR B C 1
ATOM 5640 O O . TYR B 1 156 ? 131.526 86.573 130.140 1.00 73.27 156 TYR B O 1
ATOM 5649 N N . VAL B 1 157 ? 129.738 85.723 131.223 1.00 75.42 157 VAL B N 1
ATOM 5650 C CA . VAL B 1 157 ? 129.448 86.933 131.989 1.00 78.07 157 VAL B CA 1
ATOM 5651 C C . VAL B 1 157 ? 130.613 87.343 132.883 1.00 84.73 157 VAL B C 1
ATOM 5652 O O . VAL B 1 157 ? 130.860 88.543 133.063 1.00 84.32 157 VAL B O 1
ATOM 5656 N N . THR B 1 158 ? 131.396 86.378 133.383 1.00 79.12 158 THR B N 1
ATOM 5657 C CA . THR B 1 158 ? 132.508 86.723 134.269 1.00 79.97 158 THR B CA 1
ATOM 5658 C C . THR B 1 158 ? 133.625 87.491 133.561 1.00 78.79 158 THR B C 1
ATOM 5659 O O . THR B 1 158 ? 134.515 88.016 134.238 1.00 81.95 158 THR B O 1
ATOM 5663 N N . LEU B 1 159 ? 133.605 87.572 132.228 1.00 76.81 159 LEU B N 1
ATOM 5664 C CA . LEU B 1 159 ? 134.543 88.422 131.507 1.00 78.64 159 LEU B CA 1
ATOM 5665 C C . LEU B 1 159 ? 134.261 89.901 131.782 1.00 77.45 159 LEU B C 1
ATOM 5666 O O . LEU B 1 159 ? 133.217 90.281 132.321 1.00 73.94 159 LEU B O 1
ATOM 5671 N N . HIS B 1 160 ? 135.215 90.743 131.391 1.00 84.68 160 HIS B N 1
ATOM 5672 C CA . HIS B 1 160 ? 135.179 92.171 131.668 1.00 83.43 160 HIS B CA 1
ATOM 5673 C C . HIS B 1 160 ? 135.307 92.935 130.357 1.00 81.50 160 HIS B C 1
ATOM 5674 O O . HIS B 1 160 ? 136.094 92.558 129.483 1.00 81.04 160 HIS B O 1
ATOM 5681 N N . LYS B 1 161 ? 134.529 94.010 130.229 1.00 78.97 161 LYS B N 1
ATOM 5682 C CA . LYS B 1 161 ? 134.356 94.728 128.970 1.00 81.97 161 LYS B CA 1
ATOM 5683 C C . LYS B 1 161 ? 134.807 96.184 129.074 1.00 81.59 161 LYS B C 1
ATOM 5684 O O . LYS B 1 161 ? 134.104 97.094 128.631 1.00 77.92 161 LYS B O 1
ATOM 5690 N N . GLY B 1 162 ? 135.991 96.414 129.639 1.00 83.98 162 GLY B N 1
ATOM 5691 C CA . GLY B 1 162 ? 136.471 97.755 129.916 1.00 84.20 162 GLY B CA 1
ATOM 5692 C C . GLY B 1 162 ? 137.070 98.513 128.750 1.00 85.81 162 GLY B C 1
ATOM 5693 O O . GLY B 1 162 ? 137.833 99.462 128.951 1.00 91.98 162 GLY B O 1
ATOM 5694 N N . CYS B 1 163 ? 136.742 98.111 127.532 1.00 74.31 163 CYS B N 1
ATOM 5695 C CA . CYS B 1 163 ? 137.360 98.678 126.343 1.00 71.31 163 CYS B CA 1
ATOM 5696 C C . CYS B 1 163 ? 136.374 99.143 125.284 1.00 70.71 163 CYS B C 1
ATOM 5697 O O . CYS B 1 163 ? 136.622 100.157 124.626 1.00 66.78 163 CYS B O 1
ATOM 5700 N N . PHE B 1 164 ? 135.261 98.431 125.089 1.00 60.54 164 PHE B N 1
ATOM 5701 C CA . PHE B 1 164 ? 134.288 98.829 124.079 1.00 48.75 164 PHE B CA 1
ATOM 5702 C C . PHE B 1 164 ? 133.388 99.965 124.540 1.00 55.61 164 PHE B C 1
ATOM 5703 O O . PHE B 1 164 ? 132.611 100.482 123.731 1.00 56.40 164 PHE B O 1
ATOM 5711 N N . TYR B 1 165 ? 133.463 100.353 125.813 1.00 68.07 165 TYR B N 1
ATOM 5712 C CA . TYR B 1 165 ? 132.553 101.334 126.391 1.00 64.84 165 TYR B CA 1
ATOM 5713 C C . TYR B 1 165 ? 133.274 102.572 126.905 1.00 61.30 165 TYR B C 1
ATOM 5714 O O . TYR B 1 165 ? 132.639 103.435 127.521 1.00 61.90 165 TYR B O 1
ATOM 5723 N N . GLY B 1 166 ? 134.579 102.679 126.678 1.00 65.86 166 GLY B N 1
ATOM 5724 C CA . GLY B 1 166 ? 135.322 103.855 127.080 1.00 69.67 166 GLY B CA 1
ATOM 5725 C C . GLY B 1 166 ? 135.355 104.900 125.987 1.00 71.59 166 GLY B C 1
ATOM 5726 O O . GLY B 1 166 ? 134.305 105.299 125.476 1.00 72.72 166 GLY B O 1
ATOM 5727 N N . ARG B 1 167 ? 136.556 105.353 125.619 1.00 67.78 167 ARG B N 1
ATOM 5728 C CA . ARG B 1 167 ? 136.684 106.324 124.537 1.00 69.43 167 ARG B CA 1
ATOM 5729 C C . ARG B 1 167 ? 136.336 105.705 123.188 1.00 69.26 167 ARG B C 1
ATOM 5730 O O . ARG B 1 167 ? 135.772 106.381 122.318 1.00 73.41 167 ARG B O 1
ATOM 5738 N N . CYS B 1 168 ? 136.591 104.411 123.023 1.00 66.29 168 CYS B N 1
ATOM 5739 C CA . CYS B 1 168 ? 136.389 103.716 121.753 1.00 68.60 168 CYS B CA 1
ATOM 5740 C C . CYS B 1 168 ? 134.970 103.189 121.597 1.00 68.87 168 CYS B C 1
ATOM 5741 O O . CYS B 1 168 ? 134.743 102.186 120.914 1.00 68.61 168 CYS B O 1
ATOM 5744 N N . LEU B 1 169 ? 133.996 103.847 122.223 1.00 66.98 169 LEU B N 1
ATOM 5745 C CA . LEU B 1 169 ? 132.605 103.402 122.209 1.00 68.26 169 LEU B CA 1
ATOM 5746 C C . LEU B 1 169 ? 132.023 103.642 120.822 1.00 70.65 169 LEU B C 1
ATOM 5747 O O . LEU B 1 169 ? 131.662 104.767 120.471 1.00 68.47 169 LEU B O 1
ATOM 5752 N N . GLY B 1 170 ? 131.926 102.579 120.031 1.00 74.91 170 GLY B N 1
ATOM 5753 C CA . GLY B 1 170 ? 131.298 102.671 118.730 1.00 71.87 170 GLY B CA 1
ATOM 5754 C C . GLY B 1 170 ? 132.271 102.667 117.572 1.00 70.87 170 GLY B C 1
ATOM 5755 O O . GLY B 1 170 ? 132.013 103.302 116.547 1.00 67.74 170 GLY B O 1
ATOM 5756 N N . PHE B 1 171 ? 133.390 101.952 117.717 1.00 62.13 171 PHE B N 1
ATOM 5757 C CA . PHE B 1 171 ? 134.357 101.875 116.627 1.00 60.34 171 PHE B CA 1
ATOM 5758 C C . PHE B 1 171 ? 133.835 101.031 115.471 1.00 60.99 171 PHE B C 1
ATOM 5759 O O . PHE B 1 171 ? 134.190 101.282 114.314 1.00 58.33 171 PHE B O 1
ATOM 5767 N N . GLN B 1 172 ? 132.994 100.036 115.761 1.00 64.89 172 GLN B N 1
ATOM 5768 C CA . GLN B 1 172 ? 132.549 99.107 114.729 1.00 63.16 172 GLN B CA 1
ATOM 5769 C C . GLN B 1 172 ? 131.548 99.733 113.768 1.00 68.63 172 GLN B C 1
ATOM 5770 O O . GLN B 1 172 ? 131.305 99.169 112.696 1.00 69.32 172 GLN B O 1
ATOM 5776 N N . PHE B 1 173 ? 130.970 100.878 114.119 1.00 66.04 173 PHE B N 1
ATOM 5777 C CA . PHE B 1 173 ? 129.974 101.544 113.298 1.00 57.64 173 PHE B CA 1
ATOM 5778 C C . PHE B 1 173 ? 130.621 102.639 112.456 1.00 59.20 173 PHE B C 1
ATOM 5779 O O . PHE B 1 173 ? 131.841 102.809 112.428 1.00 67.43 173 PHE B O 1
ATOM 5787 N N . THR B 1 174 ? 129.775 103.383 111.755 1.00 63.96 174 THR B N 1
ATOM 5788 C CA . THR B 1 174 ? 130.228 104.559 111.032 1.00 74.45 174 THR B CA 1
ATOM 5789 C C . THR B 1 174 ? 130.646 105.643 112.026 1.00 77.12 174 THR B C 1
ATOM 5790 O O . THR B 1 174 ? 130.032 105.776 113.089 1.00 77.85 174 THR B O 1
ATOM 5794 N N . PRO B 1 175 ? 131.705 106.404 111.731 1.00 74.72 175 PRO B N 1
ATOM 5795 C CA . PRO B 1 175 ? 132.089 107.507 112.630 1.00 73.11 175 PRO B CA 1
ATOM 5796 C C . PRO B 1 175 ? 131.050 108.613 112.752 1.00 72.96 175 PRO B C 1
ATOM 5797 O O . PRO B 1 175 ? 131.067 109.342 113.752 1.00 73.82 175 PRO B O 1
ATOM 5801 N N . ALA B 1 176 ? 130.148 108.762 111.776 1.00 73.69 176 ALA B N 1
ATOM 5802 C CA . ALA B 1 176 ? 129.133 109.811 111.847 1.00 80.34 176 ALA B CA 1
ATOM 5803 C C . ALA B 1 176 ? 128.110 109.536 112.938 1.00 74.69 176 ALA B C 1
ATOM 5804 O O . ALA B 1 176 ? 127.435 110.457 113.409 1.00 73.39 176 ALA B O 1
ATOM 5806 N N . ILE B 1 177 ? 127.986 108.281 113.347 1.00 68.51 177 ILE B N 1
ATOM 5807 C CA . ILE B 1 177 ? 127.007 107.883 114.341 1.00 71.71 177 ILE B CA 1
ATOM 5808 C C . ILE B 1 177 ? 127.551 107.964 115.769 1.00 74.31 177 ILE B C 1
ATOM 5809 O O . ILE B 1 177 ? 126.766 108.188 116.703 1.00 65.74 177 ILE B O 1
ATOM 5814 N N . ARG B 1 178 ? 128.877 107.886 115.944 1.00 77.08 178 ARG B N 1
ATOM 5815 C CA . ARG B 1 178 ? 129.501 107.849 117.271 1.00 71.06 178 ARG B CA 1
ATOM 5816 C C . ARG B 1 178 ? 129.208 109.022 118.216 1.00 69.71 178 ARG B C 1
ATOM 5817 O O . ARG B 1 178 ? 129.106 108.766 119.431 1.00 68.05 178 ARG B O 1
ATOM 5825 N N . PRO B 1 179 ? 129.143 110.298 117.783 1.00 73.51 179 PRO B N 1
ATOM 5826 C CA . PRO B 1 179 ? 128.788 111.354 118.755 1.00 72.17 179 PRO B CA 1
ATOM 5827 C C . PRO B 1 179 ? 127.426 111.169 119.406 1.00 72.18 179 PRO B C 1
ATOM 5828 O O . PRO B 1 179 ? 127.279 111.448 120.605 1.00 72.09 179 PRO B O 1
ATOM 5832 N N . PHE B 1 180 ? 126.434 110.686 118.652 1.00 73.41 180 PHE B N 1
ATOM 5833 C CA . PHE B 1 180 ? 125.117 110.425 119.225 1.00 71.65 180 PHE B CA 1
ATOM 5834 C C . PHE B 1 180 ? 125.189 109.331 120.279 1.00 75.35 180 PHE B C 1
ATOM 5835 O O . PHE B 1 180 ? 124.516 109.416 121.307 1.00 74.03 180 PHE B O 1
ATOM 5843 N N . LEU B 1 181 ? 125.995 108.299 120.038 1.00 72.55 181 LEU B N 1
ATOM 5844 C CA . LEU B 1 181 ? 126.232 107.268 121.048 1.00 67.89 181 LEU B CA 1
ATOM 5845 C C . LEU B 1 181 ? 126.958 107.810 122.264 1.00 67.31 181 LEU B C 1
ATOM 5846 O O . LEU B 1 181 ? 126.713 107.346 123.381 1.00 63.89 181 LEU B O 1
ATOM 5851 N N . GLN B 1 182 ? 127.844 108.786 122.080 1.00 74.86 182 GLN B N 1
ATOM 5852 C CA . GLN B 1 182 ? 128.493 109.388 123.240 1.00 77.86 182 GLN B CA 1
ATOM 5853 C C . GLN B 1 182 ? 127.487 110.149 124.103 1.00 77.55 182 GLN B C 1
ATOM 5854 O O . GLN B 1 182 ? 127.447 109.966 125.328 1.00 78.39 182 GLN B O 1
ATOM 5860 N N . THR B 1 183 ? 126.633 110.970 123.477 1.00 70.56 183 THR B N 1
ATOM 5861 C CA . THR B 1 183 ? 125.592 111.662 124.244 1.00 67.95 183 THR B CA 1
ATOM 5862 C C . THR B 1 183 ? 124.564 110.691 124.815 1.00 69.33 183 THR B C 1
ATOM 5863 O O . THR B 1 183 ? 124.023 110.921 125.902 1.00 71.21 183 THR B O 1
ATOM 5867 N N . ILE B 1 184 ? 124.287 109.596 124.106 1.00 69.58 184 ILE B N 1
ATOM 5868 C CA . ILE B 1 184 ? 123.370 108.584 124.618 1.00 71.94 184 ILE B CA 1
ATOM 5869 C C . ILE B 1 184 ? 123.953 107.922 125.858 1.00 70.94 184 ILE B C 1
ATOM 5870 O O . ILE B 1 184 ? 123.260 107.752 126.865 1.00 62.99 184 ILE B O 1
ATOM 5875 N N . SER B 1 185 ? 125.248 107.591 125.821 1.00 71.94 185 SER B N 1
ATOM 5876 C CA . SER B 1 185 ? 125.926 106.999 126.969 1.00 72.45 185 SER B CA 1
ATOM 5877 C C . SER B 1 185 ? 125.950 107.949 128.156 1.00 74.40 185 SER B C 1
ATOM 5878 O O . SER B 1 185 ? 125.787 107.514 129.305 1.00 72.89 185 SER B O 1
ATOM 5881 N N . ILE B 1 186 ? 126.150 109.243 127.893 1.00 79.28 186 ILE B N 1
ATOM 5882 C CA . ILE B 1 186 ? 126.034 110.247 128.949 1.00 80.02 186 ILE B CA 1
ATOM 5883 C C . ILE B 1 186 ? 124.610 110.274 129.500 1.00 78.40 186 ILE B C 1
ATOM 5884 O O . ILE B 1 186 ? 124.395 110.422 130.712 1.00 75.00 186 ILE B O 1
ATOM 5889 N N . GLY B 1 187 ? 123.620 110.080 128.623 1.00 72.41 187 GLY B N 1
ATOM 5890 C CA . GLY B 1 187 ? 122.239 109.983 129.070 1.00 71.29 187 GLY B CA 1
ATOM 5891 C C . GLY B 1 187 ? 121.989 108.807 129.998 1.00 74.75 187 GLY B C 1
ATOM 5892 O O . GLY B 1 187 ? 121.357 108.964 131.045 1.00 75.92 187 GLY B O 1
ATOM 5893 N N . LEU B 1 188 ? 122.495 107.617 129.637 1.00 73.04 188 LEU B N 1
ATOM 5894 C CA . LEU B 1 188 ? 122.333 106.467 130.533 1.00 77.38 188 LEU B CA 1
ATOM 5895 C C . LEU B 1 188 ? 123.081 106.643 131.845 1.00 78.04 188 LEU B C 1
ATOM 5896 O O . LEU B 1 188 ? 122.570 106.239 132.892 1.00 75.95 188 LEU B O 1
ATOM 5901 N N . VAL B 1 189 ? 124.296 107.200 131.827 1.00 80.55 189 VAL B N 1
ATOM 5902 C CA . VAL B 1 189 ? 125.023 107.293 133.093 1.00 81.10 189 VAL B CA 1
ATOM 5903 C C . VAL B 1 189 ? 124.385 108.338 134.008 1.00 80.66 189 VAL B C 1
ATOM 5904 O O . VAL B 1 189 ? 124.285 108.131 135.226 1.00 81.74 189 VAL B O 1
ATOM 5908 N N . SER B 1 190 ? 123.888 109.443 133.436 1.00 73.91 190 SER B N 1
ATOM 5909 C CA . SER B 1 190 ? 123.154 110.424 134.229 1.00 77.80 190 SER B CA 1
ATOM 5910 C C . SER B 1 190 ? 121.849 109.844 134.766 1.00 80.80 190 SER B C 1
ATOM 5911 O O . SER B 1 190 ? 121.504 110.062 135.936 1.00 83.59 190 SER B O 1
ATOM 5914 N N . PHE B 1 191 ? 121.123 109.088 133.932 1.00 77.44 191 PHE B N 1
ATOM 5915 C CA . PHE B 1 19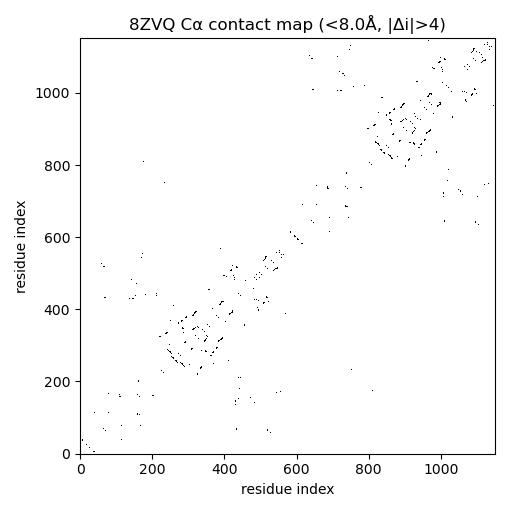1 ? 119.894 108.439 134.378 1.00 79.13 191 PHE B CA 1
ATOM 5916 C C . PHE B 1 191 ? 120.170 107.437 135.490 1.00 81.80 191 PHE B C 1
ATOM 5917 O O . PHE B 1 191 ? 119.419 107.365 136.469 1.00 86.17 191 PHE B O 1
ATOM 5925 N N . GLY B 1 192 ? 121.252 106.668 135.358 1.00 77.07 192 GLY B N 1
ATOM 5926 C CA . GLY B 1 192 ? 121.579 105.673 136.364 1.00 79.36 192 GLY B CA 1
ATOM 5927 C C . GLY B 1 192 ? 121.960 106.290 137.694 1.00 79.75 192 GLY B C 1
ATOM 5928 O O . GLY B 1 192 ? 121.517 105.830 138.750 1.00 78.97 192 GLY B O 1
ATOM 5929 N N . GLU B 1 193 ? 122.772 107.353 137.666 1.00 80.50 193 GLU B N 1
ATOM 5930 C CA . GLU B 1 193 ? 123.146 107.982 138.929 1.00 78.81 193 GLU B CA 1
ATOM 5931 C C . GLU B 1 193 ? 121.975 108.728 139.565 1.00 78.80 193 GLU B C 1
ATOM 5932 O O . GLU B 1 193 ? 121.868 108.752 140.799 1.00 81.46 193 GLU B O 1
ATOM 5938 N N . HIS B 1 194 ? 121.079 109.311 138.757 1.00 82.25 194 HIS B N 1
ATOM 5939 C CA . HIS B 1 194 ? 119.898 109.963 139.317 1.00 82.68 194 HIS B CA 1
ATOM 5940 C C . HIS B 1 194 ? 118.959 108.931 139.933 1.00 88.87 194 HIS B C 1
ATOM 5941 O O . HIS B 1 194 ? 118.448 109.134 141.040 1.00 93.81 194 HIS B O 1
ATOM 5948 N N . TYR B 1 195 ? 118.760 107.797 139.254 1.00 89.69 195 TYR B N 1
ATOM 5949 C CA . TYR B 1 195 ? 117.863 106.770 139.766 1.00 86.52 195 TYR B CA 1
ATOM 5950 C C . TYR B 1 195 ? 118.446 106.061 140.982 1.00 86.07 195 TYR B C 1
ATOM 5951 O O . TYR B 1 195 ? 117.690 105.612 141.850 1.00 86.78 195 TYR B O 1
ATOM 5960 N N . LYS B 1 196 ? 119.775 105.955 141.065 1.00 87.76 196 LYS B N 1
ATOM 5961 C CA . LYS B 1 196 ? 120.396 105.442 142.281 1.00 85.39 196 LYS B CA 1
ATOM 5962 C C . LYS B 1 196 ? 120.267 106.439 143.427 0.20 86.21 196 LYS B C 1
ATOM 5963 O O . LYS B 1 196 ? 120.003 106.047 144.569 1.00 85.83 196 LYS B O 1
ATOM 5969 N N . ARG B 1 197 ? 120.448 107.731 143.144 1.00 84.73 197 ARG B N 1
ATOM 5970 C CA . ARG B 1 197 ? 120.317 108.750 144.177 1.00 83.39 197 ARG B CA 1
ATOM 5971 C C . ARG B 1 197 ? 118.869 109.126 144.463 1.00 83.85 197 ARG B C 1
ATOM 5972 O O . ARG B 1 197 ? 118.618 109.798 145.471 1.00 84.72 197 ARG B O 1
ATOM 5980 N N . ASN B 1 198 ? 117.933 108.710 143.606 1.00 85.66 198 ASN B N 1
ATOM 5981 C CA . ASN B 1 198 ? 116.492 108.958 143.748 1.00 86.42 198 ASN B CA 1
ATOM 5982 C C . ASN B 1 198 ? 116.148 110.441 143.888 1.00 85.17 198 ASN B C 1
ATOM 5983 O O . ASN B 1 198 ? 114.982 110.827 143.806 1.00 84.79 198 ASN B O 1
ATOM 5988 N N . ARG B 1 214 ? 129.572 116.186 133.211 1.00 99.97 214 ARG B N 1
ATOM 5989 C CA . ARG B 1 214 ? 130.718 115.808 134.029 1.00 101.18 214 ARG B CA 1
ATOM 5990 C C . ARG B 1 214 ? 131.464 114.629 133.410 1.00 99.06 214 ARG B C 1
ATOM 5991 O O . ARG B 1 214 ? 132.692 114.570 133.447 1.00 98.33 214 ARG B O 1
ATOM 5999 N N . PHE B 1 215 ? 130.713 113.695 132.833 1.00 92.95 215 PHE B N 1
ATOM 6000 C CA . PHE B 1 215 ? 131.289 112.502 132.228 1.00 90.11 215 PHE B CA 1
ATOM 6001 C C . PHE B 1 215 ? 131.621 112.681 130.755 1.00 90.12 215 PHE B C 1
ATOM 6002 O O . PHE B 1 215 ? 132.047 111.718 130.110 1.00 91.12 215 PHE B O 1
ATOM 6010 N N . ALA B 1 216 ? 131.427 113.875 130.206 1.00 94.73 216 ALA B N 1
ATOM 6011 C CA . ALA B 1 216 ? 131.753 114.148 128.815 1.00 97.24 216 ALA B CA 1
ATOM 6012 C C . ALA B 1 216 ? 133.159 114.701 128.633 1.00 97.93 216 ALA B C 1
ATOM 6013 O O . ALA B 1 216 ? 133.589 114.899 127.492 1.00 96.20 216 ALA B O 1
ATOM 6015 N N . ILE B 1 217 ? 133.880 114.954 129.721 1.00 92.64 217 ILE B N 1
ATOM 6016 C CA . ILE B 1 217 ? 135.240 115.469 129.653 1.00 90.68 217 ILE B CA 1
ATOM 6017 C C . ILE B 1 217 ? 136.267 114.344 129.715 1.00 89.88 217 ILE B C 1
ATOM 6018 O O . ILE B 1 217 ? 137.268 114.375 128.998 1.00 89.17 217 ILE B O 1
ATOM 6023 N N . ASP B 1 218 ? 136.024 113.337 130.548 1.00 82.62 218 ASP B N 1
ATOM 6024 C CA . ASP B 1 218 ? 136.950 112.217 130.720 1.00 82.09 218 ASP B CA 1
ATOM 6025 C C . ASP B 1 218 ? 136.302 110.931 130.228 1.00 81.49 218 ASP B C 1
ATOM 6026 O O . ASP B 1 218 ? 135.552 110.282 130.979 1.00 81.56 218 ASP B O 1
ATOM 6031 N N . PRO B 1 219 ? 136.553 110.520 128.980 1.00 74.88 219 PRO B N 1
ATOM 6032 C CA . PRO B 1 219 ? 135.990 109.250 128.493 1.00 73.42 219 PRO B CA 1
ATOM 6033 C C . PRO B 1 219 ? 136.589 108.018 129.152 1.00 71.32 219 PRO B C 1
ATOM 6034 O O . PRO B 1 219 ? 136.003 106.935 129.031 1.00 74.94 219 PRO B O 1
ATOM 6038 N N . GLU B 1 220 ? 137.732 108.145 129.830 1.00 77.89 220 GLU B N 1
ATOM 6039 C CA . GLU B 1 220 ? 138.339 106.996 130.494 1.00 80.34 220 GLU B CA 1
ATOM 6040 C C . GLU B 1 220 ? 137.496 106.526 131.672 1.00 82.71 220 GLU B C 1
ATOM 6041 O O . GLU B 1 220 ? 137.450 105.328 131.970 1.00 83.98 220 GLU B O 1
ATOM 6047 N N . LEU B 1 221 ? 136.825 107.451 132.352 1.00 80.18 221 LEU B N 1
ATOM 6048 C CA . LEU B 1 221 ? 135.960 107.094 133.466 1.00 78.23 221 LEU B CA 1
ATOM 6049 C C . LEU B 1 221 ? 134.545 106.748 133.026 1.00 79.82 221 LEU B C 1
ATOM 6050 O O . LEU B 1 221 ? 133.704 106.460 133.883 1.00 85.53 221 LEU B O 1
ATOM 6055 N N . ARG B 1 222 ? 134.260 106.779 131.722 1.00 72.78 222 ARG B N 1
ATOM 6056 C CA . ARG B 1 222 ? 132.919 106.451 131.250 1.00 75.41 222 ARG B CA 1
ATOM 6057 C C . ARG B 1 222 ? 132.628 104.961 131.379 1.00 74.13 222 ARG B C 1
ATOM 6058 O O . ARG B 1 222 ? 131.524 104.572 131.781 1.00 73.90 222 ARG B O 1
ATOM 6066 N N . GLY B 1 223 ? 133.603 104.116 131.033 1.00 76.22 223 GLY B N 1
ATOM 6067 C CA . GLY B 1 223 ? 133.406 102.679 131.142 1.00 79.26 223 GLY B CA 1
ATOM 6068 C C . GLY B 1 223 ? 133.230 102.217 132.576 1.00 82.19 223 GLY B C 1
ATOM 6069 O O . GLY B 1 223 ? 132.434 101.314 132.851 1.00 84.06 223 GLY B O 1
ATOM 6070 N N . ALA B 1 224 ? 133.925 102.871 133.513 1.00 81.41 224 ALA B N 1
ATOM 6071 C CA . ALA B 1 224 ? 133.863 102.494 134.922 1.00 82.78 224 ALA B CA 1
ATOM 6072 C C . ALA B 1 224 ? 132.484 102.711 135.532 1.00 80.64 224 ALA B C 1
ATOM 6073 O O . ALA B 1 224 ? 132.223 102.214 136.632 1.00 81.87 224 ALA B O 1
ATOM 6075 N N . GLU B 1 225 ? 131.605 103.450 134.859 1.00 73.31 225 GLU B N 1
ATOM 6076 C CA . GLU B 1 225 ? 130.203 103.524 135.244 1.00 77.55 225 GLU B CA 1
ATOM 6077 C C . GLU B 1 225 ? 129.286 102.769 134.292 1.00 84.47 225 GLU B C 1
ATOM 6078 O O . GLU B 1 225 ? 128.277 102.207 134.732 1.00 87.06 225 GLU B O 1
ATOM 6084 N N . PHE B 1 226 ? 129.621 102.727 132.997 1.00 78.31 226 PHE B N 1
ATOM 6085 C CA . PHE B 1 226 ? 128.762 102.059 132.021 1.00 79.47 226 PHE B CA 1
ATOM 6086 C C . PHE B 1 226 ? 128.707 100.551 132.249 1.00 74.71 226 PHE B C 1
ATOM 6087 O O . PHE B 1 226 ? 127.635 99.945 132.133 1.00 79.83 226 PHE B O 1
ATOM 6095 N N . GLU B 1 227 ? 129.839 99.927 132.572 1.00 69.98 227 GLU B N 1
ATOM 6096 C CA . GLU B 1 227 ? 129.843 98.478 132.732 1.00 73.41 227 GLU B CA 1
ATOM 6097 C C . GLU B 1 227 ? 129.269 98.053 134.077 1.00 78.17 227 GLU B C 1
ATOM 6098 O O . GLU B 1 227 ? 128.910 96.884 134.251 1.00 78.41 227 GLU B O 1
ATOM 6104 N N . ARG B 1 228 ? 129.176 98.978 135.035 1.00 80.48 228 ARG B N 1
ATOM 6105 C CA . ARG B 1 228 ? 128.384 98.722 136.233 1.00 80.11 228 ARG B CA 1
ATOM 6106 C C . ARG B 1 228 ? 126.899 98.931 135.974 1.00 78.95 228 ARG B C 1
ATOM 6107 O O . ARG B 1 228 ? 126.064 98.241 136.572 1.00 79.02 228 ARG B O 1
ATOM 6115 N N . ILE B 1 229 ? 126.562 99.876 135.092 1.00 68.02 229 ILE B N 1
ATOM 6116 C CA . ILE B 1 229 ? 125.175 100.080 134.678 1.00 71.95 229 ILE B CA 1
ATOM 6117 C C . ILE B 1 229 ? 124.640 98.847 133.964 1.00 74.15 229 ILE B C 1
ATOM 6118 O O . ILE B 1 229 ? 123.485 98.447 134.167 1.00 71.99 229 ILE B O 1
ATOM 6123 N N . THR B 1 230 ? 125.479 98.227 133.128 1.00 79.47 230 THR B N 1
ATOM 6124 C CA . THR B 1 230 ? 125.085 97.038 132.373 1.00 74.49 230 THR B CA 1
ATOM 6125 C C . THR B 1 230 ? 124.597 95.923 133.294 1.00 75.82 230 THR B C 1
ATOM 6126 O O . THR B 1 230 ? 123.513 95.366 133.092 1.00 70.92 230 THR B O 1
ATOM 6130 N N . GLN B 1 231 ? 125.355 95.624 134.343 1.00 86.09 231 GLN B N 1
ATOM 6131 C CA . GLN B 1 231 ? 125.012 94.529 135.237 1.00 84.67 231 GLN B CA 1
ATOM 6132 C C . GLN B 1 231 ? 124.272 94.983 136.489 1.00 82.12 231 GLN B C 1
ATOM 6133 O O . GLN B 1 231 ? 124.019 94.156 137.370 1.00 82.51 231 GLN B O 1
ATOM 6139 N N . ASN B 1 232 ? 123.919 96.261 136.596 1.00 68.69 232 ASN B N 1
ATOM 6140 C CA . ASN B 1 232 ? 123.192 96.771 137.754 1.00 75.82 232 ASN B CA 1
ATOM 6141 C C . ASN B 1 232 ? 122.013 97.632 137.316 1.00 77.06 232 ASN B C 1
ATOM 6142 O O . ASN B 1 232 ? 121.794 98.736 137.818 1.00 75.62 232 ASN B O 1
ATOM 6147 N N . LEU B 1 233 ? 121.229 97.128 136.366 1.00 79.79 233 LEU B N 1
ATOM 6148 C CA . LEU B 1 233 ? 120.020 97.806 135.923 1.00 77.50 233 LEU B CA 1
ATOM 6149 C C . LEU B 1 233 ? 118.836 96.861 136.068 1.00 77.98 233 LEU B C 1
ATOM 6150 O O . LEU B 1 233 ? 118.993 95.641 136.148 1.00 76.29 233 LEU B O 1
ATOM 6155 N N . ASP B 1 234 ? 117.643 97.445 136.110 1.00 79.24 234 ASP B N 1
ATOM 6156 C CA . ASP B 1 234 ? 116.400 96.700 136.232 1.00 77.88 234 ASP B CA 1
ATOM 6157 C C . ASP B 1 234 ? 115.565 96.892 134.974 1.00 76.76 234 ASP B C 1
ATOM 6158 O O . ASP B 1 234 ? 115.791 97.817 134.191 1.00 77.59 234 ASP B O 1
ATOM 6163 N N . VAL B 1 235 ? 114.596 95.994 134.778 1.00 78.40 235 VAL B N 1
ATOM 6164 C CA . VAL B 1 235 ? 113.697 96.120 133.634 1.00 78.95 235 VAL B CA 1
ATOM 6165 C C . VAL B 1 235 ? 112.822 97.364 133.776 1.00 75.91 235 VAL B C 1
ATOM 6166 O O . VAL B 1 235 ? 112.527 98.043 132.782 1.00 74.26 235 VAL B O 1
ATOM 6170 N N . HIS B 1 236 ? 112.431 97.709 135.008 1.00 72.54 236 HIS B N 1
ATOM 6171 C CA . HIS B 1 236 ? 111.679 98.936 135.248 1.00 73.10 236 HIS B CA 1
ATOM 6172 C C . HIS B 1 236 ? 112.504 100.173 134.917 1.00 76.87 236 HIS B C 1
ATOM 6173 O O . HIS B 1 236 ? 111.948 101.194 134.497 1.00 80.34 236 HIS B O 1
ATOM 6180 N N . PHE B 1 237 ? 113.824 100.104 135.119 1.00 72.05 237 PHE B N 1
ATOM 6181 C CA . PHE B 1 237 ? 114.714 101.187 134.714 1.00 68.57 237 PHE B CA 1
ATOM 6182 C C . PHE B 1 237 ? 114.685 101.354 133.197 1.00 66.71 237 PHE B C 1
ATOM 6183 O O . PHE B 1 237 ? 114.540 102.476 132.701 1.00 70.98 237 PHE B O 1
ATOM 6191 N N . TRP B 1 238 ? 114.765 100.253 132.449 1.00 72.71 238 TRP B N 1
ATOM 6192 C CA . TRP B 1 238 ? 114.752 100.341 130.995 1.00 69.60 238 TRP B CA 1
ATOM 6193 C C . TRP B 1 238 ? 113.361 100.588 130.433 1.00 68.51 238 TRP B C 1
ATOM 6194 O O . TRP B 1 238 ? 113.233 100.845 129.231 1.00 64.45 238 TRP B O 1
ATOM 6205 N N . LYS B 1 239 ? 112.322 100.530 131.270 1.00 69.21 239 LYS B N 1
ATOM 6206 C CA . LYS B 1 239 ? 110.977 100.894 130.842 1.00 66.50 239 LYS B CA 1
ATOM 6207 C C . LYS B 1 239 ? 110.822 102.385 130.569 1.00 72.39 239 LYS B C 1
ATOM 6208 O O . LYS B 1 239 ? 109.785 102.786 130.034 1.00 68.81 239 LYS B O 1
ATOM 6214 N N . ALA B 1 240 ? 111.800 103.211 130.941 1.00 66.24 240 ALA B N 1
ATOM 6215 C CA . ALA B 1 240 ? 111.744 104.644 130.688 1.00 58.85 240 ALA B CA 1
ATOM 6216 C C . ALA B 1 240 ? 112.531 105.073 129.457 1.00 56.58 240 ALA B C 1
ATOM 6217 O O . ALA B 1 240 ? 112.188 106.088 128.843 1.00 60.32 240 ALA B O 1
ATOM 6219 N N . PHE B 1 241 ? 113.560 104.317 129.068 1.00 65.23 241 PHE B N 1
ATOM 6220 C CA . PHE B 1 241 ? 114.458 104.765 128.007 1.00 66.47 241 PHE B CA 1
ATOM 6221 C C . PHE B 1 241 ? 113.780 104.748 126.644 1.00 60.93 241 PHE B C 1
ATOM 6222 O O . PHE B 1 241 ? 113.946 105.677 125.847 1.00 64.75 241 PHE B O 1
ATOM 6230 N N . TRP B 1 242 ? 113.033 103.688 126.345 1.00 49.63 242 TRP B N 1
ATOM 6231 C CA . TRP B 1 242 ? 112.456 103.572 125.012 1.00 48.27 242 TRP B CA 1
ATOM 6232 C C . TRP B 1 242 ? 111.254 104.490 124.833 1.00 52.37 242 TRP B C 1
ATOM 6233 O O . TRP B 1 242 ? 110.944 104.885 123.704 1.00 50.85 242 TRP B O 1
ATOM 6244 N N . ASN B 1 243 ? 110.571 104.846 125.922 1.00 59.25 243 ASN B N 1
ATOM 6245 C CA . ASN B 1 243 ? 109.457 105.782 125.858 1.00 62.56 243 ASN B CA 1
ATOM 6246 C C . ASN B 1 243 ? 109.823 107.158 126.418 1.00 65.95 243 ASN B C 1
ATOM 6247 O O . ASN B 1 243 ? 108.936 107.948 126.756 1.00 65.06 243 ASN B O 1
ATOM 6252 N N . ILE B 1 244 ? 111.119 107.465 126.520 1.00 59.90 244 ILE B N 1
ATOM 6253 C CA . ILE B 1 244 ? 111.530 108.854 126.698 1.00 54.40 244 ILE B CA 1
ATOM 6254 C C . ILE B 1 244 ? 111.142 109.713 125.498 1.00 48.64 244 ILE B C 1
ATOM 6255 O O . ILE B 1 244 ? 111.068 110.939 125.618 1.00 58.77 244 ILE B O 1
ATOM 6260 N N . THR B 1 245 ? 110.880 109.101 124.343 1.00 45.32 245 THR B N 1
ATOM 6261 C CA . THR B 1 245 ? 110.306 109.793 123.199 1.00 53.97 245 THR B CA 1
ATOM 6262 C C . THR B 1 245 ? 108.781 109.754 123.192 1.00 67.15 245 THR B C 1
ATOM 6263 O O . THR B 1 245 ? 108.169 110.216 122.223 1.00 67.05 245 THR B O 1
ATOM 6267 N N . GLU B 1 246 ? 108.157 109.207 124.238 1.00 62.22 246 GLU B N 1
ATOM 6268 C CA . GLU B 1 246 ? 106.706 109.246 124.387 1.00 62.41 246 GLU B CA 1
ATOM 6269 C C . GLU B 1 246 ? 106.217 110.507 125.082 1.00 59.61 246 GLU B C 1
ATOM 6270 O O . GLU B 1 246 ? 105.073 110.921 124.857 1.00 64.18 246 GLU B O 1
ATOM 6276 N N . MET B 1 247 ? 107.047 111.116 125.929 1.00 62.23 247 MET B N 1
ATOM 6277 C CA . MET B 1 247 ? 106.656 112.343 126.611 1.00 66.77 247 MET B CA 1
ATOM 6278 C C . MET B 1 247 ? 106.471 113.472 125.604 1.00 67.25 247 MET B C 1
ATOM 6279 O O . MET B 1 247 ? 107.074 113.477 124.526 1.00 63.17 247 MET B O 1
ATOM 6284 N N . GLU B 1 248 ? 105.601 114.425 125.959 1.00 73.33 248 GLU B N 1
ATOM 6285 C CA . GLU B 1 248 ? 105.084 115.363 124.967 1.00 73.63 248 GLU B CA 1
ATOM 6286 C C . GLU B 1 248 ? 106.153 116.330 124.470 1.00 78.83 248 GLU B C 1
ATOM 6287 O O . GLU B 1 248 ? 106.102 116.752 123.308 1.00 80.30 248 GLU B O 1
ATOM 6293 N N . VAL B 1 249 ? 107.145 116.656 125.304 1.00 72.89 249 VAL B N 1
ATOM 6294 C CA . VAL B 1 249 ? 108.173 117.602 124.882 1.00 69.86 249 VAL B CA 1
ATOM 6295 C C . VAL B 1 249 ? 109.081 116.983 123.819 1.00 74.96 249 VAL B C 1
ATOM 6296 O O . VAL B 1 249 ? 109.334 117.596 122.776 1.00 77.13 249 VAL B O 1
ATOM 6300 N N . LEU B 1 250 ? 109.526 115.740 124.023 1.00 71.31 250 LEU B N 1
ATOM 6301 C CA . LEU B 1 250 ? 110.411 115.112 123.049 1.00 70.34 250 LEU B CA 1
ATOM 6302 C C . LEU B 1 250 ? 109.658 114.632 121.814 1.00 67.50 250 LEU B C 1
ATOM 6303 O O . LEU B 1 250 ? 110.202 114.689 120.706 1.00 67.10 250 LEU B O 1
ATOM 6308 N N . SER B 1 251 ? 108.416 114.168 121.975 1.00 59.00 251 SER B N 1
ATOM 6309 C CA . SER B 1 251 ? 107.616 113.801 120.810 1.00 63.90 251 SER B CA 1
ATOM 6310 C C . SER B 1 251 ? 107.306 115.022 119.952 1.00 65.83 251 SER B C 1
ATOM 6311 O O . SER B 1 251 ? 107.362 114.953 118.717 1.00 65.17 251 SER B O 1
ATOM 6314 N N . SER B 1 252 ? 106.993 116.154 120.590 1.00 69.49 252 SER B N 1
ATOM 6315 C CA . SER B 1 252 ? 106.806 117.395 119.846 1.00 68.80 252 SER B CA 1
ATOM 6316 C C . SER B 1 252 ? 108.106 117.852 119.195 1.00 73.33 252 SER B C 1
ATOM 6317 O O . SER B 1 252 ? 108.095 118.335 118.058 1.00 70.40 252 SER B O 1
ATOM 6320 N N . LEU B 1 253 ? 109.238 117.694 119.889 1.00 80.98 253 LEU B N 1
ATOM 6321 C CA . LEU B 1 253 ? 110.540 118.038 119.328 1.00 74.76 253 LEU B CA 1
ATOM 6322 C C . LEU B 1 253 ? 110.988 117.096 118.219 1.00 82.77 253 LEU B C 1
ATOM 6323 O O . LEU B 1 253 ? 111.933 117.429 117.496 1.00 86.29 253 LEU B O 1
ATOM 6328 N N . ALA B 1 254 ? 110.373 115.921 118.096 1.00 77.26 254 ALA B N 1
ATOM 6329 C CA . ALA B 1 254 ? 110.693 115.005 117.011 1.00 73.46 254 ALA B CA 1
ATOM 6330 C C . ALA B 1 254 ? 109.667 115.013 115.888 1.00 69.85 254 ALA B C 1
ATOM 6331 O O . ALA B 1 254 ? 109.941 114.457 114.819 1.00 70.91 254 ALA B O 1
ATOM 6333 N N . ASN B 1 255 ? 108.501 115.623 116.099 1.00 70.98 255 ASN B N 1
ATOM 6334 C CA . ASN B 1 255 ? 107.414 115.488 115.138 1.00 75.76 255 ASN B CA 1
ATOM 6335 C C . ASN B 1 255 ? 107.520 116.404 113.919 1.00 77.57 255 ASN B C 1
ATOM 6336 O O . ASN B 1 255 ? 106.774 116.190 112.957 1.00 80.42 255 ASN B O 1
ATOM 6341 N N . MET B 1 256 ? 108.400 117.414 113.917 1.00 71.31 256 MET B N 1
ATOM 6342 C CA . MET B 1 256 ? 108.494 118.261 112.726 1.00 73.63 256 MET B CA 1
ATOM 6343 C C . MET B 1 256 ? 109.141 117.546 111.548 1.00 72.10 256 MET B C 1
ATOM 6344 O O . MET B 1 256 ? 108.845 117.885 110.397 1.00 72.07 256 MET B O 1
ATOM 6349 N N . ALA B 1 257 ? 110.020 116.575 111.803 1.00 70.60 257 ALA B N 1
ATOM 6350 C CA . ALA B 1 257 ? 110.634 115.828 110.713 1.00 73.35 257 ALA B CA 1
ATOM 6351 C C . ALA B 1 257 ? 109.650 114.886 110.034 1.00 79.57 257 ALA B C 1
ATOM 6352 O O . ALA B 1 257 ? 109.906 114.448 108.908 1.00 71.80 257 ALA B O 1
ATOM 6354 N N . SER B 1 258 ? 108.536 114.571 110.690 1.00 68.10 258 SER B N 1
ATOM 6355 C CA . SER B 1 258 ? 107.508 113.737 110.091 1.00 63.09 258 SER B CA 1
ATOM 6356 C C . SER B 1 258 ? 106.740 114.512 109.025 1.00 67.47 258 SER B C 1
ATOM 6357 O O . SER B 1 258 ? 106.831 115.738 108.918 1.00 67.39 258 SER B O 1
ATOM 6360 N N . ALA B 1 259 ? 105.970 113.776 108.227 1.00 66.86 259 ALA B N 1
ATOM 6361 C CA . ALA B 1 259 ? 105.169 114.380 107.175 1.00 69.62 259 ALA B CA 1
ATOM 6362 C C . ALA B 1 259 ? 103.860 114.921 107.751 1.00 71.50 259 ALA B C 1
ATOM 6363 O O . ALA B 1 259 ? 103.575 114.802 108.946 1.00 71.48 259 ALA B O 1
ATOM 6365 N N . THR B 1 260 ? 103.053 115.532 106.887 1.00 70.01 260 THR B N 1
ATOM 6366 C CA . THR B 1 260 ? 101.775 116.093 107.297 1.00 66.59 260 THR B CA 1
ATOM 6367 C C . THR B 1 260 ? 100.731 114.993 107.467 1.00 67.67 260 THR B C 1
ATOM 6368 O O . THR B 1 260 ? 100.838 113.902 106.898 1.00 65.01 260 THR B O 1
ATOM 6372 N N . VAL B 1 261 ? 99.702 115.296 108.258 1.00 70.28 261 VAL B N 1
ATOM 6373 C CA . VAL B 1 261 ? 98.656 114.327 108.564 1.00 71.86 261 VAL B CA 1
ATOM 6374 C C . VAL B 1 261 ? 97.394 115.096 108.927 1.00 65.53 261 VAL B C 1
ATOM 6375 O O . VAL B 1 261 ? 97.437 116.293 109.219 1.00 62.52 261 VAL B O 1
ATOM 6379 N N . ARG B 1 262 ? 96.257 114.413 108.873 1.00 50.39 262 ARG B N 1
ATOM 6380 C CA . ARG B 1 262 ? 95.017 114.909 109.454 1.00 51.45 262 ARG B CA 1
ATOM 6381 C C . ARG B 1 262 ? 94.322 113.886 110.337 1.00 52.88 262 ARG B C 1
ATOM 6382 O O . ARG B 1 262 ? 93.682 114.264 111.322 1.00 62.10 262 ARG B O 1
ATOM 6390 N N . VAL B 1 263 ? 94.440 112.599 110.023 1.00 42.20 263 VAL B N 1
ATOM 6391 C CA . VAL B 1 263 ? 93.777 111.536 110.769 1.00 40.13 263 VAL B CA 1
ATOM 6392 C C . VAL B 1 263 ? 94.826 110.904 111.676 1.00 32.46 263 VAL B C 1
ATOM 6393 O O . VAL B 1 263 ? 95.647 110.098 111.232 1.00 37.23 263 VAL B O 1
ATOM 6397 N N . SER B 1 264 ? 94.803 111.273 112.953 1.00 33.87 264 SER B N 1
ATOM 6398 C CA . SER B 1 264 ? 95.713 110.727 113.953 1.00 36.81 264 SER B CA 1
ATOM 6399 C C . SER B 1 264 ? 94.949 110.399 115.224 1.00 32.77 264 SER B C 1
ATOM 6400 O O . SER B 1 264 ? 95.388 110.709 116.335 1.00 33.74 264 SER B O 1
ATOM 6403 N N . ARG B 1 265 ? 93.798 109.759 115.071 1.00 23.92 265 ARG B N 1
ATOM 6404 C CA . ARG B 1 265 ? 92.835 109.594 116.147 1.00 33.39 265 ARG B CA 1
ATOM 6405 C C . ARG B 1 265 ? 92.919 108.205 116.761 1.00 26.34 265 ARG B C 1
ATOM 6406 O O . ARG B 1 265 ? 93.059 107.200 116.061 1.00 30.09 265 ARG B O 1
ATOM 6414 N N . LEU B 1 266 ? 92.821 108.162 118.085 1.00 17.85 266 LEU B N 1
ATOM 6415 C CA . LEU B 1 266 ? 92.755 106.909 118.814 1.00 20.59 266 LEU B CA 1
ATOM 6416 C C . LEU B 1 266 ? 91.362 106.297 118.683 1.00 27.19 266 LEU B C 1
ATOM 6417 O O . LEU B 1 266 ? 90.410 106.939 118.238 1.00 33.03 266 LEU B O 1
ATOM 6422 N N . LEU B 1 267 ? 91.251 105.029 119.069 1.00 28.31 267 LEU B N 1
ATOM 6423 C CA . LEU B 1 267 ? 89.976 104.329 119.101 1.00 27.37 267 LEU B CA 1
ATOM 6424 C C . LEU B 1 267 ? 89.822 103.675 120.466 1.00 32.04 267 LEU B C 1
ATOM 6425 O O . LEU B 1 267 ? 90.713 103.749 121.316 1.00 38.80 267 LEU B O 1
ATOM 6430 N N . SER B 1 268 ? 88.677 103.028 120.677 1.00 38.66 268 SER B N 1
ATOM 6431 C CA . SER B 1 268 ? 88.408 102.342 121.941 1.00 47.67 268 SER B CA 1
ATOM 6432 C C . SER B 1 268 ? 87.454 101.191 121.638 1.00 54.28 268 SER B C 1
ATOM 6433 O O . SER B 1 268 ? 86.255 101.411 121.445 1.00 52.03 268 SER B O 1
ATOM 6436 N N . LEU B 1 269 ? 87.991 99.979 121.595 1.00 63.78 269 LEU B N 1
ATOM 6437 C CA . LEU B 1 269 ? 87.187 98.827 121.227 1.00 61.91 269 LEU B CA 1
ATOM 6438 C C . LEU B 1 269 ? 86.356 98.335 122.411 1.00 68.20 269 LEU B C 1
ATOM 6439 O O . LEU B 1 269 ? 86.784 98.436 123.564 1.00 70.55 269 LEU B O 1
ATOM 6444 N N . PRO B 1 270 ? 85.161 97.808 122.152 1.00 80.24 270 PRO B N 1
ATOM 6445 C CA . PRO B 1 270 ? 84.320 97.302 123.242 1.00 83.89 270 PRO B CA 1
ATOM 6446 C C . PRO B 1 270 ? 84.873 96.004 123.803 1.00 82.96 270 PRO B C 1
ATOM 6447 O O . PRO B 1 270 ? 85.336 95.136 123.048 1.00 73.57 270 PRO B O 1
ATOM 6451 N N . PRO B 1 271 ? 84.842 95.831 125.135 1.00 77.74 271 PRO B N 1
ATOM 6452 C CA . PRO B 1 271 ? 85.320 94.595 125.771 1.00 78.37 271 PRO B CA 1
ATOM 6453 C C . PRO B 1 271 ? 84.268 93.488 125.823 1.00 76.16 271 PRO B C 1
ATOM 6454 O O . PRO B 1 271 ? 84.013 92.896 126.872 1.00 79.97 271 PRO B O 1
ATOM 6458 N N . GLU B 1 272 ? 83.653 93.205 124.677 1.00 74.05 272 GLU B N 1
ATOM 6459 C CA . GLU B 1 272 ? 82.646 92.162 124.573 1.00 70.67 272 GLU B CA 1
ATOM 6460 C C . GLU B 1 272 ? 82.942 91.305 123.351 1.00 73.15 272 GLU B C 1
ATOM 6461 O O . GLU B 1 272 ? 83.491 91.786 122.356 1.00 73.01 272 GLU B O 1
ATOM 6467 N N . ALA B 1 273 ? 82.567 90.032 123.434 1.00 66.30 273 ALA B N 1
ATOM 6468 C CA . ALA B 1 273 ? 82.881 89.067 122.391 1.00 68.32 273 ALA B CA 1
ATOM 6469 C C . ALA B 1 273 ? 82.008 89.274 121.158 1.00 61.18 273 ALA B C 1
ATOM 6470 O O . ALA B 1 273 ? 80.899 89.809 121.236 1.00 65.42 273 ALA B O 1
ATOM 6472 N N . PHE B 1 274 ? 82.522 88.837 120.010 1.00 53.56 274 PHE B N 1
ATOM 6473 C CA . PHE B 1 274 ? 81.746 88.833 118.779 1.00 52.72 274 PHE B CA 1
ATOM 6474 C C . PHE B 1 274 ? 82.209 87.675 117.902 1.00 56.58 274 PHE B C 1
ATOM 6475 O O . PHE B 1 274 ? 83.044 86.859 118.300 1.00 59.67 274 PHE B O 1
ATOM 6483 N N . GLU B 1 275 ? 81.656 87.619 116.692 1.00 63.01 275 GLU B N 1
ATOM 6484 C CA . GLU B 1 275 ? 81.670 86.438 115.840 1.00 68.98 275 GLU B CA 1
ATOM 6485 C C . GLU B 1 275 ? 82.498 86.671 114.580 1.00 70.89 275 GLU B C 1
ATOM 6486 O O . GLU B 1 275 ? 82.559 87.790 114.062 1.00 68.39 275 GLU B O 1
ATOM 6492 N N . MET B 1 276 ? 83.149 85.590 114.090 1.00 74.32 276 MET B N 1
ATOM 6493 C CA . MET B 1 276 ? 83.812 85.483 112.796 1.00 72.05 276 MET B CA 1
ATOM 6494 C C . MET B 1 276 ? 83.308 84.293 111.989 1.00 72.41 276 MET B C 1
ATOM 6495 O O . MET B 1 276 ? 82.789 83.322 112.548 1.00 76.97 276 MET B O 1
ATOM 6500 N N . PRO B 1 277 ? 83.455 84.344 110.668 1.00 73.51 277 PRO B N 1
ATOM 6501 C CA . PRO B 1 277 ? 83.390 83.127 109.858 1.00 79.09 277 PRO B CA 1
ATOM 6502 C C . PRO B 1 277 ? 84.749 82.437 109.812 1.00 79.96 277 PRO B C 1
ATOM 6503 O O . PRO B 1 277 ? 85.749 82.932 110.332 1.00 79.10 277 PRO B O 1
ATOM 6507 N N . LEU B 1 278 ? 84.763 81.269 109.176 1.00 86.21 278 LEU B N 1
ATOM 6508 C CA . LEU B 1 278 ? 85.989 80.545 108.870 1.00 86.07 278 LEU B CA 1
ATOM 6509 C C . LEU B 1 278 ? 86.105 80.381 107.363 1.00 87.04 278 LEU B C 1
ATOM 6510 O O . LEU B 1 278 ? 85.111 80.110 106.682 1.00 85.79 278 LEU B O 1
ATOM 6515 N N . THR B 1 279 ? 87.321 80.542 106.842 1.00 94.62 279 THR B N 1
ATOM 6516 C CA . THR B 1 279 ? 87.543 80.348 105.415 1.00 94.66 279 THR B CA 1
ATOM 6517 C C . THR B 1 279 ? 87.594 78.878 105.020 1.00 94.39 279 THR B C 1
ATOM 6518 O O . THR B 1 279 ? 87.563 78.578 103.821 1.00 95.29 279 THR B O 1
ATOM 6522 N N . ALA B 1 280 ? 87.679 77.962 105.989 1.00 91.05 280 ALA B N 1
ATOM 6523 C CA . ALA B 1 280 ? 87.555 76.542 105.677 1.00 90.72 280 ALA B CA 1
ATOM 6524 C C . ALA B 1 280 ? 86.145 76.208 105.209 1.00 90.20 280 ALA B C 1
ATOM 6525 O O . ALA B 1 280 ? 85.963 75.419 104.274 1.00 90.18 280 ALA B O 1
ATOM 6527 N N . ASP B 1 281 ? 85.139 76.799 105.848 1.00 91.39 281 ASP B N 1
ATOM 6528 C CA . ASP B 1 281 ? 83.746 76.672 105.443 1.00 93.64 281 ASP B CA 1
ATOM 6529 C C . ASP B 1 281 ? 82.988 77.912 105.901 1.00 94.67 281 ASP B C 1
ATOM 6530 O O . ASP B 1 281 ? 82.838 78.134 107.110 1.00 94.05 281 ASP B O 1
ATOM 6535 N N . PRO B 1 282 ? 82.519 78.750 104.972 1.00 95.84 282 PRO B N 1
ATOM 6536 C CA . PRO B 1 282 ? 81.847 80.000 105.372 1.00 92.91 282 PRO B CA 1
ATOM 6537 C C . PRO B 1 282 ? 80.533 79.798 106.112 1.00 91.74 282 PRO B C 1
ATOM 6538 O O . PRO B 1 282 ? 80.094 80.716 106.816 1.00 91.72 282 PRO B O 1
ATOM 6542 N N . THR B 1 283 ? 79.890 78.635 105.979 1.00 90.95 283 THR B N 1
ATOM 6543 C CA . THR B 1 283 ? 78.608 78.415 106.640 0.73 91.76 283 THR B CA 1
ATOM 6544 C C . THR B 1 283 ? 78.750 78.218 108.144 1.00 91.72 283 THR B C 1
ATOM 6545 O O . THR B 1 283 ? 77.835 78.582 108.890 1.00 90.74 283 THR B O 1
ATOM 6549 N N . LEU B 1 284 ? 79.860 77.654 108.607 1.00 87.50 284 LEU B N 1
ATOM 6550 C CA . LEU B 1 284 ? 80.103 77.487 110.031 1.00 88.28 284 LEU B CA 1
ATOM 6551 C C . LEU B 1 284 ? 80.804 78.716 110.597 1.00 89.20 284 LEU B C 1
ATOM 6552 O O . LEU B 1 284 ? 81.485 79.460 109.886 1.00 87.34 284 LEU B O 1
ATOM 6557 N N . THR B 1 285 ? 80.606 78.932 111.898 1.00 86.51 285 THR B N 1
ATOM 6558 C CA . THR B 1 285 ? 80.970 80.178 112.557 1.00 83.14 285 THR B CA 1
ATOM 6559 C C . THR B 1 285 ? 81.753 79.868 113.826 1.00 81.56 285 THR B C 1
ATOM 6560 O O . THR B 1 285 ? 81.670 78.767 114.374 1.00 87.05 285 THR B O 1
ATOM 6564 N N . VAL B 1 286 ? 82.518 80.854 114.294 1.00 73.47 286 VAL B N 1
ATOM 6565 C CA . VAL B 1 286 ? 83.279 80.739 115.535 1.00 74.82 286 VAL B CA 1
ATOM 6566 C C . VAL B 1 286 ? 83.269 82.087 116.252 1.00 80.78 286 VAL B C 1
ATOM 6567 O O . VAL B 1 286 ? 83.403 83.140 115.622 1.00 84.83 286 VAL B O 1
ATOM 6571 N N . THR B 1 287 ? 83.070 82.048 117.571 1.00 86.13 287 THR B N 1
ATOM 6572 C CA . THR B 1 287 ? 83.007 83.230 118.421 1.00 86.13 287 THR B CA 1
ATOM 6573 C C . THR B 1 287 ? 84.299 83.373 119.218 1.00 84.92 287 THR B C 1
ATOM 6574 O O . THR B 1 287 ? 84.871 82.376 119.670 1.00 83.53 287 THR B O 1
ATOM 6578 N N . ILE B 1 288 ? 84.757 84.616 119.394 1.00 80.32 288 ILE B N 1
ATOM 6579 C CA . ILE B 1 288 ? 85.970 84.862 120.168 1.00 83.47 288 ILE B CA 1
ATOM 6580 C C . ILE B 1 288 ? 85.680 84.672 121.649 1.00 86.25 288 ILE B C 1
ATOM 6581 O O . ILE B 1 288 ? 84.655 85.135 122.164 1.00 81.12 288 ILE B O 1
ATOM 6586 N N . SER B 1 289 ? 86.574 83.997 122.336 1.00 96.83 289 SER B N 1
ATOM 6587 C CA . SER B 1 289 ? 86.636 84.160 123.778 1.00 94.46 289 SER B CA 1
ATOM 6588 C C . SER B 1 289 ? 87.282 85.506 124.091 1.00 93.48 289 SER B C 1
ATOM 6589 O O . SER B 1 289 ? 88.359 85.800 123.561 1.00 91.31 289 SER B O 1
ATOM 6592 N N . PRO B 1 290 ? 86.656 86.346 124.915 1.00 79.79 290 PRO B N 1
ATOM 6593 C CA . PRO B 1 290 ? 87.211 87.676 125.166 1.00 79.04 290 PRO B CA 1
ATOM 6594 C C . PRO B 1 290 ? 88.545 87.578 125.883 1.00 78.43 290 PRO B C 1
ATOM 6595 O O . PRO B 1 290 ? 88.803 86.608 126.617 1.00 76.33 290 PRO B O 1
ATOM 6599 N N . PRO B 1 291 ? 89.440 88.547 125.668 1.00 75.84 291 PRO B N 1
ATOM 6600 C CA . PRO B 1 291 ? 90.745 88.488 126.335 1.00 75.67 291 PRO B CA 1
ATOM 6601 C C . PRO B 1 291 ? 90.618 88.759 127.824 1.00 77.23 291 PRO B C 1
ATOM 6602 O O . PRO B 1 291 ? 90.433 89.904 128.246 1.00 77.00 291 PRO B O 1
ATOM 6606 N N . LEU B 1 292 ? 90.722 87.705 128.631 1.00 69.27 292 LEU B N 1
ATOM 6607 C CA . LEU B 1 292 ? 90.567 87.836 130.076 1.00 71.26 292 LEU B CA 1
ATOM 6608 C C . LEU B 1 292 ? 91.912 88.005 130.774 1.00 70.87 292 LEU B C 1
ATOM 6609 O O . LEU B 1 292 ? 92.136 89.009 131.458 1.00 69.68 292 LEU B O 1
ATOM 6614 N N . ALA B 1 293 ? 92.808 87.026 130.595 1.00 69.17 293 ALA B N 1
ATOM 6615 C CA . ALA B 1 293 ? 94.033 86.874 131.388 1.00 67.57 293 ALA B CA 1
ATOM 6616 C C . ALA B 1 293 ? 93.715 86.877 132.881 1.00 67.64 293 ALA B C 1
ATOM 6617 O O . ALA B 1 293 ? 94.452 87.444 133.691 1.00 70.36 293 ALA B O 1
ATOM 6619 N N . HIS B 1 294 ? 92.601 86.217 133.229 1.00 74.04 294 HIS B N 1
ATOM 6620 C CA . HIS B 1 294 ? 91.958 86.150 134.545 1.00 69.13 294 HIS B CA 1
ATOM 6621 C C . HIS B 1 294 ? 91.964 87.473 135.308 1.00 67.97 294 HIS B C 1
ATOM 6622 O O . HIS B 1 294 ? 92.168 87.490 136.527 1.00 67.78 294 HIS B O 1
ATOM 6629 N N . THR B 1 295 ? 91.734 88.588 134.605 1.00 65.24 295 THR B N 1
ATOM 6630 C CA . THR B 1 295 ? 91.578 89.880 135.260 1.00 65.18 295 THR B CA 1
ATOM 6631 C C . THR B 1 295 ? 90.514 90.766 134.623 1.00 69.68 295 THR B C 1
ATOM 6632 O O . THR B 1 295 ? 90.361 91.914 135.052 1.00 66.92 295 THR B O 1
ATOM 6636 N N . GLY B 1 296 ? 89.782 90.284 133.621 1.00 68.51 296 GLY B N 1
ATOM 6637 C CA . GLY B 1 296 ? 88.708 91.045 133.030 1.00 68.89 296 GLY B CA 1
ATOM 6638 C C . GLY B 1 296 ? 89.108 91.745 131.746 1.00 69.20 296 GLY B C 1
ATOM 6639 O O . GLY B 1 296 ? 90.168 92.373 131.659 1.00 68.89 296 GLY B O 1
ATOM 6640 N N . PRO B 1 297 ? 88.268 91.632 130.715 1.00 77.38 297 PRO B N 1
ATOM 6641 C CA . PRO B 1 297 ? 88.536 92.348 129.462 1.00 78.69 297 PRO B CA 1
ATOM 6642 C C . PRO B 1 297 ? 88.429 93.855 129.634 1.00 79.87 297 PRO B C 1
ATOM 6643 O O . PRO B 1 297 ? 87.643 94.360 130.439 1.00 81.46 297 PRO B O 1
ATOM 6647 N N . GLY B 1 298 ? 89.229 94.575 128.854 1.00 75.19 298 GLY B N 1
ATOM 6648 C CA . GLY B 1 298 ? 89.257 96.015 128.919 1.00 73.12 298 GLY B CA 1
ATOM 6649 C C . GLY B 1 298 ? 89.223 96.651 127.548 1.00 75.12 298 GLY B C 1
ATOM 6650 O O . GLY B 1 298 ? 88.836 96.029 126.552 1.00 77.56 298 GLY B O 1
ATOM 6651 N N . PRO B 1 299 ? 89.650 97.910 127.466 1.00 72.97 299 PRO B N 1
ATOM 6652 C CA . PRO B 1 299 ? 89.638 98.601 126.178 1.00 72.87 299 PRO B CA 1
ATOM 6653 C C . PRO B 1 299 ? 90.858 98.342 125.303 1.00 67.42 299 PRO B C 1
ATOM 6654 O O . PRO B 1 299 ? 92.002 98.655 125.656 1.00 69.25 299 PRO B O 1
ATOM 6658 N N . VAL B 1 300 ? 90.619 97.770 124.126 1.00 58.06 300 VAL B N 1
ATOM 6659 C CA . VAL B 1 300 ? 91.714 97.463 123.216 1.00 49.13 300 VAL B CA 1
ATOM 6660 C C . VAL B 1 300 ? 92.075 98.786 122.543 1.00 53.73 300 VAL B C 1
ATOM 6661 O O . VAL B 1 300 ? 91.411 99.233 121.603 1.00 59.49 300 VAL B O 1
ATOM 6665 N N . LEU B 1 301 ? 93.095 99.452 123.079 1.00 53.53 301 LEU B N 1
ATOM 6666 C CA . LEU B 1 301 ? 93.494 100.773 122.608 1.00 50.63 301 LEU B CA 1
ATOM 6667 C C . LEU B 1 301 ? 94.210 100.639 121.273 1.00 39.39 301 LEU B C 1
ATOM 6668 O O . LEU B 1 301 ? 95.323 100.110 121.203 1.00 40.48 301 LEU B O 1
ATOM 6673 N N . VAL B 1 302 ? 93.571 101.111 120.212 1.00 27.35 302 VAL B N 1
ATOM 6674 C CA . VAL B 1 302 ? 94.131 101.092 118.871 1.00 14.70 302 VAL B CA 1
ATOM 6675 C C . VAL B 1 302 ? 94.025 102.506 118.332 1.00 20.06 302 VAL B C 1
ATOM 6676 O O . VAL B 1 302 ? 93.069 103.219 118.651 1.00 29.74 302 VAL B O 1
ATOM 6680 N N . ARG B 1 303 ? 95.013 102.934 117.559 1.00 11.62 303 ARG B N 1
ATOM 6681 C CA . ARG B 1 303 ? 95.007 104.288 117.029 1.00 25.35 303 ARG B CA 1
ATOM 6682 C C . ARG B 1 303 ? 95.293 104.284 115.535 1.00 22.25 303 ARG B C 1
ATOM 6683 O O . ARG B 1 303 ? 96.174 103.566 115.057 1.00 33.20 303 ARG B O 1
ATOM 6691 N N . LEU B 1 304 ? 94.529 105.089 114.807 1.00 24.86 304 LEU B N 1
ATOM 6692 C CA . LEU B 1 304 ? 94.531 105.100 113.353 1.00 19.08 304 LEU B CA 1
ATOM 6693 C C . LEU B 1 304 ? 95.364 106.259 112.829 1.00 19.80 304 LEU B C 1
ATOM 6694 O O . LEU B 1 304 ? 95.198 107.402 113.260 1.00 26.24 304 LEU B O 1
ATOM 6699 N N . ILE B 1 305 ? 96.256 105.957 111.893 1.00 8.54 305 ILE B N 1
ATOM 6700 C CA . ILE B 1 305 ? 97.022 106.964 111.173 1.00 15.70 305 ILE B CA 1
ATOM 6701 C C . ILE B 1 305 ? 96.707 106.793 109.696 1.00 14.93 305 ILE B C 1
ATOM 6702 O O . ILE B 1 305 ? 96.970 105.733 109.115 1.00 25.16 305 ILE B O 1
ATOM 6707 N N . SER B 1 306 ? 96.138 107.827 109.089 1.00 24.54 306 SER B N 1
ATOM 6708 C CA . SER B 1 306 ? 95.841 107.830 107.667 1.00 26.40 306 SER B CA 1
ATOM 6709 C C . SER B 1 306 ? 96.208 109.184 107.086 1.00 37.92 306 SER B C 1
ATOM 6710 O O . SER B 1 306 ? 96.258 110.190 107.798 1.00 37.86 306 SER B O 1
ATOM 6713 N N . TYR B 1 307 ? 96.476 109.199 105.782 1.00 47.26 307 TYR B N 1
ATOM 6714 C CA . TYR B 1 307 ? 96.877 110.441 105.133 1.00 50.31 307 TYR B CA 1
ATOM 6715 C C . TYR B 1 307 ? 95.694 111.387 104.976 1.00 63.50 307 TYR B C 1
ATOM 6716 O O . TYR B 1 307 ? 95.821 112.596 105.194 1.00 65.01 307 TYR B O 1
ATOM 6725 N N . ASP B 1 308 ? 94.534 110.853 104.600 1.00 74.54 308 ASP B N 1
ATOM 6726 C CA . ASP B 1 308 ? 93.349 111.656 104.342 1.00 70.69 308 ASP B CA 1
ATOM 6727 C C . ASP B 1 308 ? 92.138 110.979 104.967 1.00 67.49 308 ASP B C 1
ATOM 6728 O O . ASP B 1 308 ? 92.183 109.810 105.358 1.00 64.92 308 ASP B O 1
ATOM 6733 N N . LEU B 1 309 ? 91.049 111.735 105.069 1.00 66.33 309 LEU B N 1
ATOM 6734 C CA . LEU B 1 309 ? 89.768 111.146 105.430 1.00 70.48 309 LEU B CA 1
ATOM 6735 C C . LEU B 1 309 ? 89.243 110.331 104.254 1.00 68.05 309 LEU B C 1
ATOM 6736 O O . LEU B 1 309 ? 89.149 110.837 103.131 1.00 70.20 309 LEU B O 1
ATOM 6741 N N . ARG B 1 310 ? 88.900 109.069 104.511 1.00 67.84 310 ARG B N 1
ATOM 6742 C CA . ARG B 1 310 ? 88.503 108.133 103.471 1.00 60.45 310 ARG B CA 1
ATOM 6743 C C . ARG B 1 310 ? 86.993 107.913 103.520 1.00 65.30 310 ARG B C 1
ATOM 6744 O O . ARG B 1 310 ? 86.298 108.411 104.413 1.00 68.59 310 ARG B O 1
ATOM 6752 N N . GLU B 1 311 ? 86.486 107.152 102.552 1.00 74.47 311 GLU B N 1
ATOM 6753 C CA . GLU B 1 311 ? 85.047 106.997 102.383 1.00 79.10 311 GLU B CA 1
ATOM 6754 C C . GLU B 1 311 ? 84.454 106.153 103.503 1.00 77.72 311 GLU B C 1
ATOM 6755 O O . GLU B 1 311 ? 84.957 105.070 103.814 1.00 75.52 311 GLU B O 1
ATOM 6761 N N . GLY B 1 312 ? 83.381 106.656 104.108 1.00 75.39 312 GLY B N 1
ATOM 6762 C CA . GLY B 1 312 ? 82.700 105.928 105.163 1.00 77.39 312 GLY B CA 1
ATOM 6763 C C . GLY B 1 312 ? 83.488 105.819 106.446 1.00 75.12 312 GLY B C 1
ATOM 6764 O O . GLY B 1 312 ? 83.217 104.927 107.256 1.00 75.35 312 GLY B O 1
ATOM 6765 N N . GLN B 1 313 ? 84.458 106.710 106.661 1.00 68.74 313 GLN B N 1
ATOM 6766 C CA . GLN B 1 313 ? 85.300 106.638 107.843 1.00 65.11 313 GLN B CA 1
ATOM 6767 C C . GLN B 1 313 ? 85.031 107.754 108.843 1.00 77.24 313 GLN B C 1
ATOM 6768 O O . GLN B 1 313 ? 85.019 107.478 110.047 1.00 77.83 313 GLN B O 1
ATOM 6774 N N . ASP B 1 314 ? 84.760 108.982 108.395 1.00 85.39 314 ASP B N 1
ATOM 6775 C CA . ASP B 1 314 ? 84.552 110.113 109.290 1.00 77.35 314 ASP B CA 1
ATOM 6776 C C . ASP B 1 314 ? 83.104 110.237 109.754 1.00 77.47 314 ASP B C 1
ATOM 6777 O O . ASP B 1 314 ? 82.674 111.331 110.134 1.00 78.87 314 ASP B O 1
ATOM 6782 N N . SER B 1 315 ? 82.349 109.143 109.737 1.00 72.91 315 SER B N 1
ATOM 6783 C CA . SER B 1 315 ? 80.946 109.168 110.124 1.00 73.51 315 SER B CA 1
ATOM 6784 C C . SER B 1 315 ? 80.828 109.058 111.644 1.00 77.02 315 SER B C 1
ATOM 6785 O O . SER B 1 315 ? 81.811 109.177 112.381 1.00 75.03 315 SER B O 1
ATOM 6788 N N . GLU B 1 316 ? 79.605 108.834 112.131 1.00 81.20 316 GLU B N 1
ATOM 6789 C CA . GLU B 1 316 ? 79.364 108.764 113.568 1.00 83.72 316 GLU B CA 1
ATOM 6790 C C . GLU B 1 316 ? 79.930 107.497 114.197 1.00 83.76 316 GLU B C 1
ATOM 6791 O O . GLU B 1 316 ? 80.279 107.516 115.385 1.00 80.77 316 GLU B O 1
ATOM 6797 N N . GLU B 1 317 ? 80.036 106.408 113.425 1.00 82.36 317 GLU B N 1
ATOM 6798 C CA . GLU B 1 317 ? 80.480 105.130 113.975 1.00 75.77 317 GLU B CA 1
ATOM 6799 C C . GLU B 1 317 ? 81.918 105.199 114.472 1.00 72.49 317 GLU B C 1
ATOM 6800 O O . GLU B 1 317 ? 82.225 104.703 115.562 1.00 75.82 317 GLU B O 1
ATOM 6806 N N . LEU B 1 318 ? 82.814 105.814 113.698 1.00 61.63 318 LEU B N 1
ATOM 6807 C CA . LEU B 1 318 ? 84.179 105.988 114.174 1.00 72.71 318 LEU B CA 1
ATOM 6808 C C . LEU B 1 318 ? 84.291 107.120 115.187 1.00 73.77 318 LEU B C 1
ATOM 6809 O O . LEU B 1 318 ? 85.086 107.024 116.129 1.00 74.77 318 LEU B O 1
ATOM 6814 N N . SER B 1 319 ? 83.505 108.188 115.025 1.00 68.67 319 SER B N 1
ATOM 6815 C CA . SER B 1 319 ? 83.612 109.327 115.929 1.00 71.22 319 SER B CA 1
ATOM 6816 C C . SER B 1 319 ? 83.035 109.045 117.310 1.00 71.64 319 SER B C 1
ATOM 6817 O O . SER B 1 319 ? 83.277 109.832 118.231 1.00 71.89 319 SER B O 1
ATOM 6820 N N . SER B 1 320 ? 82.285 107.956 117.480 1.00 72.68 320 SER B N 1
ATOM 6821 C CA . SER B 1 320 ? 81.764 107.569 118.783 1.00 72.47 320 SER B CA 1
ATOM 6822 C C . SER B 1 320 ? 82.717 106.661 119.559 1.00 70.32 320 SER B C 1
ATOM 6823 O O . SER B 1 320 ? 82.272 105.948 120.465 1.00 74.14 320 SER B O 1
ATOM 6826 N N . LEU B 1 321 ? 84.013 106.668 119.228 1.00 65.35 321 LEU B N 1
ATOM 6827 C CA . LEU B 1 321 ? 84.967 105.765 119.861 1.00 61.77 321 LEU B CA 1
ATOM 6828 C C . LEU B 1 321 ? 86.215 106.458 120.398 1.00 63.27 321 LEU B C 1
ATOM 6829 O O . LEU B 1 321 ? 87.120 105.770 120.882 1.00 67.79 321 LEU B O 1
ATOM 6834 N N . ILE B 1 322 ? 86.303 107.785 120.329 1.00 65.14 322 ILE B N 1
ATOM 6835 C CA . ILE B 1 322 ? 87.504 108.465 120.802 1.00 68.83 322 ILE B CA 1
ATOM 6836 C C . ILE B 1 322 ? 87.518 108.467 122.323 1.00 75.55 322 ILE B C 1
ATOM 6837 O O . ILE B 1 322 ? 86.540 108.865 122.969 1.00 72.08 322 ILE B O 1
ATOM 6842 N N . LYS B 1 323 ? 88.628 108.021 122.904 1.00 86.30 323 LYS B N 1
ATOM 6843 C CA . LYS B 1 323 ? 88.756 107.984 124.353 1.00 88.73 323 LYS B CA 1
ATOM 6844 C C . LYS B 1 323 ? 89.170 109.348 124.888 1.00 90.39 323 LYS B C 1
ATOM 6845 O O . LYS B 1 323 ? 90.079 109.993 124.356 1.00 87.05 323 LYS B O 1
ATOM 6851 N N . SER B 1 324 ? 88.497 109.783 125.949 1.00 100.88 324 SER B N 1
ATOM 6852 C CA . SER B 1 324 ? 88.774 111.078 126.560 1.00 97.21 324 SER B CA 1
ATOM 6853 C C . SER B 1 324 ? 90.084 111.049 127.339 1.00 98.81 324 SER B C 1
ATOM 6854 O O . SER B 1 324 ? 90.871 111.994 127.284 1.00 98.08 324 SER B O 1
ATOM 6857 N N . GLN B 1 337 ? 86.652 117.094 101.355 1.00 69.11 337 GLN B N 1
ATOM 6858 C CA . GLN B 1 337 ? 86.270 115.942 100.548 1.00 71.89 337 GLN B CA 1
ATOM 6859 C C . GLN B 1 337 ? 86.647 114.641 101.249 1.00 72.85 337 GLN B C 1
ATOM 6860 O O . GLN B 1 337 ? 87.081 114.654 102.400 1.00 72.79 337 GLN B O 1
ATOM 6866 N N . GLN B 1 338 ? 86.472 113.516 100.557 1.00 75.63 338 GLN B N 1
ATOM 6867 C CA . GLN B 1 338 ? 86.766 112.212 101.131 1.00 75.28 338 GLN B CA 1
ATOM 6868 C C . GLN B 1 338 ? 87.527 111.355 100.133 1.00 75.37 338 GLN B C 1
ATOM 6869 O O . GLN B 1 338 ? 87.206 111.337 98.941 1.00 72.38 338 GLN B O 1
ATOM 6875 N N . ALA B 1 339 ? 88.540 110.651 100.633 1.00 76.69 339 ALA B N 1
ATOM 6876 C CA . ALA B 1 339 ? 89.252 109.669 99.836 1.00 80.12 339 ALA B CA 1
ATOM 6877 C C . ALA B 1 339 ? 88.341 108.467 99.566 1.00 76.99 339 ALA B C 1
ATOM 6878 O O . ALA B 1 339 ? 87.485 108.137 100.389 1.00 77.55 339 ALA B O 1
ATOM 6880 N N . PRO B 1 340 ? 88.491 107.792 98.408 1.00 82.75 340 PRO B N 1
ATOM 6881 C CA . PRO B 1 340 ? 87.468 106.819 98.012 1.00 78.05 340 PRO B CA 1
ATOM 6882 C C . PRO B 1 340 ? 87.581 105.493 98.740 1.00 79.83 340 PRO B C 1
ATOM 6883 O O . PRO B 1 340 ? 88.326 105.377 99.718 1.00 82.21 340 PRO B O 1
ATOM 6887 N N . ARG B 1 341 ? 86.798 104.509 98.293 1.00 77.69 341 ARG B N 1
ATOM 6888 C CA . ARG B 1 341 ? 86.773 103.198 98.930 1.00 70.21 341 ARG B CA 1
ATOM 6889 C C . ARG B 1 341 ? 88.147 102.542 98.868 1.00 69.84 341 ARG B C 1
ATOM 6890 O O . ARG B 1 341 ? 88.649 102.221 97.787 1.00 69.62 341 ARG B O 1
ATOM 6898 N N . SER B 1 342 ? 88.752 102.356 100.039 1.00 54.25 342 SER B N 1
ATOM 6899 C CA . SER B 1 342 ? 90.136 101.913 100.125 1.00 51.17 342 SER B CA 1
ATOM 6900 C C . SER B 1 342 ? 90.277 100.460 99.688 1.00 53.15 342 SER B C 1
ATOM 6901 O O . SER B 1 342 ? 89.329 99.674 99.744 1.00 51.82 342 SER B O 1
ATOM 6904 N N . ARG B 1 343 ? 91.482 100.110 99.238 1.00 45.46 343 ARG B N 1
ATOM 6905 C CA . ARG B 1 343 ? 91.723 98.762 98.736 1.00 37.49 343 ARG B CA 1
ATOM 6906 C C . ARG B 1 343 ? 92.167 97.823 99.852 1.00 37.81 343 ARG B C 1
ATOM 6907 O O . ARG B 1 343 ? 91.641 96.713 99.986 1.00 47.20 343 ARG B O 1
ATOM 6915 N N . SER B 1 344 ? 93.137 98.243 100.658 1.00 31.44 344 SER B N 1
ATOM 6916 C CA . SER B 1 344 ? 93.641 97.379 101.715 1.00 30.41 344 SER B CA 1
ATOM 6917 C C . SER B 1 344 ? 94.186 98.231 102.849 1.00 26.55 344 SER B C 1
ATOM 6918 O O . SER B 1 344 ? 94.582 99.382 102.657 1.00 42.51 344 SER B O 1
ATOM 6921 N N . LEU B 1 345 ? 94.213 97.637 104.034 1.00 9.28 345 LEU B N 1
ATOM 6922 C CA . LEU B 1 345 ? 94.770 98.264 105.221 1.00 10.02 345 LEU B CA 1
ATOM 6923 C C . LEU B 1 345 ? 96.131 97.667 105.537 1.00 1.00 345 LEU B C 1
ATOM 6924 O O . LEU B 1 345 ? 96.537 96.648 104.980 1.00 22.65 345 LEU B O 1
ATOM 6929 N N . ILE B 1 346 ? 96.843 98.327 106.444 1.00 5.78 346 ILE B N 1
ATOM 6930 C CA . ILE B 1 346 ? 98.132 97.855 106.931 1.00 20.41 346 ILE B CA 1
ATOM 6931 C C . ILE B 1 346 ? 98.078 97.862 108.450 1.00 19.33 346 ILE B C 1
ATOM 6932 O O . ILE B 1 346 ? 97.813 98.903 109.061 1.00 32.53 346 ILE B O 1
ATOM 6937 N N . VAL B 1 347 ? 98.303 96.711 109.048 1.00 17.00 347 VAL B N 1
ATOM 6938 C CA . VAL B 1 347 ? 98.351 96.563 110.493 1.00 9.09 347 VAL B CA 1
ATOM 6939 C C . VAL B 1 347 ? 99.769 96.884 110.934 1.00 5.76 347 VAL B C 1
ATOM 6940 O O . VAL B 1 347 ? 100.718 96.771 110.153 1.00 29.50 347 VAL B O 1
ATOM 6944 N N . HIS B 1 348 ? 99.922 97.331 112.176 1.00 1.00 348 HIS B N 1
ATOM 6945 C CA . HIS B 1 348 ? 101.241 97.609 112.720 1.00 1.00 348 HIS B CA 1
ATOM 6946 C C . HIS B 1 348 ? 101.231 97.326 114.212 1.00 1.00 348 HIS B C 1
ATOM 6947 O O . HIS B 1 348 ? 100.324 97.765 114.923 1.00 18.09 348 HIS B O 1
ATOM 6954 N N . PHE B 1 349 ? 102.234 96.589 114.677 1.00 22.20 349 PHE B N 1
ATOM 6955 C CA . PHE B 1 349 ? 102.497 96.403 116.096 1.00 18.16 349 PHE B CA 1
ATOM 6956 C C . PHE B 1 349 ? 103.794 97.120 116.436 1.00 33.92 349 PHE B C 1
ATOM 6957 O O . PHE B 1 349 ? 104.784 96.992 115.709 1.00 24.30 349 PHE B O 1
ATOM 6965 N N . HIS B 1 350 ? 103.793 97.871 117.532 1.00 29.11 350 HIS B N 1
ATOM 6966 C CA . HIS B 1 350 ? 105.002 98.572 117.925 1.00 27.65 350 HIS B CA 1
ATOM 6967 C C . HIS B 1 350 ? 106.010 97.597 118.533 1.00 28.12 350 HIS B C 1
ATOM 6968 O O . HIS B 1 350 ? 105.714 96.427 118.787 1.00 31.24 350 HIS B O 1
ATOM 6975 N N . GLY B 1 351 ? 107.222 98.093 118.763 1.00 33.57 351 GLY B N 1
ATOM 6976 C CA . GLY B 1 351 ? 108.252 97.299 119.402 1.00 27.77 351 GLY B CA 1
ATOM 6977 C C . GLY B 1 351 ? 108.580 97.790 120.794 1.00 36.19 351 GLY B C 1
ATOM 6978 O O . GLY B 1 351 ? 107.679 98.115 121.570 1.00 38.80 351 GLY B O 1
ATOM 6979 N N . GLY B 1 352 ? 109.862 97.842 121.130 1.00 44.65 352 GLY B N 1
ATOM 6980 C CA . GLY B 1 352 ? 110.264 98.402 122.404 1.00 45.85 352 GLY B CA 1
ATOM 6981 C C . GLY B 1 352 ? 110.380 97.411 123.538 1.00 47.84 352 GLY B C 1
ATOM 6982 O O . GLY B 1 352 ? 110.063 97.751 124.685 1.00 47.05 352 GLY B O 1
ATOM 6983 N N . GLY B 1 353 ? 110.811 96.187 123.247 1.00 56.22 353 GLY B N 1
ATOM 6984 C CA . GLY B 1 353 ? 111.134 95.200 124.261 1.00 50.32 353 GLY B CA 1
ATOM 6985 C C . GLY B 1 353 ? 109.990 94.759 125.150 1.00 46.39 353 GLY B C 1
ATOM 6986 O O . GLY B 1 353 ? 110.225 94.291 126.269 1.00 51.07 353 GLY B O 1
ATOM 6987 N N . PHE B 1 354 ? 108.752 94.950 124.686 1.00 38.89 354 PHE B N 1
ATOM 6988 C CA . PHE B 1 354 ? 107.507 94.583 125.367 1.00 54.41 354 PHE B CA 1
ATOM 6989 C C . PHE B 1 354 ? 107.311 95.313 126.683 1.00 59.80 354 PHE B C 1
ATOM 6990 O O . PHE B 1 354 ? 106.374 94.999 127.425 1.00 61.10 354 PHE B O 1
ATOM 6998 N N . VAL B 1 355 ? 108.173 96.276 126.999 1.00 52.91 355 VAL B N 1
ATOM 6999 C CA . VAL B 1 355 ? 108.128 96.965 128.282 1.00 53.59 355 VAL B CA 1
ATOM 7000 C C . VAL B 1 355 ? 108.032 98.471 128.137 1.00 51.11 355 VAL B C 1
ATOM 7001 O O . VAL B 1 355 ? 107.710 99.162 129.120 1.00 51.98 355 VAL B O 1
ATOM 7005 N N . ALA B 1 356 ? 108.284 99.021 126.956 1.00 49.81 356 ALA B N 1
ATOM 7006 C CA . ALA B 1 356 ? 108.207 100.453 126.722 1.00 58.29 356 ALA B CA 1
ATOM 7007 C C . ALA B 1 356 ? 107.948 100.669 125.238 1.00 53.42 356 ALA B C 1
ATOM 7008 O O . ALA B 1 356 ? 107.668 99.723 124.496 1.00 48.49 356 ALA B O 1
ATOM 7010 N N . GLN B 1 357 ? 108.052 101.934 124.819 1.00 49.19 357 GLN B N 1
ATOM 7011 C CA . GLN B 1 357 ? 107.859 102.373 123.435 1.00 44.68 357 GLN B CA 1
ATOM 7012 C C . GLN B 1 357 ? 106.470 101.969 122.932 1.00 50.79 357 GLN B C 1
ATOM 7013 O O . GLN B 1 357 ? 106.298 101.097 122.081 1.00 49.92 357 GLN B O 1
ATOM 7019 N N . THR B 1 358 ? 105.469 102.611 123.525 1.00 44.80 358 THR B N 1
ATOM 7020 C CA . THR B 1 358 ? 104.091 102.387 123.122 1.00 49.19 358 THR B CA 1
ATOM 7021 C C . THR B 1 358 ? 103.815 103.073 121.782 1.00 44.07 358 THR B C 1
ATOM 7022 O O . THR B 1 358 ? 104.713 103.597 121.118 1.00 44.87 358 THR B O 1
ATOM 7026 N N . SER B 1 359 ? 102.545 103.067 121.376 1.00 43.76 359 SER B N 1
ATOM 7027 C CA . SER B 1 359 ? 102.168 103.582 120.064 1.00 43.21 359 SER B CA 1
ATOM 7028 C C . SER B 1 359 ? 102.362 105.086 119.928 1.00 45.17 359 SER B C 1
ATOM 7029 O O . SER B 1 359 ? 102.352 105.590 118.800 1.00 44.70 359 SER B O 1
ATOM 7032 N N . ARG B 1 360 ? 102.547 105.808 121.033 1.00 57.32 360 ARG B N 1
ATOM 7033 C CA . ARG B 1 360 ? 102.780 107.245 121.013 1.00 60.66 360 ARG B CA 1
ATOM 7034 C C . ARG B 1 360 ? 104.248 107.611 120.799 1.00 60.75 360 ARG B C 1
ATOM 7035 O O . ARG B 1 360 ? 104.647 108.735 121.126 1.00 57.68 360 ARG B O 1
ATOM 7043 N N . SER B 1 361 ? 105.054 106.696 120.258 1.00 53.61 361 SER B N 1
ATOM 7044 C CA . SER B 1 361 ? 106.457 106.968 119.972 1.00 45.99 361 SER B CA 1
ATOM 7045 C C . SER B 1 361 ? 106.902 106.516 118.591 1.00 46.37 361 SER B C 1
ATOM 7046 O O . SER B 1 361 ? 108.075 106.705 118.259 1.00 42.35 361 SER B O 1
ATOM 7049 N N . HIS B 1 362 ? 106.029 105.922 117.785 1.00 46.99 362 HIS B N 1
ATOM 7050 C CA . HIS B 1 362 ? 106.391 105.410 116.473 1.00 43.66 362 HIS B CA 1
ATOM 7051 C C . HIS B 1 362 ? 105.924 106.306 115.337 1.00 38.81 362 HIS B C 1
ATOM 7052 O O . HIS B 1 362 ? 106.116 105.951 114.173 1.00 30.62 362 HIS B O 1
ATOM 7059 N N . GLU B 1 363 ? 105.315 107.450 115.653 1.00 45.11 363 GLU B N 1
ATOM 7060 C CA . GLU B 1 363 ? 104.766 108.338 114.627 1.00 44.58 363 GLU B CA 1
ATOM 7061 C C . GLU B 1 363 ? 105.768 108.870 113.600 1.00 42.69 363 GLU B C 1
ATOM 7062 O O . GLU B 1 363 ? 105.455 108.787 112.401 1.00 41.94 363 GLU B O 1
ATOM 7068 N N . PRO B 1 364 ? 106.948 109.419 113.962 1.00 42.65 364 PRO B N 1
ATOM 7069 C CA . PRO B 1 364 ? 107.713 110.216 112.976 1.00 50.46 364 PRO B CA 1
ATOM 7070 C C . PRO B 1 364 ? 108.162 109.471 111.726 1.00 45.35 364 PRO B C 1
ATOM 7071 O O . PRO B 1 364 ? 108.451 110.121 110.715 1.00 52.76 364 PRO B O 1
ATOM 7075 N N . TYR B 1 365 ? 108.227 108.144 111.748 1.00 32.78 365 TYR B N 1
ATOM 7076 C CA . TYR B 1 365 ? 108.401 107.396 110.514 1.00 34.78 365 TYR B CA 1
ATOM 7077 C C . TYR B 1 365 ? 107.127 106.694 110.067 1.00 42.54 365 TYR B C 1
ATOM 7078 O O . TYR B 1 365 ? 107.047 106.273 108.909 1.00 39.84 365 TYR B O 1
ATOM 7087 N N . LEU B 1 366 ? 106.133 106.564 110.949 1.00 38.71 366 LEU B N 1
ATOM 7088 C CA . LEU B 1 366 ? 104.845 106.020 110.533 1.00 35.25 366 LEU B CA 1
ATOM 7089 C C . LEU B 1 366 ? 104.106 106.985 109.620 1.00 39.83 366 LEU B C 1
ATOM 7090 O O . LEU B 1 366 ? 103.332 106.555 108.758 1.00 54.62 366 LEU B O 1
ATOM 7095 N N . LYS B 1 367 ? 104.325 108.289 109.801 1.00 51.21 367 LYS B N 1
ATOM 7096 C CA . LYS B 1 367 ? 103.688 109.276 108.942 1.00 45.95 367 LYS B CA 1
ATOM 7097 C C . LYS B 1 367 ? 104.286 109.245 107.545 1.00 49.60 367 LYS B C 1
ATOM 7098 O O . LYS B 1 367 ? 103.586 109.510 106.561 1.00 40.94 367 LYS B O 1
ATOM 7104 N N . SER B 1 368 ? 105.577 108.923 107.441 1.00 51.61 368 SER B N 1
ATOM 7105 C CA . SER B 1 368 ? 106.204 108.777 106.134 1.00 51.34 368 SER B CA 1
ATOM 7106 C C . SER B 1 368 ? 105.797 107.475 105.461 1.00 45.91 368 SER B C 1
ATOM 7107 O O . SER B 1 368 ? 105.920 107.351 104.238 1.00 46.98 368 SER B O 1
ATOM 7110 N N . TRP B 1 369 ? 105.333 106.493 106.239 1.00 40.31 369 TRP B N 1
ATOM 7111 C CA . TRP B 1 369 ? 104.816 105.261 105.651 1.00 44.90 369 TRP B CA 1
ATOM 7112 C C . TRP B 1 369 ? 103.556 105.526 104.837 1.00 54.91 369 TRP B C 1
ATOM 7113 O O . TRP B 1 369 ? 103.408 105.015 103.722 1.00 50.89 369 TRP B O 1
ATOM 7124 N N . ALA B 1 370 ? 102.647 106.345 105.370 1.00 51.44 370 ALA B N 1
ATOM 7125 C CA . ALA B 1 370 ? 101.380 106.623 104.707 1.00 40.24 370 ALA B CA 1
ATOM 7126 C C . ALA B 1 370 ? 101.528 107.516 103.483 1.00 49.78 370 ALA B C 1
ATOM 7127 O O . ALA B 1 370 ? 100.550 107.691 102.749 1.00 59.37 370 ALA B O 1
ATOM 7129 N N . GLN B 1 371 ? 102.713 108.088 103.252 1.00 61.60 371 GLN B N 1
ATOM 7130 C CA . GLN B 1 371 ? 102.915 108.956 102.097 1.00 64.99 371 GLN B CA 1
ATOM 7131 C C . GLN B 1 371 ? 102.852 108.178 100.786 1.00 65.12 371 GLN B C 1
ATOM 7132 O O . GLN B 1 371 ? 102.243 108.641 99.815 1.00 58.42 371 GLN B O 1
ATOM 7138 N N . GLU B 1 372 ? 103.470 106.997 100.735 1.00 59.49 372 GLU B N 1
ATOM 7139 C CA . GLU B 1 372 ? 103.541 106.224 99.502 1.00 57.76 372 GLU B CA 1
ATOM 7140 C C . GLU B 1 372 ? 102.701 104.958 99.513 1.00 57.41 372 GLU B C 1
ATOM 7141 O O . GLU B 1 372 ? 102.283 104.505 98.446 1.00 60.58 372 GLU B O 1
ATOM 7147 N N . LEU B 1 373 ? 102.451 104.374 100.688 1.00 48.84 373 LEU B N 1
ATOM 7148 C CA . LEU B 1 373 ? 101.715 103.115 100.747 1.00 50.42 373 LEU B CA 1
ATOM 7149 C C . LEU B 1 373 ? 100.244 103.297 100.395 1.00 47.36 373 LEU B C 1
ATOM 7150 O O . LEU B 1 373 ? 99.662 102.442 99.717 1.00 47.20 373 LEU B O 1
ATOM 7155 N N . GLY B 1 374 ? 99.636 104.397 100.827 1.00 39.38 374 GLY B N 1
ATOM 7156 C CA . GLY B 1 374 ? 98.224 104.628 100.573 1.00 41.14 374 GLY B CA 1
ATOM 7157 C C . GLY B 1 374 ? 97.299 103.677 101.300 1.00 39.40 374 GLY B C 1
ATOM 7158 O O . GLY B 1 374 ? 96.291 103.240 100.730 1.00 35.62 374 GLY B O 1
ATOM 7159 N N . ALA B 1 375 ? 97.618 103.339 102.544 1.00 29.79 375 ALA B N 1
ATOM 7160 C CA . ALA B 1 375 ? 96.803 102.451 103.353 1.00 26.16 375 ALA B CA 1
ATOM 7161 C C . ALA B 1 375 ? 96.707 103.015 104.761 1.00 23.93 375 ALA B C 1
ATOM 7162 O O . ALA B 1 375 ? 97.641 103.673 105.229 1.00 29.57 375 ALA B O 1
ATOM 7164 N N . PRO B 1 376 ? 95.589 102.787 105.454 1.00 10.27 376 PRO B N 1
ATOM 7165 C CA . PRO B 1 376 ? 95.452 103.283 106.833 1.00 12.63 376 PRO B CA 1
ATOM 7166 C C . PRO B 1 376 ? 96.195 102.393 107.821 1.00 13.72 376 PRO B C 1
ATOM 7167 O O . PRO B 1 376 ? 95.872 101.215 107.979 1.00 25.10 376 PRO B O 1
ATOM 7171 N N . ILE B 1 377 ? 97.184 102.965 108.498 1.00 9.35 377 ILE B N 1
ATOM 7172 C CA . ILE B 1 377 ? 97.968 102.245 109.496 1.00 4.75 377 ILE B CA 1
ATOM 7173 C C . ILE B 1 377 ? 97.187 102.220 110.802 1.00 5.47 377 ILE B C 1
ATOM 7174 O O . ILE B 1 377 ? 96.789 103.270 111.314 1.00 18.84 377 ILE B O 1
ATOM 7179 N N . ILE B 1 378 ? 96.976 101.030 111.352 1.00 10.07 378 ILE B N 1
ATOM 7180 C CA . ILE B 1 378 ? 96.442 100.885 112.703 1.00 6.27 378 ILE B CA 1
ATOM 7181 C C . ILE B 1 378 ? 97.626 100.491 113.575 1.00 13.46 378 ILE B C 1
ATOM 7182 O O . ILE B 1 378 ? 97.910 99.312 113.778 1.00 40.77 378 ILE B O 1
ATOM 7187 N N . SER B 1 379 ? 98.307 101.485 114.126 1.00 1.00 379 SER B N 1
ATOM 7188 C CA . SER B 1 379 ? 99.446 101.223 114.999 1.00 9.72 379 SER B CA 1
ATOM 7189 C C . SER B 1 379 ? 98.911 100.755 116.342 1.00 13.48 379 SER B C 1
ATOM 7190 O O . SER B 1 379 ? 98.660 101.563 117.237 1.00 32.77 379 SER B O 1
ATOM 7193 N N . ILE B 1 380 ? 98.738 99.439 116.484 1.00 7.05 380 ILE B N 1
ATOM 7194 C CA . ILE B 1 380 ? 98.026 98.879 117.627 1.00 5.56 380 ILE B CA 1
ATOM 7195 C C . ILE B 1 380 ? 98.838 99.089 118.896 1.00 9.92 380 ILE B C 1
ATOM 7196 O O . ILE B 1 380 ? 100.030 98.766 118.954 1.00 32.34 380 ILE B O 1
ATOM 7201 N N . ASP B 1 381 ? 98.197 99.651 119.915 1.00 28.04 381 ASP B N 1
ATOM 7202 C CA . ASP B 1 381 ? 98.800 99.797 121.234 1.00 32.65 381 ASP B CA 1
ATOM 7203 C C . ASP B 1 381 ? 98.353 98.608 122.079 1.00 36.94 381 ASP B C 1
ATOM 7204 O O . ASP B 1 381 ? 97.379 98.670 122.827 1.00 43.30 381 ASP B O 1
ATOM 7209 N N . TYR B 1 382 ? 99.081 97.504 121.947 1.00 26.19 382 TYR B N 1
ATOM 7210 C CA . TYR B 1 382 ? 98.793 96.348 122.778 1.00 28.03 382 TYR B CA 1
ATOM 7211 C C . TYR B 1 382 ? 99.347 96.561 124.187 1.00 39.90 382 TYR B C 1
ATOM 7212 O O . TYR B 1 382 ? 100.139 97.471 124.442 1.00 47.03 382 TYR B O 1
ATOM 7221 N N . SER B 1 383 ? 98.910 95.711 125.112 1.00 46.12 383 SER B N 1
ATOM 7222 C CA . SER B 1 383 ? 99.358 95.817 126.493 1.00 45.70 383 SER B CA 1
ATOM 7223 C C . SER B 1 383 ? 100.817 95.383 126.621 1.00 43.20 383 SER B C 1
ATOM 7224 O O . SER B 1 383 ? 101.356 94.657 125.781 1.00 37.14 383 SER B O 1
ATOM 7227 N N . LEU B 1 384 ? 101.460 95.844 127.691 1.00 50.92 384 LEU B N 1
ATOM 7228 C CA . LEU B 1 384 ? 102.908 95.779 127.828 1.00 48.95 384 LEU B CA 1
ATOM 7229 C C . LEU B 1 384 ? 103.316 94.961 129.047 1.00 55.15 384 LEU B C 1
ATOM 7230 O O . LEU B 1 384 ? 102.705 95.065 130.114 1.00 57.25 384 LEU B O 1
ATOM 7235 N N . ALA B 1 385 ? 104.362 94.153 128.872 1.00 50.33 385 ALA B N 1
ATOM 7236 C CA . ALA B 1 385 ? 104.973 93.404 129.958 1.00 49.06 385 ALA B CA 1
ATOM 7237 C C . ALA B 1 385 ? 105.694 94.362 130.911 1.00 45.93 385 ALA B C 1
ATOM 7238 O O . ALA B 1 385 ? 106.068 95.468 130.514 1.00 42.62 385 ALA B O 1
ATOM 7240 N N . PRO B 1 386 ? 105.910 93.969 132.189 1.00 48.46 386 PRO B N 1
ATOM 7241 C CA . PRO B 1 386 ? 105.606 92.703 132.880 1.00 50.18 386 PRO B CA 1
ATOM 7242 C C . PRO B 1 386 ? 104.269 92.651 133.608 1.00 54.25 386 PRO B C 1
ATOM 7243 O O . PRO B 1 386 ? 103.837 91.571 134.001 1.00 57.80 386 PRO B O 1
ATOM 7247 N N . GLU B 1 387 ? 103.591 93.781 133.816 1.00 73.44 387 GLU B N 1
ATOM 7248 C CA . GLU B 1 387 ? 102.291 93.750 134.473 1.00 74.48 387 GLU B CA 1
ATOM 7249 C C . GLU B 1 387 ? 101.213 93.159 133.577 1.00 71.54 387 GLU B C 1
ATOM 7250 O O . GLU B 1 387 ? 100.159 92.753 134.078 1.00 70.42 387 GLU B O 1
ATOM 7256 N N . ALA B 1 388 ? 101.456 93.099 132.271 1.00 62.98 388 ALA B N 1
ATOM 7257 C CA . ALA B 1 388 ? 100.551 92.464 131.317 1.00 61.47 388 ALA B CA 1
ATOM 7258 C C . ALA B 1 388 ? 101.358 91.508 130.447 1.00 66.82 388 ALA B C 1
ATOM 7259 O O . ALA B 1 388 ? 101.663 91.811 129.285 1.00 64.49 388 ALA B O 1
ATOM 7261 N N . PRO B 1 389 ? 101.720 90.332 130.979 1.00 58.27 389 PRO B N 1
ATOM 7262 C CA . PRO B 1 389 ? 102.481 89.364 130.181 1.00 48.14 389 PRO B CA 1
ATOM 7263 C C . PRO B 1 389 ? 101.577 88.573 129.253 1.00 51.16 389 PRO B C 1
ATOM 7264 O O . PRO B 1 389 ? 100.399 88.911 129.104 1.00 54.94 389 PRO B O 1
ATOM 7268 N N . PHE B 1 390 ? 102.113 87.546 128.598 1.00 58.80 390 PHE B N 1
ATOM 7269 C CA . PHE B 1 390 ? 101.262 86.667 127.814 1.00 62.89 390 PHE B CA 1
ATOM 7270 C C . PHE B 1 390 ? 100.323 85.914 128.757 1.00 54.78 390 PHE B C 1
ATOM 7271 O O . PHE B 1 390 ? 100.707 85.557 129.875 1.00 57.21 390 PHE B O 1
ATOM 7279 N N . PRO B 1 391 ? 99.076 85.675 128.346 1.00 41.97 391 PRO B N 1
ATOM 7280 C CA . PRO B 1 391 ? 98.458 85.991 127.055 1.00 54.19 391 PRO B CA 1
ATOM 7281 C C . PRO B 1 391 ? 97.759 87.352 126.986 1.00 55.76 391 PRO B C 1
ATOM 7282 O O . PRO B 1 391 ? 97.112 87.632 125.982 1.00 61.12 391 PRO B O 1
ATOM 7286 N N . ARG B 1 392 ? 97.851 88.206 128.012 1.00 59.06 392 ARG B N 1
ATOM 7287 C CA . ARG B 1 392 ? 97.225 89.526 127.940 1.00 59.30 392 ARG B CA 1
ATOM 7288 C C . ARG B 1 392 ? 97.869 90.383 126.857 1.00 62.73 392 ARG B C 1
ATOM 7289 O O . ARG B 1 392 ? 97.174 91.090 126.118 1.00 57.39 392 ARG B O 1
ATOM 7297 N N . ALA B 1 393 ? 99.193 90.313 126.731 1.00 56.04 393 ALA B N 1
ATOM 7298 C CA . ALA B 1 393 ? 99.883 90.993 125.643 1.00 54.84 393 ALA B CA 1
ATOM 7299 C C . ALA B 1 393 ? 99.755 90.255 124.317 1.00 48.17 393 ALA B C 1
ATOM 7300 O O . ALA B 1 393 ? 100.314 90.716 123.317 1.00 39.81 393 ALA B O 1
ATOM 7302 N N . LEU B 1 394 ? 99.047 89.126 124.290 1.00 49.83 394 LEU B N 1
ATOM 7303 C CA . LEU B 1 394 ? 98.918 88.282 123.113 1.00 47.30 394 LEU B CA 1
ATOM 7304 C C . LEU B 1 394 ? 97.528 88.298 122.498 1.00 55.79 394 LEU B C 1
ATOM 7305 O O . LEU B 1 394 ? 97.413 88.280 121.271 1.00 59.49 394 LEU B O 1
ATOM 7310 N N . GLU B 1 395 ? 96.470 88.352 123.312 1.00 52.68 395 GLU B N 1
ATOM 7311 C CA . GLU B 1 395 ? 95.109 88.300 122.797 1.00 45.99 395 GLU B CA 1
ATOM 7312 C C . GLU B 1 395 ? 94.479 89.661 122.535 1.00 49.64 395 GLU B C 1
ATOM 7313 O O . GLU B 1 395 ? 93.541 89.734 121.735 1.00 49.91 395 GLU B O 1
ATOM 7319 N N . GLU B 1 396 ? 94.950 90.730 123.189 1.00 48.81 396 GLU B N 1
ATOM 7320 C CA . GLU B 1 396 ? 94.462 92.069 122.865 1.00 53.02 396 GLU B CA 1
ATOM 7321 C C . GLU B 1 396 ? 94.810 92.447 121.435 1.00 46.65 396 GLU B C 1
ATOM 7322 O O . GLU B 1 396 ? 93.966 92.960 120.693 1.00 47.11 396 GLU B O 1
ATOM 7328 N N . CYS B 1 397 ? 96.053 92.196 121.030 1.00 40.92 397 CYS B N 1
ATOM 7329 C CA . CYS B 1 397 ? 96.429 92.377 119.639 1.00 38.31 397 CYS B CA 1
ATOM 7330 C C . CYS B 1 397 ? 95.806 91.318 118.748 1.00 35.27 397 CYS B C 1
ATOM 7331 O O . CYS B 1 397 ? 95.668 91.543 117.543 1.00 32.70 397 CYS B O 1
ATOM 7334 N N . PHE B 1 398 ? 95.447 90.162 119.307 1.00 44.86 398 PHE B N 1
ATOM 7335 C CA . PHE B 1 398 ? 94.629 89.220 118.556 1.00 44.74 398 PHE B CA 1
ATOM 7336 C C . PHE B 1 398 ? 93.209 89.747 118.395 1.00 46.95 398 PHE B C 1
ATOM 7337 O O . PHE B 1 398 ? 92.609 89.606 117.325 1.00 49.37 398 PHE B O 1
ATOM 7345 N N . PHE B 1 399 ? 92.662 90.366 119.446 1.00 47.60 399 PHE B N 1
ATOM 7346 C CA . PHE B 1 399 ? 91.323 90.947 119.367 1.00 57.24 399 PHE B CA 1
ATOM 7347 C C . PHE B 1 399 ? 91.274 92.110 118.380 1.00 60.18 399 PHE B C 1
ATOM 7348 O O . PHE B 1 399 ? 90.333 92.214 117.584 1.00 58.35 399 PHE B O 1
ATOM 7356 N N . ALA B 1 400 ? 92.285 92.989 118.416 1.00 57.75 400 ALA B N 1
ATOM 7357 C CA . ALA B 1 400 ? 92.315 94.157 117.538 1.00 50.62 400 ALA B CA 1
ATOM 7358 C C . ALA B 1 400 ? 92.438 93.759 116.078 1.00 46.62 400 ALA B C 1
ATOM 7359 O O . ALA B 1 400 ? 91.788 94.353 115.210 1.00 36.29 400 ALA B O 1
ATOM 7361 N N . TYR B 1 401 ? 93.297 92.784 115.787 1.00 60.28 401 TYR B N 1
ATOM 7362 C CA . TYR B 1 401 ? 93.385 92.261 114.432 1.00 52.99 401 TYR B CA 1
ATOM 7363 C C . TYR B 1 401 ? 92.084 91.586 114.026 1.00 44.25 401 TYR B C 1
ATOM 7364 O O . TYR B 1 401 ? 91.649 91.714 112.877 1.00 48.22 401 TYR B O 1
ATOM 7373 N N . CYS B 1 402 ? 91.447 90.867 114.956 1.00 49.50 402 CYS B N 1
ATOM 7374 C CA . CYS B 1 402 ? 90.178 90.214 114.647 1.00 56.26 402 CYS B CA 1
ATOM 7375 C C . CYS B 1 402 ? 89.059 91.220 114.414 1.00 65.17 402 CYS B C 1
ATOM 7376 O O . CYS B 1 402 ? 88.202 90.998 113.551 1.00 60.51 402 CYS B O 1
ATOM 7379 N N . TRP B 1 403 ? 89.045 92.321 115.166 1.00 64.80 403 TRP B N 1
ATOM 7380 C CA . TRP B 1 403 ? 87.997 93.321 114.999 1.00 61.16 403 TRP B CA 1
ATOM 7381 C C . TRP B 1 403 ? 88.117 94.065 113.673 1.00 65.18 403 TRP B C 1
ATOM 7382 O O . TRP B 1 403 ? 87.108 94.540 113.142 1.00 61.26 403 TRP B O 1
ATOM 7393 N N . ALA B 1 404 ? 89.324 94.154 113.115 1.00 63.96 404 ALA B N 1
ATOM 7394 C CA . ALA B 1 404 ? 89.544 94.888 111.877 1.00 58.05 404 ALA B CA 1
ATOM 7395 C C . ALA B 1 404 ? 89.185 94.093 110.629 1.00 52.55 404 ALA B C 1
ATOM 7396 O O . ALA B 1 404 ? 89.210 94.659 109.532 1.00 51.48 404 ALA B O 1
ATOM 7398 N N . ILE B 1 405 ? 88.865 92.805 110.757 1.00 61.17 405 ILE B N 1
ATOM 7399 C CA . ILE B 1 405 ? 88.451 92.042 109.583 1.00 66.85 405 ILE B CA 1
ATOM 7400 C C . ILE B 1 405 ? 86.990 92.319 109.249 1.00 70.26 405 ILE B C 1
ATOM 7401 O O . ILE B 1 405 ? 86.569 92.162 108.096 1.00 70.38 405 ILE B O 1
ATOM 7406 N N . LYS B 1 406 ? 86.192 92.716 110.239 1.00 72.89 406 LYS B N 1
ATOM 7407 C CA . LYS B 1 406 ? 84.748 92.845 110.078 1.00 69.17 406 LYS B CA 1
ATOM 7408 C C . LYS B 1 406 ? 84.324 94.304 110.009 1.00 73.14 406 LYS B C 1
ATOM 7409 O O . LYS B 1 406 ? 83.512 94.682 109.160 1.00 73.25 406 LYS B O 1
ATOM 7415 N N . HIS B 1 407 ? 84.876 95.135 110.891 1.00 72.97 407 HIS B N 1
ATOM 7416 C CA . HIS B 1 407 ? 84.640 96.575 110.874 1.00 68.94 407 HIS B CA 1
ATOM 7417 C C . HIS B 1 407 ? 85.669 97.220 109.943 1.00 64.30 407 HIS B C 1
ATOM 7418 O O . HIS B 1 407 ? 86.538 97.995 110.346 1.00 61.70 407 HIS B O 1
ATOM 7425 N N . CYS B 1 408 ? 85.560 96.864 108.662 1.00 59.55 408 CYS B N 1
ATOM 7426 C CA . CYS B 1 408 ? 86.524 97.322 107.669 1.00 57.13 408 CYS B CA 1
ATOM 7427 C C . CYS B 1 408 ? 86.222 98.743 107.212 1.00 64.59 408 CYS B C 1
ATOM 7428 O O . CYS B 1 408 ? 87.128 99.579 107.127 1.00 61.12 408 CYS B O 1
ATOM 7431 N N . ALA B 1 409 ? 84.955 99.029 106.899 1.00 63.36 409 ALA B N 1
ATOM 7432 C CA . ALA B 1 409 ? 84.583 100.375 106.476 1.00 61.97 409 ALA B CA 1
ATOM 7433 C C . ALA B 1 409 ? 84.687 101.370 107.621 1.00 63.18 409 ALA B C 1
ATOM 7434 O O . ALA B 1 409 ? 84.942 102.556 107.387 1.00 64.08 409 ALA B O 1
ATOM 7436 N N . LEU B 1 410 ? 84.501 100.904 108.858 1.00 67.10 410 LEU B N 1
ATOM 7437 C CA . LEU B 1 410 ? 84.602 101.780 110.020 1.00 70.32 410 LEU B CA 1
ATOM 7438 C C . LEU B 1 410 ? 86.032 102.266 110.231 1.00 60.79 410 LEU B C 1
ATOM 7439 O O . LEU B 1 410 ? 86.241 103.325 110.832 1.00 63.55 410 LEU B O 1
ATOM 7444 N N . LEU B 1 411 ? 87.019 101.517 109.746 1.00 47.07 411 LEU B N 1
ATOM 7445 C CA . LEU B 1 411 ? 88.414 101.934 109.766 1.00 47.45 411 LEU B CA 1
ATOM 7446 C C . LEU B 1 411 ? 88.857 102.547 108.445 1.00 46.99 411 LEU B C 1
ATOM 7447 O O . LEU B 1 411 ? 90.048 102.827 108.274 1.00 48.26 411 LEU B O 1
ATOM 7452 N N . GLY B 1 412 ? 87.931 102.770 107.521 1.00 40.61 412 GLY B N 1
ATOM 7453 C CA . GLY B 1 412 ? 88.283 103.266 106.205 1.00 47.38 412 GLY B CA 1
ATOM 7454 C C . GLY B 1 412 ? 89.060 102.279 105.365 1.00 44.76 412 GLY B C 1
ATOM 7455 O O . GLY B 1 412 ? 90.014 102.669 104.682 1.00 46.51 412 GLY B O 1
ATOM 7456 N N . SER B 1 413 ? 88.678 101.003 105.402 1.00 51.42 413 SER B N 1
ATOM 7457 C CA . SER B 1 413 ? 89.338 99.958 104.633 1.00 54.12 413 SER B CA 1
ATOM 7458 C C . SER B 1 413 ? 88.276 99.026 104.066 1.00 52.47 413 SER B C 1
ATOM 7459 O O . SER B 1 413 ? 87.073 99.271 104.189 1.00 52.45 413 SER B O 1
ATOM 7462 N N . THR B 1 414 ? 88.730 97.946 103.436 1.00 44.33 414 THR B N 1
ATOM 7463 C CA . THR B 1 414 ? 87.817 96.957 102.883 1.00 50.90 414 THR B CA 1
ATOM 7464 C C . THR B 1 414 ? 88.195 95.567 103.369 1.00 51.64 414 THR B C 1
ATOM 7465 O O . THR B 1 414 ? 87.341 94.681 103.470 1.00 53.05 414 THR B O 1
ATOM 7469 N N . GLY B 1 415 ? 89.471 95.372 103.684 1.00 54.62 415 GLY B N 1
ATOM 7470 C CA . GLY B 1 415 ? 89.947 94.080 104.127 1.00 54.72 415 GLY B CA 1
ATOM 7471 C C . GLY B 1 415 ? 90.242 93.094 103.024 1.00 54.80 415 GLY B C 1
ATOM 7472 O O . GLY B 1 415 ? 90.304 91.888 103.293 1.00 54.90 415 GLY B O 1
ATOM 7473 N N . GLU B 1 416 ? 90.418 93.561 101.785 1.00 57.47 416 GLU B N 1
ATOM 7474 C CA . GLU B 1 416 ? 90.777 92.671 100.689 1.00 60.16 416 GLU B CA 1
ATOM 7475 C C . GLU B 1 416 ? 92.207 92.165 100.792 1.00 58.71 416 GLU B C 1
ATOM 7476 O O . GLU B 1 416 ? 92.547 91.171 100.142 1.00 62.21 416 GLU B O 1
ATOM 7482 N N . ARG B 1 417 ? 93.043 92.822 101.590 1.00 46.04 417 ARG B N 1
ATOM 7483 C CA . ARG B 1 417 ? 94.419 92.398 101.785 1.00 44.02 417 ARG B CA 1
ATOM 7484 C C . ARG B 1 417 ? 94.922 92.945 103.110 1.00 39.16 417 ARG B C 1
ATOM 7485 O O . ARG B 1 417 ? 94.641 94.088 103.474 1.00 40.85 417 ARG B O 1
ATOM 7493 N N . ILE B 1 418 ? 95.666 92.116 103.828 1.00 20.44 418 ILE B N 1
ATOM 7494 C CA . ILE B 1 418 ? 96.278 92.506 105.087 1.00 16.84 418 ILE B CA 1
ATOM 7495 C C . ILE B 1 418 ? 97.783 92.490 104.890 1.00 21.69 418 ILE B C 1
ATOM 7496 O O . ILE B 1 418 ? 98.354 91.459 104.519 1.00 46.88 418 ILE B O 1
ATOM 7501 N N . CYS B 1 419 ? 98.421 93.627 105.127 1.00 14.88 419 CYS B N 1
ATOM 7502 C CA . CYS B 1 419 ? 99.869 93.707 105.216 1.00 18.61 419 CYS B CA 1
ATOM 7503 C C . CYS B 1 419 ? 100.238 94.003 106.659 1.00 12.11 419 CYS B C 1
ATOM 7504 O O . CYS B 1 419 ? 99.504 94.701 107.363 1.00 23.92 419 CYS B O 1
ATOM 7507 N N . LEU B 1 420 ? 101.366 93.466 107.104 1.00 10.78 420 LEU B N 1
ATOM 7508 C CA . LEU B 1 420 ? 101.685 93.491 108.519 1.00 12.78 420 LEU B CA 1
ATOM 7509 C C . LEU B 1 420 ? 103.124 93.957 108.691 1.00 23.44 420 LEU B C 1
ATOM 7510 O O . LEU B 1 420 ? 103.981 93.690 107.847 1.00 42.05 420 LEU B O 1
ATOM 7515 N N . ALA B 1 421 ? 103.374 94.674 109.783 1.00 12.50 421 ALA B N 1
ATOM 7516 C CA . ALA B 1 421 ? 104.670 95.267 110.064 1.00 15.55 421 ALA B CA 1
ATOM 7517 C C . ALA B 1 421 ? 105.163 94.849 111.443 1.00 11.78 421 ALA B C 1
ATOM 7518 O O . ALA B 1 421 ? 104.389 94.414 112.298 1.00 0.26 421 ALA B O 1
ATOM 7520 N N . GLY B 1 422 ? 106.468 95.002 111.652 1.00 18.56 422 GLY B N 1
ATOM 7521 C CA . GLY B 1 422 ? 107.083 94.596 112.902 1.00 23.10 422 GLY B CA 1
ATOM 7522 C C . GLY B 1 422 ? 108.341 95.384 113.202 1.00 39.74 422 GLY B C 1
ATOM 7523 O O . GLY B 1 422 ? 108.900 96.065 112.337 1.00 36.56 422 GLY B O 1
ATOM 7524 N N . ASP B 1 423 ? 108.799 95.242 114.442 0.63 38.77 423 ASP B N 1
ATOM 7525 C CA . ASP B 1 423 ? 109.873 96.050 115.021 1.00 13.72 423 ASP B CA 1
ATOM 7526 C C . ASP B 1 423 ? 110.811 95.113 115.777 1.00 20.09 423 ASP B C 1
ATOM 7527 O O . ASP B 1 423 ? 110.841 93.904 115.523 1.00 24.93 423 ASP B O 1
ATOM 7532 N N . SER B 1 424 ? 111.628 95.693 116.669 1.00 24.91 424 SER B N 1
ATOM 7533 C CA . SER B 1 424 ? 112.537 94.910 117.507 1.00 31.99 424 SER B CA 1
ATOM 7534 C C . SER B 1 424 ? 111.796 93.850 118.298 1.00 22.26 424 SER B C 1
ATOM 7535 O O . SER B 1 424 ? 112.195 92.681 118.320 1.00 27.92 424 SER B O 1
ATOM 7538 N N . ALA B 1 425 ? 110.712 94.243 118.950 1.00 16.57 425 ALA B N 1
ATOM 7539 C CA . ALA B 1 425 ? 109.925 93.344 119.772 1.00 14.63 425 ALA B CA 1
ATOM 7540 C C . ALA B 1 425 ? 108.678 92.840 119.068 1.00 23.30 425 ALA B C 1
ATOM 7541 O O . ALA B 1 425 ? 108.270 91.698 119.294 1.00 14.49 425 ALA B O 1
ATOM 7543 N N . GLY B 1 426 ? 108.084 93.656 118.203 1.00 36.54 426 GLY B N 1
ATOM 7544 C CA . GLY B 1 426 ? 106.933 93.285 117.415 1.00 30.48 426 GLY B CA 1
ATOM 7545 C C . GLY B 1 426 ? 107.242 92.446 116.201 1.00 24.88 426 GLY B C 1
ATOM 7546 O O . GLY B 1 426 ? 106.330 92.096 115.449 1.00 33.77 426 GLY B O 1
ATOM 7547 N N . GLY B 1 427 ? 108.513 92.116 115.980 1.00 15.12 427 GLY B N 1
ATOM 7548 C CA . GLY B 1 427 ? 108.888 91.241 114.889 1.00 20.01 427 GLY B CA 1
ATOM 7549 C C . GLY B 1 427 ? 108.538 89.785 115.090 1.00 29.05 427 GLY B C 1
ATOM 7550 O O . GLY B 1 427 ? 108.562 89.023 114.121 1.00 34.92 427 GLY B O 1
ATOM 7551 N N . ASN B 1 428 ? 108.236 89.373 116.322 1.00 17.82 428 ASN B N 1
ATOM 7552 C CA . ASN B 1 428 ? 107.649 88.063 116.562 1.00 22.54 428 ASN B CA 1
ATOM 7553 C C . ASN B 1 428 ? 106.129 88.107 116.619 1.00 42.28 428 ASN B C 1
ATOM 7554 O O . ASN B 1 428 ? 105.493 87.050 116.563 1.00 36.78 428 ASN B O 1
ATOM 7559 N N . LEU B 1 429 ? 105.541 89.304 116.733 1.00 36.67 429 LEU B N 1
ATOM 7560 C CA . LEU B 1 429 ? 104.087 89.444 116.680 1.00 14.40 429 LEU B CA 1
ATOM 7561 C C . LEU B 1 429 ? 103.540 89.136 115.301 1.00 19.46 429 LEU B C 1
ATOM 7562 O O . LEU B 1 429 ? 102.408 88.663 115.177 1.00 26.16 429 LEU B O 1
ATOM 7567 N N . CYS B 1 430 ? 104.313 89.404 114.258 1.00 11.72 430 CYS B N 1
ATOM 7568 C CA . CYS B 1 430 ? 103.901 89.040 112.913 1.00 14.72 430 CYS B CA 1
ATOM 7569 C C . CYS B 1 430 ? 104.169 87.576 112.593 1.00 29.30 430 CYS B C 1
ATOM 7570 O O . CYS B 1 430 ? 103.984 87.166 111.444 1.00 26.95 430 CYS B O 1
ATOM 7573 N N . PHE B 1 431 ? 104.619 86.791 113.569 1.00 40.23 431 PHE B N 1
ATOM 7574 C CA . PHE B 1 431 ? 104.648 85.337 113.484 1.00 27.73 431 PHE B CA 1
ATOM 7575 C C . PHE B 1 431 ? 103.749 84.667 114.507 1.00 29.39 431 PHE B C 1
ATOM 7576 O O . PHE B 1 431 ? 103.189 83.610 114.226 1.00 31.11 431 PHE B O 1
ATOM 7584 N N . THR B 1 432 ? 103.607 85.251 115.696 1.00 23.93 432 THR B N 1
ATOM 7585 C CA . THR B 1 432 ? 102.862 84.587 116.758 1.00 28.57 432 THR B CA 1
ATOM 7586 C C . THR B 1 432 ? 101.360 84.695 116.529 1.00 33.03 432 THR B C 1
ATOM 7587 O O . THR B 1 432 ? 100.665 83.681 116.410 1.00 34.05 432 THR B O 1
ATOM 7591 N N . VAL B 1 433 ? 100.836 85.923 116.460 1.00 35.11 433 VAL B N 1
ATOM 7592 C CA . VAL B 1 433 ? 99.400 86.106 116.259 1.00 39.21 433 VAL B CA 1
ATOM 7593 C C . VAL B 1 433 ? 99.003 86.126 114.793 1.00 45.27 433 VAL B C 1
ATOM 7594 O O . VAL B 1 433 ? 97.807 86.044 114.488 1.00 36.69 433 VAL B O 1
ATOM 7598 N N . ALA B 1 434 ? 99.959 86.233 113.876 1.00 37.32 434 ALA B N 1
ATOM 7599 C CA . ALA B 1 434 ? 99.644 86.174 112.458 1.00 38.66 434 ALA B CA 1
ATOM 7600 C C . ALA B 1 434 ? 99.517 84.751 111.945 1.00 39.01 434 ALA B C 1
ATOM 7601 O O . ALA B 1 434 ? 98.995 84.545 110.845 1.00 37.01 434 ALA B O 1
ATOM 7603 N N . LEU B 1 435 ? 99.980 83.774 112.712 1.00 35.63 435 LEU B N 1
ATOM 7604 C CA . LEU B 1 435 ? 99.899 82.374 112.333 1.00 35.85 435 LEU B CA 1
ATOM 7605 C C . LEU B 1 435 ? 98.935 81.588 113.203 1.00 42.11 435 LEU B C 1
ATOM 7606 O O . LEU B 1 435 ? 98.373 80.588 112.746 1.00 43.83 435 LEU B O 1
ATOM 7611 N N . ARG B 1 436 ? 98.706 82.040 114.437 1.00 53.07 436 ARG B N 1
ATOM 7612 C CA . ARG B 1 436 ? 97.687 81.437 115.285 1.00 57.73 436 ARG B CA 1
ATOM 7613 C C . ARG B 1 436 ? 96.276 81.682 114.769 1.00 47.28 436 ARG B C 1
ATOM 7614 O O . ARG B 1 436 ? 95.354 80.967 115.175 1.00 46.97 436 ARG B O 1
ATOM 7622 N N . ALA B 1 437 ? 96.091 82.663 113.885 1.00 54.30 437 ALA B N 1
ATOM 7623 C CA . ALA B 1 437 ? 94.810 82.823 113.213 1.00 62.93 437 ALA B CA 1
ATOM 7624 C C . ALA B 1 437 ? 94.501 81.630 112.319 1.00 58.51 437 ALA B C 1
ATOM 7625 O O . ALA B 1 437 ? 93.335 81.234 112.199 1.00 59.57 437 ALA B O 1
ATOM 7627 N N . ALA B 1 438 ? 95.527 81.040 111.694 1.00 50.87 438 ALA B N 1
ATOM 7628 C CA . ALA B 1 438 ? 95.336 79.830 110.901 1.00 54.50 438 ALA B CA 1
ATOM 7629 C C . ALA B 1 438 ? 94.959 78.630 111.757 1.00 61.14 438 ALA B C 1
ATOM 7630 O O . ALA B 1 438 ? 94.401 77.662 111.231 1.00 71.11 438 ALA B O 1
ATOM 7632 N N . ALA B 1 439 ? 95.263 78.662 113.057 1.00 56.49 439 ALA B N 1
ATOM 7633 C CA . ALA B 1 439 ? 94.761 77.627 113.952 1.00 61.62 439 ALA B CA 1
ATOM 7634 C C . ALA B 1 439 ? 93.265 77.779 114.196 1.00 63.27 439 ALA B C 1
ATOM 7635 O O . ALA B 1 439 ? 92.588 76.796 114.515 1.00 60.50 439 ALA B O 1
ATOM 7637 N N . TYR B 1 440 ? 92.736 78.993 114.054 1.00 70.18 440 TYR B N 1
ATOM 7638 C CA . TYR B 1 440 ? 91.317 79.262 114.248 1.00 64.39 440 TYR B CA 1
ATOM 7639 C C . TYR B 1 440 ? 90.506 79.145 112.965 1.00 66.88 440 TYR B C 1
ATOM 7640 O O . TYR B 1 440 ? 89.276 79.216 113.023 1.00 67.14 440 TYR B O 1
ATOM 7649 N N . GLY B 1 441 ? 91.158 78.971 111.816 1.00 70.32 441 GLY B N 1
ATOM 7650 C CA . GLY B 1 441 ? 90.472 78.801 110.553 1.00 75.26 441 GLY B CA 1
ATOM 7651 C C . GLY B 1 441 ? 90.157 80.081 109.808 1.00 76.26 441 GLY B C 1
ATOM 7652 O O . GLY B 1 441 ? 89.742 80.014 108.643 1.00 81.59 441 GLY B O 1
ATOM 7653 N N . VAL B 1 442 ? 90.341 81.243 110.436 1.00 83.02 442 VAL B N 1
ATOM 7654 C CA . VAL B 1 442 ? 90.099 82.512 109.764 1.00 77.70 442 VAL B CA 1
ATOM 7655 C C . VAL B 1 442 ? 91.255 82.791 108.805 1.00 77.07 442 VAL B C 1
ATOM 7656 O O . VAL B 1 442 ? 92.352 82.233 108.943 1.00 82.48 442 VAL B O 1
ATOM 7660 N N . ARG B 1 443 ? 90.999 83.624 107.796 1.00 68.26 443 ARG B N 1
ATOM 7661 C CA . ARG B 1 443 ? 92.014 83.933 106.796 1.00 73.14 443 ARG B CA 1
ATOM 7662 C C . ARG B 1 443 ? 93.187 84.682 107.419 1.00 76.27 443 ARG B C 1
ATOM 7663 O O . ARG B 1 443 ? 93.028 85.445 108.376 1.00 73.72 443 ARG B O 1
ATOM 7671 N N . VAL B 1 444 ? 94.376 84.439 106.875 1.00 62.53 444 VAL B N 1
ATOM 7672 C CA . VAL B 1 444 ? 95.632 84.956 107.412 1.00 54.55 444 VAL B CA 1
ATOM 7673 C C . VAL B 1 444 ? 96.151 86.038 106.471 1.00 52.43 444 VAL B C 1
ATOM 7674 O O . VAL B 1 444 ? 95.739 86.071 105.302 1.00 51.76 444 VAL B O 1
ATOM 7678 N N . PRO B 1 445 ? 97.019 86.952 106.923 1.00 46.01 445 PRO B N 1
ATOM 7679 C CA . PRO B 1 445 ? 97.581 87.944 106.001 1.00 42.24 445 PRO B CA 1
ATOM 7680 C C . PRO B 1 445 ? 98.449 87.285 104.942 1.00 47.85 445 PRO B C 1
ATOM 7681 O O . PRO B 1 445 ? 98.982 86.193 105.138 1.00 45.41 445 PRO B O 1
ATOM 7685 N N . ASP B 1 446 ? 98.567 87.953 103.796 1.00 45.26 446 ASP B N 1
ATOM 7686 C CA . ASP B 1 446 ? 99.319 87.424 102.668 1.00 44.05 446 ASP B CA 1
ATOM 7687 C C . ASP B 1 446 ? 100.755 87.932 102.636 1.00 38.97 446 ASP B C 1
ATOM 7688 O O . ASP B 1 446 ? 101.381 87.936 101.572 1.00 44.05 446 ASP B O 1
ATOM 7693 N N . GLY B 1 447 ? 101.287 88.361 103.776 1.00 34.85 447 GLY B N 1
ATOM 7694 C CA . GLY B 1 447 ? 102.665 88.799 103.826 1.00 44.02 447 GLY B CA 1
ATOM 7695 C C . GLY B 1 447 ? 103.073 89.390 105.157 1.00 45.54 447 GLY B C 1
ATOM 7696 O O . GLY B 1 447 ? 102.279 90.061 105.820 1.00 43.40 447 GLY B O 1
ATOM 7697 N N . ILE B 1 448 ? 104.321 89.153 105.544 1.00 46.97 448 ILE B N 1
ATOM 7698 C CA . ILE B 1 448 ? 104.865 89.585 106.824 1.00 36.21 448 ILE B CA 1
ATOM 7699 C C . ILE B 1 448 ? 106.113 90.413 106.559 1.00 30.83 448 ILE B C 1
ATOM 7700 O O . ILE B 1 448 ? 107.003 89.978 105.820 1.00 35.73 448 ILE B O 1
ATOM 7705 N N . MET B 1 449 ? 106.178 91.600 107.151 1.00 12.75 449 MET B N 1
ATOM 7706 C CA . MET B 1 449 ? 107.401 92.388 107.183 1.00 22.83 449 MET B CA 1
ATOM 7707 C C . MET B 1 449 ? 107.831 92.535 108.634 1.00 32.70 449 MET B C 1
ATOM 7708 O O . MET B 1 449 ? 107.056 93.010 109.468 1.00 28.02 449 MET B O 1
ATOM 7713 N N . ALA B 1 450 ? 109.060 92.122 108.933 1.00 35.48 450 ALA B N 1
ATOM 7714 C CA . ALA B 1 450 ? 109.573 92.147 110.299 1.00 23.70 450 ALA B CA 1
ATOM 7715 C C . ALA B 1 450 ? 110.992 92.686 110.264 1.00 27.95 450 ALA B C 1
ATOM 7716 O O . ALA B 1 450 ? 111.902 92.007 109.781 1.00 28.91 450 ALA B O 1
ATOM 7718 N N . ALA B 1 451 ? 111.185 93.891 110.781 1.00 23.92 451 ALA B N 1
ATOM 7719 C CA . ALA B 1 451 ? 112.519 94.460 110.875 1.00 27.44 451 ALA B CA 1
ATOM 7720 C C . ALA B 1 451 ? 113.182 93.959 112.148 1.00 28.05 451 ALA B C 1
ATOM 7721 O O . ALA B 1 451 ? 112.709 94.258 113.250 1.00 31.87 451 ALA B O 1
ATOM 7723 N N . TYR B 1 452 ? 114.312 93.248 111.985 1.00 21.64 452 TYR B N 1
ATOM 7724 C CA . TYR B 1 452 ? 115.172 92.631 113.000 1.00 25.67 452 TYR B CA 1
ATOM 7725 C C . TYR B 1 452 ? 114.354 92.003 114.130 1.00 32.48 452 TYR B C 1
ATOM 7726 O O . TYR B 1 452 ? 114.325 92.519 115.254 1.00 32.05 452 TYR B O 1
ATOM 7735 N N . PRO B 1 453 ? 113.659 90.899 113.857 1.00 25.67 453 PRO B N 1
ATOM 7736 C CA . PRO B 1 453 ? 112.738 90.336 114.850 1.00 15.29 453 PRO B CA 1
ATOM 7737 C C . PRO B 1 453 ? 113.459 89.646 115.996 1.00 13.15 453 PRO B C 1
ATOM 7738 O O . PRO B 1 453 ? 114.580 89.156 115.853 1.00 27.22 453 PRO B O 1
ATOM 7742 N N . ALA B 1 454 ? 112.786 89.601 117.146 1.00 12.76 454 ALA B N 1
ATOM 7743 C CA . ALA B 1 454 ? 113.291 88.905 118.330 1.00 29.35 454 ALA B CA 1
ATOM 7744 C C . ALA B 1 454 ? 112.561 87.570 118.440 1.00 44.74 454 ALA B C 1
ATOM 7745 O O . ALA B 1 454 ? 111.593 87.414 119.183 1.00 45.84 454 ALA B O 1
ATOM 7747 N N . THR B 1 455 ? 113.061 86.584 117.698 1.00 42.34 455 THR B N 1
ATOM 7748 C CA . THR B 1 455 ? 112.321 85.360 117.425 1.00 31.45 455 THR B CA 1
ATOM 7749 C C . THR B 1 455 ? 112.843 84.170 118.234 1.00 39.00 455 THR B C 1
ATOM 7750 O O . THR B 1 455 ? 112.337 83.053 118.091 1.00 47.92 455 THR B O 1
ATOM 7754 N N . MET B 1 456 ? 113.830 84.385 119.103 1.00 43.60 456 MET B N 1
ATOM 7755 C CA . MET B 1 456 ? 114.446 83.315 119.889 1.00 49.95 456 MET B CA 1
ATOM 7756 C C . MET B 1 456 ? 114.534 83.724 121.356 1.00 54.53 456 MET B C 1
ATOM 7757 O O . MET B 1 456 ? 115.602 83.714 121.967 1.00 50.94 456 MET B O 1
ATOM 7762 N N . LEU B 1 457 ? 113.385 84.102 121.921 1.00 58.98 457 LEU B N 1
ATOM 7763 C CA . LEU B 1 457 ? 113.327 84.592 123.294 1.00 58.28 457 LEU B CA 1
ATOM 7764 C C . LEU B 1 457 ? 113.754 83.549 124.326 1.00 58.89 457 LEU B C 1
ATOM 7765 O O . LEU B 1 457 ? 114.001 83.911 125.480 1.00 59.83 457 LEU B O 1
ATOM 7770 N N . GLN B 1 458 ? 113.833 82.275 123.949 1.00 70.67 458 GLN B N 1
ATOM 7771 C CA . GLN B 1 458 ? 114.378 81.259 124.841 1.00 76.15 458 GLN B CA 1
ATOM 7772 C C . GLN B 1 458 ? 115.853 81.546 125.116 1.00 75.46 458 GLN B C 1
ATOM 7773 O O . GLN B 1 458 ? 116.633 81.714 124.168 1.00 68.67 458 GLN B O 1
ATOM 7779 N N . PRO B 1 459 ? 116.276 81.609 126.387 1.00 89.30 459 PRO B N 1
ATOM 7780 C CA . PRO B 1 459 ? 117.620 82.105 126.719 1.00 88.04 459 PRO B CA 1
ATOM 7781 C C . PRO B 1 459 ? 118.695 81.055 126.482 1.00 88.94 459 PRO B C 1
ATOM 7782 O O . PRO B 1 459 ? 118.783 80.058 127.206 1.00 87.61 459 PRO B O 1
ATOM 7786 N N . ALA B 1 460 ? 119.528 81.289 125.471 1.00 90.24 460 ALA B N 1
ATOM 7787 C CA . ALA B 1 460 ? 120.719 80.486 125.230 1.00 88.69 460 ALA B CA 1
ATOM 7788 C C . ALA B 1 460 ? 121.689 81.306 124.393 1.00 86.63 460 ALA B C 1
ATOM 7789 O O . ALA B 1 460 ? 121.289 82.251 123.708 1.00 85.97 460 ALA B O 1
ATOM 7791 N N . ALA B 1 461 ? 122.964 80.934 124.453 1.00 84.37 461 ALA B N 1
ATOM 7792 C CA . ALA B 1 461 ? 124.008 81.735 123.831 1.00 82.10 461 ALA B CA 1
ATOM 7793 C C . ALA B 1 461 ? 124.278 81.293 122.398 1.00 80.22 461 ALA B C 1
ATOM 7794 O O . ALA B 1 461 ? 124.041 80.143 122.018 1.00 82.59 461 ALA B O 1
ATOM 7796 N N . SER B 1 462 ? 124.780 82.232 121.604 1.00 58.30 462 SER B N 1
ATOM 7797 C CA . SER B 1 462 ? 125.078 82.022 120.195 1.00 62.36 462 SER B CA 1
ATOM 7798 C C . SER B 1 462 ? 126.217 82.953 119.811 1.00 68.06 462 SER B C 1
ATOM 7799 O O . SER B 1 462 ? 126.517 83.901 120.547 1.00 64.02 462 SER B O 1
ATOM 7802 N N . PRO B 1 463 ? 126.893 82.695 118.683 1.00 64.43 463 PRO B N 1
ATOM 7803 C CA . PRO B 1 463 ? 127.970 83.602 118.245 1.00 56.61 463 PRO B CA 1
ATOM 7804 C C . PRO B 1 463 ? 127.536 85.038 117.972 1.00 60.41 463 PRO B C 1
ATOM 7805 O O . PRO B 1 463 ? 128.385 85.934 118.029 1.00 65.01 463 PRO B O 1
ATOM 7809 N N . SER B 1 464 ? 126.265 85.295 117.655 1.00 51.72 464 SER B N 1
ATOM 7810 C CA . SER B 1 464 ? 125.786 86.671 117.584 1.00 46.02 464 SER B CA 1
ATOM 7811 C C . SER B 1 464 ? 125.262 87.184 118.913 1.00 46.19 464 SER B C 1
ATOM 7812 O O . SER B 1 464 ? 125.237 88.400 119.119 1.00 60.72 464 SER B O 1
ATOM 7815 N N . ARG B 1 465 ? 124.841 86.297 119.813 1.00 44.75 465 ARG B N 1
ATOM 7816 C CA . ARG B 1 465 ? 124.606 86.711 121.188 1.00 49.76 465 ARG B CA 1
ATOM 7817 C C . ARG B 1 465 ? 125.906 86.909 121.951 1.00 53.96 465 ARG B C 1
ATOM 7818 O O . ARG B 1 465 ? 125.869 87.374 123.095 1.00 61.82 465 ARG B O 1
ATOM 7826 N N . LEU B 1 466 ? 127.042 86.545 121.348 1.00 50.40 466 LEU B N 1
ATOM 7827 C CA . LEU B 1 466 ? 128.342 86.805 121.954 1.00 51.68 466 LEU B CA 1
ATOM 7828 C C . LEU B 1 466 ? 128.595 88.302 122.075 1.00 51.65 466 LEU B C 1
ATOM 7829 O O . LEU B 1 466 ? 128.974 88.794 123.142 1.00 50.62 466 LEU B O 1
ATOM 7834 N N . LEU B 1 467 ? 128.375 89.045 120.996 1.00 38.48 467 LEU B N 1
ATOM 7835 C CA . LEU B 1 467 ? 128.632 90.483 120.989 1.00 31.60 467 LEU B CA 1
ATOM 7836 C C . LEU B 1 467 ? 127.420 91.290 121.443 1.00 33.22 467 LEU B C 1
ATOM 7837 O O . LEU B 1 467 ? 127.100 92.355 120.927 1.00 31.24 467 LEU B O 1
ATOM 7842 N N . SER B 1 468 ? 126.800 90.819 122.517 1.00 45.74 468 SER B N 1
ATOM 7843 C CA . SER B 1 468 ? 125.739 91.549 123.182 1.00 49.28 468 SER B CA 1
ATOM 7844 C C . SER B 1 468 ? 126.256 92.323 124.380 1.00 55.36 468 SER B C 1
ATOM 7845 O O . SER B 1 468 ? 125.506 93.102 124.966 1.00 55.76 468 SER B O 1
ATOM 7848 N N . LEU B 1 469 ? 127.520 92.128 124.750 1.00 61.00 469 LEU B N 1
ATOM 7849 C CA . LEU B 1 469 ? 128.148 92.863 125.838 1.00 60.46 469 LEU B CA 1
ATOM 7850 C C . LEU B 1 469 ? 128.908 94.095 125.367 1.00 52.15 469 LEU B C 1
ATOM 7851 O O . LEU B 1 469 ? 129.385 94.864 126.206 1.00 49.58 469 LEU B O 1
ATOM 7856 N N . MET B 1 470 ? 129.020 94.309 124.057 1.00 47.93 470 MET B N 1
ATOM 7857 C CA . MET B 1 470 ? 129.788 95.416 123.505 1.00 42.00 470 MET B CA 1
ATOM 7858 C C . MET B 1 470 ? 128.928 96.458 122.801 1.00 48.03 470 MET B C 1
ATOM 7859 O O . MET B 1 470 ? 129.454 97.502 122.401 1.00 42.95 470 MET B O 1
ATOM 7864 N N . ASP B 1 471 ? 127.632 96.208 122.638 1.00 66.98 471 ASP B N 1
ATOM 7865 C CA . ASP B 1 471 ? 126.787 97.131 121.895 1.00 67.58 471 ASP B CA 1
ATOM 7866 C C . ASP B 1 471 ? 126.524 98.396 122.710 1.00 66.27 471 ASP B C 1
ATOM 7867 O O . ASP B 1 471 ? 126.337 98.326 123.928 1.00 69.39 471 ASP B O 1
ATOM 7872 N N . PRO B 1 472 ? 126.512 99.566 122.065 1.00 70.35 472 PRO B N 1
ATOM 7873 C CA . PRO B 1 472 ? 126.366 100.832 122.798 1.00 74.97 472 PRO B CA 1
ATOM 7874 C C . PRO B 1 472 ? 124.990 101.069 123.404 1.00 70.79 472 PRO B C 1
ATOM 7875 O O . PRO B 1 472 ? 124.877 101.376 124.594 1.00 67.25 472 PRO B O 1
ATOM 7879 N N . LEU B 1 473 ? 123.938 100.939 122.592 1.00 67.53 473 LEU B N 1
ATOM 7880 C CA . LEU B 1 473 ? 122.607 101.350 123.023 1.00 67.96 473 LEU B CA 1
ATOM 7881 C C . LEU B 1 473 ? 121.969 100.345 123.972 1.00 66.91 473 LEU B C 1
ATOM 7882 O O . LEU B 1 473 ? 121.135 100.731 124.798 1.00 67.17 473 LEU B O 1
ATOM 7887 N N . LEU B 1 474 ? 122.342 99.068 123.881 1.00 64.08 474 LEU B N 1
ATOM 7888 C CA . LEU B 1 474 ? 121.829 98.088 124.829 1.00 66.13 474 LEU B CA 1
ATOM 7889 C C . LEU B 1 474 ? 122.826 96.956 125.047 1.00 67.82 474 LEU B C 1
ATOM 7890 O O . LEU B 1 474 ? 123.330 96.362 124.085 1.00 64.81 474 LEU B O 1
ATOM 7895 N N . PRO B 1 475 ? 123.174 96.671 126.300 1.00 63.49 475 PRO B N 1
ATOM 7896 C CA . PRO B 1 475 ? 124.017 95.506 126.594 1.00 61.00 475 PRO B CA 1
ATOM 7897 C C . PRO B 1 475 ? 123.233 94.203 126.645 1.00 61.52 475 PRO B C 1
ATOM 7898 O O . PRO B 1 475 ? 122.053 94.166 126.286 1.00 65.07 475 PRO B O 1
ATOM 7902 N N . LEU B 1 476 ? 123.899 93.120 127.065 1.00 53.78 476 LEU B N 1
ATOM 7903 C CA . LEU B 1 476 ? 123.258 91.807 127.103 1.00 54.68 476 LEU B CA 1
ATOM 7904 C C . LEU B 1 476 ? 122.156 91.751 128.154 1.00 57.42 476 LEU B C 1
ATOM 7905 O O . LEU B 1 476 ? 121.157 91.044 127.979 1.00 55.97 476 LEU B O 1
ATOM 7910 N N . SER B 1 477 ? 122.303 92.506 129.241 1.00 61.56 477 SER B N 1
ATOM 7911 C CA . SER B 1 477 ? 121.341 92.477 130.336 1.00 53.97 477 SER B CA 1
ATOM 7912 C C . SER B 1 477 ? 120.099 93.323 130.069 1.00 52.48 477 SER B C 1
ATOM 7913 O O . SER B 1 477 ? 119.369 93.642 131.015 1.00 52.81 477 SER B O 1
ATOM 7916 N N . VAL B 1 478 ? 119.848 93.697 128.820 1.00 57.52 478 VAL B N 1
ATOM 7917 C CA . VAL B 1 478 ? 118.605 94.344 128.426 1.00 59.84 478 VAL B CA 1
ATOM 7918 C C . VAL B 1 478 ? 117.612 93.336 127.864 1.00 58.49 478 VAL B C 1
ATOM 7919 O O . VAL B 1 478 ? 116.480 93.238 128.338 1.00 57.67 478 VAL B O 1
ATOM 7923 N N . LEU B 1 479 ? 118.027 92.561 126.862 1.00 51.85 479 LEU B N 1
ATOM 7924 C CA . LEU B 1 479 ? 117.158 91.561 126.260 1.00 50.02 479 LEU B CA 1
ATOM 7925 C C . LEU B 1 479 ? 117.085 90.267 127.056 1.00 52.85 479 LEU B C 1
ATOM 7926 O O . LEU B 1 479 ? 116.097 89.538 126.926 1.00 59.29 479 LEU B O 1
ATOM 7931 N N . SER B 1 480 ? 118.103 89.951 127.853 1.00 55.61 480 SER B N 1
ATOM 7932 C CA . SER B 1 480 ? 118.022 88.769 128.701 1.00 50.18 480 SER B CA 1
ATOM 7933 C C . SER B 1 480 ? 117.072 88.974 129.871 1.00 53.89 480 SER B C 1
ATOM 7934 O O . SER B 1 480 ? 116.535 87.994 130.395 1.00 51.24 480 SER B O 1
ATOM 7937 N N . LYS B 1 481 ? 116.860 90.220 130.292 1.00 61.23 481 LYS B N 1
ATOM 7938 C CA . LYS B 1 481 ? 115.913 90.538 131.351 1.00 58.80 481 LYS B CA 1
ATOM 7939 C C . LYS B 1 481 ? 114.582 91.051 130.824 1.00 57.14 481 LYS B C 1
ATOM 7940 O O . LYS B 1 481 ? 113.694 91.355 131.626 1.00 63.12 481 LYS B O 1
ATOM 7946 N N . CYS B 1 482 ? 114.418 91.164 129.506 1.00 61.30 482 CYS B N 1
ATOM 7947 C CA . CYS B 1 482 ? 113.117 91.481 128.934 1.00 64.51 482 CYS B CA 1
ATOM 7948 C C . CYS B 1 482 ? 112.276 90.240 128.672 1.00 54.36 482 CYS B C 1
ATOM 7949 O O . CYS B 1 482 ? 111.103 90.371 128.308 1.00 48.42 482 CYS B O 1
ATOM 7952 N N . VAL B 1 483 ? 112.841 89.047 128.848 1.00 48.90 483 VAL B N 1
ATOM 7953 C CA . VAL B 1 483 ? 112.061 87.827 128.698 1.00 41.90 483 VAL B CA 1
ATOM 7954 C C . VAL B 1 483 ? 111.527 87.337 130.042 1.00 49.99 483 VAL B C 1
ATOM 7955 O O . VAL B 1 483 ? 110.595 86.531 130.078 1.00 58.02 483 VAL B O 1
ATOM 7959 N N . SER B 1 484 ? 112.092 87.806 131.157 1.00 54.57 484 SER B N 1
ATOM 7960 C CA . SER B 1 484 ? 111.441 87.579 132.441 1.00 56.55 484 SER B CA 1
ATOM 7961 C C . SER B 1 484 ? 110.189 88.432 132.568 1.00 54.90 484 SER B C 1
ATOM 7962 O O . SER B 1 484 ? 109.243 88.052 133.267 1.00 50.07 484 SER B O 1
ATOM 7965 N N . ALA B 1 485 ? 110.175 89.587 131.902 1.00 57.97 485 ALA B N 1
ATOM 7966 C CA . ALA B 1 485 ? 108.982 90.421 131.869 1.00 61.58 485 ALA B CA 1
ATOM 7967 C C . ALA B 1 485 ? 107.879 89.771 131.044 1.00 60.17 485 ALA B C 1
ATOM 7968 O O . ALA B 1 485 ? 106.729 89.686 131.488 1.00 61.27 485 ALA B O 1
ATOM 7970 N N . TYR B 1 486 ? 108.213 89.306 129.838 1.00 51.33 486 TYR B N 1
ATOM 7971 C CA . TYR B 1 486 ? 107.229 88.664 128.976 1.00 47.58 486 TYR B CA 1
ATOM 7972 C C . TYR B 1 486 ? 106.731 87.341 129.546 1.00 55.91 486 TYR B C 1
ATOM 7973 O O . TYR B 1 486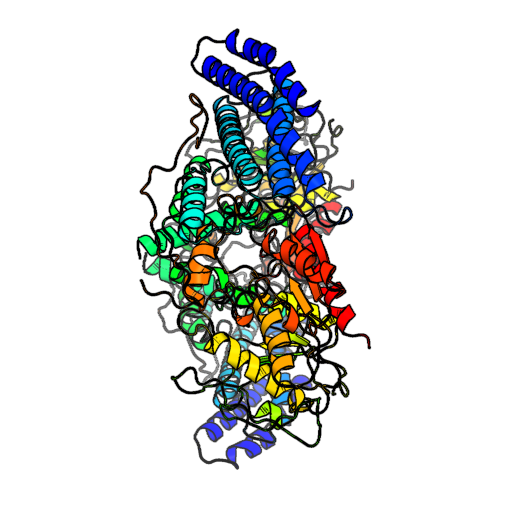 ? 105.526 87.090 129.510 1.00 61.96 486 TYR B O 1
ATOM 7982 N N . ALA B 1 487 ? 107.607 86.512 130.110 1.00 59.39 487 ALA B N 1
ATOM 7983 C CA . ALA B 1 487 ? 107.181 85.230 130.654 1.00 59.00 487 ALA B CA 1
ATOM 7984 C C . ALA B 1 487 ? 106.552 85.335 132.035 1.00 63.43 487 ALA B C 1
ATOM 7985 O O . ALA B 1 487 ? 105.918 84.372 132.478 1.00 62.56 487 ALA B O 1
ATOM 7987 N N . GLY B 1 488 ? 106.691 86.470 132.715 1.00 69.19 488 GLY B N 1
ATOM 7988 C CA . GLY B 1 488 ? 106.149 86.616 134.052 1.00 65.57 488 GLY B CA 1
ATOM 7989 C C . GLY B 1 488 ? 106.816 85.713 135.068 1.00 67.64 488 GLY B C 1
ATOM 7990 O O . GLY B 1 488 ? 106.139 85.060 135.868 1.00 68.43 488 GLY B O 1
ATOM 7991 N N . ALA B 1 489 ? 108.146 85.657 135.028 1.00 82.99 489 ALA B N 1
ATOM 7992 C CA . ALA B 1 489 ? 108.902 84.814 135.942 1.00 85.48 489 ALA B CA 1
ATOM 7993 C C . ALA B 1 489 ? 108.796 85.325 137.376 1.00 82.91 489 ALA B C 1
ATOM 7994 O O . ALA B 1 489 ? 108.620 86.520 137.625 1.00 83.50 489 ALA B O 1
ATOM 7996 N N . LYS B 1 490 ? 108.902 84.398 138.323 1.00 96.51 490 LYS B N 1
ATOM 7997 C CA . LYS B 1 490 ? 108.817 84.710 139.744 1.00 95.88 490 LYS B CA 1
ATOM 7998 C C . LYS B 1 490 ? 110.219 84.886 140.312 1.00 97.95 490 LYS B C 1
ATOM 7999 O O . LYS B 1 490 ? 111.094 84.043 140.093 1.00 95.78 490 LYS B O 1
ATOM 8005 N N . THR B 1 491 ? 110.426 85.980 141.038 1.00 112.17 491 THR B N 1
ATOM 8006 C CA . THR B 1 491 ? 111.722 86.263 141.643 1.00 110.88 491 THR B CA 1
ATOM 8007 C C . THR B 1 491 ? 111.852 85.578 143.000 1.00 108.03 491 THR B C 1
ATOM 8008 O O . THR B 1 491 ? 112.926 85.570 143.601 1.00 103.69 491 THR B O 1
ATOM 8012 N N . ALA B 1 638 ? 139.618 73.174 128.734 1.00 83.76 638 ALA B N 1
ATOM 8013 C CA . ALA B 1 638 ? 140.032 74.281 129.588 1.00 85.84 638 ALA B CA 1
ATOM 8014 C C . ALA B 1 638 ? 139.318 75.567 129.192 1.00 83.40 638 ALA B C 1
ATOM 8015 O O . ALA B 1 638 ? 138.961 75.756 128.029 1.00 83.28 638 ALA B O 1
ATOM 8017 N N . ALA B 1 639 ? 139.101 76.445 130.176 1.00 81.13 639 ALA B N 1
ATOM 8018 C CA . ALA B 1 639 ? 138.471 77.731 129.896 1.00 81.59 639 ALA B CA 1
ATOM 8019 C C . ALA B 1 639 ? 139.383 78.626 129.067 1.00 82.04 639 ALA B C 1
ATOM 8020 O O . ALA B 1 639 ? 138.924 79.299 128.137 1.00 83.92 639 ALA B O 1
ATOM 8022 N N . PHE B 1 640 ? 140.676 78.642 129.386 1.00 77.93 640 PHE B N 1
ATOM 8023 C CA . PHE B 1 640 ? 141.644 79.469 128.682 1.00 76.08 640 PHE B CA 1
ATOM 8024 C C . PHE B 1 640 ? 143.024 78.869 128.889 1.00 78.32 640 PHE B C 1
ATOM 8025 O O . PHE B 1 640 ? 143.258 78.211 129.909 1.00 80.64 640 PHE B O 1
ATOM 8033 N N . PRO B 1 641 ? 143.947 79.053 127.944 1.00 90.18 641 PRO B N 1
ATOM 8034 C CA . PRO B 1 641 ? 145.313 78.559 128.145 1.00 93.21 641 PRO B CA 1
ATOM 8035 C C . PRO B 1 641 ? 146.024 79.306 129.262 1.00 88.25 641 PRO B C 1
ATOM 8036 O O . PRO B 1 641 ? 145.695 80.451 129.586 1.00 88.12 641 PRO B O 1
ATOM 8040 N N . GLU B 1 642 ? 147.001 78.629 129.864 1.00 93.29 642 GLU B N 1
ATOM 8041 C CA . GLU B 1 642 ? 147.747 79.202 130.976 1.00 92.76 642 GLU B CA 1
ATOM 8042 C C . GLU B 1 642 ? 148.600 80.376 130.512 1.00 93.90 642 GLU B C 1
ATOM 8043 O O . GLU B 1 642 ? 149.213 80.337 129.441 1.00 92.84 642 GLU B O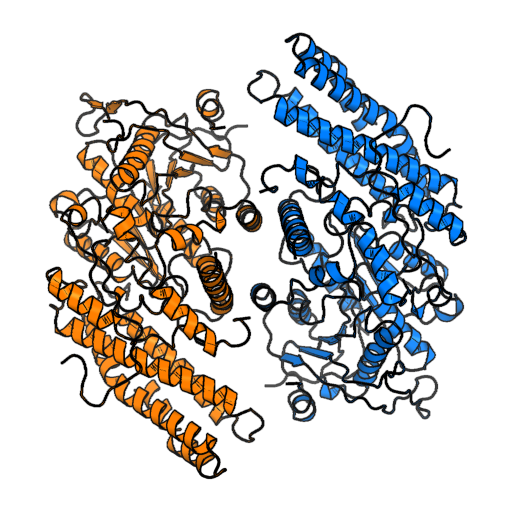 1
ATOM 8049 N N . GLY B 1 643 ? 148.634 81.425 131.329 1.00 90.47 643 GLY B N 1
ATOM 8050 C CA . GLY B 1 643 ? 149.368 82.631 131.032 1.00 92.39 643 GLY B CA 1
ATOM 8051 C C . GLY B 1 643 ? 148.536 83.737 130.417 1.00 92.23 643 GLY B C 1
ATOM 8052 O O . GLY B 1 643 ? 148.945 84.903 130.472 1.00 90.32 643 GLY B O 1
ATOM 8053 N N . PHE B 1 644 ? 147.381 83.407 129.844 1.00 81.69 644 PHE B N 1
ATOM 8054 C CA . PHE B 1 644 ? 146.485 84.406 129.266 1.00 81.94 644 PHE B CA 1
ATOM 8055 C C . PHE B 1 644 ? 145.545 84.867 130.369 1.00 82.89 644 PHE B C 1
ATOM 8056 O O . PHE B 1 644 ? 144.582 84.177 130.712 1.00 81.15 644 PHE B O 1
ATOM 8064 N N . HIS B 1 645 ? 145.837 86.028 130.947 1.00 97.52 645 HIS B N 1
ATOM 8065 C CA . HIS B 1 645 ? 145.047 86.587 132.042 1.00 98.24 645 HIS B CA 1
ATOM 8066 C C . HIS B 1 645 ? 144.767 88.059 131.769 1.00 98.16 645 HIS B C 1
ATOM 8067 O O . HIS B 1 645 ? 145.473 88.943 132.274 1.00 95.99 645 HIS B O 1
ATOM 8074 N N . PRO B 1 646 ? 143.736 88.362 130.971 1.00 98.89 646 PRO B N 1
ATOM 8075 C CA . PRO B 1 646 ? 143.315 89.761 130.817 1.00 101.33 646 PRO B CA 1
ATOM 8076 C C . PRO B 1 646 ? 142.523 90.241 132.023 1.00 98.32 646 PRO B C 1
ATOM 8077 O O . PRO B 1 646 ? 142.409 89.523 133.022 1.00 95.34 646 PRO B O 1
ATOM 8081 N N . ARG B 1 647 ? 141.979 91.454 131.953 1.00 93.12 647 ARG B N 1
ATOM 8082 C CA . ARG B 1 647 ? 141.167 91.960 133.052 1.00 93.74 647 ARG B CA 1
ATOM 8083 C C . ARG B 1 647 ? 139.840 91.212 133.116 1.00 92.90 647 ARG B C 1
ATOM 8084 O O . ARG B 1 647 ? 139.165 91.029 132.099 1.00 89.66 647 ARG B O 1
ATOM 8092 N N . ARG B 1 648 ? 139.476 90.769 134.315 1.00 97.27 648 ARG B N 1
ATOM 8093 C CA . ARG B 1 648 ? 138.254 90.015 134.542 1.00 94.65 648 ARG B CA 1
ATOM 8094 C C . ARG B 1 648 ? 137.363 90.768 135.520 1.00 94.65 648 ARG B C 1
ATOM 8095 O O . ARG B 1 648 ? 137.847 91.498 136.390 1.00 93.47 648 ARG B O 1
ATOM 8103 N N . SER B 1 649 ? 136.053 90.588 135.367 1.00 89.78 649 SER B N 1
ATOM 8104 C CA . SER B 1 649 ? 135.076 91.317 136.169 1.00 91.06 649 SER B CA 1
ATOM 8105 C C . SER B 1 649 ? 134.912 90.615 137.511 1.00 90.97 649 SER B C 1
ATOM 8106 O O . SER B 1 649 ? 134.332 89.528 137.585 1.00 94.23 649 SER B O 1
ATOM 8109 N N . SER B 1 650 ? 135.426 91.234 138.570 1.00 89.19 650 SER B N 1
ATOM 8110 C CA . SER B 1 650 ? 135.318 90.702 139.921 1.00 90.97 650 SER B CA 1
ATOM 8111 C C . SER B 1 650 ? 134.277 91.437 140.755 1.00 89.73 650 SER B C 1
ATOM 8112 O O . SER B 1 650 ? 134.277 91.305 141.983 1.00 90.98 650 SER B O 1
ATOM 8115 N N . GLN B 1 651 ? 133.396 92.206 140.122 1.00 88.18 651 GLN B N 1
ATOM 8116 C CA . GLN B 1 651 ? 132.390 92.993 140.836 1.00 92.67 651 GLN B CA 1
ATOM 8117 C C . GLN B 1 651 ? 131.124 92.184 141.109 1.00 90.42 651 GLN B C 1
ATOM 8118 O O . GLN B 1 651 ? 130.014 92.593 140.770 1.00 88.08 651 GLN B O 1
ATOM 8124 N N . GLY B 1 652 ? 131.286 91.021 141.735 1.00 90.96 652 GLY B N 1
ATOM 8125 C CA . GLY B 1 652 ? 130.156 90.181 142.080 1.00 93.70 652 GLY B CA 1
ATOM 8126 C C . GLY B 1 652 ? 129.634 89.358 140.920 1.00 94.31 652 GLY B C 1
ATOM 8127 O O . GLY B 1 652 ? 129.537 89.850 139.792 1.00 91.06 652 GLY B O 1
ATOM 8128 N N . ALA B 1 653 ? 129.286 88.103 141.187 1.00 106.59 653 ALA B N 1
ATOM 8129 C CA . ALA B 1 653 ? 128.757 87.209 140.165 1.00 106.10 653 ALA B CA 1
ATOM 8130 C C . ALA B 1 653 ? 127.262 87.458 140.008 1.00 102.89 653 ALA B C 1
ATOM 8131 O O . ALA B 1 653 ? 126.504 87.353 140.979 1.00 101.86 653 ALA B O 1
ATOM 8133 N N . THR B 1 654 ? 126.839 87.785 138.786 1.00 104.72 654 THR B N 1
ATOM 8134 C CA . THR B 1 654 ? 125.435 88.083 138.505 1.00 107.91 654 THR B CA 1
ATOM 8135 C C . THR B 1 654 ? 124.693 86.768 138.288 1.00 106.33 654 THR B C 1
ATOM 8136 O O . THR B 1 654 ? 124.462 86.316 137.163 1.00 104.63 654 THR B O 1
ATOM 8140 N N . GLN B 1 655 ? 124.312 86.142 139.399 1.00 102.07 655 GLN B N 1
ATOM 8141 C CA . GLN B 1 655 ? 123.538 84.901 139.363 1.00 101.78 655 GLN B CA 1
ATOM 8142 C C . GLN B 1 655 ? 122.040 85.210 139.375 1.00 101.55 655 GLN B C 1
ATOM 8143 O O . GLN B 1 655 ? 121.302 84.865 140.297 1.00 100.49 655 GLN B O 1
ATOM 8149 N N . MET B 1 656 ? 121.604 85.890 138.317 1.00 94.30 656 MET B N 1
ATOM 8150 C CA . MET B 1 656 ? 120.201 86.236 138.177 1.00 93.74 656 MET B CA 1
ATOM 8151 C C . MET B 1 656 ? 119.376 84.984 137.877 1.00 92.97 656 MET B C 1
ATOM 8152 O O . MET B 1 656 ? 119.899 83.999 137.350 1.00 93.68 656 MET B O 1
ATOM 8157 N N . PRO B 1 657 ? 118.089 84.976 138.244 1.00 89.21 657 PRO B N 1
ATOM 8158 C CA . PRO B 1 657 ? 117.225 83.842 137.885 1.00 87.88 657 PRO B CA 1
ATOM 8159 C C . PRO B 1 657 ? 116.785 83.924 136.431 1.00 88.96 657 PRO B C 1
ATOM 8160 O O . PRO B 1 657 ? 115.939 84.745 136.064 1.00 88.91 657 PRO B O 1
ATOM 8164 N N . LEU B 1 658 ? 117.365 83.067 135.595 1.00 89.95 658 LEU B N 1
ATOM 8165 C CA . LEU B 1 658 ? 116.976 82.942 134.196 1.00 88.59 658 LEU B CA 1
ATOM 8166 C C . LEU B 1 658 ? 116.430 81.547 133.914 1.00 91.01 658 LEU B C 1
ATOM 8167 O O . LEU B 1 658 ? 116.727 80.934 132.886 1.00 91.75 658 LEU B O 1
ATOM 8172 N N . TYR B 1 659 ? 115.617 81.032 134.836 1.00 89.52 659 TYR B N 1
ATOM 8173 C CA . TYR B 1 659 ? 115.038 79.705 134.678 1.00 86.60 659 TYR B CA 1
ATOM 8174 C C . TYR B 1 659 ? 114.048 79.685 133.519 1.00 87.30 659 TYR B C 1
ATOM 8175 O O . TYR B 1 659 ? 113.332 80.659 133.269 1.00 88.86 659 TYR B O 1
ATOM 8184 N N . SER B 1 660 ? 114.032 78.571 132.792 1.00 84.37 660 SER B N 1
ATOM 8185 C CA . SER B 1 660 ? 113.220 78.418 131.587 1.00 83.40 660 SER B CA 1
ATOM 8186 C C . SER B 1 660 ? 112.166 77.346 131.850 1.00 84.96 660 SER B C 1
ATOM 8187 O O . SER B 1 660 ? 112.382 76.162 131.582 1.00 83.51 660 SER B O 1
ATOM 8190 N N . SER B 1 661 ? 111.023 77.775 132.379 1.00 81.51 661 SER B N 1
ATOM 8191 C CA . SER B 1 661 ? 109.871 76.904 132.516 1.00 82.14 661 SER B CA 1
ATOM 8192 C C . SER B 1 661 ? 109.307 76.580 131.132 1.00 83.88 661 SER B C 1
ATOM 8193 O O . SER B 1 661 ? 109.562 77.307 130.169 1.00 83.83 661 SER B O 1
ATOM 8196 N N . PRO B 1 662 ? 108.531 75.476 130.999 1.00 84.61 662 PRO B N 1
ATOM 8197 C CA . PRO B 1 662 ? 107.991 75.101 129.678 1.00 81.83 662 PRO B CA 1
ATOM 8198 C C . PRO B 1 662 ? 107.057 76.107 129.008 1.00 81.41 662 PRO B C 1
ATOM 8199 O O . PRO B 1 662 ? 106.580 75.850 127.898 1.00 87.53 662 PRO B O 1
ATOM 8203 N N . ILE B 1 663 ? 106.782 77.248 129.652 1.00 78.90 663 ILE B N 1
ATOM 8204 C CA . ILE B 1 663 ? 106.006 78.314 129.020 1.00 73.97 663 ILE B CA 1
ATOM 8205 C C . ILE B 1 663 ? 106.785 79.065 127.953 1.00 73.11 663 ILE B C 1
ATOM 8206 O O . ILE B 1 663 ? 106.195 79.889 127.243 1.00 72.92 663 ILE B O 1
ATOM 8211 N N . VAL B 1 664 ? 108.090 78.827 127.827 1.00 74.03 664 VAL B N 1
ATOM 8212 C CA . VAL B 1 664 ? 108.873 79.400 126.740 1.00 73.71 664 VAL B CA 1
ATOM 8213 C C . VAL B 1 664 ? 109.131 78.402 125.620 1.00 73.60 664 VAL B C 1
ATOM 8214 O O . VAL B 1 664 ? 109.635 78.805 124.560 1.00 74.30 664 VAL B O 1
ATOM 8218 N N . LYS B 1 665 ? 108.815 77.121 125.816 1.00 71.40 665 LYS B N 1
ATOM 8219 C CA . LYS B 1 665 ? 109.007 76.127 124.769 1.00 74.22 665 LYS B CA 1
ATOM 8220 C C . LYS B 1 665 ? 107.929 76.206 123.703 1.00 76.38 665 LYS B C 1
ATOM 8221 O O . LYS B 1 665 ? 108.105 75.638 122.619 1.00 74.95 665 LYS B O 1
ATOM 8227 N N . ASN B 1 666 ? 106.824 76.887 123.992 1.00 70.76 666 ASN B N 1
ATOM 8228 C CA . ASN B 1 666 ? 105.655 76.808 123.140 1.00 65.75 666 ASN B CA 1
ATOM 8229 C C . ASN B 1 666 ? 105.878 77.578 121.841 1.00 63.40 666 ASN B C 1
ATOM 8230 O O . ASN B 1 666 ? 106.729 78.468 121.771 1.00 63.97 666 ASN B O 1
ATOM 8235 N N . PRO B 1 667 ? 105.145 77.217 120.795 1.00 52.39 667 PRO B N 1
ATOM 8236 C CA . PRO B 1 667 ? 105.197 77.973 119.537 1.00 48.22 667 PRO B CA 1
ATOM 8237 C C . PRO B 1 667 ? 104.888 79.456 119.633 1.00 59.90 667 PRO B C 1
ATOM 8238 O O . PRO B 1 667 ? 105.468 80.251 118.884 1.00 61.89 667 PRO B O 1
ATOM 8242 N N . PHE B 1 668 ? 103.962 79.848 120.503 1.00 53.57 668 PHE B N 1
ATOM 8243 C CA . PHE B 1 668 ? 103.451 81.210 120.536 1.00 52.57 668 PHE B CA 1
ATOM 8244 C C . PHE B 1 668 ? 104.294 82.134 121.409 1.00 52.50 668 PHE B C 1
ATOM 8245 O O . PHE B 1 668 ? 103.801 83.175 121.859 1.00 53.90 668 PHE B O 1
ATOM 8253 N N . MET B 1 669 ? 105.549 81.765 121.661 1.00 47.45 669 MET B N 1
ATOM 8254 C CA . MET B 1 669 ? 106.535 82.635 122.286 1.00 45.56 669 MET B CA 1
ATOM 8255 C C . MET B 1 669 ? 107.846 82.698 121.516 1.00 50.06 669 MET B C 1
ATOM 8256 O O . MET B 1 669 ? 108.501 83.747 121.537 1.00 51.74 669 MET B O 1
ATOM 8261 N N . SER B 1 670 ? 108.233 81.630 120.816 1.00 45.94 670 SER B N 1
ATOM 8262 C CA . SER B 1 670 ? 109.472 81.536 120.053 1.00 42.99 670 SER B CA 1
ATOM 8263 C C . SER B 1 670 ? 109.309 80.496 118.950 1.00 47.36 670 SER B C 1
ATOM 8264 O O . SER B 1 670 ? 109.538 79.303 119.184 1.00 47.18 670 SER B O 1
ATOM 8267 N N . PRO B 1 671 ? 108.931 80.906 117.735 1.00 44.38 671 PRO B N 1
ATOM 8268 C CA . PRO B 1 671 ? 108.422 79.929 116.755 1.00 55.48 671 PRO B CA 1
ATOM 8269 C C . PRO B 1 671 ? 109.480 79.068 116.073 1.00 52.96 671 PRO B C 1
ATOM 8270 O O . PRO B 1 671 ? 109.116 78.296 115.178 1.00 46.87 671 PRO B O 1
ATOM 8274 N N . LEU B 1 672 ? 110.762 79.162 116.438 1.00 47.47 672 LEU B N 1
ATOM 8275 C CA . LEU B 1 672 ? 111.755 78.289 115.810 1.00 53.70 672 LEU B CA 1
ATOM 8276 C C . LEU B 1 672 ? 111.637 76.856 116.314 1.00 56.98 672 LEU B C 1
ATOM 8277 O O . LEU B 1 672 ? 111.659 75.906 115.523 1.00 66.77 672 LEU B O 1
ATOM 8282 N N . LEU B 1 673 ? 111.515 76.676 117.630 1.00 53.93 673 LEU B N 1
ATOM 8283 C CA . LEU B 1 673 ? 111.376 75.350 118.218 1.00 59.61 673 LEU B CA 1
ATOM 8284 C C . LEU B 1 673 ? 109.929 74.884 118.259 1.00 59.20 673 LEU B C 1
ATOM 8285 O O . LEU B 1 673 ? 109.591 73.992 119.046 1.00 55.23 673 LEU B O 1
ATOM 8290 N N . ALA B 1 674 ? 109.072 75.477 117.438 1.00 53.09 674 ALA B N 1
ATOM 8291 C CA . ALA B 1 674 ? 107.705 75.033 117.303 1.00 52.22 674 ALA B CA 1
ATOM 8292 C C . ALA B 1 674 ? 107.650 73.719 116.528 1.00 52.50 674 ALA B C 1
ATOM 8293 O O . ALA B 1 674 ? 108.605 73.362 115.833 1.00 57.50 674 ALA B O 1
ATOM 8295 N N . PRO B 1 675 ? 106.564 72.956 116.677 1.00 63.40 675 PRO B N 1
ATOM 8296 C CA . PRO B 1 675 ? 106.372 71.776 115.825 1.00 65.68 675 PRO B CA 1
ATOM 8297 C C . PRO B 1 675 ? 106.350 72.153 114.351 1.00 65.14 675 PRO B C 1
ATOM 8298 O O . PRO B 1 675 ? 105.807 73.188 113.965 1.00 65.71 675 PRO B O 1
ATOM 8302 N N . ASP B 1 676 ? 106.953 71.291 113.531 1.00 69.55 676 ASP B N 1
ATOM 8303 C CA . ASP B 1 676 ? 107.185 71.579 112.121 1.00 66.87 676 ASP B CA 1
ATOM 8304 C C . ASP B 1 676 ? 105.889 71.687 111.324 1.00 67.76 676 ASP B C 1
ATOM 8305 O O . ASP B 1 676 ? 105.786 72.557 110.453 1.00 71.77 676 ASP B O 1
ATOM 8310 N N . SER B 1 677 ? 104.886 70.862 111.638 1.00 79.96 677 SER B N 1
ATOM 8311 C CA . SER B 1 677 ? 103.675 70.747 110.832 1.00 76.61 677 SER B CA 1
ATOM 8312 C C . SER B 1 677 ? 102.805 71.995 110.851 1.00 72.22 677 SER B C 1
ATOM 8313 O O . SER B 1 677 ? 101.868 72.081 110.052 1.00 72.63 677 SER B O 1
ATOM 8316 N N . MET B 1 678 ? 103.066 72.951 111.736 1.00 65.72 678 MET B N 1
ATOM 8317 C CA . MET B 1 678 ? 102.228 74.138 111.795 1.00 71.21 678 MET B CA 1
ATOM 8318 C C . MET B 1 678 ? 102.864 75.347 111.126 1.00 69.38 678 MET B C 1
ATOM 8319 O O . MET B 1 678 ? 102.144 76.268 110.727 1.00 71.18 678 MET B O 1
ATOM 8324 N N . LEU B 1 679 ? 104.187 75.354 110.946 1.00 59.61 679 LEU B N 1
ATOM 8325 C CA . LEU B 1 679 ? 104.822 76.462 110.244 1.00 58.98 679 LEU B CA 1
ATOM 8326 C C . LEU B 1 679 ? 104.725 76.326 108.735 1.00 64.84 679 LEU B C 1
ATOM 8327 O O . LEU B 1 679 ? 105.245 77.190 108.022 1.00 61.74 679 LEU B O 1
ATOM 8332 N N . LYS B 1 680 ? 104.090 75.263 108.237 1.00 75.82 680 LYS B N 1
ATOM 8333 C CA . LYS B 1 680 ? 103.951 75.081 106.796 1.00 71.97 680 LYS B CA 1
ATOM 8334 C C . LYS B 1 680 ? 103.012 76.117 106.188 1.00 71.95 680 LYS B C 1
ATOM 8335 O O . LYS B 1 680 ? 103.251 76.599 105.075 1.00 71.98 680 LYS B O 1
ATOM 8341 N N . SER B 1 681 ? 101.947 76.479 106.901 1.00 64.93 681 SER B N 1
ATOM 8342 C CA . SER B 1 681 ? 100.949 77.413 106.398 1.00 73.53 681 SER B CA 1
ATOM 8343 C C . SER B 1 681 ? 101.281 78.867 106.720 1.00 72.92 681 SER B C 1
ATOM 8344 O O . SER B 1 681 ? 100.375 79.707 106.755 1.00 74.77 681 SER B O 1
ATOM 8347 N N . LEU B 1 682 ? 102.553 79.176 106.956 1.00 56.79 682 LEU B N 1
ATOM 8348 C CA . LEU B 1 682 ? 102.968 80.538 107.246 1.00 53.93 682 LEU B CA 1
ATOM 8349 C C . LEU B 1 682 ? 102.815 81.425 106.011 1.00 58.09 682 LEU B C 1
ATOM 8350 O O . LEU B 1 682 ? 102.974 80.961 104.879 1.00 57.96 682 LEU B O 1
ATOM 8355 N N . PRO B 1 683 ? 102.486 82.699 106.201 1.00 53.41 683 PRO B N 1
ATOM 8356 C CA . PRO B 1 683 ? 102.530 83.655 105.092 1.00 54.24 683 PRO B CA 1
ATOM 8357 C C . PRO B 1 683 ? 103.960 83.903 104.650 1.00 58.10 683 PRO B C 1
ATOM 8358 O O . PRO B 1 683 ? 104.900 83.634 105.412 1.00 62.72 683 PRO B O 1
ATOM 8362 N N . PRO B 1 684 ? 104.170 84.372 103.418 1.00 53.46 684 PRO B N 1
ATOM 8363 C CA . PRO B 1 684 ? 105.521 84.767 102.999 1.00 46.62 684 PRO B CA 1
ATOM 8364 C C . PRO B 1 684 ? 106.066 85.896 103.862 1.00 42.71 684 PRO B C 1
ATOM 8365 O O . PRO B 1 684 ? 105.343 86.817 104.245 1.00 35.32 684 PRO B O 1
ATOM 8369 N N . VAL B 1 685 ? 107.359 85.811 104.168 1.00 47.14 685 VAL B N 1
ATOM 8370 C CA . VAL B 1 685 ? 108.009 86.689 105.132 1.00 45.64 685 VAL B CA 1
ATOM 8371 C C . VAL B 1 685 ? 109.147 87.434 104.452 1.00 46.20 685 VAL B C 1
ATOM 8372 O O . VAL B 1 685 ? 109.929 86.841 103.701 1.00 44.46 685 VAL B O 1
ATOM 8376 N N . HIS B 1 686 ? 109.235 88.733 104.717 1.00 24.13 686 HIS B N 1
ATOM 8377 C CA . HIS B 1 686 ? 110.387 89.542 104.355 1.00 36.23 686 HIS B CA 1
ATOM 8378 C C . HIS B 1 686 ? 110.957 90.160 105.623 1.00 40.60 686 HIS B C 1
ATOM 8379 O O . HIS B 1 686 ? 110.230 90.810 106.380 1.00 36.49 686 HIS B O 1
ATOM 8386 N N . ILE B 1 687 ? 112.248 89.940 105.863 1.00 50.57 687 ILE B N 1
ATOM 8387 C CA . ILE B 1 687 ? 112.897 90.340 107.107 1.00 44.95 687 ILE B CA 1
ATOM 8388 C C . ILE B 1 687 ? 114.174 91.096 106.770 1.00 46.23 687 ILE B C 1
ATOM 8389 O O . ILE B 1 687 ? 114.973 90.635 105.949 1.00 41.02 687 ILE B O 1
ATOM 8394 N N . VAL B 1 688 ? 114.363 92.259 107.391 1.00 43.20 688 VAL B N 1
ATOM 8395 C CA . VAL B 1 688 ? 115.631 92.976 107.353 1.00 38.91 688 VAL B CA 1
ATOM 8396 C C . VAL B 1 688 ? 116.294 92.840 108.717 1.00 42.45 688 VAL B C 1
ATOM 8397 O O . VAL B 1 688 ? 115.623 92.582 109.724 1.00 43.78 688 VAL B O 1
ATOM 8401 N N . ALA B 1 689 ? 117.617 92.975 108.739 1.00 40.36 689 ALA B N 1
ATOM 8402 C CA . ALA B 1 689 ? 118.400 92.873 109.962 1.00 35.70 689 ALA B CA 1
ATOM 8403 C C . ALA B 1 689 ? 119.725 93.587 109.746 1.00 42.90 689 ALA B C 1
ATOM 8404 O O . ALA B 1 689 ? 120.054 94.002 108.634 1.00 44.70 689 ALA B O 1
ATOM 8406 N N . CYS B 1 690 ? 120.487 93.742 110.823 1.00 50.83 690 CYS B N 1
ATOM 8407 C CA . CYS B 1 690 ? 121.815 94.331 110.745 1.00 54.32 690 CYS B CA 1
ATOM 8408 C C . CYS B 1 690 ? 122.858 93.293 111.137 1.00 49.64 690 CYS B C 1
ATOM 8409 O O . CYS B 1 690 ? 122.557 92.317 111.830 1.00 57.64 690 CYS B O 1
ATOM 8412 N N . ALA B 1 691 ? 124.095 93.514 110.693 1.00 41.73 691 ALA B N 1
ATOM 8413 C CA . ALA B 1 691 ? 125.157 92.549 110.942 1.00 42.58 691 ALA B CA 1
ATOM 8414 C C . ALA B 1 691 ? 125.751 92.652 112.340 1.00 37.55 691 ALA B C 1
ATOM 8415 O O . ALA B 1 691 ? 126.595 91.822 112.691 1.00 37.82 691 ALA B O 1
ATOM 8417 N N . LEU B 1 692 ? 125.349 93.636 113.140 1.00 42.09 692 LEU B N 1
ATOM 8418 C CA . LEU B 1 692 ? 125.931 93.872 114.460 1.00 46.58 692 LEU B CA 1
ATOM 8419 C C . LEU B 1 692 ? 124.851 93.867 115.537 1.00 45.39 692 LEU B C 1
ATOM 8420 O O . LEU B 1 692 ? 124.834 94.709 116.438 1.00 49.08 692 LEU B O 1
ATOM 8425 N N . ASP B 1 693 ? 123.930 92.907 115.464 1.00 38.43 693 ASP B N 1
ATOM 8426 C CA . ASP B 1 693 ? 122.893 92.824 116.481 1.00 37.63 693 ASP B CA 1
ATOM 8427 C C . ASP B 1 693 ? 123.029 91.545 117.295 1.00 45.82 693 ASP B C 1
ATOM 8428 O O . ASP B 1 693 ? 123.527 90.533 116.795 1.00 53.48 693 ASP B O 1
ATOM 8433 N N . PRO B 1 694 ? 122.612 91.565 118.564 1.00 40.47 694 PRO B N 1
ATOM 8434 C CA . PRO B 1 694 ? 122.402 90.291 119.267 1.00 41.38 694 PRO B CA 1
ATOM 8435 C C . PRO B 1 694 ? 121.299 89.462 118.639 1.00 53.44 694 PRO B C 1
ATOM 8436 O O . PRO B 1 694 ? 121.370 88.227 118.648 1.00 64.56 694 PRO B O 1
ATOM 8440 N N . MET B 1 695 ? 120.284 90.111 118.076 1.00 51.45 695 MET B N 1
ATOM 8441 C CA . MET B 1 695 ? 119.218 89.422 117.352 1.00 45.05 695 MET B CA 1
ATOM 8442 C C . MET B 1 695 ? 119.603 89.213 115.895 1.00 47.11 695 MET B C 1
ATOM 8443 O O . MET B 1 695 ? 118.835 89.499 114.980 1.00 55.70 695 MET B O 1
ATOM 8448 N N . LEU B 1 696 ? 120.808 88.703 115.669 1.00 36.46 696 LEU B N 1
ATOM 8449 C CA . LEU B 1 696 ? 121.238 88.358 114.328 1.00 36.11 696 LEU B CA 1
ATOM 8450 C C . LEU B 1 696 ? 121.217 86.859 114.102 1.00 43.48 696 LEU B C 1
ATOM 8451 O O . LEU B 1 696 ? 120.661 86.415 113.101 1.00 53.60 696 LEU B O 1
ATOM 8456 N N . ASP B 1 697 ? 121.742 86.071 115.050 1.00 47.36 697 ASP B N 1
ATOM 8457 C CA . ASP B 1 697 ? 121.813 84.620 114.881 1.00 52.37 697 ASP B CA 1
ATOM 8458 C C . ASP B 1 697 ? 120.424 84.001 114.844 1.00 52.34 697 ASP B C 1
ATOM 8459 O O . ASP B 1 697 ? 120.211 82.962 114.210 1.00 52.11 697 ASP B O 1
ATOM 8464 N N . ASP B 1 698 ? 119.472 84.624 115.531 1.00 66.31 698 ASP B N 1
ATOM 8465 C CA . ASP B 1 698 ? 118.106 84.123 115.559 1.00 65.91 698 ASP B CA 1
ATOM 8466 C C . ASP B 1 698 ? 117.396 84.377 114.236 1.00 52.67 698 ASP B C 1
ATOM 8467 O O . ASP B 1 698 ? 116.650 83.523 113.746 1.00 54.72 698 ASP B O 1
ATOM 8472 N N . SER B 1 699 ? 117.618 85.552 113.646 1.00 42.09 699 SER B N 1
ATOM 8473 C CA . SER B 1 699 ? 116.973 85.885 112.382 1.00 42.16 699 SER B CA 1
ATOM 8474 C C . SER B 1 699 ? 117.508 85.046 111.225 1.00 46.60 699 SER B C 1
ATOM 8475 O O . SER B 1 699 ? 116.749 84.710 110.309 1.00 51.62 699 SER B O 1
ATOM 8478 N N . VAL B 1 700 ? 118.803 84.715 111.229 1.00 63.61 700 VAL B N 1
ATOM 8479 C CA . VAL B 1 700 ? 119.327 83.832 110.189 1.00 61.48 700 VAL B CA 1
ATOM 8480 C C . VAL B 1 700 ? 118.923 82.384 110.470 1.00 60.20 700 VAL B C 1
ATOM 8481 O O . VAL B 1 700 ? 118.703 81.598 109.540 1.00 58.67 700 VAL B O 1
ATOM 8485 N N . MET B 1 701 ? 118.738 82.027 111.749 1.00 60.24 701 MET B N 1
ATOM 8486 C CA . MET B 1 701 ? 118.171 80.715 112.070 1.00 60.35 701 MET B CA 1
ATOM 8487 C C . MET B 1 701 ? 116.742 80.571 111.558 1.00 63.85 701 MET B C 1
ATOM 8488 O O . MET B 1 701 ? 116.309 79.458 111.236 1.00 60.74 701 MET B O 1
ATOM 8493 N N . LEU B 1 702 ? 115.998 81.678 111.484 1.00 64.35 702 LEU B N 1
ATOM 8494 C CA . LEU B 1 702 ? 114.626 81.628 110.990 1.00 59.76 702 LEU B CA 1
ATOM 8495 C C . LEU B 1 702 ? 114.582 81.256 109.515 1.00 56.86 702 LEU B C 1
ATOM 8496 O O . LEU B 1 702 ? 113.707 80.497 109.087 1.00 61.24 702 LEU B O 1
ATOM 8501 N N . ALA B 1 703 ? 115.516 81.781 108.720 1.00 66.71 703 ALA B N 1
ATOM 8502 C CA . ALA B 1 703 ? 115.594 81.378 107.321 1.00 69.19 703 ALA B CA 1
ATOM 8503 C C . ALA B 1 703 ? 116.022 79.923 107.179 1.00 75.85 703 ALA B C 1
ATOM 8504 O O . ALA B 1 703 ? 115.597 79.247 106.237 1.00 78.56 703 ALA B O 1
ATOM 8506 N N . ARG B 1 704 ? 116.860 79.428 108.099 1.00 72.90 704 ARG B N 1
ATOM 8507 C CA . ARG B 1 704 ? 117.286 78.031 108.053 1.00 71.44 704 ARG B CA 1
ATOM 8508 C C . ARG B 1 704 ? 116.120 77.079 108.290 1.00 71.67 704 ARG B C 1
ATOM 8509 O O . ARG B 1 704 ? 116.006 76.049 107.616 1.00 76.51 704 ARG B O 1
ATOM 8517 N N . ARG B 1 705 ? 115.246 77.404 109.241 1.00 69.30 705 ARG B N 1
ATOM 8518 C CA . ARG B 1 705 ? 114.146 76.516 109.588 1.00 69.86 705 ARG B CA 1
ATOM 8519 C C . ARG B 1 705 ? 112.995 76.564 108.594 1.00 66.75 705 ARG B C 1
ATOM 8520 O O . ARG B 1 705 ? 112.093 75.727 108.685 1.00 71.41 705 ARG B O 1
ATOM 8528 N N . LEU B 1 706 ? 112.998 77.510 107.653 1.00 62.52 706 LEU B N 1
ATOM 8529 C CA . LEU B 1 706 ? 111.955 77.591 106.642 1.00 70.64 706 LEU B CA 1
ATOM 8530 C C . LEU B 1 706 ? 112.433 77.314 105.225 1.00 71.41 706 LEU B C 1
ATOM 8531 O O . LEU B 1 706 ? 111.595 77.041 104.360 1.00 71.73 706 LEU B O 1
ATOM 8536 N N . ARG B 1 707 ? 113.739 77.373 104.956 1.00 73.23 707 ARG B N 1
ATOM 8537 C CA . ARG B 1 707 ? 114.228 77.042 103.623 1.00 77.80 707 ARG B CA 1
ATOM 8538 C C . ARG B 1 707 ? 114.299 75.541 103.379 1.00 82.67 707 ARG B C 1
ATOM 8539 O O . ARG B 1 707 ? 114.390 75.119 102.222 1.00 78.87 707 ARG B O 1
ATOM 8547 N N . ASN B 1 708 ? 114.260 74.729 104.433 1.00 86.41 708 ASN B N 1
ATOM 8548 C CA . ASN B 1 708 ? 114.188 73.282 104.292 1.00 83.20 708 ASN B CA 1
ATOM 8549 C C . ASN B 1 708 ? 112.755 72.772 104.223 1.00 87.24 708 ASN B C 1
ATOM 8550 O O . ASN B 1 708 ? 112.545 71.556 104.167 1.00 92.98 708 ASN B O 1
ATOM 8555 N N . LEU B 1 709 ? 111.767 73.672 104.231 1.00 76.25 709 LEU B N 1
ATOM 8556 C CA . LEU B 1 709 ? 110.366 73.297 104.122 1.00 75.89 709 LEU B CA 1
ATOM 8557 C C . LEU B 1 709 ? 109.720 73.719 102.811 1.00 75.63 709 LEU B C 1
ATOM 8558 O O . LEU B 1 709 ? 108.603 73.278 102.525 1.00 75.99 709 LEU B O 1
ATOM 8563 N N . GLY B 1 710 ? 110.383 74.557 102.018 1.00 68.34 710 GLY B N 1
ATOM 8564 C CA . GLY B 1 710 ? 109.853 75.032 100.762 1.00 71.92 710 GLY B CA 1
ATOM 8565 C C . GLY B 1 710 ? 109.205 76.399 100.827 1.00 75.41 710 GLY B C 1
ATOM 8566 O O . GLY B 1 710 ? 108.975 77.010 99.776 1.00 80.06 710 GLY B O 1
ATOM 8567 N N . GLN B 1 711 ? 108.903 76.891 102.022 1.00 70.90 711 GLN B N 1
ATOM 8568 C CA . GLN B 1 711 ? 108.317 78.218 102.154 1.00 68.88 711 GLN B CA 1
ATOM 8569 C C . GLN B 1 711 ? 109.381 79.276 101.883 1.00 70.45 711 GLN B C 1
ATOM 8570 O O . GLN B 1 711 ? 110.466 79.219 102.472 1.00 68.47 711 GLN B O 1
ATOM 8576 N N . PRO B 1 712 ? 109.118 80.248 101.008 1.00 73.78 712 PRO B N 1
ATOM 8577 C CA . PRO B 1 712 ? 110.133 81.267 100.702 1.00 74.56 712 PRO B CA 1
ATOM 8578 C C . PRO B 1 712 ? 110.151 82.361 101.761 1.00 73.70 712 PRO B C 1
ATOM 8579 O O . PRO B 1 712 ? 109.120 82.963 102.069 1.00 74.92 712 PRO B O 1
ATOM 8583 N N . VAL B 1 713 ? 111.329 82.610 102.326 1.00 55.60 713 VAL B N 1
ATOM 8584 C CA . VAL B 1 713 ? 111.558 83.733 103.227 1.00 48.66 713 VAL B CA 1
ATOM 8585 C C . VAL B 1 713 ? 112.838 84.431 102.788 1.00 55.75 713 VAL B C 1
ATOM 8586 O O . VAL B 1 713 ? 113.841 83.773 102.491 1.00 61.51 713 VAL B O 1
ATOM 8590 N N . THR B 1 714 ? 112.787 85.755 102.692 1.00 53.39 714 THR B N 1
ATOM 8591 C CA . THR B 1 714 ? 113.928 86.555 102.273 1.00 57.47 714 THR B CA 1
ATOM 8592 C C . THR B 1 714 ? 114.481 87.303 103.477 1.00 49.17 714 THR B C 1
ATOM 8593 O O . THR B 1 714 ? 113.722 87.909 104.240 1.00 53.77 714 THR B O 1
ATOM 8597 N N . LEU B 1 715 ? 115.797 87.248 103.650 1.00 43.68 715 LEU B N 1
ATOM 8598 C CA . LEU B 1 715 ? 116.480 87.950 104.725 1.00 51.51 715 LEU B CA 1
ATOM 8599 C C . LEU B 1 715 ? 117.481 88.922 104.122 1.00 60.44 715 LEU B C 1
ATOM 8600 O O . LEU B 1 715 ? 118.314 88.530 103.299 1.00 64.96 715 LEU B O 1
ATOM 8605 N N . ARG B 1 716 ? 117.390 90.185 104.523 1.00 60.12 716 ARG B N 1
ATOM 8606 C CA . ARG B 1 716 ? 118.338 91.211 104.122 1.00 58.37 716 ARG B CA 1
ATOM 8607 C C . ARG B 1 716 ? 119.131 91.662 105.338 1.00 53.02 716 ARG B C 1
ATOM 8608 O O . ARG B 1 716 ? 118.581 91.794 106.436 1.00 48.29 716 ARG B O 1
ATOM 8616 N N . VAL B 1 717 ? 120.424 91.890 105.142 1.00 57.94 717 VAL B N 1
ATOM 8617 C CA . VAL B 1 717 ? 121.319 92.292 106.217 1.00 58.50 717 VAL B CA 1
ATOM 8618 C C . VAL B 1 717 ? 121.960 93.621 105.838 1.00 50.64 717 VAL B C 1
ATOM 8619 O O . VAL B 1 717 ? 122.202 93.891 104.655 0.84 55.34 717 VAL B O 1
ATOM 8623 N N . VAL B 1 718 ? 122.148 94.484 106.831 1.00 45.54 718 VAL B N 1
ATOM 8624 C CA . VAL B 1 718 ? 122.883 95.725 106.657 1.00 54.98 718 VAL B CA 1
ATOM 8625 C C . VAL B 1 718 ? 124.019 95.749 107.675 1.00 63.88 718 VAL B C 1
ATOM 8626 O O . VAL B 1 718 ? 124.138 94.871 108.528 1.00 62.79 718 VAL B O 1
ATOM 8630 N N . GLU B 1 719 ? 124.868 96.767 107.573 1.00 66.05 719 GLU B N 1
ATOM 8631 C CA . GLU B 1 719 ? 126.093 96.819 108.356 1.00 63.31 719 GLU B CA 1
ATOM 8632 C C . GLU B 1 719 ? 126.303 98.219 108.918 1.00 56.72 719 GLU B C 1
ATOM 8633 O O . GLU B 1 719 ? 125.641 99.181 108.519 1.00 61.10 719 GLU B O 1
ATOM 8639 N N . ASP B 1 720 ? 127.227 98.302 109.878 1.00 61.78 720 ASP B N 1
ATOM 8640 C CA . ASP B 1 720 ? 127.702 99.524 110.526 1.00 71.21 720 ASP B CA 1
ATOM 8641 C C . ASP B 1 720 ? 126.620 100.251 111.317 1.00 70.19 720 ASP B C 1
ATOM 8642 O O . ASP B 1 720 ? 126.786 101.433 111.636 1.00 74.61 720 ASP B O 1
ATOM 8647 N N . LEU B 1 721 ? 125.518 99.585 111.647 1.00 64.78 721 LEU B N 1
ATOM 8648 C CA . LEU B 1 721 ? 124.439 100.193 112.409 1.00 66.40 721 LEU B CA 1
ATOM 8649 C C . LEU B 1 721 ? 124.012 99.255 113.527 1.00 59.93 721 LEU B C 1
ATOM 8650 O O . LEU B 1 721 ? 124.118 98.033 113.386 1.00 58.57 721 LEU B O 1
ATOM 8655 N N . PRO B 1 722 ? 123.521 99.788 114.639 1.00 45.22 722 PRO B N 1
ATOM 8656 C CA . PRO B 1 722 ? 122.945 98.935 115.680 1.00 48.39 722 PRO B CA 1
ATOM 8657 C C . PRO B 1 722 ? 121.528 98.520 115.295 1.00 51.64 722 PRO B C 1
ATOM 8658 O O . PRO B 1 722 ? 121.032 98.830 114.215 1.00 48.67 722 PRO B O 1
ATOM 8662 N N . HIS B 1 723 ? 120.878 97.800 116.201 1.00 43.61 723 HIS B N 1
ATOM 8663 C CA . HIS B 1 723 ? 119.468 97.485 116.046 1.00 43.28 723 HIS B CA 1
ATOM 8664 C C . HIS B 1 723 ? 118.663 98.375 116.985 1.00 51.90 723 HIS B C 1
ATOM 8665 O O . HIS B 1 723 ? 119.076 98.642 118.117 1.00 54.10 723 HIS B O 1
ATOM 8672 N N . GLY B 1 724 ? 117.528 98.850 116.494 1.00 52.31 724 GLY B N 1
ATOM 8673 C CA . GLY B 1 724 ? 116.832 99.956 117.107 1.00 49.45 724 GLY B CA 1
ATOM 8674 C C . GLY B 1 724 ? 116.868 101.236 116.305 1.00 48.71 724 GLY B C 1
ATOM 8675 O O . GLY B 1 724 ? 116.658 102.308 116.882 1.00 54.18 724 GLY B O 1
ATOM 8676 N N . PHE B 1 725 ? 117.110 101.158 114.998 1.00 45.96 725 PHE B N 1
ATOM 8677 C CA . PHE B 1 725 ? 117.337 102.334 114.169 1.00 46.76 725 PHE B CA 1
ATOM 8678 C C . PHE B 1 725 ? 116.083 102.833 113.461 1.00 54.43 725 PHE B C 1
ATOM 8679 O O . PHE B 1 725 ? 116.167 103.814 112.716 1.00 43.84 725 PHE B O 1
ATOM 8687 N N . LEU B 1 726 ? 114.935 102.178 113.647 1.00 47.54 726 LEU B N 1
ATOM 8688 C CA . LEU B 1 726 ? 113.734 102.604 112.937 1.00 39.15 726 LEU B CA 1
ATOM 8689 C C . LEU B 1 726 ? 113.203 103.925 113.477 1.00 43.64 726 LEU B C 1
ATOM 8690 O O . LEU B 1 726 ? 112.626 104.715 112.722 1.00 45.83 726 LEU B O 1
ATOM 8695 N N . THR B 1 727 ? 113.404 104.189 114.765 1.00 49.13 727 THR B N 1
ATOM 8696 C CA . THR B 1 727 ? 113.042 105.463 115.370 1.00 58.96 727 THR B CA 1
ATOM 8697 C C . THR B 1 727 ? 114.118 106.521 115.186 1.00 62.76 727 THR B C 1
ATOM 8698 O O . THR B 1 727 ? 113.940 107.656 115.640 1.00 66.55 727 THR B O 1
ATOM 8702 N N . LEU B 1 728 ? 115.219 106.168 114.538 1.00 48.95 728 LEU B N 1
ATOM 8703 C CA . LEU B 1 728 ? 116.393 107.011 114.376 1.00 42.20 728 LEU B CA 1
ATOM 8704 C C . LEU B 1 728 ? 116.689 107.171 112.884 1.00 45.96 728 LEU B C 1
ATOM 8705 O O . LEU B 1 728 ? 117.833 107.253 112.443 1.00 48.96 728 LEU B O 1
ATOM 8710 N N . ALA B 1 729 ? 115.615 107.248 112.094 1.00 56.41 729 ALA B N 1
ATOM 8711 C CA . ALA B 1 729 ? 115.733 107.245 110.639 1.00 56.89 729 ALA B CA 1
ATOM 8712 C C . ALA B 1 729 ? 116.339 108.540 110.116 1.00 56.51 729 ALA B C 1
ATOM 8713 O O . ALA B 1 729 ? 117.262 108.517 109.294 1.00 54.07 729 ALA B O 1
ATOM 8715 N N . ALA B 1 730 ? 115.836 109.684 110.584 1.00 49.63 730 ALA B N 1
ATOM 8716 C CA . ALA B 1 730 ? 116.211 110.987 110.049 1.00 47.39 730 ALA B CA 1
ATOM 8717 C C . ALA B 1 730 ? 117.317 111.653 110.849 1.00 52.94 730 ALA B C 1
ATOM 8718 O O . ALA B 1 730 ? 117.318 112.882 110.998 1.00 59.47 730 ALA B O 1
ATOM 8720 N N . LEU B 1 731 ? 118.252 110.875 111.382 1.00 49.63 731 LEU B N 1
ATOM 8721 C CA . LEU B 1 731 ? 119.311 111.397 112.233 1.00 49.29 731 LEU B CA 1
ATOM 8722 C C . LEU B 1 731 ? 120.696 111.252 111.631 1.00 48.70 731 LEU B C 1
ATOM 8723 O O . LEU B 1 731 ? 121.547 112.120 111.832 1.00 58.67 731 LEU B O 1
ATOM 8728 N N . CYS B 1 732 ? 120.942 110.187 110.881 1.00 45.98 732 CYS B N 1
ATOM 8729 C CA . CYS B 1 732 ? 122.225 109.972 110.236 1.00 46.38 732 CYS B CA 1
ATOM 8730 C C . CYS B 1 732 ? 122.018 109.785 108.740 1.00 50.38 732 CYS B C 1
ATOM 8731 O O . CYS B 1 732 ? 120.900 109.591 108.259 1.00 54.71 732 CYS B O 1
ATOM 8734 N N . ARG B 1 733 ? 123.120 109.864 107.999 1.00 56.72 733 ARG B N 1
ATOM 8735 C CA . ARG B 1 733 ? 123.067 109.684 106.556 1.00 56.11 733 ARG B CA 1
ATOM 8736 C C . ARG B 1 733 ? 123.035 108.218 106.152 1.00 58.29 733 ARG B C 1
ATOM 8737 O O . ARG B 1 733 ? 122.735 107.917 104.992 1.00 60.26 733 ARG B O 1
ATOM 8745 N N . GLU B 1 734 ? 123.344 107.303 107.074 1.00 60.25 734 GLU B N 1
ATOM 8746 C CA . GLU B 1 734 ? 123.345 105.877 106.783 1.00 57.86 734 GLU B CA 1
ATOM 8747 C C . GLU B 1 734 ? 122.115 105.150 107.303 1.00 58.61 734 GLU B C 1
ATOM 8748 O O . GLU B 1 734 ? 121.765 104.100 106.756 1.00 61.56 734 GLU B O 1
ATOM 8754 N N . THR B 1 735 ? 121.455 105.673 108.338 1.00 52.71 735 THR B N 1
ATOM 8755 C CA . THR B 1 735 ? 120.201 105.101 108.809 1.00 52.93 735 THR B CA 1
ATOM 8756 C C . THR B 1 735 ? 119.002 105.589 108.011 1.00 46.25 735 THR B C 1
ATOM 8757 O O . THR B 1 735 ? 117.895 105.080 108.214 1.00 45.42 735 THR B O 1
ATOM 8761 N N . ARG B 1 736 ? 119.192 106.570 107.128 1.00 56.07 736 ARG B N 1
ATOM 8762 C CA . ARG B 1 736 ? 118.091 107.070 106.315 1.00 54.03 736 ARG B CA 1
ATOM 8763 C C . ARG B 1 736 ? 117.642 106.028 105.301 1.00 47.51 736 ARG B C 1
ATOM 8764 O O . ARG B 1 736 ? 116.445 105.750 105.174 1.00 47.84 736 ARG B O 1
ATOM 8772 N N . GLN B 1 737 ? 118.589 105.438 104.571 1.00 48.92 737 GLN B N 1
ATOM 8773 C CA . GLN B 1 737 ? 118.243 104.436 103.570 1.00 55.85 737 GLN B CA 1
ATOM 8774 C C . GLN B 1 737 ? 118.066 103.048 104.166 1.00 61.76 737 GLN B C 1
ATOM 8775 O O . GLN B 1 737 ? 117.490 102.175 103.508 1.00 61.94 737 GLN B O 1
ATOM 8781 N N . ALA B 1 738 ? 118.554 102.820 105.386 1.00 55.51 738 ALA B N 1
ATOM 8782 C CA . ALA B 1 738 ? 118.333 101.538 106.043 1.00 55.05 738 ALA B CA 1
ATOM 8783 C C . ALA B 1 738 ? 116.918 101.429 106.597 1.00 60.54 738 ALA B C 1
ATOM 8784 O O . ALA B 1 738 ? 116.292 100.368 106.504 1.00 54.36 738 ALA B O 1
ATOM 8786 N N . ALA B 1 739 ? 116.404 102.509 107.189 1.00 62.07 739 ALA B N 1
ATOM 8787 C CA . ALA B 1 739 ? 115.014 102.524 107.625 1.00 50.79 739 ALA B CA 1
ATOM 8788 C C . ALA B 1 739 ? 114.055 102.711 106.460 1.00 43.73 739 ALA B C 1
ATOM 8789 O O . ALA B 1 739 ? 112.875 102.371 106.583 1.00 54.88 739 ALA B O 1
ATOM 8791 N N . GLU B 1 740 ? 114.534 103.254 105.341 1.00 33.98 740 GLU B N 1
ATOM 8792 C CA . GLU B 1 740 ? 113.754 103.270 104.112 1.00 41.26 740 GLU B CA 1
ATOM 8793 C C . GLU B 1 740 ? 113.627 101.872 103.517 1.00 42.34 740 GLU B C 1
ATOM 8794 O O . GLU B 1 740 ? 112.639 101.586 102.831 1.00 49.59 740 GLU B O 1
ATOM 8800 N N . LEU B 1 741 ? 114.578 100.982 103.817 1.00 42.79 741 LEU B N 1
ATOM 8801 C CA . LEU B 1 741 ? 114.523 99.613 103.311 1.00 55.04 741 LEU B CA 1
ATOM 8802 C C . LEU B 1 741 ? 113.359 98.826 103.902 1.00 59.60 741 LEU B C 1
ATOM 8803 O O . LEU B 1 741 ? 112.880 97.876 103.273 1.00 60.67 741 LEU B O 1
ATOM 8808 N N . CYS B 1 742 ? 112.906 99.185 105.107 1.00 58.99 742 CYS B N 1
ATOM 8809 C CA . CYS B 1 742 ? 111.714 98.555 105.667 1.00 47.23 742 CYS B CA 1
ATOM 8810 C C . CYS B 1 742 ? 110.476 98.885 104.842 1.00 39.29 742 CYS B C 1
ATOM 8811 O O . CYS B 1 742 ? 109.629 98.017 104.611 1.00 40.49 742 CYS B O 1
ATOM 8814 N N . VAL B 1 743 ? 110.360 100.136 104.390 1.00 43.37 743 VAL B N 1
ATOM 8815 C CA . VAL B 1 743 ? 109.233 100.539 103.555 1.00 38.42 743 VAL B CA 1
ATOM 8816 C C . VAL B 1 743 ? 109.293 99.850 102.198 1.00 39.91 743 VAL B C 1
ATOM 8817 O O . VAL B 1 743 ? 108.257 99.537 101.601 1.00 47.20 743 VAL B O 1
ATOM 8821 N N . GLU B 1 744 ? 110.504 99.624 101.682 1.00 37.47 744 GLU B N 1
ATOM 8822 C CA . GLU B 1 744 ? 110.659 99.057 100.344 1.00 44.96 744 GLU B CA 1
ATOM 8823 C C . GLU B 1 744 ? 110.159 97.618 100.282 1.00 47.04 744 GLU B C 1
ATOM 8824 O O . GLU B 1 744 ? 109.564 97.205 99.280 1.00 48.39 744 GLU B O 1
ATOM 8830 N N . ARG B 1 745 ? 110.377 96.843 101.337 1.00 50.41 745 ARG B N 1
ATOM 8831 C CA . ARG B 1 745 ? 109.914 95.464 101.361 1.00 53.13 745 ARG B CA 1
ATOM 8832 C C . ARG B 1 745 ? 108.516 95.315 101.949 1.00 53.91 745 ARG B C 1
ATOM 8833 O O . ARG B 1 745 ? 107.966 94.210 101.923 1.00 59.90 745 ARG B O 1
ATOM 8841 N N . ILE B 1 746 ? 107.925 96.393 102.468 1.00 40.64 746 ILE B N 1
ATOM 8842 C CA . ILE B 1 746 ? 106.574 96.314 103.012 1.00 30.50 746 ILE B CA 1
ATOM 8843 C C . ILE B 1 746 ? 105.511 96.555 101.946 1.00 23.45 746 ILE B C 1
ATOM 8844 O O . ILE B 1 746 ? 104.337 96.231 102.171 1.00 36.20 746 ILE B O 1
ATOM 8849 N N . ARG B 1 747 ? 105.888 97.095 100.790 1.00 38.62 747 ARG B N 1
ATOM 8850 C CA . ARG B 1 747 ? 104.964 97.297 99.685 1.00 44.60 747 ARG B CA 1
ATOM 8851 C C . ARG B 1 747 ? 104.960 96.134 98.703 1.00 43.24 747 ARG B C 1
ATOM 8852 O O . ARG B 1 747 ? 104.149 96.132 97.770 1.00 47.72 747 ARG B O 1
ATOM 8860 N N . LEU B 1 748 ? 105.841 95.150 98.886 1.00 39.73 748 LEU B N 1
ATOM 8861 C CA . LEU B 1 748 ? 105.792 93.928 98.094 1.00 42.58 748 LEU B CA 1
ATOM 8862 C C . LEU B 1 748 ? 104.654 93.012 98.517 1.00 46.75 748 LEU B C 1
ATOM 8863 O O . LEU B 1 748 ? 104.257 92.138 97.738 1.00 48.53 748 LEU B O 1
ATOM 8868 N N . VAL B 1 749 ? 104.136 93.189 99.734 1.00 39.80 749 VAL B N 1
ATOM 8869 C CA . VAL B 1 749 ? 102.953 92.469 100.190 1.00 38.92 749 VAL B CA 1
ATOM 8870 C C . VAL B 1 749 ? 101.700 92.881 99.426 1.00 42.20 749 VAL B C 1
ATOM 8871 O O . VAL B 1 749 ? 100.848 92.030 99.138 1.00 33.63 749 VAL B O 1
ATOM 8875 N N . LEU B 1 750 ? 101.588 94.162 99.062 1.00 45.19 750 LEU B N 1
ATOM 8876 C CA . LEU B 1 750 ? 100.348 94.719 98.534 1.00 43.19 750 LEU B CA 1
ATOM 8877 C C . LEU B 1 750 ? 99.965 94.152 97.170 1.00 44.35 750 LEU B C 1
ATOM 8878 O O . LEU B 1 750 ? 98.790 94.220 96.796 1.00 45.38 750 LEU B O 1
ATOM 8883 N N . THR B 1 751 ? 100.913 93.600 96.425 1.00 53.85 751 THR B N 1
ATOM 8884 C CA . THR B 1 751 ? 100.605 93.022 95.118 1.00 54.39 751 THR B CA 1
ATOM 8885 C C . THR B 1 751 ? 99.866 91.699 95.283 1.00 53.16 751 THR B C 1
ATOM 8886 O O . THR B 1 751 ? 100.134 90.968 96.245 1.00 56.89 751 THR B O 1
ATOM 8890 N N . PRO B 1 752 ? 98.929 91.351 94.385 1.00 63.12 752 PRO B N 1
ATOM 8891 C CA . PRO B 1 752 ? 98.266 90.042 94.413 1.00 63.75 752 PRO B CA 1
ATOM 8892 C C . PRO B 1 752 ? 99.194 88.907 93.996 1.00 68.75 752 PRO B C 1
ATOM 8893 O O . PRO B 1 752 ? 99.211 88.556 92.816 1.00 70.19 752 PRO B O 1
#